Protein 5XN7 (pdb70)

Sequence (1078 aa):
NLLVQEGFEVRSTILLDNPQQKSIERFILANFDNFEQPDELFLVDNKVLSHHDGRTRILARKANVELSVTELLDAAHVSGKVRGESYQQVIDALTEYHASTAEHADYELTSVEKLLNLRKQVEGYVLGHPDSGRVQANALLNQVNSRLEAVSVLVVSEQSIKAHDSFSHLYDQLDNANLKESKHLYLDGNGDFVTKGKGNLANIDKLGGSDAVLEKVKAAVSHEYGQVVADTIFAGLSANDLAKDGKGIDIAGLNKVHQAIEQHSPVSATYIWKPSDHSALGHAALQIGQGRTQLEGQAAADFNKQNYVSWWPLGSKSSNIRNIFNDLKLRWSDFSQPAHQGLNDGETKLKRFVEKLNASEGYASVLLGNPDLASTGIPAHVFQPFVDQWNDTSYDDVANRFAEELQKQAQASGDPALVEKRIDNVVRLFAERALEEIEAFKASQADEGRVFRINLEGLDVAAQAEWNRLSNDPDARYQLLTKNASSTVAKVLKAGGADKLIGHTWRPKFGVWTPTELFNFGQALQEAQLEIAAKKNLLVQEFEVRSWILLDNPEDAAQQKSIERFILANFDNFEQPDELFLVDNKVLSHHDGRTRILARKWTYNANVELSVTELLDAAHVSGKVRGESYQQVIDALTEYHASTAEHADYELTSVEKLLNLRKQVEGYVLGHPDSGRVQANALLNQVNSRLEAVSVLVVSEQSIKAHDSFSHLYDQLDNANLKESKHLYLDGNGDFVTKGKGNSDAVLEKVKAAVSHEYGQVVADTIFAGLSANDLAKDGKGIDIAGLNKVHQAIEQHSPVSATYIWKPSDHSALGHAALQIGQGRTQLEGQAAADFNKQNYVSWWPLGSKSSNIRNIFNVATEDQPDLKLRWSDFSQPALNDGETKLKRFVEKLNAAKDASYKDASEGYASVLLGNPDLASTGIPAHVFQPFVDQWNDTSYDDVANRFAEELQKQAQASGDPALVEKRIDNVVRLFAERALEEIEAFKASQADEGRVFRINLEGLDVAAQAEWNRLSNDPDARYQLLTKNASSTVAKVLKAGGADKLIGHTWRPKFGVWTPTELFNFGQALQEAQLE

Structure (mmCIF, N/CA/C/O backbone):
data_5XN7
#
_entry.id   5XN7
#
_cell.length_a   124.743
_cell.length_b   185.185
_cell.length_c   81.365
_cell.angle_alpha   90.00
_cell.angle_beta   95.60
_cell.angle_gamma   90.00
#
_symmetry.space_group_name_H-M   'C 1 2 1'
#
loop_
_entity.id
_entity.type
_entity.pdbx_description
1 polymer 'Putative RTX-toxin'
2 non-polymer '1,4-DIETHYLENE DIOXIDE'
3 non-polymer 'SULFATE ION'
4 non-polymer '2-(N-MORPHOLINO)-ETHANESULFONIC ACID'
5 non-polymer 'FORMIC ACID'
6 non-polymer 'CHLORIDE ION'
7 water water
#
loop_
_atom_site.group_PDB
_atom_site.id
_atom_site.type_symbol
_atom_site.label_atom_id
_atom_site.label_alt_id
_atom_site.label_comp_id
_atom_site.label_asym_id
_atom_site.label_entity_id
_atom_site.label_seq_id
_atom_site.pdbx_PDB_ins_code
_atom_site.Cartn_x
_atom_site.Cartn_y
_atom_site.Cartn_z
_atom_site.occupancy
_atom_site.B_iso_or_equiv
_atom_site.auth_seq_id
_atom_site.auth_comp_id
_atom_site.auth_asym_id
_atom_site.auth_atom_id
_atom_site.pdbx_PDB_model_num
ATOM 1 N N . ASN A 1 2 ? 41.050 78.844 15.965 1.00 136.27 2284 ASN A N 1
ATOM 2 C CA . ASN A 1 2 ? 41.262 77.387 15.728 1.00 133.20 2284 ASN A CA 1
ATOM 3 C C . ASN A 1 2 ? 42.601 77.110 15.017 1.00 131.90 2284 ASN A C 1
ATOM 4 O O . ASN A 1 2 ? 43.470 77.982 14.947 1.00 132.94 2284 ASN A O 1
ATOM 9 N N . LEU A 1 3 ? 42.760 75.889 14.507 1.00 129.90 2285 LEU A N 1
ATOM 10 C CA . LEU A 1 3 ? 44.009 75.425 13.906 1.00 128.38 2285 LEU A CA 1
ATOM 11 C C . LEU A 1 3 ? 43.749 74.863 12.507 1.00 127.04 2285 LEU A C 1
ATOM 12 O O . LEU A 1 3 ? 42.723 74.223 12.279 1.00 126.90 2285 LEU A O 1
ATOM 17 N N . LEU A 1 4 ? 44.675 75.099 11.578 1.00 126.68 2286 LEU A N 1
ATOM 18 C CA . LEU A 1 4 ? 44.546 74.589 10.207 1.00 125.64 2286 LEU A CA 1
ATOM 19 C C . LEU A 1 4 ? 45.210 73.219 10.019 1.00 123.08 2286 LEU A C 1
ATOM 20 O O . LEU A 1 4 ? 46.124 72.848 10.770 1.00 121.55 2286 LEU A O 1
ATOM 22 N N . VAL A 1 5 ? 44.735 72.473 9.019 1.00 122.44 2287 VAL A N 1
ATOM 23 C CA . VAL A 1 5 ? 45.327 71.178 8.648 1.00 120.48 2287 VAL A CA 1
ATOM 24 C C . VAL A 1 5 ? 45.927 71.213 7.225 1.00 121.63 2287 VAL A C 1
ATOM 25 O O . VAL A 1 5 ? 45.298 71.704 6.285 1.00 123.50 2287 VAL A O 1
ATOM 29 N N . GLN A 1 6 ? 47.156 70.717 7.085 1.00 121.02 2288 GLN A N 1
ATOM 30 C CA . GLN A 1 6 ? 47.856 70.687 5.795 1.00 122.76 2288 GLN A CA 1
ATOM 31 C C . GLN A 1 6 ? 48.147 69.247 5.356 1.00 122.41 2288 GLN A C 1
ATOM 32 O O . GLN A 1 6 ? 47.639 68.294 5.956 1.00 120.51 2288 GLN A O 1
ATOM 34 N N . GLU A 1 7 ? 48.954 69.094 4.306 1.00 124.48 2289 GLU A N 1
ATOM 35 C CA . GLU A 1 7 ? 49.424 67.776 3.874 1.00 124.40 2289 GLU A CA 1
ATOM 36 C C . GLU A 1 7 ? 50.854 67.507 4.336 1.00 122.99 2289 GLU A C 1
ATOM 37 O O . GLU A 1 7 ? 51.196 66.381 4.699 1.00 120.92 2289 GLU A O 1
ATOM 43 N N . GLY A 1 11 ? 49.933 61.381 5.113 1.00 122.74 2293 GLY A N 1
ATOM 44 C CA . GLY A 1 11 ? 48.698 61.757 5.793 1.00 122.33 2293 GLY A CA 1
ATOM 45 C C . GLY A 1 11 ? 48.523 63.260 5.889 1.00 122.97 2293 GLY A C 1
ATOM 46 O O . GLY A 1 11 ? 48.828 63.987 4.939 1.00 125.10 2293 GLY A O 1
ATOM 47 N N . PHE A 1 12 ? 48.032 63.724 7.039 1.00 121.38 2294 PHE A N 1
ATOM 48 C CA . PHE A 1 12 ? 47.822 65.156 7.292 1.00 120.92 2294 PHE A CA 1
ATOM 49 C C . PHE A 1 12 ? 48.676 65.689 8.444 1.00 119.81 2294 PHE A C 1
ATOM 50 O O . PHE A 1 12 ? 49.411 64.937 9.087 1.00 118.24 2294 PHE A O 1
ATOM 58 N N . GLU A 1 13 ? 48.573 66.995 8.687 1.00 121.13 2295 GLU A N 1
ATOM 59 C CA . GLU A 1 13 ? 49.273 67.654 9.792 1.00 120.86 2295 GLU A CA 1
ATOM 60 C C . GLU A 1 13 ? 48.442 68.780 10.374 1.00 120.71 2295 GLU A C 1
ATOM 61 O O . GLU A 1 13 ? 47.586 69.323 9.688 1.00 121.82 2295 GLU A O 1
ATOM 67 N N . VAL A 1 14 ? 48.679 69.107 11.645 1.00 120.42 2296 VAL A N 1
ATOM 68 C CA . VAL A 1 14 ? 48.060 70.281 12.284 1.00 122.46 2296 VAL A CA 1
ATOM 69 C C . VAL A 1 14 ? 49.110 71.123 13.027 1.00 124.40 2296 VAL A C 1
ATOM 70 O O . VAL A 1 14 ? 50.043 70.570 13.625 1.00 124.59 2296 VAL A O 1
ATOM 74 N N . ARG A 1 15 ? 48.958 72.449 12.986 1.00 125.67 2297 ARG A N 1
ATOM 75 C CA . ARG A 1 15 ? 49.877 73.344 13.693 1.00 127.37 2297 ARG A CA 1
ATOM 76 C C . ARG A 1 15 ? 49.149 74.484 14.423 1.00 129.82 2297 ARG A C 1
ATOM 77 O O . ARG A 1 15 ? 48.137 74.999 13.934 1.00 130.46 2297 ARG A O 1
ATOM 79 N N . SER A 1 16 ? 49.679 74.867 15.590 1.00 130.68 2298 SER A N 1
ATOM 80 C CA . SER A 1 16 ? 49.066 75.881 16.463 1.00 132.40 2298 SER A CA 1
ATOM 81 C C . SER A 1 16 ? 49.059 77.282 15.842 1.00 135.02 2298 SER A C 1
ATOM 82 O O . SER A 1 16 ? 49.975 78.083 16.057 1.00 137.11 2298 SER A O 1
ATOM 84 N N . THR A 1 26 ? 53.038 69.663 13.827 1.00 117.97 2308 THR A N 1
ATOM 85 C CA . THR A 1 26 ? 53.785 68.726 14.656 1.00 117.27 2308 THR A CA 1
ATOM 86 C C . THR A 1 26 ? 52.887 67.616 15.219 1.00 115.36 2308 THR A C 1
ATOM 87 O O . THR A 1 26 ? 53.375 66.691 15.879 1.00 114.77 2308 THR A O 1
ATOM 91 N N . ILE A 1 27 ? 51.583 67.707 14.943 1.00 114.59 2309 ILE A N 1
ATOM 92 C CA . ILE A 1 27 ? 50.617 66.663 15.332 1.00 112.83 2309 ILE A CA 1
ATOM 93 C C . ILE A 1 27 ? 49.955 66.027 14.084 1.00 112.07 2309 ILE A C 1
ATOM 94 O O . ILE A 1 27 ? 49.072 66.613 13.448 1.00 112.65 2309 ILE A O 1
ATOM 99 N N . LEU A 1 28 ? 50.420 64.823 13.752 1.00 111.02 2310 LEU A N 1
ATOM 100 C CA . LEU A 1 28 ? 50.067 64.106 12.523 1.00 110.59 2310 LEU A CA 1
ATOM 101 C C . LEU A 1 28 ? 48.667 63.471 12.578 1.00 110.13 2310 LEU A C 1
ATOM 102 O O . LEU A 1 28 ? 48.102 63.285 13.658 1.00 109.42 2310 LEU A O 1
ATOM 107 N N . LEU A 1 29 ? 48.124 63.141 11.404 1.00 110.90 2311 LEU A N 1
ATOM 108 C CA . LEU A 1 29 ? 46.754 62.623 11.255 1.00 111.41 2311 LEU A CA 1
ATOM 109 C C . LEU A 1 29 ? 46.618 61.753 9.994 1.00 112.06 2311 LEU A C 1
ATOM 110 O O . LEU A 1 29 ? 47.145 62.107 8.937 1.00 112.48 2311 LEU A O 1
ATOM 115 N N . ASP A 1 30 ? 45.899 60.632 10.102 1.00 112.64 2312 ASP A N 1
ATOM 116 C CA . ASP A 1 30 ? 45.872 59.614 9.029 1.00 114.21 2312 ASP A CA 1
ATOM 117 C C . ASP A 1 30 ? 44.521 58.973 8.721 1.00 116.35 2312 ASP A C 1
ATOM 118 O O . ASP A 1 30 ? 43.783 58.587 9.632 1.00 116.92 2312 ASP A O 1
ATOM 123 N N . ASN A 1 31 ? 44.233 58.827 7.426 1.00 118.09 2313 ASN A N 1
ATOM 124 C CA . ASN A 1 31 ? 43.011 58.176 6.953 1.00 120.09 2313 ASN A CA 1
ATOM 125 C C . ASN A 1 31 ? 43.301 57.176 5.825 1.00 122.11 2313 ASN A C 1
ATOM 126 O O . ASN A 1 31 ? 44.032 57.490 4.882 1.00 123.01 2313 ASN A O 1
ATOM 128 N N . PRO A 1 32 ? 42.739 55.971 5.942 1.00 123.22 2314 PRO A N 1
ATOM 129 C CA . PRO A 1 32 ? 42.903 54.920 4.934 1.00 125.34 2314 PRO A CA 1
ATOM 130 C C . PRO A 1 32 ? 41.709 54.883 3.985 1.00 129.15 2314 PRO A C 1
ATOM 131 O O . PRO A 1 32 ? 41.862 55.009 2.769 1.00 131.63 2314 PRO A O 1
ATOM 133 N N . GLN A 1 37 ? 41.469 57.710 2.224 1.00 132.51 2319 GLN A N 1
ATOM 134 C CA . GLN A 1 37 ? 42.279 58.889 2.509 1.00 130.63 2319 GLN A CA 1
ATOM 135 C C . GLN A 1 37 ? 41.483 60.180 2.295 1.00 132.27 2319 GLN A C 1
ATOM 136 O O . GLN A 1 37 ? 41.160 60.879 3.257 1.00 130.48 2319 GLN A O 1
ATOM 138 N N . GLN A 1 38 ? 41.164 60.485 1.038 1.00 136.25 2320 GLN A N 1
ATOM 139 C CA . GLN A 1 38 ? 40.396 61.680 0.698 1.00 138.09 2320 GLN A CA 1
ATOM 140 C C . GLN A 1 38 ? 38.920 61.340 0.465 1.00 141.46 2320 GLN A C 1
ATOM 141 O O . GLN A 1 38 ? 38.357 61.651 -0.590 1.00 144.47 2320 GLN A O 1
ATOM 143 N N . LYS A 1 39 ? 38.306 60.700 1.464 1.00 141.20 2321 LYS A N 1
ATOM 144 C CA . LYS A 1 39 ? 36.896 60.295 1.399 1.00 144.71 2321 LYS A CA 1
ATOM 145 C C . LYS A 1 39 ? 36.025 61.025 2.436 1.00 144.33 2321 LYS A C 1
ATOM 146 O O . LYS A 1 39 ? 36.426 62.062 2.980 1.00 141.99 2321 LYS A O 1
ATOM 148 N N . SER A 1 40 ? 34.833 60.480 2.694 1.00 147.12 2322 SER A N 1
ATOM 149 C CA . SER A 1 40 ? 33.893 61.042 3.673 1.00 146.53 2322 SER A CA 1
ATOM 150 C C . SER A 1 40 ? 34.110 60.479 5.088 1.00 143.32 2322 SER A C 1
ATOM 151 O O . SER A 1 40 ? 33.323 60.739 6.005 1.00 143.18 2322 SER A O 1
ATOM 153 N N . ILE A 1 41 ? 35.186 59.708 5.248 1.00 140.40 2323 ILE A N 1
ATOM 154 C CA . ILE A 1 41 ? 35.664 59.278 6.559 1.00 136.82 2323 ILE A CA 1
ATOM 155 C C . ILE A 1 41 ? 36.178 60.483 7.356 1.00 133.77 2323 ILE A C 1
ATOM 156 O O . ILE A 1 41 ? 36.238 60.442 8.586 1.00 131.93 2323 ILE A O 1
ATOM 158 N N . GLU A 1 42 ? 36.535 61.550 6.636 1.00 133.59 2324 GLU A N 1
ATOM 159 C CA . GLU A 1 42 ? 36.954 62.829 7.224 1.00 131.52 2324 GLU A CA 1
ATOM 160 C C . GLU A 1 42 ? 35.882 63.424 8.140 1.00 131.81 2324 GLU A C 1
ATOM 161 O O . GLU A 1 42 ? 36.199 64.025 9.170 1.00 129.25 2324 GLU A O 1
ATOM 163 N N . ARG A 1 43 ? 34.617 63.242 7.759 1.00 134.83 2325 ARG A N 1
ATOM 164 C CA . ARG A 1 43 ? 33.481 63.664 8.580 1.00 136.37 2325 ARG A CA 1
ATOM 165 C C . ARG A 1 43 ? 33.467 62.971 9.951 1.00 135.84 2325 ARG A C 1
ATOM 166 O O . ARG A 1 43 ? 33.128 63.598 10.961 1.00 135.98 2325 ARG A O 1
ATOM 168 N N . PHE A 1 44 ? 33.848 61.691 9.975 1.00 135.28 2326 PHE A N 1
ATOM 169 C CA . PHE A 1 44 ? 33.917 60.905 11.213 1.00 134.00 2326 PHE A CA 1
ATOM 170 C C . PHE A 1 44 ? 35.100 61.295 12.109 1.00 131.28 2326 PHE A C 1
ATOM 171 O O . PHE A 1 44 ? 35.019 61.177 13.334 1.00 130.50 2326 PHE A O 1
ATOM 173 N N . ILE A 1 45 ? 36.183 61.770 11.491 1.00 130.32 2327 ILE A N 1
ATOM 174 C CA . ILE A 1 45 ? 37.411 62.159 12.205 1.00 128.24 2327 ILE A CA 1
ATOM 175 C C . ILE A 1 45 ? 37.216 63.314 13.202 1.00 128.56 2327 ILE A C 1
ATOM 176 O O . ILE A 1 45 ? 37.409 63.122 14.408 1.00 128.45 2327 ILE A O 1
ATOM 181 N N . LEU A 1 46 ? 36.850 64.502 12.704 1.00 128.49 2328 LEU A N 1
ATOM 182 C CA . LEU A 1 46 ? 36.720 65.689 13.563 1.00 128.41 2328 LEU A CA 1
ATOM 183 C C . LEU A 1 46 ? 35.603 65.513 14.589 1.00 130.78 2328 LEU A C 1
ATOM 184 O O . LEU A 1 46 ? 35.634 66.127 15.658 1.00 131.73 2328 LEU A O 1
ATOM 189 N N . ALA A 1 47 ? 34.629 64.663 14.258 1.00 132.97 2329 ALA A N 1
ATOM 190 C CA . ALA A 1 47 ? 33.580 64.264 15.196 1.00 134.78 2329 ALA A CA 1
ATOM 191 C C . ALA A 1 47 ? 34.204 63.697 16.472 1.00 133.89 2329 ALA A C 1
ATOM 192 O O . ALA A 1 47 ? 33.989 64.231 17.566 1.00 133.82 2329 ALA A O 1
ATOM 194 N N . ASN A 1 48 ? 35.074 62.722 16.304 1.00 133.04 2330 ASN A N 1
ATOM 195 C CA . ASN A 1 48 ? 35.685 62.140 17.462 1.00 133.74 2330 ASN A CA 1
ATOM 196 C C . ASN A 1 48 ? 36.440 63.236 18.166 1.00 134.10 2330 ASN A C 1
ATOM 197 O O . ASN A 1 48 ? 36.375 63.357 19.382 1.00 136.52 2330 ASN A O 1
ATOM 199 N N . PHE A 1 49 ? 37.127 64.067 17.401 1.00 132.68 2331 PHE A N 1
ATOM 200 C CA . PHE A 1 49 ? 38.002 65.047 18.006 1.00 132.09 2331 PHE A CA 1
ATOM 201 C C . PHE A 1 49 ? 37.175 65.987 18.861 1.00 135.25 2331 PHE A C 1
ATOM 202 O O . PHE A 1 49 ? 36.068 66.348 18.494 1.00 135.94 2331 PHE A O 1
ATOM 204 N N . ASP A 1 50 ? 37.681 66.310 20.041 1.00 138.12 2332 ASP A N 1
ATOM 205 C CA . ASP A 1 50 ? 36.920 67.119 20.980 1.00 142.77 2332 ASP A CA 1
ATOM 206 C C . ASP A 1 50 ? 37.573 68.370 21.594 1.00 145.38 2332 ASP A C 1
ATOM 207 O O . ASP A 1 50 ? 36.889 69.151 22.249 1.00 148.14 2332 ASP A O 1
ATOM 209 N N . ASN A 1 51 ? 38.876 68.565 21.416 1.00 144.14 2333 ASN A N 1
ATOM 210 C CA . ASN A 1 51 ? 39.592 69.586 22.191 1.00 145.41 2333 ASN A CA 1
ATOM 211 C C . ASN A 1 51 ? 40.870 70.092 21.543 1.00 143.60 2333 ASN A C 1
ATOM 212 O O . ASN A 1 51 ? 41.234 69.661 20.460 1.00 140.64 2333 ASN A O 1
ATOM 214 N N . PHE A 1 52 ? 41.539 71.032 22.197 1.00 145.54 2334 PHE A N 1
ATOM 215 C CA . PHE A 1 52 ? 42.661 71.708 21.572 1.00 144.19 2334 PHE A CA 1
ATOM 216 C C . PHE A 1 52 ? 44.036 71.170 21.930 1.00 142.91 2334 PHE A C 1
ATOM 217 O O . PHE A 1 52 ? 44.620 70.415 21.163 1.00 138.86 2334 PHE A O 1
ATOM 219 N N . GLU A 1 53 ? 44.555 71.536 23.095 1.00 145.56 2335 GLU A N 1
ATOM 220 C CA . GLU A 1 53 ? 45.884 71.039 23.481 1.00 144.01 2335 GLU A CA 1
ATOM 221 C C . GLU A 1 53 ? 45.888 69.556 23.855 1.00 141.08 2335 GLU A C 1
ATOM 222 O O . GLU A 1 53 ? 46.947 68.925 23.911 1.00 139.33 2335 GLU A O 1
ATOM 224 N N . GLN A 1 54 ? 44.699 69.010 24.102 1.00 140.66 2336 GLN A N 1
ATOM 225 C CA . GLN A 1 54 ? 44.533 67.609 24.481 1.00 139.61 2336 GLN A CA 1
ATOM 226 C C . GLN A 1 54 ? 44.468 66.685 23.254 1.00 135.67 2336 GLN A C 1
ATOM 227 O O . GLN A 1 54 ? 43.467 66.000 23.024 1.00 135.52 2336 GLN A O 1
ATOM 237 N N . PRO A 1 56 ? 46.529 63.707 20.756 1.00 122.76 2338 PRO A N 1
ATOM 238 C CA . PRO A 1 56 ? 47.639 62.757 20.620 1.00 120.84 2338 PRO A CA 1
ATOM 239 C C . PRO A 1 56 ? 48.586 63.124 19.476 1.00 118.81 2338 PRO A C 1
ATOM 240 O O . PRO A 1 56 ? 48.133 63.611 18.438 1.00 118.08 2338 PRO A O 1
ATOM 244 N N . ASP A 1 57 ? 49.886 62.888 19.677 1.00 117.98 2339 ASP A N 1
ATOM 245 C CA . ASP A 1 57 ? 50.925 63.137 18.665 1.00 115.65 2339 ASP A CA 1
ATOM 246 C C . ASP A 1 57 ? 50.471 62.659 17.294 1.00 113.10 2339 ASP A C 1
ATOM 247 O O . ASP A 1 57 ? 50.543 63.396 16.314 1.00 112.44 2339 ASP A O 1
ATOM 252 N N . GLU A 1 58 ? 50.011 61.412 17.247 1.00 110.95 2340 GLU A N 1
ATOM 253 C CA . GLU A 1 58 ? 49.554 60.791 16.017 1.00 109.46 2340 GLU A CA 1
ATOM 254 C C . GLU A 1 58 ? 48.139 60.250 16.206 1.00 109.55 2340 GLU A C 1
ATOM 255 O O . GLU A 1 58 ? 47.717 59.976 17.329 1.00 110.38 2340 GLU A O 1
ATOM 261 N N . LEU A 1 59 ? 47.403 60.131 15.106 1.00 109.46 2341 LEU A N 1
ATOM 262 C CA . LEU A 1 59 ? 46.014 59.676 15.128 1.00 109.87 2341 LEU A CA 1
ATOM 263 C C . LEU A 1 59 ? 45.686 59.037 13.787 1.00 110.32 2341 LEU A C 1
ATOM 264 O O . LEU A 1 59 ? 46.118 59.526 12.741 1.00 110.81 2341 LEU A O 1
ATOM 269 N N . PHE A 1 60 ? 44.927 57.944 13.825 1.00 110.97 2342 PHE A N 1
ATOM 270 C CA . PHE A 1 60 ? 44.756 57.075 12.662 1.00 111.56 2342 PHE A CA 1
ATOM 271 C C . PHE A 1 60 ? 43.313 56.635 12.462 1.00 114.09 2342 PHE A C 1
ATOM 272 O O . PHE A 1 60 ? 42.544 56.516 13.420 1.00 114.74 2342 PHE A O 1
ATOM 280 N N . LEU A 1 61 ? 42.963 56.384 11.205 1.00 116.12 2343 LEU A N 1
ATOM 281 C CA . LEU A 1 61 ? 41.685 55.782 10.860 1.00 118.79 2343 LEU A CA 1
ATOM 282 C C . LEU A 1 61 ? 41.912 54.743 9.769 1.00 120.09 2343 LEU A C 1
ATOM 283 O O . LEU A 1 61 ? 42.061 55.085 8.591 1.00 120.95 2343 LEU A O 1
ATOM 288 N N . VAL A 1 62 ? 41.954 53.473 10.164 1.00 120.50 2344 VAL A N 1
ATOM 289 C CA . VAL A 1 62 ? 42.173 52.396 9.200 1.00 122.22 2344 VAL A CA 1
ATOM 290 C C . VAL A 1 62 ? 40.917 51.540 9.006 1.00 125.26 2344 VAL A C 1
ATOM 291 O O . VAL A 1 62 ? 40.576 51.186 7.876 1.00 127.65 2344 VAL A O 1
ATOM 295 N N . ASP A 1 63 ? 40.227 51.224 10.100 1.00 125.46 2345 ASP A N 1
ATOM 296 C CA . ASP A 1 63 ? 38.949 50.507 10.025 1.00 128.95 2345 ASP A CA 1
ATOM 297 C C . ASP A 1 63 ? 37.928 51.091 10.998 1.00 129.75 2345 ASP A C 1
ATOM 298 O O . ASP A 1 63 ? 38.112 52.209 11.484 1.00 128.27 2345 ASP A O 1
ATOM 303 N N . ASN A 1 64 ? 36.856 50.342 11.275 1.00 132.97 2346 ASN A N 1
ATOM 304 C CA . ASN A 1 64 ? 35.879 50.713 12.311 1.00 133.93 2346 ASN A CA 1
ATOM 305 C C . ASN A 1 64 ? 36.599 51.131 13.601 1.00 131.09 2346 ASN A C 1
ATOM 306 O O . ASN A 1 64 ? 36.072 51.898 14.407 1.00 131.14 2346 ASN A O 1
ATOM 311 N N . LYS A 1 65 ? 37.822 50.627 13.759 1.00 128.72 2347 LYS A N 1
ATOM 312 C CA . LYS A 1 65 ? 38.725 51.012 14.839 1.00 125.31 2347 LYS A CA 1
ATOM 313 C C . LYS A 1 65 ? 39.480 52.315 14.538 1.00 122.43 2347 LYS A C 1
ATOM 314 O O . LYS A 1 65 ? 40.058 52.479 13.455 1.00 121.62 2347 LYS A O 1
ATOM 320 N N . VAL A 1 66 ? 39.453 53.235 15.504 1.00 121.10 2348 VAL A N 1
ATOM 321 C CA . VAL A 1 66 ? 40.224 54.488 15.449 1.00 118.46 2348 VAL A CA 1
ATOM 322 C C . VAL A 1 66 ? 41.360 54.396 16.468 1.00 116.60 2348 VAL A C 1
ATOM 323 O O . VAL A 1 66 ? 41.127 54.022 17.618 1.00 117.36 2348 VAL A O 1
ATOM 327 N N . LEU A 1 67 ? 42.579 54.738 16.052 1.00 114.23 2349 LEU A N 1
ATOM 328 C CA . LEU A 1 67 ? 43.764 54.530 16.898 1.00 112.24 2349 LEU A CA 1
ATOM 329 C C . LEU A 1 67 ? 44.752 55.699 16.960 1.00 110.11 2349 LEU A C 1
ATOM 330 O O . LEU A 1 67 ? 44.945 56.414 15.978 1.00 109.05 2349 LEU A O 1
ATOM 335 N N . SER A 1 68 ? 45.383 55.865 18.124 1.00 109.29 2350 SER A N 1
ATOM 336 C CA . SER A 1 68 ? 46.297 56.982 18.386 1.00 107.87 2350 SER A CA 1
ATOM 337 C C . SER A 1 68 ? 47.651 56.531 18.923 1.00 106.85 2350 SER A C 1
ATOM 338 O O . SER A 1 68 ? 47.747 55.511 19.612 1.00 107.00 2350 SER A O 1
ATOM 341 N N . HIS A 1 69 ? 48.689 57.311 18.624 1.00 105.54 2351 HIS A N 1
ATOM 342 C CA . HIS A 1 69 ? 50.028 57.019 19.115 1.00 104.87 2351 HIS A CA 1
ATOM 343 C C . HIS A 1 69 ? 50.580 58.143 19.930 1.00 105.58 2351 HIS A C 1
ATOM 344 O O . HIS A 1 69 ? 51.036 59.146 19.394 1.00 106.21 2351 HIS A O 1
ATOM 351 N N . HIS A 1 70 ? 50.551 57.985 21.230 1.00 107.18 2352 HIS A N 1
ATOM 352 C CA . HIS A 1 70 ? 51.013 59.010 22.094 1.00 108.42 2352 HIS A CA 1
ATOM 353 C C . HIS A 1 70 ? 52.225 58.528 22.769 1.00 108.48 2352 HIS A C 1
ATOM 354 O O . HIS A 1 70 ? 52.293 57.379 23.202 1.00 108.61 2352 HIS A O 1
ATOM 361 N N . ASP A 1 71 ? 53.240 59.360 22.828 1.00 108.45 2353 ASP A N 1
ATOM 362 C CA . ASP A 1 71 ? 54.448 58.912 23.450 1.00 108.53 2353 ASP A CA 1
ATOM 363 C C . ASP A 1 71 ? 54.761 57.665 22.696 1.00 105.89 2353 ASP A C 1
ATOM 364 O O . ASP A 1 71 ? 54.700 57.656 21.486 1.00 103.67 2353 ASP A O 1
ATOM 369 N N . GLY A 1 72 ? 55.058 56.592 23.401 1.00 106.00 2354 GLY A N 1
ATOM 370 C CA . GLY A 1 72 ? 55.405 55.359 22.733 1.00 104.21 2354 GLY A CA 1
ATOM 371 C C . GLY A 1 72 ? 54.287 54.350 22.578 1.00 103.54 2354 GLY A C 1
ATOM 372 O O . GLY A 1 72 ? 54.532 53.246 22.144 1.00 103.07 2354 GLY A O 1
ATOM 373 N N . ARG A 1 73 ? 53.071 54.723 22.949 1.00 104.10 2355 ARG A N 1
ATOM 374 C CA . ARG A 1 73 ? 51.987 53.771 23.078 1.00 104.42 2355 ARG A CA 1
ATOM 375 C C . ARG A 1 73 ? 50.892 53.880 22.040 1.00 104.07 2355 ARG A C 1
ATOM 376 O O . ARG A 1 73 ? 50.333 54.936 21.820 1.00 104.23 2355 ARG A O 1
ATOM 384 N N . THR A 1 74 ? 50.573 52.753 21.429 1.00 103.99 2356 THR A N 1
ATOM 385 C CA . THR A 1 74 ? 49.499 52.656 20.446 1.00 104.52 2356 THR A CA 1
ATOM 386 C C . THR A 1 74 ? 48.223 52.156 21.127 1.00 106.97 2356 THR A C 1
ATOM 387 O O . THR A 1 74 ? 48.240 51.130 21.806 1.00 108.80 2356 THR A O 1
ATOM 391 N N . ARG A 1 75 ? 47.124 52.883 20.942 1.00 108.26 2357 ARG A N 1
ATOM 392 C CA . ARG A 1 75 ? 45.828 52.520 21.523 1.00 111.27 2357 ARG A CA 1
ATOM 393 C C . ARG A 1 75 ? 44.741 52.451 20.451 1.00 112.30 2357 ARG A C 1
ATOM 394 O O . ARG A 1 75 ? 44.782 53.212 19.490 1.00 111.75 2357 ARG A O 1
ATOM 402 N N . ILE A 1 76 ? 43.780 51.536 20.606 1.00 114.82 2358 ILE A N 1
ATOM 403 C CA . ILE A 1 76 ? 42.553 51.560 19.790 1.00 116.00 2358 ILE A CA 1
ATOM 404 C C . ILE A 1 76 ? 41.446 52.276 20.571 1.00 117.87 2358 ILE A C 1
ATOM 405 O O . ILE A 1 76 ? 41.000 51.795 21.620 1.00 119.88 2358 ILE A O 1
ATOM 410 N N . LEU A 1 77 ? 41.013 53.422 20.041 1.00 117.16 2359 LEU A N 1
ATOM 411 C CA . LEU A 1 77 ? 40.149 54.361 20.767 1.00 118.15 2359 LEU A CA 1
ATOM 412 C C . LEU A 1 77 ? 38.640 54.163 20.607 1.00 120.12 2359 LEU A C 1
ATOM 413 O O . LEU A 1 77 ? 37.898 54.348 21.573 1.00 121.93 2359 LEU A O 1
ATOM 418 N N . ALA A 1 78 ? 38.185 53.813 19.403 1.00 119.95 2360 ALA A N 1
ATOM 419 C CA . ALA A 1 78 ? 36.743 53.772 19.124 1.00 122.78 2360 ALA A CA 1
ATOM 420 C C . ALA A 1 78 ? 36.329 52.815 18.005 1.00 123.99 2360 ALA A C 1
ATOM 421 O O . ALA A 1 78 ? 37.117 52.529 17.096 1.00 122.05 2360 ALA A O 1
ATOM 423 N N . ARG A 1 79 ? 35.082 52.337 18.096 1.00 127.45 2361 ARG A N 1
ATOM 424 C CA . ARG A 1 79 ? 34.448 51.489 17.076 1.00 129.98 2361 ARG A CA 1
ATOM 425 C C . ARG A 1 79 ? 32.948 51.814 16.933 1.00 133.16 2361 ARG A C 1
ATOM 426 O O . ARG A 1 79 ? 32.093 51.159 17.536 1.00 135.86 2361 ARG A O 1
ATOM 428 N N . LYS A 1 80 ? 32.651 52.839 16.131 1.00 133.55 2362 LYS A N 1
ATOM 429 C CA . LYS A 1 80 ? 31.280 53.324 15.905 1.00 136.59 2362 LYS A CA 1
ATOM 430 C C . LYS A 1 80 ? 30.962 53.422 14.411 1.00 137.69 2362 LYS A C 1
ATOM 431 O O . LYS A 1 80 ? 30.421 52.485 13.818 1.00 140.68 2362 LYS A O 1
ATOM 433 N N . ALA A 1 89 ? 37.799 52.327 24.034 1.00 129.05 2371 ALA A N 1
ATOM 434 C CA . ALA A 1 89 ? 37.788 51.601 25.358 1.00 132.43 2371 ALA A CA 1
ATOM 435 C C . ALA A 1 89 ? 39.228 51.401 25.851 1.00 131.16 2371 ALA A C 1
ATOM 436 O O . ALA A 1 89 ? 40.046 50.756 25.177 1.00 129.76 2371 ALA A O 1
ATOM 438 N N . ASN A 1 90 ? 39.527 51.954 27.027 1.00 132.45 2372 ASN A N 1
ATOM 439 C CA . ASN A 1 90 ? 40.895 51.985 27.562 1.00 131.12 2372 ASN A CA 1
ATOM 440 C C . ASN A 1 90 ? 41.393 50.600 27.974 1.00 131.38 2372 ASN A C 1
ATOM 441 O O . ASN A 1 90 ? 40.665 49.854 28.626 1.00 134.57 2372 ASN A O 1
ATOM 446 N N . VAL A 1 91 ? 42.626 50.262 27.587 1.00 128.33 2373 VAL A N 1
ATOM 447 C CA . VAL A 1 91 ? 43.159 48.897 27.764 1.00 128.22 2373 VAL A CA 1
ATOM 448 C C . VAL A 1 91 ? 44.590 48.752 28.307 1.00 126.82 2373 VAL A C 1
ATOM 449 O O . VAL A 1 91 ? 45.549 48.681 27.545 1.00 123.61 2373 VAL A O 1
ATOM 453 N N . GLU A 1 92 ? 44.727 48.698 29.629 1.00 129.95 2374 GLU A N 1
ATOM 454 C CA . GLU A 1 92 ? 46.041 48.539 30.249 1.00 130.54 2374 GLU A CA 1
ATOM 455 C C . GLU A 1 92 ? 46.466 47.085 30.455 1.00 132.52 2374 GLU A C 1
ATOM 456 O O . GLU A 1 92 ? 45.731 46.295 31.065 1.00 135.37 2374 GLU A O 1
ATOM 462 N N . LEU A 1 93 ? 47.650 46.741 29.941 1.00 72.69 2375 LEU A N 1
ATOM 463 C CA . LEU A 1 93 ? 48.240 45.406 30.118 1.00 68.53 2375 LEU A CA 1
ATOM 464 C C . LEU A 1 93 ? 48.663 45.303 31.569 1.00 68.31 2375 LEU A C 1
ATOM 465 O O . LEU A 1 93 ? 49.223 46.276 32.121 1.00 67.41 2375 LEU A O 1
ATOM 478 N N . SER A 1 95 ? 50.527 44.594 35.012 1.00 68.97 2377 SER A N 1
ATOM 479 C CA . SER A 1 95 ? 51.923 44.553 35.445 1.00 68.05 2377 SER A CA 1
ATOM 480 C C . SER A 1 95 ? 52.131 43.190 36.090 1.00 65.50 2377 SER A C 1
ATOM 481 O O . SER A 1 95 ? 51.149 42.502 36.366 1.00 63.31 2377 SER A O 1
ATOM 484 N N . VAL A 1 96 ? 53.390 42.820 36.350 1.00 65.99 2378 VAL A N 1
ATOM 485 C CA . VAL A 1 96 ? 53.737 41.465 36.818 1.00 62.96 2378 VAL A CA 1
ATOM 486 C C . VAL A 1 96 ? 53.129 41.204 38.199 1.00 65.12 2378 VAL A C 1
ATOM 487 O O . VAL A 1 96 ? 52.603 40.090 38.461 1.00 63.48 2378 VAL A O 1
ATOM 491 N N . THR A 1 97 ? 53.177 42.230 39.056 1.00 66.97 2379 THR A N 1
ATOM 492 C CA . THR A 1 97 ? 52.637 42.117 40.405 1.00 68.21 2379 THR A CA 1
ATOM 493 C C . THR A 1 97 ? 51.120 42.046 40.331 1.00 66.53 2379 THR A C 1
ATOM 494 O O . THR A 1 97 ? 50.501 41.311 41.105 1.00 65.76 2379 THR A O 1
ATOM 498 N N . GLU A 1 98 ? 50.534 42.791 39.386 1.00 66.21 2380 GLU A N 1
ATOM 499 C CA . GLU A 1 98 ? 49.076 42.780 39.168 1.00 64.97 2380 GLU A CA 1
ATOM 500 C C . GLU A 1 98 ? 48.662 41.368 38.796 1.00 60.67 2380 GLU A C 1
ATOM 501 O O . GLU A 1 98 ? 47.603 40.875 39.202 1.00 59.13 2380 GLU A O 1
ATOM 507 N N . LEU A 1 99 ? 49.539 40.715 38.045 1.00 58.90 2381 LEU A N 1
ATOM 508 C CA . LEU A 1 99 ? 49.287 39.394 37.555 1.00 54.66 2381 LEU A CA 1
ATOM 509 C C . LEU A 1 99 ? 49.526 38.394 38.666 1.00 55.21 2381 LEU A C 1
ATOM 510 O O . LEU A 1 99 ? 48.875 37.340 38.705 1.00 53.28 2381 LEU A O 1
ATOM 515 N N . LEU A 1 100 ? 50.467 38.711 39.555 1.00 57.07 2382 LEU A N 1
ATOM 516 C CA . LEU A 1 100 ? 50.725 37.833 40.691 1.00 58.45 2382 LEU A CA 1
ATOM 517 C C . LEU A 1 100 ? 49.500 37.794 41.586 1.00 59.26 2382 LEU A C 1
ATOM 518 O O . LEU A 1 100 ? 49.121 36.760 42.083 1.00 58.70 2382 LEU A O 1
ATOM 523 N N . ASP A 1 101 ? 48.853 38.937 41.734 1.00 65.14 2383 ASP A N 1
ATOM 524 C CA . ASP A 1 101 ? 47.606 39.037 42.482 1.00 66.56 2383 ASP A CA 1
ATOM 525 C C . ASP A 1 101 ? 46.432 38.321 41.796 1.00 62.70 2383 ASP A C 1
ATOM 526 O O . ASP A 1 101 ? 45.546 37.799 42.476 1.00 65.06 2383 ASP A O 1
ATOM 531 N N . ALA A 1 102 ? 46.419 38.317 40.461 1.00 57.09 2384 ALA A N 1
ATOM 532 C CA . ALA A 1 102 ? 45.275 37.828 39.711 1.00 52.16 2384 ALA A CA 1
ATOM 533 C C . ALA A 1 102 ? 45.360 36.311 39.445 1.00 48.20 2384 ALA A C 1
ATOM 534 O O . ALA A 1 102 ? 44.331 35.652 39.301 1.00 44.53 2384 ALA A O 1
ATOM 536 N N . ALA A 1 103 ? 46.577 35.784 39.377 1.00 46.41 2385 ALA A N 1
ATOM 537 C CA . ALA A 1 103 ? 46.777 34.391 39.072 1.00 47.41 2385 ALA A CA 1
ATOM 538 C C . ALA A 1 103 ? 47.044 33.593 40.334 1.00 50.66 2385 ALA A C 1
ATOM 539 O O . ALA A 1 103 ? 47.260 32.359 40.261 1.00 46.94 2385 ALA A O 1
ATOM 541 N N . HIS A 1 104 ? 47.034 34.299 41.477 1.00 54.32 2386 HIS A N 1
ATOM 542 C CA . HIS A 1 104 ? 47.314 33.678 42.771 1.00 57.47 2386 HIS A CA 1
ATOM 543 C C . HIS A 1 104 ? 46.369 32.548 43.036 1.00 56.24 2386 HIS A C 1
ATOM 544 O O . HIS A 1 104 ? 45.156 32.678 42.842 1.00 57.28 2386 HIS A O 1
ATOM 551 N N . VAL A 1 105 ? 46.928 31.420 43.458 1.00 53.34 2387 VAL A N 1
ATOM 552 C CA . VAL A 1 105 ? 46.137 30.253 43.802 1.00 52.26 2387 VAL A CA 1
ATOM 553 C C . VAL A 1 105 ? 46.729 29.553 45.029 1.00 55.38 2387 VAL A C 1
ATOM 554 O O . VAL A 1 105 ? 47.790 28.920 44.953 1.00 55.89 2387 VAL A O 1
ATOM 558 N N . SER A 1 106 ? 46.041 29.682 46.163 1.00 58.32 2388 SER A N 1
ATOM 559 C CA . SER A 1 106 ? 46.633 29.310 47.440 1.00 61.35 2388 SER A CA 1
ATOM 560 C C . SER A 1 106 ? 46.863 27.810 47.522 1.00 61.17 2388 SER A C 1
ATOM 561 O O . SER A 1 106 ? 46.043 27.025 47.043 1.00 60.35 2388 SER A O 1
ATOM 564 N N . GLY A 1 107 ? 48.001 27.422 48.091 1.00 63.07 2389 GLY A N 1
ATOM 565 C CA . GLY A 1 107 ? 48.357 26.013 48.192 1.00 62.55 2389 GLY A CA 1
ATOM 566 C C . GLY A 1 107 ? 49.211 25.466 47.065 1.00 61.06 2389 GLY A C 1
ATOM 567 O O . GLY A 1 107 ? 49.917 24.482 47.268 1.00 62.10 2389 GLY A O 1
ATOM 568 N N . LYS A 1 108 ? 49.146 26.099 45.885 1.00 59.64 2390 LYS A N 1
ATOM 569 C CA . LYS A 1 108 ? 49.894 25.679 44.685 1.00 56.31 2390 LYS A CA 1
ATOM 570 C C . LYS A 1 108 ? 51.196 26.443 44.449 1.00 56.46 2390 LYS A C 1
ATOM 571 O O . LYS A 1 108 ? 51.218 27.670 44.517 1.00 61.69 2390 LYS A O 1
ATOM 577 N N . VAL A 1 109 ? 52.264 25.712 44.144 1.00 54.88 2391 VAL A N 1
ATOM 578 C CA . VAL A 1 109 ? 53.545 26.292 43.760 1.00 56.19 2391 VAL A CA 1
ATOM 579 C C . VAL A 1 109 ? 53.449 26.811 42.332 1.00 54.93 2391 VAL A C 1
ATOM 580 O O . VAL A 1 109 ? 52.732 26.238 41.512 1.00 55.45 2391 VAL A O 1
ATOM 584 N N . ARG A 1 110 ? 54.174 27.891 42.041 1.00 54.65 2392 ARG A N 1
ATOM 585 C CA . ARG A 1 110 ? 54.280 28.438 40.691 1.00 51.06 2392 ARG A CA 1
ATOM 586 C C . ARG A 1 110 ? 55.074 27.472 39.809 1.00 51.23 2392 ARG A C 1
ATOM 587 O O . ARG A 1 110 ? 56.279 27.335 39.987 1.00 55.02 2392 ARG A O 1
ATOM 595 N N . GLY A 1 111 ? 54.410 26.803 38.869 1.00 48.95 2393 GLY A N 1
ATOM 596 C CA . GLY A 1 111 ? 55.100 25.852 37.995 1.00 49.65 2393 GLY A CA 1
ATOM 597 C C . GLY A 1 111 ? 55.781 26.544 36.826 1.00 49.98 2393 GLY A C 1
ATOM 598 O O . GLY A 1 111 ? 55.509 27.714 36.545 1.00 51.76 2393 GLY A O 1
ATOM 599 N N . GLU A 1 112 ? 56.644 25.811 36.123 1.00 51.88 2394 GLU A N 1
ATOM 600 C CA . GLU A 1 112 ? 57.409 26.349 34.990 1.00 51.75 2394 GLU A CA 1
ATOM 601 C C . GLU A 1 112 ? 56.553 27.096 33.980 1.00 48.31 2394 GLU A C 1
ATOM 602 O O . GLU A 1 112 ? 56.953 28.160 33.507 1.00 47.57 2394 GLU A O 1
ATOM 608 N N . SER A 1 113 ? 55.378 26.550 33.669 1.00 45.20 2395 SER A N 1
ATOM 609 C CA . SER A 1 113 ? 54.486 27.212 32.728 1.00 45.00 2395 SER A CA 1
ATOM 610 C C . SER A 1 113 ? 54.136 28.607 33.244 1.00 45.90 2395 SER A C 1
ATOM 611 O O . SER A 1 113 ? 54.226 29.590 32.496 1.00 45.79 2395 SER A O 1
ATOM 614 N N . TYR A 1 114 ? 53.795 28.693 34.529 1.00 44.91 2396 TYR A N 1
ATOM 615 C CA . TYR A 1 114 ? 53.457 29.965 35.132 1.00 45.20 2396 TYR A CA 1
ATOM 616 C C . TYR A 1 114 ? 54.685 30.873 35.154 1.00 48.08 2396 TYR A C 1
ATOM 617 O O . TYR A 1 114 ? 54.587 32.093 34.957 1.00 47.47 2396 TYR A O 1
ATOM 626 N N . GLN A 1 115 ? 55.851 30.272 35.343 1.00 47.51 2397 GLN A N 1
ATOM 627 C CA . GLN A 1 115 ? 57.076 31.054 35.376 1.00 49.98 2397 GLN A CA 1
ATOM 628 C C . GLN A 1 115 ? 57.401 31.639 33.984 1.00 51.64 2397 GLN A C 1
ATOM 629 O O . GLN A 1 115 ? 57.803 32.808 33.863 1.00 54.13 2397 GLN A O 1
ATOM 635 N N . GLN A 1 116 ? 57.201 30.834 32.935 1.00 49.46 2398 GLN A N 1
ATOM 636 C CA . GLN A 1 116 ? 57.454 31.276 31.566 1.00 48.65 2398 GLN A CA 1
ATOM 637 C C . GLN A 1 116 ? 56.626 32.517 31.198 1.00 47.00 2398 GLN A C 1
ATOM 638 O O . GLN A 1 116 ? 57.094 33.407 30.487 1.00 46.16 2398 GLN A O 1
ATOM 644 N N . VAL A 1 117 ? 55.400 32.566 31.709 1.00 45.67 2399 VAL A N 1
ATOM 645 C CA . VAL A 1 117 ? 54.502 33.667 31.454 1.00 45.37 2399 VAL A CA 1
ATOM 646 C C . VAL A 1 117 ? 55.014 34.890 32.198 1.00 51.73 2399 VAL A C 1
ATOM 647 O O . VAL A 1 117 ? 55.261 35.936 31.579 1.00 55.50 2399 VAL A O 1
ATOM 651 N N . ILE A 1 118 ? 55.205 34.741 33.517 1.00 52.12 2400 ILE A N 1
ATOM 652 C CA . ILE A 1 118 ? 55.669 35.824 34.366 1.00 55.11 2400 ILE A CA 1
ATOM 653 C C . ILE A 1 118 ? 56.914 36.457 33.755 1.00 59.05 2400 ILE A C 1
ATOM 654 O O . ILE A 1 118 ? 57.000 37.684 33.654 1.00 60.42 2400 ILE A O 1
ATOM 659 N N . ASP A 1 119 ? 57.858 35.612 33.329 1.00 59.18 2401 ASP A N 1
ATOM 660 C CA . ASP A 1 119 ? 59.111 36.088 32.725 1.00 61.13 2401 ASP A CA 1
ATOM 661 C C . ASP A 1 119 ? 58.882 36.834 31.409 1.00 59.00 2401 ASP A C 1
ATOM 662 O O . ASP A 1 119 ? 59.469 37.899 31.198 1.00 59.66 2401 ASP A O 1
ATOM 667 N N . ALA A 1 120 ? 58.025 36.276 30.545 1.00 53.88 2402 ALA A N 1
ATOM 668 C CA . ALA A 1 120 ? 57.682 36.911 29.275 1.00 52.92 2402 ALA A CA 1
ATOM 669 C C . ALA A 1 120 ? 57.015 38.293 29.442 1.00 54.70 2402 ALA A C 1
ATOM 670 O O . ALA A 1 120 ? 57.245 39.201 28.631 1.00 54.67 2402 ALA A O 1
ATOM 672 N N . LEU A 1 121 ? 56.193 38.428 30.489 1.00 54.34 2403 LEU A N 1
ATOM 673 C CA . LEU A 1 121 ? 55.552 39.684 30.827 1.00 55.96 2403 LEU A CA 1
ATOM 674 C C . LEU A 1 121 ? 56.570 40.682 31.353 1.00 61.13 2403 LEU A C 1
ATOM 675 O O . LEU A 1 121 ? 56.458 41.889 31.108 1.00 64.32 2403 LEU A O 1
ATOM 680 N N . THR A 1 122 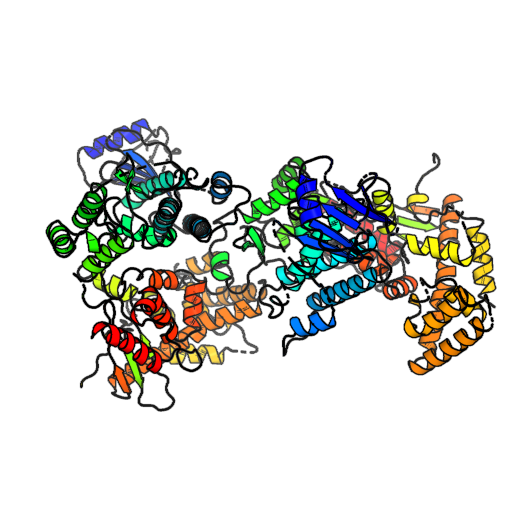? 57.556 40.169 32.080 1.00 62.23 2404 THR A N 1
ATOM 681 C CA . THR A 1 122 ? 58.615 40.992 32.617 1.00 67.54 2404 THR A CA 1
ATOM 682 C C . THR A 1 122 ? 59.427 41.559 31.476 1.00 70.54 2404 THR A C 1
ATOM 683 O O . THR A 1 122 ? 59.733 42.760 31.469 1.00 74.40 2404 THR A O 1
ATOM 687 N N . GLU A 1 123 ? 59.760 40.684 30.523 1.00 70.07 2405 GLU A N 1
ATOM 688 C CA . GLU A 1 123 ? 60.576 41.034 29.360 1.00 73.72 2405 GLU A CA 1
ATOM 689 C C . GLU A 1 123 ? 59.827 42.028 28.493 1.00 73.76 2405 GLU A C 1
ATOM 690 O O . GLU A 1 123 ? 60.445 42.893 27.869 1.00 77.66 2405 GLU A O 1
ATOM 696 N N . TYR A 1 124 ? 58.501 41.920 28.473 1.00 70.22 2406 TYR A N 1
ATOM 697 C CA . TYR A 1 124 ? 57.706 42.864 27.718 1.00 72.77 2406 TYR A CA 1
ATOM 698 C C . TYR A 1 124 ? 57.763 44.271 28.289 1.00 76.41 2406 TYR A C 1
ATOM 699 O O . TYR A 1 124 ? 58.249 45.179 27.623 1.00 81.92 2406 TYR A O 1
ATOM 708 N N . HIS A 1 125 ? 57.262 44.454 29.507 1.00 76.28 2407 HIS A N 1
ATOM 709 C CA . HIS A 1 125 ? 57.233 45.774 30.127 1.00 80.20 2407 HIS A CA 1
ATOM 710 C C . HIS A 1 125 ? 58.602 46.391 30.118 1.00 85.83 2407 HIS A C 1
ATOM 711 O O . HIS A 1 125 ? 58.746 47.623 30.039 1.00 90.88 2407 HIS A O 1
ATOM 718 N N . ALA A 1 126 ? 59.623 45.534 30.156 1.00 86.07 2408 ALA A N 1
ATOM 719 C CA . ALA A 1 126 ? 61.011 45.975 30.001 1.00 91.55 2408 ALA A CA 1
ATOM 720 C C . ALA A 1 126 ? 61.221 46.767 28.697 1.00 93.67 2408 ALA A C 1
ATOM 721 O O . ALA A 1 126 ? 61.861 47.816 28.692 1.00 95.75 2408 ALA A O 1
ATOM 723 N N . SER A 1 127 ? 60.640 46.263 27.613 1.00 92.66 2409 SER A N 1
ATOM 724 C CA . SER A 1 127 ? 60.886 46.767 26.270 1.00 95.99 2409 SER A CA 1
ATOM 725 C C . SER A 1 127 ? 60.162 48.060 25.912 1.00 99.59 2409 SER A C 1
ATOM 726 O O . SER A 1 127 ? 60.594 48.777 25.006 1.00 103.20 2409 SER A O 1
ATOM 729 N N . THR A 1 128 ? 59.063 48.355 26.601 1.00 97.85 2410 THR A N 1
ATOM 730 C CA . THR A 1 128 ? 58.304 49.572 26.310 1.00 99.62 2410 THR A CA 1
ATOM 731 C C . THR A 1 128 ? 58.954 50.794 26.973 1.00 104.30 2410 THR A C 1
ATOM 732 O O . THR A 1 128 ? 58.505 51.923 26.785 1.00 106.61 2410 THR A O 1
ATOM 736 N N . ALA A 1 129 ? 60.006 50.549 27.751 1.00 105.99 2411 ALA A N 1
ATOM 737 C CA . ALA A 1 129 ? 60.704 51.596 28.483 1.00 110.93 2411 ALA A CA 1
ATOM 738 C C . ALA A 1 129 ? 61.540 52.467 27.553 1.00 115.87 2411 ALA A C 1
ATOM 739 O O . ALA A 1 129 ? 61.482 53.700 27.625 1.00 119.12 2411 ALA A O 1
ATOM 741 N N . GLU A 1 130 ? 62.316 51.824 26.684 1.00 115.80 2412 GLU A N 1
ATOM 742 C CA . GLU A 1 130 ? 63.157 52.555 25.739 1.00 120.69 2412 GLU A CA 1
ATOM 743 C C . GLU A 1 130 ? 62.843 52.229 24.277 1.00 117.37 2412 GLU A C 1
ATOM 744 O O . GLU A 1 130 ? 63.659 52.488 23.385 1.00 122.45 2412 GLU A O 1
ATOM 750 N N . HIS A 1 131 ? 61.658 51.669 24.037 1.00 109.24 2413 HIS A N 1
ATOM 751 C CA . HIS A 1 131 ? 61.160 51.485 22.672 1.00 105.47 2413 HIS A CA 1
ATOM 752 C C . HIS A 1 131 ? 59.724 51.921 22.500 1.00 101.62 2413 HIS A C 1
ATOM 753 O O . HIS A 1 131 ? 58.941 51.945 23.462 1.00 98.49 2413 HIS A O 1
ATOM 760 N N . ALA A 1 132 ? 59.381 52.300 21.267 1.00 99.77 2414 ALA A N 1
ATOM 761 C CA . ALA A 1 132 ? 57.986 52.422 20.857 1.00 95.99 2414 ALA A CA 1
ATOM 762 C C . ALA A 1 132 ? 57.372 51.016 20.728 1.00 89.37 2414 ALA A C 1
ATOM 763 O O . ALA A 1 132 ? 58.038 50.079 20.270 1.00 84.56 2414 ALA A O 1
ATOM 765 N N . ASP A 1 133 ? 56.104 50.881 21.107 1.00 86.60 2415 ASP A N 1
ATOM 766 C CA . ASP A 1 133 ? 55.460 49.570 21.111 1.00 84.00 2415 ASP A CA 1
ATOM 767 C C . ASP A 1 133 ? 55.379 48.894 19.733 1.00 83.58 2415 ASP A C 1
ATOM 768 O O . ASP A 1 133 ? 55.230 47.656 19.656 1.00 77.88 2415 ASP A O 1
ATOM 773 N N . TYR A 1 134 ? 55.524 49.695 18.670 1.00 85.57 2416 TYR A N 1
ATOM 774 C CA . TYR A 1 134 ? 55.452 49.178 17.301 1.00 86.67 2416 TYR A CA 1
ATOM 775 C C . TYR A 1 134 ? 56.816 48.793 16.705 1.00 87.98 2416 TYR A C 1
ATOM 776 O O . TYR A 1 134 ? 56.887 48.306 15.567 1.00 88.81 2416 TYR A O 1
ATOM 785 N N . GLU A 1 135 ? 57.891 49.030 17.460 1.00 88.46 2417 GLU A N 1
ATOM 786 C CA . GLU A 1 135 ? 59.217 48.545 17.072 1.00 89.49 2417 GLU A CA 1
ATOM 787 C C . GLU A 1 135 ? 59.236 47.017 17.098 1.00 85.82 2417 GLU A C 1
ATOM 788 O O . GLU A 1 135 ? 58.544 46.389 17.903 1.00 80.56 2417 GLU A O 1
ATOM 794 N N . LEU A 1 136 ? 60.027 46.428 16.212 1.00 87.32 2418 LEU A N 1
ATOM 795 C CA . LEU A 1 136 ? 60.020 44.983 16.015 1.00 85.91 2418 LEU A CA 1
ATOM 796 C C . LEU A 1 136 ? 60.537 44.233 17.232 1.00 83.84 2418 LEU A C 1
ATOM 797 O O . LEU A 1 136 ? 60.080 43.116 17.524 1.00 80.61 2418 LEU A O 1
ATOM 802 N N . THR A 1 137 ? 61.475 44.850 17.949 1.00 84.84 2419 THR A N 1
ATOM 803 C CA . THR A 1 137 ? 61.996 44.252 19.172 1.00 83.03 2419 THR A CA 1
ATOM 804 C C . THR A 1 137 ? 60.854 44.117 20.169 1.00 78.53 2419 THR A C 1
ATOM 805 O O . THR A 1 137 ? 60.599 43.030 20.675 1.00 75.42 2419 THR A O 1
ATOM 809 N N . SER A 1 138 ? 60.137 45.217 20.404 1.00 77.57 2420 SER A N 1
ATOM 810 C CA . SER A 1 138 ? 59.047 45.227 21.391 1.00 73.27 2420 SER A CA 1
ATOM 811 C C . SER A 1 138 ? 57.763 44.516 20.902 1.00 69.34 2420 SER A C 1
ATOM 812 O O . SER A 1 138 ? 56.748 44.515 21.603 1.00 66.48 2420 SER A O 1
ATOM 815 N N . VAL A 1 139 ? 57.797 43.979 19.680 1.00 69.25 2421 VAL A N 1
ATOM 816 C CA . VAL A 1 139 ? 56.686 43.206 19.136 1.00 67.84 2421 VAL A CA 1
ATOM 817 C C . VAL A 1 139 ? 56.982 41.710 19.285 1.00 65.44 2421 VAL A C 1
ATOM 818 O O . VAL A 1 139 ? 56.102 40.945 19.663 1.00 60.63 2421 VAL A O 1
ATOM 822 N N . GLU A 1 140 ? 58.220 41.319 18.975 1.00 67.53 2422 GLU A N 1
ATOM 823 C CA . GLU A 1 140 ? 58.711 39.969 19.233 1.00 66.19 2422 GLU A CA 1
ATOM 824 C C . GLU A 1 140 ? 58.549 39.663 20.709 1.00 63.73 2422 GLU A C 1
ATOM 825 O O . GLU A 1 140 ? 58.136 38.539 21.076 1.00 59.56 2422 GLU A O 1
ATOM 831 N N . LYS A 1 141 ? 58.816 40.667 21.556 1.00 63.32 2423 LYS A N 1
ATOM 832 C CA . LYS A 1 141 ? 58.568 40.479 22.991 1.00 62.05 2423 LYS A CA 1
ATOM 833 C C . LYS A 1 141 ? 57.071 40.186 23.187 1.00 59.79 2423 LYS A C 1
ATOM 834 O O . LYS A 1 141 ? 56.692 39.117 23.736 1.00 54.81 2423 LYS A O 1
ATOM 840 N N . LEU A 1 142 ? 56.226 41.106 22.684 1.00 58.36 2424 LEU A N 1
ATOM 841 C CA . LEU A 1 142 ? 54.779 40.925 22.798 1.00 55.12 2424 LEU A CA 1
ATOM 842 C C . LEU A 1 142 ? 54.237 39.541 22.300 1.00 51.50 2424 LEU A C 1
ATOM 843 O O . LEU A 1 142 ? 53.299 39.004 22.876 1.00 46.61 2424 LEU A O 1
ATOM 848 N N . LEU A 1 143 ? 54.821 39.019 21.223 1.00 53.14 2425 LEU A N 1
ATOM 849 C CA . LEU A 1 143 ? 54.359 37.791 20.600 1.00 54.89 2425 LEU A CA 1
ATOM 850 C C . LEU A 1 143 ? 54.659 36.637 21.525 1.00 53.17 2425 LEU A C 1
ATOM 851 O O . LEU A 1 143 ? 53.804 35.808 21.774 1.00 50.91 2425 LEU A O 1
ATOM 856 N N . ASN A 1 144 ? 55.840 36.638 22.106 1.00 55.48 2426 ASN A N 1
ATOM 857 C CA . ASN A 1 144 ? 56.280 35.607 23.016 1.00 52.85 2426 ASN A CA 1
ATOM 858 C C . ASN A 1 144 ? 55.403 35.529 24.219 1.00 50.15 2426 ASN A C 1
ATOM 859 O O . ASN A 1 144 ? 55.086 34.472 24.678 1.00 48.75 2426 ASN A O 1
ATOM 864 N N . LEU A 1 145 ? 55.016 36.666 24.736 1.00 50.58 2427 LEU A N 1
ATOM 865 C CA . LEU A 1 145 ? 54.003 36.711 25.786 1.00 49.85 2427 LEU A CA 1
ATOM 866 C C . LEU A 1 145 ? 52.742 35.976 25.347 1.00 48.77 2427 LEU A C 1
ATOM 867 O O . LEU A 1 145 ? 52.258 35.099 26.085 1.00 49.30 2427 LEU A O 1
ATOM 872 N N . ARG A 1 146 ? 52.221 36.317 24.157 1.00 47.75 2428 ARG A N 1
ATOM 873 C CA . ARG A 1 146 ? 51.018 35.666 23.663 1.00 47.65 2428 ARG A CA 1
ATOM 874 C C . ARG A 1 146 ? 51.210 34.140 23.586 1.00 46.35 2428 ARG A C 1
ATOM 875 O O . ARG A 1 146 ? 50.343 33.371 23.990 1.00 43.15 2428 ARG A O 1
ATOM 883 N N . LYS A 1 147 ? 52.371 33.761 23.070 1.00 47.92 2429 LYS A N 1
ATOM 884 C CA . LYS A 1 147 ? 52.809 32.409 22.854 1.00 50.30 2429 LYS A CA 1
ATOM 885 C C . LYS A 1 147 ? 52.806 31.646 24.177 1.00 48.54 2429 LYS A C 1
ATOM 886 O O . LYS A 1 147 ? 52.449 30.460 24.219 1.00 47.25 2429 LYS A O 1
ATOM 892 N N . GLN A 1 148 ? 53.163 32.354 25.253 1.00 47.90 2430 GLN A N 1
ATOM 893 C CA . GLN A 1 148 ? 53.364 31.743 26.584 1.00 45.03 2430 GLN A CA 1
ATOM 894 C C . GLN A 1 148 ? 52.039 31.663 27.326 1.00 43.35 2430 GLN A C 1
ATOM 895 O O . GLN A 1 148 ? 51.733 30.669 27.985 1.00 42.38 2430 GLN A O 1
ATOM 901 N N . VAL A 1 149 ? 51.224 32.701 27.197 1.00 42.77 2431 VAL A N 1
ATOM 902 C CA . VAL A 1 149 ? 49.906 32.612 27.783 1.00 40.33 2431 VAL A CA 1
ATOM 903 C C . VAL A 1 149 ? 49.081 31.458 27.179 1.00 40.21 2431 VAL A C 1
ATOM 904 O O . VAL A 1 149 ? 48.517 30.672 27.913 1.00 37.60 2431 VAL A O 1
ATOM 908 N N . GLU A 1 150 ? 49.036 31.380 25.845 1.00 43.10 2432 GLU A N 1
ATOM 909 C CA . GLU A 1 150 ? 48.180 30.465 25.115 1.00 44.12 2432 GLU A CA 1
ATOM 910 C C . GLU A 1 150 ? 48.545 29.053 25.468 1.00 44.45 2432 GLU A C 1
ATOM 911 O O . GLU A 1 150 ? 47.682 28.236 25.758 1.00 46.10 2432 GLU A O 1
ATOM 917 N N . GLY A 1 151 ? 49.837 28.777 25.506 1.00 43.99 2433 GLY A N 1
ATOM 918 C CA . GLY A 1 151 ? 50.286 27.458 25.834 1.00 42.95 2433 GLY A CA 1
ATOM 919 C C . GLY A 1 151 ? 49.989 27.115 27.270 1.00 42.37 2433 GLY A C 1
ATOM 920 O O . GLY A 1 151 ? 49.856 25.895 27.596 1.00 43.83 2433 GLY A O 1
ATOM 921 N N . TYR A 1 152 ? 49.944 28.156 28.125 1.00 38.64 2434 TYR A N 1
ATOM 922 C CA . TYR A 1 152 ? 49.567 27.998 29.558 1.00 38.33 2434 TYR A CA 1
ATOM 923 C C . TYR A 1 152 ? 48.201 27.308 29.633 1.00 37.76 2434 TYR A C 1
ATOM 924 O O . TYR A 1 152 ? 47.983 26.348 30.399 1.00 34.95 2434 TYR A O 1
ATOM 933 N N . VAL A 1 153 ? 47.278 27.855 28.842 1.00 36.66 2435 VAL A N 1
ATOM 934 C CA . VAL A 1 153 ? 45.913 27.430 28.845 1.00 35.86 2435 VAL A CA 1
ATOM 935 C C . VAL A 1 153 ? 45.768 26.156 28.033 1.00 36.98 2435 VAL A C 1
ATOM 936 O O . VAL A 1 153 ? 44.923 25.319 28.353 1.00 38.59 2435 VAL A O 1
ATOM 940 N N . LEU A 1 154 ? 46.565 26.014 26.978 1.00 35.31 2436 LEU A N 1
ATOM 941 C CA . LEU A 1 154 ? 46.408 24.859 26.139 1.00 36.57 2436 LEU A CA 1
ATOM 942 C C . LEU A 1 154 ? 46.743 23.635 26.979 1.00 37.66 2436 LEU A C 1
ATOM 943 O O . LEU A 1 154 ? 46.106 22.604 26.863 1.00 37.66 2436 LEU A O 1
ATOM 948 N N . GLY A 1 155 ? 47.713 23.788 27.868 1.00 38.60 2437 GLY A N 1
ATOM 949 C CA . GLY A 1 155 ? 48.237 22.652 28.597 1.00 41.06 2437 GLY A CA 1
ATOM 950 C C . GLY A 1 155 ? 47.679 22.477 29.996 1.00 41.37 2437 GLY A C 1
ATOM 951 O O . GLY A 1 155 ? 47.739 21.338 30.519 1.00 41.26 2437 GLY A O 1
ATOM 952 N N . HIS A 1 156 ? 47.119 23.554 30.582 1.00 36.02 2438 HIS A N 1
ATOM 953 C CA . HIS A 1 156 ? 46.531 23.481 31.941 1.00 37.07 2438 HIS A CA 1
ATOM 954 C C . HIS A 1 156 ? 45.075 23.945 32.087 1.00 38.68 2438 HIS A C 1
ATOM 955 O O . HIS A 1 156 ? 44.762 24.817 32.933 1.00 38.40 2438 HIS A O 1
ATOM 962 N N . PRO A 1 157 ? 44.146 23.353 31.294 1.00 40.61 2439 PRO A N 1
ATOM 963 C CA . PRO A 1 157 ? 42.767 23.897 31.179 1.00 40.80 2439 PRO A CA 1
ATOM 964 C C . PRO A 1 157 ? 41.988 23.963 32.506 1.00 42.11 2439 PRO A C 1
ATOM 965 O O . PRO A 1 157 ? 41.129 24.823 32.652 1.00 44.24 2439 PRO A O 1
ATOM 969 N N . ASP A 1 158 ? 42.299 23.058 33.445 1.00 39.71 2440 ASP A N 1
ATOM 970 C CA . ASP A 1 158 ? 41.740 23.036 34.808 1.00 37.26 2440 ASP A CA 1
ATOM 971 C C . ASP A 1 158 ? 42.463 23.892 35.887 1.00 34.26 2440 ASP A C 1
ATOM 972 O O . ASP A 1 158 ? 41.962 24.023 37.001 1.00 33.50 2440 ASP A O 1
ATOM 977 N N . SER A 1 159 ? 43.642 24.439 35.591 1.00 32.65 2441 SER A N 1
ATOM 978 C CA . SER A 1 159 ? 44.320 25.345 36.557 1.00 33.23 2441 SER A CA 1
ATOM 979 C C . SER A 1 159 ? 43.428 26.447 37.084 1.00 30.78 2441 SER A C 1
ATOM 980 O O . SER A 1 159 ? 42.681 27.022 36.339 1.00 30.10 2441 SER A O 1
ATOM 983 N N . GLY A 1 160 ? 43.524 26.709 38.378 1.00 30.43 2442 GLY A N 1
ATOM 984 C CA . GLY A 1 160 ? 42.830 27.830 38.970 1.00 34.45 2442 GLY A CA 1
ATOM 985 C C . GLY A 1 160 ? 43.311 29.199 38.478 1.00 33.90 2442 GLY A C 1
ATOM 986 O O . GLY A 1 160 ? 42.768 30.166 38.863 1.00 34.45 2442 GLY A O 1
ATOM 987 N N . ARG A 1 161 ? 44.302 29.203 37.591 1.00 34.95 2443 ARG A N 1
ATOM 988 C CA . ARG A 1 161 ? 44.959 30.350 37.044 1.00 38.58 2443 ARG A CA 1
ATOM 989 C C . ARG A 1 161 ? 44.294 30.932 35.771 1.00 43.23 2443 ARG A C 1
ATOM 990 O O . ARG A 1 161 ? 44.457 32.184 35.459 1.00 42.25 2443 ARG A O 1
ATOM 998 N N . VAL A 1 162 ? 43.511 30.063 35.102 1.00 39.44 2444 VAL A N 1
ATOM 999 C CA . VAL A 1 162 ? 42.961 30.344 33.773 1.00 40.98 2444 VAL A CA 1
ATOM 1000 C C . VAL A 1 162 ? 42.213 31.704 33.652 1.00 45.96 2444 VAL A C 1
ATOM 1001 O O . VAL A 1 162 ? 42.350 32.422 32.662 1.00 46.06 2444 VAL A O 1
ATOM 1005 N N . GLN A 1 163 ? 41.438 32.054 34.673 1.00 49.55 2445 GLN A N 1
ATOM 1006 C CA . GLN A 1 163 ? 40.661 33.267 34.663 1.00 53.82 2445 GLN A CA 1
ATOM 1007 C C . GLN A 1 163 ? 41.614 34.460 34.442 1.00 55.51 2445 GLN A C 1
ATOM 1008 O O . GLN A 1 163 ? 41.425 35.262 33.526 1.00 56.56 2445 GLN A O 1
ATOM 1014 N N . ALA A 1 164 ? 42.654 34.547 35.267 1.00 53.49 2446 ALA A N 1
ATOM 1015 C CA . ALA A 1 164 ? 43.658 35.586 35.143 1.00 51.79 2446 ALA A CA 1
ATOM 1016 C C . ALA A 1 164 ? 44.395 35.513 33.802 1.00 52.58 2446 ALA A C 1
ATOM 1017 O O . ALA A 1 164 ? 44.710 36.549 33.199 1.00 58.18 2446 ALA A O 1
ATOM 1027 N N . ASN A 1 166 ? 43.218 34.379 30.925 1.00 51.14 2448 ASN A N 1
ATOM 1028 C CA . ASN A 1 166 ? 42.299 34.853 29.899 1.00 54.81 2448 ASN A CA 1
ATOM 1029 C C . ASN A 1 166 ? 42.186 36.355 29.891 1.00 56.24 2448 ASN A C 1
ATOM 1030 O O . ASN A 1 166 ? 42.155 36.978 28.830 1.00 58.58 2448 ASN A O 1
ATOM 1035 N N . ALA A 1 167 ? 42.153 36.919 31.090 1.00 54.56 2449 ALA A N 1
ATOM 1036 C CA . ALA A 1 167 ? 42.162 38.347 31.271 1.00 57.50 2449 ALA A CA 1
ATOM 1037 C C . ALA A 1 167 ? 43.437 38.937 30.685 1.00 57.13 2449 ALA A C 1
ATOM 1038 O O . ALA A 1 167 ? 43.430 40.072 30.163 1.00 61.45 2449 ALA A O 1
ATOM 1040 N N . LEU A 1 168 ? 44.531 38.186 30.773 1.00 50.37 2450 LEU A N 1
ATOM 1041 C CA . LEU A 1 168 ? 45.788 38.708 30.276 1.00 50.90 2450 LEU A CA 1
ATOM 1042 C C . LEU A 1 168 ? 45.798 38.521 28.769 1.00 51.90 2450 LEU A C 1
ATOM 1043 O O . LEU A 1 168 ? 46.282 39.366 28.000 1.00 55.29 2450 LEU A O 1
ATOM 1048 N N . LEU A 1 169 ? 45.194 37.431 28.340 1.00 50.55 2451 LEU A N 1
ATOM 1049 C CA . LEU A 1 169 ? 45.241 37.105 26.940 1.00 50.42 2451 LEU A CA 1
ATOM 1050 C C . LEU A 1 169 ? 44.492 38.182 26.168 1.00 52.62 2451 LEU A C 1
ATOM 1051 O O . LEU A 1 169 ? 45.028 38.723 25.204 1.00 53.01 2451 LEU A O 1
ATOM 1056 N N . ASN A 1 170 ? 43.285 38.504 26.623 1.00 55.75 2452 ASN A N 1
ATOM 1057 C CA . ASN A 1 170 ? 42.471 39.545 25.993 1.00 62.98 2452 ASN A CA 1
ATOM 1058 C C . ASN A 1 170 ? 43.279 40.823 25.825 1.00 64.67 2452 ASN A C 1
ATOM 1059 O O . ASN A 1 170 ? 43.237 41.460 24.775 1.00 63.91 2452 ASN A O 1
ATOM 1064 N N . GLN A 1 171 ? 44.052 41.149 26.863 1.00 66.46 2453 GLN A N 1
ATOM 1065 C CA . GLN A 1 171 ? 44.874 42.359 26.894 1.00 70.97 2453 GLN A CA 1
ATOM 1066 C C . GLN A 1 171 ? 45.969 42.390 25.828 1.00 69.00 2453 GLN A C 1
ATOM 1067 O O . GLN A 1 171 ? 46.152 43.393 25.128 1.00 73.73 2453 GLN A O 1
ATOM 1073 N N . VAL A 1 172 ? 46.665 41.270 25.716 1.00 63.80 2454 VAL A N 1
ATOM 1074 C CA . VAL A 1 172 ? 47.707 41.038 24.721 1.00 60.39 2454 VAL A CA 1
ATOM 1075 C C . VAL A 1 172 ? 47.202 41.186 23.272 1.00 61.25 2454 VAL A C 1
ATOM 1076 O O . VAL A 1 172 ? 47.880 41.773 22.416 1.00 61.79 2454 VAL A O 1
ATOM 1080 N N . ASN A 1 173 ? 46.008 40.666 23.009 1.00 60.85 2455 ASN A N 1
ATOM 1081 C CA . ASN A 1 173 ? 45.467 40.643 21.658 1.00 62.95 2455 ASN A CA 1
ATOM 1082 C C . ASN A 1 173 ? 44.953 41.990 21.263 1.00 68.39 2455 ASN A C 1
ATOM 1083 O O . ASN A 1 173 ? 44.961 42.358 20.086 1.00 72.36 2455 ASN A O 1
ATOM 1088 N N . SER A 1 174 ? 44.502 42.722 22.272 1.00 69.97 2456 SER A N 1
ATOM 1089 C CA . SER A 1 174 ? 44.164 44.113 22.127 1.00 73.32 2456 SER A CA 1
ATOM 1090 C C . SER A 1 174 ? 45.438 44.874 21.787 1.00 74.16 2456 SER A C 1
ATOM 1091 O O . SER A 1 174 ? 45.423 45.774 20.932 1.00 77.31 2456 SER A O 1
ATOM 1094 N N . ARG A 1 175 ? 46.540 44.500 22.442 1.00 70.30 2457 ARG A N 1
ATOM 1095 C CA . ARG A 1 175 ? 47.829 45.168 22.209 1.00 72.17 2457 ARG A CA 1
ATOM 1096 C C . ARG A 1 175 ? 48.387 44.863 20.813 1.00 72.25 2457 ARG A C 1
ATOM 1097 O O . ARG A 1 175 ? 48.809 45.764 20.099 1.00 74.99 2457 ARG A O 1
ATOM 1105 N N . LEU A 1 176 ? 48.362 43.590 20.432 1.00 70.52 2458 LEU A N 1
ATOM 1106 C CA . LEU A 1 176 ? 48.798 43.159 19.105 1.00 71.57 2458 LEU A CA 1
ATOM 1107 C C . LEU A 1 176 ? 48.021 43.827 17.967 1.00 74.70 2458 LEU A C 1
ATOM 1108 O O . LEU A 1 176 ? 48.585 44.163 16.925 1.00 75.71 2458 LEU A O 1
ATOM 1113 N N . GLU A 1 177 ? 46.723 43.993 18.189 1.00 76.17 2459 GLU A N 1
ATOM 1114 C CA . GLU A 1 177 ? 45.814 44.545 17.204 1.00 81.70 2459 GLU A CA 1
ATOM 1115 C C . GLU A 1 177 ? 46.125 46.015 16.989 1.00 85.40 2459 GLU A C 1
ATOM 1116 O O . GLU A 1 177 ? 46.296 46.441 15.852 1.00 89.78 2459 GLU A O 1
ATOM 1122 N N . ALA A 1 178 ? 46.218 46.774 18.083 1.00 84.73 2460 ALA A N 1
ATOM 1123 C CA . ALA A 1 178 ? 46.506 48.204 18.019 1.00 89.29 2460 ALA A CA 1
ATOM 1124 C C . ALA A 1 178 ? 47.873 48.471 17.394 1.00 90.64 2460 ALA A C 1
ATOM 1125 O O . ALA A 1 178 ? 48.032 49.394 16.572 1.00 94.48 2460 ALA A O 1
ATOM 1127 N N . VAL A 1 179 ? 48.838 47.632 17.763 1.00 86.23 2461 VAL A N 1
ATOM 1128 C CA . VAL A 1 179 ? 50.245 47.848 17.430 1.00 87.34 2461 VAL A CA 1
ATOM 1129 C C . VAL A 1 179 ? 50.612 47.398 16.009 1.00 89.82 2461 VAL A C 1
ATOM 1130 O O . VAL A 1 179 ? 51.404 48.063 15.335 1.00 92.97 2461 VAL A O 1
ATOM 1134 N N . SER A 1 180 ? 50.021 46.289 15.561 1.00 89.78 2462 SER A N 1
ATOM 1135 C CA . SER A 1 180 ? 50.384 45.656 14.290 1.00 92.35 2462 SER A CA 1
ATOM 1136 C C . SER A 1 180 ? 50.102 46.565 13.110 1.00 98.06 2462 SER A C 1
ATOM 1137 O O . SER A 1 180 ? 50.753 46.474 12.066 1.00 101.43 2462 SER A O 1
ATOM 1140 N N . VAL A 1 181 ? 49.116 47.434 13.281 1.00 100.16 2463 VAL A N 1
ATOM 1141 C CA . VAL A 1 181 ? 48.830 48.473 12.306 1.00 105.98 2463 VAL A CA 1
ATOM 1142 C C . VAL A 1 181 ? 50.107 49.246 11.959 1.00 108.25 2463 VAL A C 1
ATOM 1143 O O . VAL A 1 181 ? 50.298 49.642 10.810 1.00 113.89 2463 VAL A O 1
ATOM 1147 N N . LEU A 1 182 ? 50.986 49.431 12.949 1.00 104.80 2464 LEU A N 1
ATOM 1148 C CA . LEU A 1 182 ? 52.179 50.274 12.786 1.00 106.31 2464 LEU A CA 1
ATOM 1149 C C . LEU A 1 182 ? 53.521 49.521 12.718 1.00 104.14 2464 LEU A C 1
ATOM 1150 O O . LEU A 1 182 ? 54.549 50.131 12.387 1.00 105.93 2464 LEU A O 1
ATOM 1155 N N . VAL A 1 183 ? 53.519 48.219 13.023 1.00 99.78 2465 VAL A N 1
ATOM 1156 C CA . VAL A 1 183 ? 54.714 47.382 12.842 1.00 98.76 2465 VAL A CA 1
ATOM 1157 C C . VAL A 1 183 ? 55.091 47.423 11.362 1.00 104.12 2465 VAL A C 1
ATOM 1158 O O . VAL A 1 183 ? 54.215 47.353 10.497 1.00 107.08 2465 VAL A O 1
ATOM 1162 N N . VAL A 1 184 ? 56.377 47.564 11.060 1.00 106.91 2466 VAL A N 1
ATOM 1163 C CA . VAL A 1 184 ? 56.765 47.808 9.671 1.00 113.94 2466 VAL A CA 1
ATOM 1164 C C . VAL A 1 184 ? 56.727 46.537 8.825 1.00 115.51 2466 VAL A C 1
ATOM 1165 O O . VAL A 1 184 ? 55.982 46.474 7.847 1.00 120.42 2466 VAL A O 1
ATOM 1169 N N . SER A 1 185 ? 57.509 45.530 9.202 1.00 114.68 2467 SER A N 1
ATOM 1170 C CA . SER A 1 185 ? 57.526 44.260 8.471 1.00 117.82 2467 SER A CA 1
ATOM 1171 C C . SER A 1 185 ? 56.154 43.564 8.483 1.00 117.79 2467 SER A C 1
ATOM 1172 O O . SER A 1 185 ? 55.502 43.451 7.438 1.00 121.09 2467 SER A O 1
ATOM 1175 N N . GLU A 1 186 ? 55.733 43.119 9.669 1.00 115.50 2468 GLU A N 1
ATOM 1176 C CA . GLU A 1 186 ? 54.480 42.372 9.881 1.00 115.90 2468 GLU A CA 1
ATOM 1177 C C . GLU A 1 186 ? 54.664 40.854 9.697 1.00 113.76 2468 GLU A C 1
ATOM 1178 O O . GLU A 1 186 ? 53.848 40.066 10.183 1.00 112.39 2468 GLU A O 1
ATOM 1184 N N . GLN A 1 187 ? 55.746 40.456 9.023 1.00 115.18 2469 GLN A N 1
ATOM 1185 C CA . GLN A 1 187 ? 56.002 39.049 8.672 1.00 115.27 2469 GLN A CA 1
ATOM 1186 C C . GLN A 1 187 ? 56.179 38.109 9.879 1.00 111.65 2469 GLN A C 1
ATOM 1187 O O . GLN A 1 187 ? 55.708 36.966 9.852 1.00 110.00 2469 GLN A O 1
ATOM 1189 N N . SER A 1 188 ? 56.850 38.591 10.924 1.00 109.22 2470 SER A N 1
ATOM 1190 C CA . SER A 1 188 ? 57.060 37.804 12.143 1.00 106.87 2470 SER A CA 1
ATOM 1191 C C . SER A 1 188 ? 55.743 37.418 12.820 1.00 105.56 2470 SER A C 1
ATOM 1192 O O . SER A 1 188 ? 55.658 36.355 13.463 1.00 100.87 2470 SER A O 1
ATOM 1195 N N . ILE A 1 189 ? 54.729 38.281 12.676 1.00 104.64 2471 ILE A N 1
ATOM 1196 C CA . ILE A 1 189 ? 53.388 37.998 13.200 1.00 100.17 2471 ILE A CA 1
ATOM 1197 C C . ILE A 1 189 ? 52.775 36.829 12.437 1.00 98.74 2471 ILE A C 1
ATOM 1198 O O . ILE A 1 189 ? 52.498 36.917 11.224 1.00 102.22 2471 ILE A O 1
ATOM 1203 N N . LYS A 1 190 ? 52.599 35.734 13.169 1.00 92.49 2472 LYS A N 1
ATOM 1204 C CA . LYS A 1 190 ? 52.080 34.488 12.627 1.00 92.51 2472 LYS A CA 1
ATOM 1205 C C . LYS A 1 190 ? 50.563 34.434 12.786 1.00 91.09 2472 LYS A C 1
ATOM 1206 O O . LYS A 1 190 ? 50.032 34.505 13.910 1.00 84.82 2472 LYS A O 1
ATOM 1212 N N . ALA A 1 191 ? 49.891 34.310 11.637 1.00 94.86 2473 ALA A N 1
ATOM 1213 C CA . ALA A 1 191 ? 48.433 34.286 11.519 1.00 95.54 2473 ALA A CA 1
ATOM 1214 C C . ALA A 1 191 ? 47.761 33.412 12.577 1.00 93.85 2473 ALA A C 1
ATOM 1215 O O . ALA A 1 191 ? 48.268 32.341 12.942 1.00 89.13 2473 ALA A O 1
ATOM 1217 N N . HIS A 1 192 ? 46.617 33.878 13.068 1.00 95.80 2474 HIS A N 1
ATOM 1218 C CA . HIS A 1 192 ? 45.894 33.161 14.104 1.00 92.80 2474 HIS A CA 1
ATOM 1219 C C . HIS A 1 192 ? 45.486 31.792 13.635 1.00 91.32 2474 HIS A C 1
ATOM 1220 O O . HIS A 1 192 ? 45.160 30.926 14.440 1.00 85.49 2474 HIS A O 1
ATOM 1227 N N . ASP A 1 193 ? 45.530 31.572 12.322 1.00 68.78 2475 ASP A N 1
ATOM 1228 C CA . ASP A 1 193 ? 45.150 30.275 11.753 1.00 67.82 2475 ASP A CA 1
ATOM 1229 C C . ASP A 1 193 ? 46.295 29.465 11.086 1.00 62.46 2475 ASP A C 1
ATOM 1230 O O . ASP A 1 193 ? 46.043 28.599 10.249 1.00 61.13 2475 ASP A O 1
ATOM 1235 N N . SER A 1 194 ? 47.536 29.740 11.488 1.00 59.23 2476 SER A N 1
ATOM 1236 C CA . SER A 1 194 ? 48.716 29.029 11.009 1.00 55.51 2476 SER A CA 1
ATOM 1237 C C . SER A 1 194 ? 48.842 27.742 11.751 1.00 53.43 2476 SER A C 1
ATOM 1238 O O . SER A 1 194 ? 48.290 27.594 12.831 1.00 53.95 2476 SER A O 1
ATOM 1241 N N . PHE A 1 195 ? 49.590 26.802 11.193 1.00 52.27 2477 PHE A N 1
ATOM 1242 C CA . PHE A 1 195 ? 49.967 25.625 11.959 1.00 47.75 2477 PHE A CA 1
ATOM 1243 C C . PHE A 1 195 ? 50.924 26.074 13.053 1.00 48.85 2477 PHE A C 1
ATOM 1244 O O . PHE A 1 195 ? 50.841 25.628 14.191 1.00 49.95 2477 PHE A O 1
ATOM 1252 N N . SER A 1 196 ? 51.842 26.966 12.696 1.00 49.23 2478 SER A N 1
ATOM 1253 C CA . SER A 1 196 ? 52.738 27.585 13.658 1.00 45.79 2478 SER A CA 1
ATOM 1254 C C . SER A 1 196 ? 52.008 28.143 14.881 1.00 44.84 2478 SER A C 1
ATOM 1255 O O . SER A 1 196 ? 52.463 27.954 16.002 1.00 43.72 2478 SER A O 1
ATOM 1258 N N . HIS A 1 197 ? 50.875 28.812 14.689 1.00 45.45 2479 HIS A N 1
ATOM 1259 C CA . HIS A 1 197 ? 50.267 29.499 15.831 1.00 45.39 2479 HIS A CA 1
ATOM 1260 C C . HIS A 1 197 ? 49.745 28.532 16.820 1.00 45.39 2479 HIS A C 1
ATOM 1261 O O . HIS A 1 197 ? 49.602 28.855 18.016 1.00 48.68 2479 HIS A O 1
ATOM 1268 N N . LEU A 1 198 ? 49.470 27.327 16.333 1.00 43.49 2480 LEU A N 1
ATOM 1269 C CA . LEU A 1 198 ? 49.114 26.231 17.183 1.00 41.52 2480 LEU A CA 1
ATOM 1270 C C . LEU A 1 198 ? 50.401 25.725 17.763 1.00 44.45 2480 LEU A C 1
ATOM 1271 O O . LEU A 1 198 ? 50.581 25.815 18.973 1.00 47.00 2480 LEU A O 1
ATOM 1276 N N . TYR A 1 199 ? 51.316 25.234 16.909 1.00 45.73 2481 TYR A N 1
ATOM 1277 C CA . TYR A 1 199 ? 52.489 24.469 17.382 1.00 44.76 2481 TYR A CA 1
ATOM 1278 C C . TYR A 1 199 ? 53.291 25.206 18.455 1.00 45.35 2481 TYR A C 1
ATOM 1279 O O . TYR A 1 199 ? 53.776 24.587 19.416 1.00 46.53 2481 TYR A O 1
ATOM 1288 N N . ASP A 1 200 ? 53.397 26.523 18.296 1.00 44.40 2482 ASP A N 1
ATOM 1289 C CA . ASP A 1 200 ? 54.049 27.402 19.260 1.00 43.36 2482 ASP A CA 1
ATOM 1290 C C . ASP A 1 200 ? 53.560 27.252 20.685 1.00 42.26 2482 ASP A C 1
ATOM 1291 O O . ASP A 1 200 ? 54.287 27.534 21.635 1.00 45.59 2482 ASP A O 1
ATOM 1296 N N . GLN A 1 201 ? 52.303 26.881 20.838 1.00 41.80 2483 GLN A N 1
ATOM 1297 C CA . GLN A 1 201 ? 51.722 26.691 22.156 1.00 40.57 2483 GLN A CA 1
ATOM 1298 C C . GLN A 1 201 ? 52.223 25.438 22.878 1.00 40.09 2483 GLN A C 1
ATOM 1299 O O . GLN A 1 201 ? 52.175 25.386 24.112 1.00 43.03 2483 GLN A O 1
ATOM 1305 N N . LEU A 1 202 ? 52.717 24.446 22.150 1.00 36.62 2484 LEU A N 1
ATOM 1306 C CA . LEU A 1 202 ? 53.139 23.208 22.822 1.00 39.87 2484 LEU A CA 1
ATOM 1307 C C . LEU A 1 202 ? 54.310 23.402 23.792 1.00 42.60 2484 LEU A C 1
ATOM 1308 O O . LEU A 1 202 ? 54.469 22.620 24.749 1.00 42.21 2484 LEU A O 1
ATOM 1313 N N . ASP A 1 203 ? 55.111 24.443 23.552 1.00 43.26 2485 ASP A N 1
ATOM 1314 C CA . ASP A 1 203 ? 56.322 24.655 24.328 1.00 45.45 2485 ASP A CA 1
ATOM 1315 C C . ASP A 1 203 ? 56.002 24.913 25.783 1.00 45.11 2485 ASP A C 1
ATOM 1316 O O . ASP A 1 203 ? 56.653 24.383 26.670 1.00 50.56 2485 ASP A O 1
ATOM 1321 N N . ASN A 1 204 ? 54.992 25.718 26.041 1.00 44.25 2486 ASN A N 1
ATOM 1322 C CA . ASN A 1 204 ? 54.664 26.053 27.410 1.00 44.27 2486 ASN A CA 1
ATOM 1323 C C . ASN A 1 204 ? 53.449 25.294 27.926 1.00 43.86 2486 ASN A C 1
ATOM 1324 O O . ASN A 1 204 ? 53.057 25.435 29.068 1.00 46.44 2486 ASN A O 1
ATOM 1329 N N . ALA A 1 205 ? 52.855 24.484 27.060 1.00 46.22 2487 ALA A N 1
ATOM 1330 C CA . ALA A 1 205 ? 51.782 23.546 27.413 1.00 42.37 2487 ALA A CA 1
ATOM 1331 C C . ALA A 1 205 ? 52.315 22.466 28.305 1.00 39.04 2487 ALA A C 1
ATOM 1332 O O . ALA A 1 205 ? 51.632 21.981 29.203 1.00 39.08 2487 ALA A O 1
ATOM 1334 N N . ASN A 1 206 ? 53.540 22.064 28.040 1.00 39.21 2488 ASN A N 1
ATOM 1335 C CA . ASN A 1 206 ? 54.064 20.837 28.656 1.00 43.00 2488 ASN A CA 1
ATOM 1336 C C . ASN A 1 206 ? 53.059 19.654 28.656 1.00 40.29 2488 ASN A C 1
ATOM 1337 O O . ASN A 1 206 ? 52.876 18.984 29.665 1.00 41.27 2488 ASN A O 1
ATOM 1342 N N . LEU A 1 207 ? 52.396 19.429 27.527 1.00 37.28 2489 LEU A N 1
ATOM 1343 C CA . LEU A 1 207 ? 51.387 18.363 27.457 1.00 39.35 2489 LEU A CA 1
ATOM 1344 C C . LEU A 1 207 ? 51.990 16.959 27.296 1.00 36.97 2489 LEU A C 1
ATOM 1345 O O . LEU A 1 207 ? 52.880 16.758 26.477 1.00 34.05 2489 LEU A O 1
ATOM 1350 N N . LYS A 1 208 ? 51.507 16.023 28.106 1.00 40.01 2490 LYS A N 1
ATOM 1351 C CA . LYS A 1 208 ? 51.728 14.578 27.917 1.00 43.90 2490 LYS A CA 1
ATOM 1352 C C . LYS A 1 208 ? 51.296 14.257 26.500 1.00 41.60 2490 LYS A C 1
ATOM 1353 O O . LYS A 1 208 ? 50.266 14.722 26.050 1.00 45.38 2490 LYS A O 1
ATOM 1359 N N . GLU A 1 209 ? 52.085 13.510 25.768 1.00 41.57 2491 GLU A N 1
ATOM 1360 C CA . GLU A 1 209 ? 51.800 13.318 24.342 1.00 43.67 2491 GLU A CA 1
ATOM 1361 C C . GLU A 1 209 ? 50.530 12.535 23.976 1.00 44.35 2491 GLU A C 1
ATOM 1362 O O . GLU A 1 209 ? 50.075 12.614 22.823 1.00 45.65 2491 GLU A O 1
ATOM 1368 N N . SER A 1 210 ? 49.991 11.744 24.907 1.00 43.33 2492 SER A N 1
ATOM 1369 C CA . SER A 1 210 ? 48.750 11.000 24.644 1.00 43.09 2492 SER A CA 1
ATOM 1370 C C . SER A 1 210 ? 47.502 11.883 24.691 1.00 40.01 2492 SER A C 1
ATOM 1371 O O . SER A 1 210 ? 46.465 11.530 24.141 1.00 39.19 2492 SER A O 1
ATOM 1374 N N . LYS A 1 211 ? 47.615 13.034 25.351 1.00 39.03 2493 LYS A N 1
ATOM 1375 C CA . LYS A 1 211 ? 46.539 14.029 25.387 1.00 36.35 2493 LYS A CA 1
ATOM 1376 C C . LYS A 1 211 ? 46.068 14.384 23.969 1.00 35.25 2493 LYS A C 1
ATOM 1377 O O . LYS A 1 211 ? 46.893 14.575 23.069 1.00 33.28 2493 LYS A O 1
ATOM 1383 N N . HIS A 1 212 ? 44.746 14.437 23.788 1.00 36.81 2494 HIS A N 1
ATOM 1384 C CA . HIS A 1 212 ? 44.104 14.803 22.511 1.00 38.48 2494 HIS A CA 1
ATOM 1385 C C . HIS A 1 212 ? 43.868 16.269 22.453 1.00 40.00 2494 HIS A C 1
ATOM 1386 O O . HIS A 1 212 ? 43.694 16.907 23.506 1.00 40.12 2494 HIS A O 1
ATOM 1393 N N . LEU A 1 213 ? 43.831 16.811 21.232 1.00 38.57 2495 LEU A N 1
ATOM 1394 C CA . LEU A 1 213 ? 43.289 18.134 21.023 1.00 39.24 2495 LEU A CA 1
ATOM 1395 C C . LEU A 1 213 ? 41.794 18.066 20.720 1.00 41.60 2495 LEU A C 1
ATOM 1396 O O . LEU A 1 213 ? 41.323 17.220 19.969 1.00 45.32 2495 LEU A O 1
ATOM 1401 N N . TYR A 1 214 ? 41.048 18.973 21.304 1.00 42.13 2496 TYR A N 1
ATOM 1402 C CA . TYR A 1 214 ? 39.674 19.137 20.961 1.00 42.80 2496 TYR A CA 1
ATOM 1403 C C . TYR A 1 214 ? 39.479 20.591 20.539 1.00 46.87 2496 TYR A C 1
ATOM 1404 O O . TYR A 1 214 ? 40.423 21.418 20.581 1.00 41.83 2496 TYR A O 1
ATOM 1413 N N . LEU A 1 215 ? 38.242 20.873 20.124 1.00 49.31 2497 LEU A N 1
ATOM 1414 C CA . LEU A 1 215 ? 37.819 22.184 19.733 1.00 50.69 2497 LEU A CA 1
ATOM 1415 C C . LEU A 1 215 ? 36.671 22.576 20.629 1.00 54.19 2497 LEU A C 1
ATOM 1416 O O . LEU A 1 215 ? 35.866 21.710 21.035 1.00 55.20 2497 LEU A O 1
ATOM 1421 N N . ASP A 1 216 ? 36.588 23.873 20.922 1.00 54.16 2498 ASP A N 1
ATOM 1422 C CA . ASP A 1 216 ? 35.550 24.396 21.793 1.00 58.28 2498 ASP A CA 1
ATOM 1423 C C . ASP A 1 216 ? 34.387 24.972 20.985 1.00 64.99 2498 ASP A C 1
ATOM 1424 O O . ASP A 1 216 ? 34.323 24.764 19.765 1.00 72.03 2498 ASP A O 1
ATOM 1429 N N . GLY A 1 217 ? 33.481 25.697 21.652 1.00 64.87 2499 GLY A N 1
ATOM 1430 C CA . GLY A 1 217 ? 32.339 26.318 20.983 1.00 64.39 2499 GLY A CA 1
ATOM 1431 C C . GLY A 1 217 ? 32.704 27.571 20.209 1.00 65.80 2499 GLY A C 1
ATOM 1432 O O . GLY A 1 217 ? 31.879 28.470 20.049 1.00 68.97 2499 GLY A O 1
ATOM 1433 N N . ASN A 1 218 ? 33.953 27.633 19.760 1.00 64.57 2500 ASN A N 1
ATOM 1434 C CA . ASN A 1 218 ? 34.450 28.674 18.874 1.00 67.54 2500 ASN A CA 1
ATOM 1435 C C . ASN A 1 218 ? 35.354 28.012 17.861 1.00 67.57 2500 ASN A C 1
ATOM 1436 O O . ASN A 1 218 ? 36.014 28.684 17.069 1.00 70.51 2500 ASN A O 1
ATOM 1441 N N . GLY A 1 219 ? 35.405 26.686 17.904 1.00 64.98 2501 GLY A N 1
ATOM 1442 C CA . GLY A 1 219 ? 36.332 25.944 17.075 1.00 64.71 2501 GLY A CA 1
ATOM 1443 C C . GLY A 1 219 ? 37.790 26.350 17.263 1.00 66.55 2501 GLY A C 1
ATOM 1444 O O . GLY A 1 219 ? 38.562 26.333 16.304 1.00 72.43 2501 GLY A O 1
ATOM 1445 N N . ASP A 1 220 ? 38.177 26.723 18.485 1.00 64.09 2502 ASP A N 1
ATOM 1446 C CA . ASP A 1 220 ? 39.595 26.905 18.812 1.00 58.07 2502 ASP A CA 1
ATOM 1447 C C . ASP A 1 220 ? 40.174 25.635 19.454 1.00 54.09 2502 ASP A C 1
ATOM 1448 O O . ASP A 1 220 ? 39.472 24.805 20.037 1.00 50.50 2502 ASP A O 1
ATOM 1453 N N . PHE A 1 221 ? 41.472 25.473 19.309 1.00 50.12 2503 PHE A N 1
ATOM 1454 C CA . PHE A 1 221 ? 42.145 24.359 19.895 1.00 44.65 2503 PHE A CA 1
ATOM 1455 C C . PHE A 1 221 ? 42.241 24.511 21.410 1.00 45.73 2503 PHE A C 1
ATOM 1456 O O . PHE A 1 221 ? 42.503 25.594 21.933 1.00 47.64 2503 PHE A O 1
ATOM 1464 N N . VAL A 1 222 ? 42.061 23.392 22.102 1.00 44.66 2504 VAL A N 1
ATOM 1465 C CA . VAL A 1 222 ? 41.766 23.379 23.509 1.00 42.83 2504 VAL A CA 1
ATOM 1466 C C . VAL A 1 222 ? 42.139 21.968 23.873 1.00 43.51 2504 VAL A C 1
ATOM 1467 O O . VAL A 1 222 ? 42.250 21.123 22.979 1.00 41.70 2504 VAL A O 1
ATOM 1471 N N . THR A 1 223 ? 42.387 21.714 25.161 1.00 44.33 2505 THR A N 1
ATOM 1472 C CA . THR A 1 223 ? 42.458 20.331 25.664 1.00 42.72 2505 THR A CA 1
ATOM 1473 C C . THR A 1 223 ? 41.472 20.260 26.804 1.00 45.16 2505 THR A C 1
ATOM 1474 O O . THR A 1 223 ? 41.057 21.293 27.347 1.00 45.59 2505 THR A O 1
ATOM 1478 N N . LYS A 1 224 ? 41.014 19.075 27.127 1.00 45.23 2506 LYS A N 1
ATOM 1479 C CA . LYS A 1 224 ? 39.992 18.953 28.120 1.00 46.78 2506 LYS A CA 1
ATOM 1480 C C . LYS A 1 224 ? 40.375 17.975 29.188 1.00 49.60 2506 LYS A C 1
ATOM 1481 O O . LYS A 1 224 ? 40.869 16.917 28.912 1.00 52.75 2506 LYS A O 1
ATOM 1487 N N . GLY A 1 225 ? 40.164 18.345 30.433 1.00 52.52 2507 GLY A N 1
ATOM 1488 C CA . GLY A 1 225 ? 40.395 17.424 31.507 1.00 53.99 2507 GLY A CA 1
ATOM 1489 C C . GLY A 1 225 ? 39.156 16.983 32.225 1.00 60.11 2507 GLY A C 1
ATOM 1490 O O . GLY A 1 225 ? 38.939 15.818 32.410 1.00 64.62 2507 GLY A O 1
ATOM 1491 N N . LYS A 1 226 ? 38.339 17.923 32.641 1.00 62.03 2508 LYS A N 1
ATOM 1492 C CA . LYS A 1 226 ? 37.247 17.595 33.515 1.00 64.83 2508 LYS A CA 1
ATOM 1493 C C . LYS A 1 226 ? 35.913 17.353 32.846 1.00 68.70 2508 LYS A C 1
ATOM 1494 O O . LYS A 1 226 ? 35.117 16.575 33.297 1.00 76.12 2508 LYS A O 1
ATOM 1500 N N . GLY A 1 227 ? 35.685 17.988 31.731 1.00 66.96 2509 GLY A N 1
ATOM 1501 C CA . GLY A 1 227 ? 34.422 17.855 31.054 1.00 66.05 2509 GLY A CA 1
ATOM 1502 C C . GLY A 1 227 ? 34.713 16.808 30.052 1.00 62.12 2509 GLY A C 1
ATOM 1503 O O . GLY A 1 227 ? 34.044 16.645 29.071 1.00 64.76 2509 GLY A O 1
ATOM 1504 N N . ASN A 1 228 ? 35.782 16.114 30.341 1.00 60.68 2510 ASN A N 1
ATOM 1505 C CA . ASN A 1 228 ? 36.496 15.267 29.441 1.00 57.62 2510 ASN A CA 1
ATOM 1506 C C . ASN A 1 228 ? 35.713 14.121 28.862 1.00 56.86 2510 ASN A C 1
ATOM 1507 O O . ASN A 1 228 ? 35.834 13.849 27.708 1.00 57.05 2510 ASN A O 1
ATOM 1512 N N . LEU A 1 229 ? 34.880 13.465 29.640 1.00 55.86 2511 LEU A N 1
ATOM 1513 C CA . LEU A 1 229 ? 34.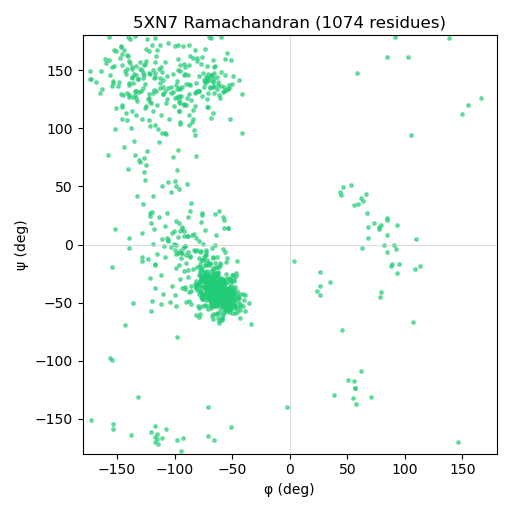388 12.140 29.306 1.00 54.81 2511 LEU A CA 1
ATOM 1514 C C . LEU A 1 229 ? 33.619 12.030 28.025 1.00 54.84 2511 LEU A C 1
ATOM 1515 O O . LEU A 1 229 ? 33.739 11.072 27.327 1.00 53.27 2511 LEU A O 1
ATOM 1520 N N . ALA A 1 230 ? 32.795 13.017 27.758 1.00 56.11 2512 ALA A N 1
ATOM 1521 C CA . ALA A 1 230 ? 31.964 13.130 26.552 1.00 54.75 2512 ALA A CA 1
ATOM 1522 C C . ALA A 1 230 ? 32.816 13.111 25.305 1.00 54.59 2512 ALA A C 1
ATOM 1523 O O . ALA A 1 230 ? 32.639 12.243 24.452 1.00 55.83 2512 ALA A O 1
ATOM 1525 N N . ASN A 1 231 ? 33.748 14.066 25.222 1.00 53.12 2513 ASN A N 1
ATOM 1526 C CA . ASN A 1 231 ? 34.737 14.124 24.164 1.00 50.58 2513 ASN A CA 1
ATOM 1527 C C . ASN A 1 231 ? 35.466 12.791 24.025 1.00 52.18 2513 ASN A C 1
ATOM 1528 O O . ASN A 1 231 ? 35.682 12.330 22.913 1.00 56.20 2513 ASN A O 1
ATOM 1533 N N . ILE A 1 232 ? 35.852 12.169 25.137 1.00 52.98 2514 ILE A N 1
ATOM 1534 C CA . ILE A 1 232 ? 36.583 10.903 25.075 1.00 52.63 2514 ILE A CA 1
ATOM 1535 C C . ILE A 1 232 ? 35.732 9.834 24.393 1.00 54.92 2514 ILE A C 1
ATOM 1536 O O . ILE A 1 232 ? 36.243 9.014 23.623 1.00 54.74 2514 ILE A O 1
ATOM 1541 N N . ASP A 1 233 ? 34.428 9.866 24.655 1.00 56.86 2515 ASP A N 1
ATOM 1542 C CA . ASP A 1 233 ? 33.522 8.881 24.081 1.00 58.90 2515 ASP A CA 1
ATOM 1543 C C . ASP A 1 233 ? 33.209 9.137 22.612 1.00 58.09 2515 ASP A C 1
ATOM 1544 O O . ASP A 1 233 ? 33.010 8.179 21.856 1.00 58.56 2515 ASP A O 1
ATOM 1549 N N . LYS A 1 234 ? 33.182 10.409 22.202 1.00 55.15 2516 LYS A N 1
ATOM 1550 C CA . LYS A 1 234 ? 32.811 10.729 20.832 1.00 55.18 2516 LYS A CA 1
ATOM 1551 C C . LYS A 1 234 ? 33.986 10.990 19.881 1.00 56.87 2516 LYS A C 1
ATOM 1552 O O . LYS A 1 234 ? 33.987 11.975 19.148 1.00 65.08 2516 LYS A O 1
ATOM 1558 N N . LEU A 1 235 ? 34.967 10.096 19.843 1.00 56.82 2517 LEU A N 1
ATOM 1559 C CA . LEU A 1 235 ? 36.209 10.402 19.138 1.00 56.13 2517 LEU A CA 1
ATOM 1560 C C . LEU A 1 235 ? 36.211 10.252 17.602 1.00 60.28 2517 LEU A C 1
ATOM 1561 O O . LEU A 1 235 ? 36.586 11.185 16.867 1.00 59.51 2517 LEU A O 1
ATOM 1566 N N . GLY A 1 236 ? 35.795 9.090 17.112 1.00 63.06 2518 GLY A N 1
ATOM 1567 C CA . GLY A 1 236 ? 35.615 8.921 15.669 1.00 61.40 2518 GLY A CA 1
ATOM 1568 C C . GLY A 1 236 ? 34.488 9.770 15.084 1.00 59.76 2518 GLY A C 1
ATOM 1569 O O . GLY A 1 236 ? 34.375 9.890 13.873 1.00 63.21 2518 GLY A O 1
ATOM 1570 N N . GLY A 1 237 ? 33.672 10.376 15.943 1.00 57.62 2519 GLY A N 1
ATOM 1571 C CA . GLY A 1 237 ? 32.424 11.021 15.537 1.00 56.72 2519 GLY A CA 1
ATOM 1572 C C . GLY A 1 237 ? 32.548 12.223 14.630 1.00 55.24 2519 GLY A C 1
ATOM 1573 O O . GLY A 1 237 ? 31.678 12.471 13.809 1.00 56.36 2519 GLY A O 1
ATOM 1574 N N . SER A 1 238 ? 33.635 12.967 14.772 1.00 54.68 2520 SER A N 1
ATOM 1575 C CA . SER A 1 238 ? 33.861 14.158 13.975 1.00 55.36 2520 SER A CA 1
ATOM 1576 C C . SER A 1 238 ? 35.328 14.288 13.606 1.00 56.04 2520 SER A C 1
ATOM 1577 O O . SER A 1 238 ? 36.202 13.920 14.377 1.00 57.06 2520 SER A O 1
ATOM 1580 N N . ASP A 1 239 ? 35.590 14.831 12.425 1.00 59.01 2521 ASP A N 1
ATOM 1581 C CA . ASP A 1 239 ? 36.950 15.088 11.987 1.00 58.59 2521 ASP A CA 1
ATOM 1582 C C . ASP A 1 239 ? 37.268 16.557 11.993 1.00 54.83 2521 ASP A C 1
ATOM 1583 O O . ASP A 1 239 ? 38.258 16.963 11.403 1.00 54.20 2521 ASP A O 1
ATOM 1588 N N . ALA A 1 240 ? 36.449 17.356 12.668 1.00 51.96 2522 ALA A N 1
ATOM 1589 C CA . ALA A 1 240 ? 36.684 18.794 12.679 1.00 51.48 2522 ALA A CA 1
ATOM 1590 C C . ALA A 1 240 ? 38.100 19.152 13.189 1.00 51.28 2522 ALA A C 1
ATOM 1591 O O . ALA A 1 240 ? 38.685 20.143 12.760 1.00 52.08 2522 ALA A O 1
ATOM 1593 N N . VAL A 1 241 ? 38.660 18.328 14.074 1.00 50.37 2523 VAL A N 1
ATOM 1594 C CA . VAL A 1 241 ? 39.966 18.629 14.663 1.00 49.45 2523 VAL A CA 1
ATOM 1595 C C . VAL A 1 241 ? 41.092 18.350 13.686 1.00 48.50 2523 VAL A C 1
ATOM 1596 O O . VAL A 1 241 ? 41.912 19.214 13.427 1.00 46.10 2523 VAL A O 1
ATOM 1600 N N . LEU A 1 242 ? 41.112 17.139 13.145 1.00 51.64 2524 LEU A N 1
ATOM 1601 C CA . LEU A 1 242 ? 42.077 16.776 12.117 1.00 51.42 2524 LEU A CA 1
ATOM 1602 C C . LEU A 1 242 ? 41.986 17.723 10.938 1.00 51.30 2524 LEU A C 1
ATOM 1603 O O . LEU A 1 242 ? 42.999 18.090 10.375 1.00 53.35 2524 LEU A O 1
ATOM 1608 N N . GLU A 1 243 ? 40.779 18.130 10.570 1.00 54.09 2525 GLU A N 1
ATOM 1609 C CA . GLU A 1 243 ? 40.604 19.031 9.426 1.00 56.59 2525 GLU A CA 1
ATOM 1610 C C . GLU A 1 243 ? 40.992 20.465 9.723 1.00 55.14 2525 GLU A C 1
ATOM 1611 O O . GLU A 1 243 ? 41.398 21.190 8.815 1.00 56.60 2525 GLU A O 1
ATOM 1617 N N . LYS A 1 244 ? 40.883 20.871 10.983 1.00 53.76 2526 LYS A N 1
ATOM 1618 C CA . LYS A 1 244 ? 41.381 22.180 11.400 1.00 54.37 2526 LYS A CA 1
ATOM 1619 C C . LYS A 1 244 ? 42.895 22.198 11.268 1.00 53.13 2526 LYS A C 1
ATOM 1620 O O . LYS A 1 244 ? 43.445 23.151 10.728 1.00 56.41 2526 LYS A O 1
ATOM 1626 N N . VAL A 1 245 ? 43.565 21.152 11.750 1.00 48.60 2527 VAL A N 1
ATOM 1627 C CA . VAL A 1 245 ? 45.016 21.109 11.689 1.00 48.79 2527 VAL A CA 1
ATOM 1628 C C . VAL A 1 245 ? 45.452 21.162 10.225 1.00 51.25 2527 VAL A C 1
ATOM 1629 O O . VAL A 1 245 ? 46.297 21.989 9.880 1.00 52.74 2527 VAL A O 1
ATOM 1633 N N . LYS A 1 246 ? 44.848 20.315 9.375 1.00 50.68 2528 LYS A N 1
ATOM 1634 C CA . LYS A 1 246 ? 45.072 20.344 7.922 1.00 49.31 2528 LYS A CA 1
ATOM 1635 C C . LYS A 1 246 ? 44.810 21.709 7.342 1.00 47.92 2528 LYS A C 1
ATOM 1636 O O . LYS A 1 246 ? 45.543 22.152 6.477 1.00 48.53 2528 LYS A O 1
ATOM 1642 N N . ALA A 1 247 ? 43.760 22.375 7.804 1.00 47.48 2529 ALA A N 1
ATOM 1643 C CA . ALA A 1 247 ? 43.439 23.705 7.288 1.00 49.62 2529 ALA A CA 1
ATOM 1644 C C . ALA A 1 247 ? 44.528 24.688 7.666 1.00 50.27 2529 ALA A C 1
ATOM 1645 O O . ALA A 1 247 ? 44.838 25.586 6.899 1.00 53.49 2529 ALA A O 1
ATOM 1647 N N . ALA A 1 248 ? 45.112 24.494 8.848 1.00 48.44 2530 ALA A N 1
ATOM 1648 C CA . ALA A 1 248 ? 46.144 25.375 9.389 1.00 48.17 2530 ALA A CA 1
ATOM 1649 C C . ALA A 1 248 ? 47.430 25.263 8.562 1.00 50.52 2530 ALA A C 1
ATOM 1650 O O . ALA A 1 248 ? 47.933 26.283 8.056 1.00 54.26 2530 ALA A O 1
ATOM 1652 N N . VAL A 1 249 ? 47.937 24.032 8.411 1.00 47.51 2531 VAL A N 1
ATOM 1653 C CA . VAL A 1 249 ? 49.072 23.739 7.548 1.00 48.28 2531 VAL A CA 1
ATOM 1654 C C . VAL A 1 249 ? 48.896 24.398 6.182 1.00 49.84 2531 VAL A C 1
ATOM 1655 O O . VAL A 1 249 ? 49.753 25.143 5.714 1.00 50.19 2531 VAL A O 1
ATOM 1659 N N . SER A 1 250 ? 47.764 24.117 5.558 1.00 49.66 2532 SER A N 1
ATOM 1660 C CA . SER A 1 250 ? 47.437 24.677 4.266 1.00 51.97 2532 SER A CA 1
ATOM 1661 C C . SER A 1 250 ? 47.409 26.215 4.243 1.00 53.88 2532 SER A C 1
ATOM 1662 O O . SER A 1 250 ? 47.930 26.801 3.309 1.00 56.77 2532 SER A O 1
ATOM 1665 N N . HIS A 1 251 ? 46.846 26.877 5.253 1.00 54.88 2533 HIS A N 1
ATOM 1666 C CA . HIS A 1 251 ? 46.841 28.352 5.238 1.00 58.49 2533 HIS A CA 1
ATOM 1667 C C . HIS A 1 251 ? 48.230 28.917 5.263 1.00 57.86 2533 HIS A C 1
ATOM 1668 O O . HIS A 1 251 ? 48.439 30.038 4.796 1.00 62.58 2533 HIS A O 1
ATOM 1675 N N . GLU A 1 252 ? 49.192 28.145 5.774 1.00 52.35 2534 GLU A N 1
ATOM 1676 C CA . GLU A 1 252 ? 50.561 28.627 5.964 1.00 50.33 2534 GLU A CA 1
ATOM 1677 C C . GLU A 1 252 ? 51.548 28.140 4.897 1.00 50.20 2534 GLU A C 1
ATOM 1678 O O . GLU A 1 252 ? 52.475 28.846 4.518 1.00 48.94 2534 GLU A O 1
ATOM 1684 N N . TYR A 1 253 ? 51.355 26.906 4.445 1.00 51.29 2535 TYR A N 1
ATOM 1685 C CA . TYR A 1 253 ? 52.314 26.247 3.578 1.00 52.06 2535 TYR A CA 1
ATOM 1686 C C . TYR A 1 253 ? 51.716 25.882 2.221 1.00 54.55 2535 TYR A C 1
ATOM 1687 O O . TYR A 1 253 ? 52.409 25.316 1.358 1.00 56.64 2535 TYR A O 1
ATOM 1696 N N . GLY A 1 254 ? 50.440 26.226 2.036 1.00 53.66 2536 GLY A N 1
ATOM 1697 C CA . GLY A 1 254 ? 49.725 25.944 0.801 1.00 55.10 2536 GLY A CA 1
ATOM 1698 C C . GLY A 1 254 ? 49.150 24.545 0.769 1.00 54.68 2536 GLY A C 1
ATOM 1699 O O . GLY A 1 254 ? 49.571 23.659 1.524 1.00 52.97 2536 GLY A O 1
ATOM 1700 N N . GLN A 1 255 ? 48.182 24.339 -0.115 1.00 57.46 2537 GLN A N 1
ATOM 1701 C CA . GLN A 1 255 ? 47.525 23.053 -0.217 1.00 58.05 2537 GLN A CA 1
ATOM 1702 C C . GLN A 1 255 ? 48.449 21.926 -0.653 1.00 58.28 2537 GLN A C 1
ATOM 1703 O O . GLN A 1 255 ? 48.210 20.773 -0.318 1.00 59.09 2537 GLN A O 1
ATOM 1709 N N . VAL A 1 256 ? 49.507 22.254 -1.385 1.00 58.57 2538 VAL A N 1
ATOM 1710 C CA . VAL A 1 256 ? 50.425 21.246 -1.895 1.00 58.80 2538 VAL A CA 1
ATOM 1711 C C . VAL A 1 256 ? 51.173 20.548 -0.749 1.00 56.76 2538 VAL A C 1
ATOM 1712 O O . VAL A 1 256 ? 51.189 19.315 -0.664 1.00 55.88 2538 VAL A O 1
ATOM 1716 N N . VAL A 1 257 ? 51.776 21.344 0.134 1.00 55.06 2539 VAL A N 1
ATOM 1717 C CA . VAL A 1 257 ? 52.366 20.830 1.364 1.00 52.49 2539 VAL A CA 1
ATOM 1718 C C . VAL A 1 257 ? 51.357 20.030 2.207 1.00 52.66 2539 VAL A C 1
ATOM 1719 O O . VAL A 1 257 ? 51.660 18.926 2.669 1.00 53.00 2539 VAL A O 1
ATOM 1723 N N . ALA A 1 258 ? 50.159 20.574 2.402 1.00 52.60 2540 ALA A N 1
ATOM 1724 C CA . ALA A 1 258 ? 49.178 19.918 3.265 1.00 51.04 2540 ALA A CA 1
ATOM 1725 C C . ALA A 1 258 ? 48.739 18.581 2.689 1.00 52.73 2540 ALA A C 1
ATOM 1726 O O . ALA A 1 258 ? 48.617 17.597 3.420 1.00 52.01 2540 ALA A O 1
ATOM 1728 N N . ASP A 1 259 ? 48.490 18.554 1.380 1.00 55.60 2541 ASP A N 1
ATOM 1729 C CA . ASP A 1 259 ? 48.141 17.320 0.679 1.00 58.29 2541 ASP A CA 1
ATOM 1730 C C . ASP A 1 259 ? 49.190 16.276 0.917 1.00 59.09 2541 ASP A C 1
ATOM 1731 O O . ASP A 1 259 ? 48.873 15.158 1.297 1.00 59.03 2541 ASP A O 1
ATOM 1736 N N . THR A 1 260 ? 50.440 16.672 0.692 1.00 61.12 2542 THR A N 1
ATOM 1737 C CA . THR A 1 260 ? 51.566 15.760 0.596 1.00 63.71 2542 THR A CA 1
ATOM 1738 C C . THR A 1 260 ? 51.883 15.100 1.922 1.00 63.41 2542 THR A C 1
ATOM 1739 O O . THR A 1 260 ? 52.056 13.879 1.985 1.00 67.51 2542 THR A O 1
ATOM 1743 N N . ILE A 1 261 ? 51.946 15.905 2.976 1.00 58.16 2543 ILE A N 1
ATOM 1744 C CA . ILE A 1 261 ? 52.342 15.394 4.258 1.00 54.82 2543 ILE A CA 1
ATOM 1745 C C . ILE A 1 261 ? 51.226 14.619 4.962 1.00 56.12 2543 ILE A C 1
ATOM 1746 O O . ILE A 1 261 ? 51.515 13.708 5.729 1.00 60.29 2543 ILE A O 1
ATOM 1751 N N . PHE A 1 262 ? 49.961 14.954 4.716 1.00 55.61 2544 PHE A N 1
ATOM 1752 C CA . PHE A 1 262 ? 48.863 14.152 5.289 1.00 52.48 2544 PHE A CA 1
ATOM 1753 C C . PHE A 1 262 ? 48.624 12.860 4.526 1.00 55.09 2544 PHE A C 1
ATOM 1754 O O . PHE A 1 262 ? 48.001 11.920 5.043 1.00 55.55 2544 PHE A O 1
ATOM 1762 N N . ALA A 1 263 ? 49.160 12.817 3.311 1.00 55.61 2545 ALA A N 1
ATOM 1763 C CA . ALA A 1 263 ? 49.000 11.678 2.437 1.00 59.22 2545 ALA A CA 1
ATOM 1764 C C . ALA A 1 263 ? 49.799 10.520 2.994 1.00 60.82 2545 ALA A C 1
ATOM 1765 O O . ALA A 1 263 ? 49.476 9.347 2.739 1.00 64.78 2545 ALA A O 1
ATOM 1767 N N . GLY A 1 264 ? 50.839 10.854 3.751 1.00 57.02 2546 GLY A N 1
ATOM 1768 C CA . GLY A 1 264 ? 51.712 9.850 4.312 1.00 57.95 2546 GLY A CA 1
ATOM 1769 C C . GLY A 1 264 ? 51.732 9.879 5.821 1.00 57.81 2546 GLY A C 1
ATOM 1770 O O . GLY A 1 264 ? 52.739 9.514 6.422 1.00 60.93 2546 GLY A O 1
ATOM 1771 N N . LEU A 1 265 ? 50.632 10.329 6.430 1.00 55.17 2547 LEU A N 1
ATOM 1772 C CA . LEU A 1 265 ? 50.420 10.204 7.866 1.00 52.05 2547 LEU A CA 1
ATOM 1773 C C . LEU A 1 265 ? 49.174 9.357 8.119 1.00 54.92 2547 LEU A C 1
ATOM 1774 O O . LEU A 1 265 ? 48.075 9.741 7.757 1.00 58.09 2547 LEU A O 1
ATOM 1779 N N . SER A 1 266 ? 49.357 8.195 8.728 1.00 57.26 2548 SER A N 1
ATOM 1780 C CA . SER A 1 266 ? 48.275 7.264 9.020 1.00 59.99 2548 SER A CA 1
ATOM 1781 C C . SER A 1 266 ? 47.339 7.834 10.091 1.00 58.74 2548 SER A C 1
ATOM 1782 O O . SER A 1 266 ? 47.589 8.921 10.598 1.00 58.80 2548 SER A O 1
ATOM 1785 N N . ALA A 1 267 ? 46.268 7.118 10.445 1.00 58.70 2549 ALA A N 1
ATOM 1786 C CA . ALA A 1 267 ? 45.449 7.522 11.591 1.00 55.49 2549 ALA A CA 1
ATOM 1787 C C . ALA A 1 267 ? 46.122 7.260 12.934 1.00 57.33 2549 ALA A C 1
ATOM 1788 O O . ALA A 1 267 ? 45.914 8.014 13.879 1.00 63.01 2549 ALA A O 1
ATOM 1790 N N . ASN A 1 268 ? 46.940 6.217 13.019 1.00 60.14 2550 ASN A N 1
ATOM 1791 C CA . ASN A 1 268 ? 47.649 5.890 14.255 1.00 59.47 2550 ASN A CA 1
ATOM 1792 C C . ASN A 1 268 ? 48.935 6.671 14.405 1.00 55.58 2550 ASN A C 1
ATOM 1793 O O . ASN A 1 268 ? 49.460 6.775 15.517 1.00 54.66 2550 ASN A O 1
ATOM 1798 N N . ASP A 1 269 ? 49.469 7.183 13.299 1.00 54.28 2551 ASP A N 1
ATOM 1799 C CA . ASP A 1 269 ? 50.570 8.148 13.399 1.00 54.95 2551 ASP A CA 1
ATOM 1800 C C . ASP A 1 269 ? 49.983 9.378 14.076 1.00 51.04 2551 ASP A C 1
ATOM 1801 O O . ASP A 1 269 ? 50.597 9.988 14.957 1.00 49.19 2551 ASP A O 1
ATOM 1806 N N . LEU A 1 270 ? 48.760 9.702 13.670 1.00 49.68 2552 LEU A N 1
ATOM 1807 C CA . LEU A 1 270 ? 48.076 10.879 14.135 1.00 47.57 2552 LEU A CA 1
ATOM 1808 C C . LEU A 1 270 ? 47.560 10.792 15.585 1.00 48.27 2552 LEU A C 1
ATOM 1809 O O . LEU A 1 270 ? 47.412 11.841 16.260 1.00 44.62 2552 LEU A O 1
ATOM 1814 N N . ALA A 1 271 ? 47.305 9.566 16.072 1.00 48.19 2553 ALA A N 1
ATOM 1815 C CA . ALA A 1 271 ? 46.845 9.385 17.468 1.00 49.49 2553 ALA A CA 1
ATOM 1816 C C . ALA A 1 271 ? 46.979 7.978 18.026 1.00 53.21 2553 ALA A C 1
ATOM 1817 O O . ALA A 1 271 ? 46.592 7.012 17.377 1.00 56.09 2553 ALA A O 1
ATOM 1819 N N . LYS A 1 272 ? 47.501 7.873 19.248 1.00 54.46 2554 LYS A N 1
ATOM 1820 C CA . LYS A 1 272 ? 47.778 6.592 19.879 1.00 58.68 2554 LYS A CA 1
ATOM 1821 C C . LYS A 1 272 ? 46.646 5.593 19.662 1.00 63.63 2554 LYS A C 1
ATOM 1822 O O . LYS A 1 272 ? 46.886 4.416 19.365 1.00 65.70 2554 LYS A O 1
ATOM 1828 N N . ASP A 1 273 ? 45.413 6.077 19.795 1.00 64.63 2555 ASP A N 1
ATOM 1829 C CA . ASP A 1 273 ? 44.222 5.232 19.744 1.00 66.65 2555 ASP A CA 1
ATOM 1830 C C . ASP A 1 273 ? 43.627 5.157 18.348 1.00 65.67 2555 ASP A C 1
ATOM 1831 O O . ASP A 1 273 ? 42.680 4.409 18.120 1.00 67.56 2555 ASP A O 1
ATOM 1836 N N . GLY A 1 274 ? 44.157 5.969 17.432 1.00 61.80 2556 GLY A N 1
ATOM 1837 C CA . GLY A 1 274 ? 43.744 5.951 16.024 1.00 58.33 2556 GLY A CA 1
ATOM 1838 C C . GLY A 1 274 ? 42.510 6.773 15.703 1.00 55.90 2556 GLY A C 1
ATOM 1839 O O . GLY A 1 274 ? 41.838 6.516 14.700 1.00 58.60 2556 GLY A O 1
ATOM 1840 N N . LYS A 1 275 ? 42.214 7.757 16.555 1.00 51.26 2557 LYS A N 1
ATOM 1841 C CA . LYS A 1 275 ? 41.059 8.642 16.398 1.00 48.07 2557 LYS A CA 1
ATOM 1842 C C . LYS A 1 275 ? 41.443 10.096 16.771 1.00 45.31 2557 LYS A C 1
ATOM 1843 O O . LYS A 1 275 ? 41.980 10.361 17.856 1.00 43.25 2557 LYS A O 1
ATOM 1849 N N . GLY A 1 276 ? 41.177 11.032 15.864 1.00 44.61 2558 GLY A N 1
ATOM 1850 C CA . GLY A 1 276 ? 41.559 12.443 16.043 1.00 42.41 2558 GLY A CA 1
ATOM 1851 C C . GLY A 1 276 ? 43.061 12.765 15.966 1.00 41.50 2558 GLY A C 1
ATOM 1852 O O . GLY A 1 276 ? 43.762 12.369 15.037 1.00 39.08 2558 GLY A O 1
ATOM 1853 N N . ILE A 1 277 ? 43.540 13.522 16.948 1.00 41.47 2559 ILE A N 1
ATOM 1854 C CA . ILE A 1 277 ? 44.924 13.948 17.007 1.00 42.57 2559 ILE A CA 1
ATOM 1855 C C . ILE A 1 277 ? 45.334 14.134 18.436 1.00 43.37 2559 ILE A C 1
ATOM 1856 O O . ILE A 1 277 ? 44.815 15.014 19.121 1.00 50.14 2559 ILE A O 1
ATOM 1861 N N . ASP A 1 278 ? 46.295 13.355 18.887 1.00 43.54 2560 ASP A N 1
ATOM 1862 C CA . ASP A 1 278 ? 46.918 13.661 20.164 1.00 41.39 2560 ASP A CA 1
ATOM 1863 C C . ASP A 1 278 ? 48.183 14.505 19.917 1.00 37.32 2560 ASP A C 1
ATOM 1864 O O . ASP A 1 278 ? 48.479 14.833 18.766 1.00 36.12 2560 ASP A O 1
ATOM 1869 N N . ILE A 1 279 ? 48.923 14.839 20.971 1.00 35.62 2561 ILE A N 1
ATOM 1870 C CA . ILE A 1 279 ? 50.153 15.642 20.826 1.00 36.43 2561 ILE A CA 1
ATOM 1871 C C . ILE A 1 279 ? 51.335 14.954 20.126 1.00 39.05 2561 ILE A C 1
ATOM 1872 O O . ILE A 1 279 ? 52.077 15.598 19.355 1.00 38.39 2561 ILE A O 1
ATOM 1877 N N . ALA A 1 280 ? 51.514 13.654 20.389 1.00 40.84 2562 ALA A N 1
ATOM 1878 C CA . ALA A 1 280 ? 52.466 12.872 19.645 1.00 39.50 2562 ALA A CA 1
ATOM 1879 C C . ALA A 1 280 ? 52.180 13.051 18.153 1.00 42.09 2562 ALA A C 1
ATOM 1880 O O . ALA A 1 280 ? 53.099 13.361 17.362 1.00 45.30 2562 ALA A O 1
ATOM 1882 N N . GLY A 1 281 ? 50.911 12.893 17.763 1.00 41.45 2563 GLY A N 1
ATOM 1883 C CA . GLY A 1 281 ? 50.521 13.056 16.362 1.00 42.53 2563 GLY A CA 1
ATOM 1884 C C . GLY A 1 281 ? 50.878 14.444 15.848 1.00 41.82 2563 GLY A C 1
ATOM 1885 O O . GLY A 1 281 ? 51.426 14.595 14.761 1.00 40.25 2563 GLY A O 1
ATOM 1886 N N . LEU A 1 282 ? 50.571 15.463 16.642 1.00 41.26 2564 LEU A N 1
ATOM 1887 C CA . LEU A 1 282 ? 50.795 16.827 16.213 1.00 43.06 2564 LEU A CA 1
ATOM 1888 C C . LEU A 1 282 ? 52.285 17.084 15.937 1.00 44.64 2564 LEU A C 1
ATOM 1889 O O . LEU A 1 282 ? 52.639 17.761 14.956 1.00 47.64 2564 LEU A O 1
ATOM 1894 N N . ASN A 1 283 ? 53.158 16.525 16.774 1.00 42.39 2565 ASN A N 1
ATOM 1895 C CA . ASN A 1 283 ? 54.595 16.505 16.461 1.00 42.58 2565 ASN A CA 1
ATOM 1896 C C . ASN A 1 283 ? 54.957 15.783 15.173 1.00 42.82 2565 ASN A C 1
ATOM 1897 O O . ASN A 1 283 ? 55.899 16.171 14.516 1.00 45.46 2565 ASN A O 1
ATOM 1902 N N . LYS A 1 284 ? 54.234 14.727 14.816 1.00 40.31 2566 LYS A N 1
ATOM 1903 C CA . LYS A 1 284 ? 54.549 14.039 13.578 1.00 40.16 2566 LYS A CA 1
ATOM 1904 C C . LYS A 1 284 ? 54.155 14.910 12.389 1.00 41.38 2566 LYS A C 1
ATOM 1905 O O . LYS A 1 284 ? 54.875 14.964 11.384 1.00 43.87 2566 LYS A O 1
ATOM 1911 N N . VAL A 1 285 ? 53.034 15.607 12.501 1.00 41.65 2567 VAL A N 1
ATOM 1912 C CA . VAL A 1 285 ? 52.696 16.628 11.502 1.00 45.40 2567 VAL A CA 1
ATOM 1913 C C . VAL A 1 285 ? 53.815 17.696 11.411 1.00 44.49 2567 VAL A C 1
ATOM 1914 O O . VAL A 1 285 ? 54.208 18.101 10.320 1.00 43.09 2567 VAL A O 1
ATOM 1918 N N . HIS A 1 286 ? 54.329 18.126 12.559 1.00 43.06 2568 HIS A N 1
ATOM 1919 C CA . HIS A 1 286 ? 55.382 19.132 12.596 1.00 45.00 2568 HIS A CA 1
ATOM 1920 C C . HIS A 1 286 ? 56.628 18.719 11.851 1.00 47.26 2568 HIS A C 1
ATOM 1921 O O . HIS A 1 286 ? 57.141 19.462 10.997 1.00 49.20 2568 HIS A O 1
ATOM 1928 N N . GLN A 1 287 ? 57.138 17.540 12.197 1.00 46.22 2569 GLN A N 1
ATOM 1929 C CA . GLN A 1 287 ? 58.364 17.047 11.644 1.00 46.71 2569 GLN A CA 1
ATOM 1930 C C . GLN A 1 287 ? 58.176 16.807 10.165 1.00 49.67 2569 GLN A C 1
ATOM 1931 O O . GLN A 1 287 ? 59.011 17.216 9.362 1.00 53.50 2569 GLN A O 1
ATOM 1937 N N . ALA A 1 288 ? 57.055 16.185 9.794 1.00 50.24 2570 ALA A N 1
ATOM 1938 C CA . ALA A 1 288 ? 56.734 15.920 8.384 1.00 45.98 2570 ALA A CA 1
AT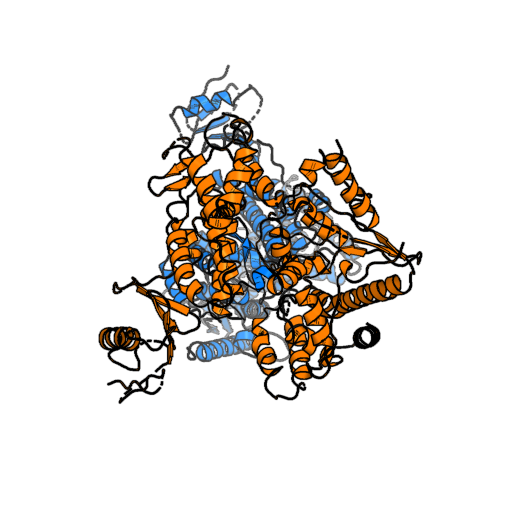OM 1939 C C . ALA A 1 288 ? 56.857 17.164 7.556 1.00 44.79 2570 ALA A C 1
ATOM 1940 O O . ALA A 1 288 ? 57.453 17.132 6.497 1.00 47.68 2570 ALA A O 1
ATOM 1942 N N . ILE A 1 289 ? 56.296 18.270 8.028 1.00 44.14 2571 ILE A N 1
ATOM 1943 C CA . ILE A 1 289 ? 56.382 19.521 7.278 1.00 44.64 2571 ILE A CA 1
ATOM 1944 C C . ILE A 1 289 ? 57.835 19.871 7.100 1.00 46.09 2571 ILE A C 1
ATOM 1945 O O . ILE A 1 289 ? 58.259 20.162 5.994 1.00 50.58 2571 ILE A O 1
ATOM 1950 N N . GLU A 1 290 ? 58.597 19.794 8.190 1.00 46.08 2572 GLU A N 1
ATOM 1951 C CA . GLU A 1 290 ? 60.046 20.039 8.179 1.00 45.47 2572 GLU A CA 1
ATOM 1952 C C . GLU A 1 290 ? 60.802 19.250 7.092 1.00 46.37 2572 GLU A C 1
ATOM 1953 O O . GLU A 1 290 ? 61.429 19.873 6.241 1.00 46.50 2572 GLU A O 1
ATOM 1959 N N . GLN A 1 291 ? 60.733 17.913 7.096 1.00 47.25 2573 GLN A N 1
ATOM 1960 C CA . GLN A 1 291 ? 61.419 17.112 6.067 1.00 50.76 2573 GLN A CA 1
ATOM 1961 C C . GLN A 1 291 ? 61.050 17.586 4.670 1.00 53.67 2573 GLN A C 1
ATOM 1962 O O . GLN A 1 291 ? 61.922 17.738 3.818 1.00 56.82 2573 GLN A O 1
ATOM 1968 N N . HIS A 1 292 ? 59.763 17.824 4.433 1.00 52.77 2574 HIS A N 1
ATOM 1969 C CA . HIS A 1 292 ? 59.305 18.394 3.167 1.00 55.49 2574 HIS A CA 1
ATOM 1970 C C . HIS A 1 292 ? 59.988 19.687 2.780 1.00 56.34 2574 HIS A C 1
ATOM 1971 O O . HIS A 1 292 ? 60.497 19.807 1.653 1.00 61.32 2574 HIS A O 1
ATOM 1986 N N . SER A 1 294 ? 62.729 21.061 4.000 1.00 51.30 2576 SER A N 1
ATOM 1987 C CA . SER A 1 294 ? 64.169 21.088 4.244 1.00 49.89 2576 SER A CA 1
ATOM 1988 C C . SER A 1 294 ? 64.629 19.703 4.622 1.00 49.57 2576 SER A C 1
ATOM 1989 O O . SER A 1 294 ? 64.547 19.325 5.784 1.00 47.15 2576 SER A O 1
ATOM 1992 N N . PRO A 1 295 ? 65.120 18.939 3.643 1.00 51.46 2577 PRO A N 1
ATOM 1993 C CA . PRO A 1 295 ? 65.516 17.552 3.861 1.00 52.59 2577 PRO A CA 1
ATOM 1994 C C . PRO A 1 295 ? 66.570 17.353 4.951 1.00 53.35 2577 PRO A C 1
ATOM 1995 O O . PRO A 1 295 ? 66.422 16.426 5.742 1.00 56.85 2577 PRO A O 1
ATOM 1999 N N . VAL A 1 296 ? 67.600 18.201 5.024 1.00 53.51 2578 VAL A N 1
ATOM 2000 C CA . VAL A 1 296 ? 68.612 18.059 6.086 1.00 52.36 2578 VAL A CA 1
ATOM 2001 C C . VAL A 1 296 ? 68.314 18.939 7.305 1.00 51.42 2578 VAL A C 1
ATOM 2002 O O . VAL A 1 296 ? 68.112 20.151 7.187 1.00 51.19 2578 VAL A O 1
ATOM 2006 N N . SER A 1 297 ? 68.295 18.317 8.481 1.00 52.38 2579 SER A N 1
ATOM 2007 C CA . SER A 1 297 ? 68.007 19.020 9.745 1.00 48.73 2579 SER A CA 1
ATOM 2008 C C . SER A 1 297 ? 69.201 19.848 10.212 1.00 48.09 2579 SER A C 1
ATOM 2009 O O . SER A 1 297 ? 69.053 20.998 10.631 1.00 47.89 2579 SER A O 1
ATOM 2012 N N . ALA A 1 298 ? 70.395 19.267 10.128 1.00 48.12 2580 ALA A N 1
ATOM 2013 C CA . ALA A 1 298 ? 71.587 19.920 10.659 1.00 47.61 2580 ALA A CA 1
ATOM 2014 C C . ALA A 1 298 ? 72.817 19.460 9.906 1.00 49.11 2580 ALA A C 1
ATOM 2015 O O . ALA A 1 298 ? 72.819 18.359 9.347 1.00 50.00 2580 ALA A O 1
ATOM 2017 N N . THR A 1 299 ? 73.849 20.310 9.887 1.00 49.05 2581 THR A N 1
ATOM 2018 C CA . THR A 1 299 ? 75.192 19.890 9.480 1.00 49.88 2581 THR A CA 1
ATOM 2019 C C . THR A 1 299 ? 76.231 20.015 10.592 1.00 49.27 2581 THR A C 1
ATOM 2020 O O . THR A 1 299 ? 76.475 21.103 11.120 1.00 49.26 2581 THR A O 1
ATOM 2032 N N . TYR A 1 301 ? 80.010 20.080 11.670 1.00 51.05 2583 TYR A N 1
ATOM 2033 C CA . TYR A 1 301 ? 81.418 20.295 11.281 1.00 51.86 2583 TYR A CA 1
ATOM 2034 C C . TYR A 1 301 ? 82.438 19.754 12.290 1.00 52.81 2583 TYR A C 1
ATOM 2035 O O . TYR A 1 301 ? 82.343 20.030 13.477 1.00 53.03 2583 TYR A O 1
ATOM 2044 N N . ILE A 1 302 ? 83.411 18.985 11.813 1.00 55.15 2584 ILE A N 1
ATOM 2045 C CA . ILE A 1 302 ? 84.488 18.482 12.662 1.00 57.44 2584 ILE A CA 1
ATOM 2046 C C . ILE A 1 302 ? 85.839 18.804 12.046 1.00 61.03 2584 ILE A C 1
ATOM 2047 O O . ILE A 1 302 ? 86.223 18.203 11.048 1.00 64.43 2584 ILE A O 1
ATOM 2052 N N . TRP A 1 303 ? 86.555 19.752 12.641 1.00 63.01 2585 TRP A N 1
ATOM 2053 C CA . TRP A 1 303 ? 87.920 20.103 12.221 1.00 65.61 2585 TRP A CA 1
ATOM 2054 C C . TRP A 1 303 ? 88.946 19.193 12.841 1.00 66.57 2585 TRP A C 1
ATOM 2055 O O . TRP A 1 303 ? 89.084 19.173 14.050 1.00 69.22 2585 TRP A O 1
ATOM 2066 N N . LYS A 1 304 ? 89.647 18.414 12.023 1.00 68.49 2586 LYS A N 1
ATOM 2067 C CA . LYS A 1 304 ? 90.757 17.568 12.476 1.00 71.91 2586 LYS A CA 1
ATOM 2068 C C . LYS A 1 304 ? 92.086 18.162 11.982 1.00 76.03 2586 LYS A C 1
ATOM 2069 O O . LYS A 1 304 ? 92.487 17.919 10.832 1.00 78.09 2586 LYS A O 1
ATOM 2075 N N . PRO A 1 305 ? 92.768 18.957 12.836 1.00 77.45 2587 PRO A N 1
ATOM 2076 C CA . PRO A 1 305 ? 94.055 19.543 12.447 1.00 80.29 2587 PRO A CA 1
ATOM 2077 C C . PRO A 1 305 ? 95.127 18.471 12.285 1.00 84.65 2587 PRO A C 1
ATOM 2078 O O . PRO A 1 305 ? 95.176 17.530 13.089 1.00 84.34 2587 PRO A O 1
ATOM 2082 N N . SER A 1 306 ? 95.975 18.622 11.263 1.00 88.06 2588 SER A N 1
ATOM 2083 C CA . SER A 1 306 ? 97.090 17.698 11.013 1.00 93.99 2588 SER A CA 1
ATOM 2084 C C . SER A 1 306 ? 98.038 17.533 12.213 1.00 98.32 2588 SER A C 1
ATOM 2085 O O . SER A 1 306 ? 98.846 16.605 12.244 1.00 99.70 2588 SER A O 1
ATOM 2088 N N . ASP A 1 307 ? 97.938 18.446 13.180 1.00 101.22 2589 ASP A N 1
ATOM 2089 C CA . ASP A 1 307 ? 98.232 18.134 14.581 1.00 106.02 2589 ASP A CA 1
ATOM 2090 C C . ASP A 1 307 ? 99.548 18.694 15.081 1.00 112.49 2589 ASP A C 1
ATOM 2091 O O . ASP A 1 307 ? 100.596 18.076 14.930 1.00 119.01 2589 ASP A O 1
ATOM 2096 N N . HIS A 1 308 ? 99.476 19.873 15.689 1.00 117.21 2590 HIS A N 1
ATOM 2097 C CA . HIS A 1 308 ? 100.594 20.433 16.444 1.00 123.53 2590 HIS A CA 1
ATOM 2098 C C . HIS A 1 308 ? 100.544 19.899 17.860 1.00 125.23 2590 HIS A C 1
ATOM 2099 O O . HIS A 1 308 ? 100.884 20.620 18.804 1.00 128.83 2590 HIS A O 1
ATOM 2106 N N . SER A 1 309 ? 100.135 18.631 18.021 1.00 122.84 2591 SER A N 1
ATOM 2107 C CA . SER A 1 309 ? 99.608 18.115 19.295 1.00 118.34 2591 SER A CA 1
ATOM 2108 C C . SER A 1 309 ? 98.388 18.992 19.607 1.00 111.76 2591 SER A C 1
ATOM 2109 O O . SER A 1 309 ? 98.080 19.291 20.766 1.00 111.41 2591 SER A O 1
ATOM 2112 N N . ALA A 1 310 ? 97.697 19.375 18.530 1.00 106.92 2592 ALA A N 1
ATOM 2113 C CA . ALA A 1 310 ? 96.717 20.464 18.522 1.00 101.89 2592 ALA A CA 1
ATOM 2114 C C . ALA A 1 310 ? 95.273 20.022 18.780 1.00 96.47 2592 ALA A C 1
ATOM 2115 O O . ALA A 1 310 ? 94.969 18.824 18.804 1.00 94.35 2592 ALA A O 1
ATOM 2117 N N . LEU A 1 311 ? 94.398 21.014 18.958 1.00 92.14 2593 LEU A N 1
ATOM 2118 C CA . LEU A 1 311 ? 93.012 20.800 19.379 1.00 87.97 2593 LEU A CA 1
ATOM 2119 C C . LEU A 1 311 ? 92.066 20.694 18.188 1.00 83.13 2593 LEU A C 1
ATOM 2120 O O . LEU A 1 311 ? 92.174 21.481 17.250 1.00 86.45 2593 LEU A O 1
ATOM 2122 N N . GLY A 1 312 ? 91.159 19.714 18.227 1.00 78.52 2594 GLY A N 1
ATOM 2123 C CA . GLY A 1 312 ? 90.126 19.542 17.199 1.00 71.21 2594 GLY A CA 1
ATOM 2124 C C . GLY A 1 312 ? 88.948 20.438 17.518 1.00 67.54 2594 GLY A C 1
ATOM 2125 O O . GLY A 1 312 ? 88.799 20.882 18.650 1.00 66.89 2594 GLY A O 1
ATOM 2126 N N . HIS A 1 313 ? 88.105 20.721 16.533 1.00 65.61 2595 HIS A N 1
ATOM 2127 C CA . HIS A 1 313 ? 86.957 21.589 16.770 1.00 63.22 2595 HIS A CA 1
ATOM 2128 C C . HIS A 1 313 ? 85.684 21.001 16.282 1.00 60.89 2595 HIS A C 1
ATOM 2129 O O . HIS A 1 313 ? 85.697 20.202 15.351 1.00 63.18 2595 HIS A O 1
ATOM 2136 N N . ALA A 1 314 ? 84.576 21.368 16.935 1.00 57.47 2596 ALA A N 1
ATOM 2137 C CA . ALA A 1 314 ? 83.234 20.977 16.492 1.00 53.34 2596 ALA A CA 1
ATOM 2138 C C . ALA A 1 314 ? 82.262 22.157 16.508 1.00 49.94 2596 ALA A C 1
ATOM 2139 O O . ALA A 1 314 ? 82.357 23.042 17.350 1.00 48.52 2596 ALA A O 1
ATOM 2141 N N . ALA A 1 315 ? 81.346 22.152 15.548 1.00 48.35 2597 ALA A N 1
ATOM 2142 C CA . ALA A 1 315 ? 80.236 23.098 15.477 1.00 47.69 2597 ALA A CA 1
ATOM 2143 C C . ALA A 1 315 ? 79.071 22.422 14.779 1.00 45.93 2597 ALA A C 1
ATOM 2144 O O . ALA A 1 315 ? 79.244 21.372 14.170 1.00 46.72 2597 ALA A O 1
ATOM 2146 N N . LEU A 1 316 ? 77.892 23.024 14.873 1.00 45.24 2598 LEU A N 1
ATOM 2147 C CA . LEU A 1 316 ? 76.688 22.494 14.235 1.00 44.86 2598 LEU A CA 1
ATOM 2148 C C . LEU A 1 316 ? 75.868 23.629 13.640 1.00 46.07 2598 LEU A C 1
ATOM 2149 O O . LEU A 1 316 ? 75.585 24.639 14.297 1.00 46.66 2598 LEU A O 1
ATOM 2154 N N . GLN A 1 317 ? 75.514 23.488 12.373 1.00 48.70 2599 GLN A N 1
ATOM 2155 C CA . GLN A 1 317 ? 74.570 24.416 11.783 1.00 47.64 2599 GLN A CA 1
ATOM 2156 C C . GLN A 1 317 ? 73.210 23.762 11.753 1.00 48.64 2599 GLN A C 1
ATOM 2157 O O . GLN A 1 317 ? 73.004 22.694 11.146 1.00 47.55 2599 GLN A O 1
ATOM 2163 N N . ILE A 1 318 ? 72.288 24.408 12.451 1.00 48.57 2600 ILE A N 1
ATOM 2164 C CA . ILE A 1 318 ? 70.911 23.975 12.463 1.00 46.21 2600 ILE A CA 1
ATOM 2165 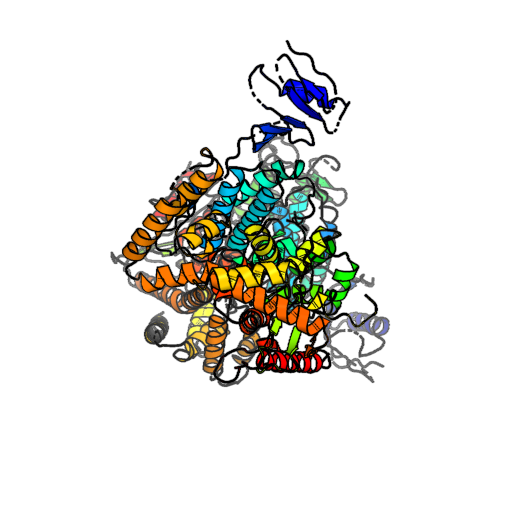C C . ILE A 1 318 ? 70.312 24.513 11.165 1.00 47.45 2600 ILE A C 1
ATOM 2166 O O . ILE A 1 318 ? 70.530 25.686 10.825 1.00 50.13 2600 ILE A O 1
ATOM 2171 N N . GLY A 1 319 ? 69.601 23.664 10.425 1.00 45.57 2601 GLY A N 1
ATOM 2172 C CA . GLY A 1 319 ? 68.879 24.121 9.235 1.00 47.74 2601 GLY A CA 1
ATOM 2173 C C . GLY A 1 319 ? 67.732 25.082 9.503 1.00 48.91 2601 GLY A C 1
ATOM 2174 O O . GLY A 1 319 ? 67.579 25.580 10.612 1.00 49.80 2601 GLY A O 1
ATOM 2175 N N . GLN A 1 320 ? 66.901 25.328 8.494 1.00 51.64 2602 GLN A N 1
ATOM 2176 C CA . GLN A 1 320 ? 65.779 26.259 8.644 1.00 52.66 2602 GLN A CA 1
ATOM 2177 C C . GLN A 1 320 ? 64.453 25.584 8.951 1.00 51.60 2602 GLN A C 1
ATOM 2178 O O . GLN A 1 320 ? 63.480 26.263 9.242 1.00 53.05 2602 GLN A O 1
ATOM 2184 N N . GLY A 1 321 ? 64.421 24.253 8.902 1.00 51.28 2603 GLY A N 1
ATOM 2185 C CA . GLY A 1 321 ? 63.181 23.490 9.015 1.00 49.71 2603 GLY A CA 1
ATOM 2186 C C . GLY A 1 321 ? 61.982 24.117 8.318 1.00 50.88 2603 GLY A C 1
ATOM 2187 O O . GLY A 1 321 ? 62.043 24.506 7.151 1.00 54.01 2603 GLY A O 1
ATOM 2188 N N . ARG A 1 322 ? 60.889 24.217 9.062 1.00 51.03 2604 ARG A N 1
ATOM 2189 C CA . ARG A 1 322 ? 59.595 24.685 8.580 1.00 50.64 2604 ARG A CA 1
ATOM 2190 C C . ARG A 1 322 ? 59.587 26.175 8.383 1.00 50.37 2604 ARG A C 1
ATOM 2191 O O . ARG A 1 322 ? 58.610 26.712 7.872 1.00 51.97 2604 ARG A O 1
ATOM 2199 N N . THR A 1 323 ? 60.625 26.854 8.858 1.00 49.25 2605 THR A N 1
ATOM 2200 C CA . THR A 1 323 ? 60.592 28.301 8.966 1.00 51.21 2605 THR A CA 1
ATOM 2201 C C . THR A 1 323 ? 60.610 28.932 7.584 1.00 55.32 2605 THR A C 1
ATOM 2202 O O . THR A 1 323 ? 61.339 28.496 6.687 1.00 58.18 2605 THR A O 1
ATOM 2206 N N . GLN A 1 324 ? 59.745 29.923 7.408 1.00 57.79 2606 GLN A N 1
ATOM 2207 C CA . GLN A 1 324 ? 59.600 30.628 6.144 1.00 59.98 2606 GLN A CA 1
ATOM 2208 C C . GLN A 1 324 ? 60.031 32.058 6.353 1.00 61.52 2606 GLN A C 1
ATOM 2209 O O . GLN A 1 324 ? 59.271 32.869 6.888 1.00 63.28 2606 GLN A O 1
ATOM 2215 N N . LEU A 1 325 ? 61.260 32.349 5.948 1.00 61.77 2607 LEU A N 1
ATOM 2216 C CA . LEU A 1 325 ? 61.826 33.679 6.054 1.00 62.94 2607 LEU A CA 1
ATOM 2217 C C . LEU A 1 325 ? 62.544 33.967 4.761 1.00 64.57 2607 LEU A C 1
ATOM 2218 O O . LEU A 1 325 ? 63.016 33.045 4.090 1.00 62.86 2607 LEU A O 1
ATOM 2223 N N . GLU A 1 326 ? 62.636 35.243 4.413 1.00 66.67 2608 GLU A N 1
ATOM 2224 C CA . GLU A 1 326 ? 63.250 35.626 3.160 1.00 70.27 2608 GLU A CA 1
ATOM 2225 C C . GLU A 1 326 ? 64.306 36.711 3.318 1.00 74.71 2608 GLU A C 1
ATOM 2226 O O . GLU A 1 326 ? 64.293 37.459 4.305 1.00 75.55 2608 GLU A O 1
ATOM 2232 N N . GLY A 1 327 ? 65.214 36.778 2.337 1.00 76.05 2609 GLY A N 1
ATOM 2233 C CA . GLY A 1 327 ? 66.245 37.811 2.255 1.00 78.64 2609 GLY A CA 1
ATOM 2234 C C . GLY A 1 327 ? 67.162 37.896 3.458 1.00 79.48 2609 GLY A C 1
ATOM 2235 O O . GLY A 1 327 ? 67.601 36.866 4.008 1.00 78.35 2609 GLY A O 1
ATOM 2236 N N . GLN A 1 328 ? 67.428 39.135 3.870 1.00 80.29 2610 GLN A N 1
ATOM 2237 C CA . GLN A 1 328 ? 68.294 39.439 5.009 1.00 78.08 2610 GLN A CA 1
ATOM 2238 C C . GLN A 1 328 ? 67.938 38.686 6.280 1.00 74.25 2610 GLN A C 1
ATOM 2239 O O . GLN A 1 328 ? 68.822 38.181 6.972 1.00 72.22 2610 GLN A O 1
ATOM 2245 N N . ALA A 1 329 ? 66.643 38.629 6.582 1.00 72.57 2611 ALA A N 1
ATOM 2246 C CA . ALA A 1 329 ? 66.152 37.962 7.777 1.00 69.62 2611 ALA A CA 1
ATOM 2247 C C . ALA A 1 329 ? 66.436 36.471 7.767 1.00 67.86 2611 ALA A C 1
ATOM 2248 O O . ALA A 1 329 ? 66.519 35.849 8.830 1.00 65.99 2611 ALA A O 1
ATOM 2250 N N . ALA A 1 330 ? 66.566 35.888 6.577 1.00 68.42 2612 ALA A N 1
ATOM 2251 C CA . ALA A 1 330 ? 66.877 34.462 6.492 1.00 66.12 2612 ALA A CA 1
ATOM 2252 C C . ALA A 1 330 ? 68.353 34.221 6.775 1.00 65.12 2612 ALA A C 1
ATOM 2253 O O . ALA A 1 330 ? 68.712 33.212 7.379 1.00 65.12 2612 ALA A O 1
ATOM 2255 N N . ALA A 1 331 ? 69.196 35.153 6.334 1.00 65.37 2613 ALA A N 1
ATOM 2256 C CA . ALA A 1 331 ? 70.626 35.101 6.595 1.00 64.96 2613 ALA A CA 1
ATOM 2257 C C . ALA A 1 331 ? 70.917 35.275 8.090 1.00 64.89 2613 ALA A C 1
ATOM 2258 O O . ALA A 1 331 ? 71.744 34.556 8.666 1.00 63.39 2613 ALA A O 1
ATOM 2260 N N . ASP A 1 332 ? 70.228 36.236 8.703 1.00 65.47 2614 ASP A N 1
ATOM 2261 C CA . ASP A 1 332 ? 70.310 36.472 10.130 1.00 63.12 2614 ASP A CA 1
ATOM 2262 C C . ASP A 1 332 ? 69.931 35.210 10.870 1.00 60.24 2614 ASP A C 1
ATOM 2263 O O . ASP A 1 332 ? 70.692 34.749 11.719 1.00 61.56 2614 ASP A O 1
ATOM 2268 N N . PHE A 1 333 ? 68.773 34.644 10.530 1.00 58.60 2615 PHE A N 1
ATOM 2269 C CA . PHE A 1 333 ? 68.271 33.409 11.149 1.00 57.14 2615 PHE A CA 1
ATOM 2270 C C . PHE A 1 333 ? 69.309 32.279 11.061 1.00 58.53 2615 PHE A C 1
ATOM 2271 O O . PHE A 1 333 ? 69.552 31.533 12.033 1.00 56.06 2615 PHE A O 1
ATOM 2279 N N . ASN A 1 334 ? 69.944 32.195 9.894 1.00 61.15 2616 ASN A N 1
ATOM 2280 C CA . ASN A 1 334 ? 71.007 31.238 9.653 1.00 61.79 2616 ASN A CA 1
ATOM 2281 C C . ASN A 1 334 ? 72.172 31.385 10.644 1.00 59.16 2616 ASN A C 1
ATOM 2282 O O . ASN A 1 334 ? 72.560 30.416 11.297 1.00 55.49 2616 ASN A O 1
ATOM 2287 N N . LYS A 1 335 ? 72.698 32.604 10.762 1.00 58.34 2617 LYS A N 1
ATOM 2288 C CA .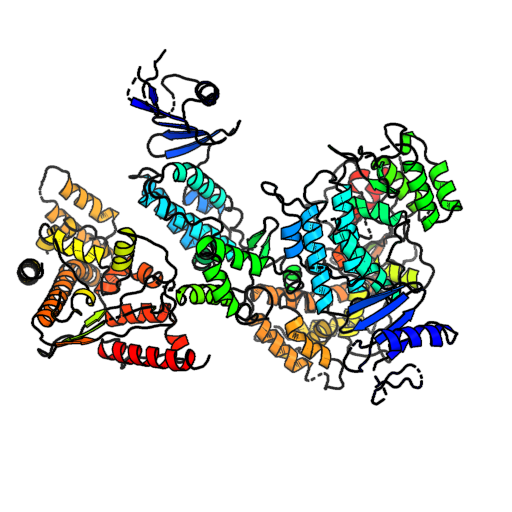 LYS A 1 335 ? 73.826 32.886 11.642 1.00 58.22 2617 LYS A CA 1
ATOM 2289 C C . LYS A 1 335 ? 73.477 32.592 13.103 1.00 57.73 2617 LYS A C 1
ATOM 2290 O O . LYS A 1 335 ? 74.276 31.994 13.826 1.00 58.16 2617 LYS A O 1
ATOM 2296 N N . GLN A 1 336 ? 72.273 32.973 13.523 1.00 58.18 2618 GLN A N 1
ATOM 2297 C CA . GLN A 1 336 ? 71.814 32.704 14.886 1.00 55.85 2618 GLN A CA 1
ATOM 2298 C C . GLN A 1 336 ? 71.541 31.217 15.181 1.00 53.12 2618 GLN A C 1
ATOM 2299 O O . GLN A 1 336 ? 71.472 30.812 16.339 1.00 53.20 2618 GLN A O 1
ATOM 2305 N N . ASN A 1 337 ? 71.405 30.404 14.141 1.00 52.93 2619 ASN A N 1
ATOM 2306 C CA . ASN A 1 337 ? 71.216 28.962 14.307 1.00 51.05 2619 ASN A CA 1
ATOM 2307 C C . ASN A 1 337 ? 72.513 28.206 14.289 1.00 50.54 2619 ASN A C 1
ATOM 2308 O O . ASN A 1 337 ? 72.506 26.979 14.153 1.00 48.47 2619 ASN A O 1
ATOM 2313 N N . TYR A 1 338 ? 73.626 28.931 14.373 1.00 51.06 2620 TYR A N 1
ATOM 2314 C CA . TYR A 1 338 ? 74.938 28.299 14.343 1.00 51.95 2620 TYR A CA 1
ATOM 2315 C C . TYR A 1 338 ? 75.466 28.073 15.774 1.00 52.18 2620 TYR A C 1
ATOM 2316 O O . TYR A 1 338 ? 75.586 29.018 16.583 1.00 52.25 2620 TYR A O 1
ATOM 2325 N N . VAL A 1 339 ? 75.764 26.809 16.064 1.00 50.69 2621 VAL A N 1
ATOM 2326 C CA . VAL A 1 339 ? 76.054 26.342 17.415 1.00 51.13 2621 VAL A CA 1
ATOM 2327 C C . VAL A 1 339 ? 77.566 26.225 17.596 1.00 53.08 2621 VAL A C 1
ATOM 2328 O O . VAL A 1 339 ? 78.235 25.545 16.810 1.00 55.65 2621 VAL A O 1
ATOM 2332 N N . SER A 1 340 ? 78.086 26.872 18.642 1.00 51.54 2622 SER A N 1
ATOM 2333 C CA . SER A 1 340 ? 79.502 26.833 19.003 1.00 51.92 2622 SER A CA 1
ATOM 2334 C C . SER A 1 340 ? 79.579 27.087 20.517 1.00 51.72 2622 SER A C 1
ATOM 2335 O O . SER A 1 340 ? 78.635 26.808 21.242 1.00 51.93 2622 SER A O 1
ATOM 2338 N N . TRP A 1 341 ? 80.698 27.608 20.995 1.00 52.10 2623 TRP A N 1
ATOM 2339 C CA . TRP A 1 341 ? 80.885 27.843 22.417 1.00 51.60 2623 TRP A CA 1
ATOM 2340 C C . TRP A 1 341 ? 80.384 29.200 22.843 1.00 50.85 2623 TRP A C 1
ATOM 2341 O O . TRP A 1 341 ? 80.605 29.623 23.972 1.00 50.70 2623 TRP A O 1
ATOM 2352 N N . TRP A 1 342 ? 79.722 29.895 21.924 1.00 50.04 2624 TRP A N 1
ATOM 2353 C CA . TRP A 1 342 ? 79.203 31.250 22.142 1.00 50.90 2624 TRP A CA 1
ATOM 2354 C C . TRP A 1 342 ? 78.393 31.599 20.942 1.00 51.63 2624 TRP A C 1
ATOM 2355 O O . TRP A 1 342 ? 78.735 31.187 19.825 1.00 52.34 2624 TRP A O 1
ATOM 2366 N N . PRO A 1 343 ? 77.274 32.315 21.147 1.00 51.70 2625 PRO A N 1
ATOM 2367 C CA . PRO A 1 343 ? 76.439 32.687 20.006 1.00 50.35 2625 PRO A CA 1
ATOM 2368 C C . PRO A 1 343 ? 77.203 33.585 19.050 1.00 53.27 2625 PRO A C 1
ATOM 2369 O O . PRO A 1 343 ? 77.963 34.479 19.475 1.00 56.06 2625 PRO A O 1
ATOM 2373 N N . LEU A 1 344 ? 77.002 33.337 17.761 1.00 53.63 2626 LEU A N 1
ATOM 2374 C CA . LEU A 1 344 ? 77.858 33.894 16.714 1.00 55.77 2626 LEU A CA 1
ATOM 2375 C C . LEU A 1 344 ? 77.779 35.420 16.526 1.00 57.57 2626 LEU A C 1
ATOM 2376 O O . LEU A 1 344 ? 78.800 36.050 16.285 1.00 59.93 2626 LEU A O 1
ATOM 2381 N N . GLY A 1 345 ? 76.589 36.003 16.637 1.00 56.89 2627 GLY A N 1
ATOM 2382 C CA . GLY A 1 345 ? 76.432 37.453 16.471 1.00 60.43 2627 GLY A CA 1
ATOM 2383 C C . GLY A 1 345 ? 77.150 38.242 17.549 1.00 63.31 2627 GLY A C 1
ATOM 2384 O O . GLY A 1 345 ? 77.746 39.297 17.290 1.00 66.00 2627 GLY A O 1
ATOM 2385 N N . SER A 1 346 ? 77.108 37.687 18.756 1.00 62.10 2628 SER A N 1
ATOM 2386 C CA . SER A 1 346 ? 77.681 38.278 19.946 1.00 62.84 2628 SER A CA 1
ATOM 2387 C C . SER A 1 346 ? 79.190 38.076 20.016 1.00 63.77 2628 SER A C 1
ATOM 2388 O O . SER A 1 346 ? 79.905 38.957 20.488 1.00 65.97 2628 SER A O 1
ATOM 2391 N N . LYS A 1 347 ? 79.663 36.910 19.561 1.00 61.57 2629 LYS A N 1
ATOM 2392 C CA . LYS A 1 347 ? 81.104 36.596 19.520 1.00 60.88 2629 LYS A CA 1
ATOM 2393 C C . LYS A 1 347 ? 81.764 37.658 18.675 1.00 64.40 2629 LYS A C 1
ATOM 2394 O O . LYS A 1 347 ? 82.721 38.317 19.090 1.00 67.12 2629 LYS A O 1
ATOM 2400 N N . SER A 1 348 ? 81.180 37.821 17.493 1.00 65.71 2630 SER A N 1
ATOM 2401 C CA . SER A 1 348 ? 81.610 38.717 16.439 1.00 68.57 2630 SER A CA 1
ATOM 2402 C C . SER A 1 348 ? 81.763 40.160 16.925 1.00 72.12 2630 SER A C 1
ATOM 2403 O O . SER A 1 348 ? 82.811 40.780 16.739 1.00 72.76 2630 SER A O 1
ATOM 2406 N N . SER A 1 349 ? 80.703 40.674 17.550 1.00 74.11 2631 SER A N 1
ATOM 2407 C CA . SER A 1 349 ? 80.670 42.033 18.091 1.00 78.22 2631 SER A CA 1
ATOM 2408 C C . SER A 1 349 ? 81.620 42.188 19.269 1.00 80.10 2631 SER A C 1
ATOM 2409 O O . SER A 1 349 ? 82.379 43.157 19.328 1.00 82.53 2631 SER A O 1
ATOM 2412 N N . ASN A 1 350 ? 81.586 41.231 20.198 1.00 78.36 2632 ASN A N 1
ATOM 2413 C CA . ASN A 1 350 ? 82.544 41.233 21.302 1.00 79.53 2632 ASN A CA 1
ATOM 2414 C C . ASN A 1 350 ? 83.959 41.406 20.775 1.00 81.59 2632 ASN A C 1
ATOM 2415 O O . ASN A 1 350 ? 84.666 42.303 21.230 1.00 85.35 2632 ASN A O 1
ATOM 2420 N N . ILE A 1 351 ? 84.345 40.593 19.786 1.00 80.10 2633 ILE A N 1
ATOM 2421 C CA . ILE A 1 351 ? 85.683 40.697 19.172 1.00 81.79 2633 ILE A CA 1
ATOM 2422 C C . ILE A 1 351 ? 85.982 42.094 18.632 1.00 85.93 2633 ILE A C 1
ATOM 2423 O O . ILE A 1 351 ? 87.044 42.626 18.902 1.00 90.17 2633 ILE A O 1
ATOM 2428 N N . ARG A 1 352 ? 85.054 42.693 17.891 1.00 88.93 2634 ARG A N 1
ATOM 2429 C CA . ARG A 1 352 ? 85.262 44.065 17.382 1.00 96.28 2634 ARG A CA 1
ATOM 2430 C C . ARG A 1 352 ? 85.345 45.094 18.518 1.00 100.81 2634 ARG A C 1
ATOM 2431 O O . ARG A 1 352 ? 86.225 45.951 18.533 1.00 103.76 2634 ARG A O 1
ATOM 2439 N N . ASN A 1 353 ? 84.427 44.969 19.472 1.00 103.81 2635 ASN A N 1
ATOM 2440 C CA . ASN A 1 353 ? 84.234 45.934 20.548 1.00 109.38 2635 ASN A CA 1
ATOM 2441 C C . ASN A 1 353 ? 85.488 46.175 21.361 1.00 113.88 2635 ASN A C 1
ATOM 2442 O O . ASN A 1 353 ? 85.768 47.307 21.758 1.00 120.63 2635 ASN A O 1
ATOM 2447 N N . ILE A 1 354 ? 86.247 45.109 21.600 1.00 113.67 2636 ILE A N 1
ATOM 2448 C CA . ILE A 1 354 ? 87.456 45.215 22.408 1.00 119.15 2636 ILE A CA 1
ATOM 2449 C C . ILE A 1 354 ? 88.593 45.931 21.672 1.00 123.80 2636 ILE A C 1
ATOM 2450 O O . ILE A 1 354 ? 89.609 46.277 22.281 1.00 128.91 2636 ILE A O 1
ATOM 2455 N N . PHE A 1 355 ? 88.406 46.187 20.377 1.00 124.69 2637 PHE A N 1
ATOM 2456 C CA . PHE A 1 355 ? 89.409 46.917 19.590 1.00 128.73 2637 PHE A CA 1
ATOM 2457 C C . PHE A 1 355 ? 88.877 48.215 18.975 1.00 131.00 2637 PHE A C 1
ATOM 2458 O O . PHE A 1 355 ? 89.429 49.289 19.229 1.00 133.00 2637 PHE A O 1
ATOM 2466 N N . ASN A 1 356 ? 87.810 48.102 18.179 1.00 129.44 2638 ASN A N 1
ATOM 2467 C CA . ASN A 1 356 ? 87.195 49.240 17.475 1.00 131.54 2638 ASN A CA 1
ATOM 2468 C C . ASN A 1 356 ? 86.886 50.424 18.384 1.00 135.37 2638 ASN A C 1
ATOM 2469 O O . ASN A 1 356 ? 86.753 51.553 17.915 1.00 139.93 2638 ASN A O 1
ATOM 2474 N N . ASP A 1 364 ? 85.138 42.865 7.233 1.00 128.54 2646 ASP A N 1
ATOM 2475 C CA . ASP A 1 364 ? 84.257 42.070 8.091 1.00 126.81 2646 ASP A CA 1
ATOM 2476 C C . ASP A 1 364 ? 84.808 40.664 8.352 1.00 122.24 2646 ASP A C 1
ATOM 2477 O O . ASP A 1 364 ? 85.533 40.102 7.523 1.00 121.05 2646 ASP A O 1
ATOM 2482 N N . LEU A 1 365 ? 84.455 40.105 9.510 1.00 116.59 2647 LEU A N 1
ATOM 2483 C CA . LEU A 1 365 ? 84.952 38.789 9.916 1.00 107.24 2647 LEU A CA 1
ATOM 2484 C C . LEU A 1 365 ? 83.861 37.728 9.900 1.00 98.10 2647 LEU A C 1
ATOM 2485 O O . LEU A 1 365 ? 82.738 37.959 10.354 1.00 97.37 2647 LEU A O 1
ATOM 2490 N N . LYS A 1 366 ? 84.223 36.573 9.352 1.00 92.94 2648 LYS A N 1
ATOM 2491 C CA . LYS A 1 366 ? 83.333 35.427 9.208 1.00 87.63 2648 LYS A CA 1
ATOM 2492 C C . LYS A 1 366 ? 83.869 34.289 10.066 1.00 81.85 2648 LYS A C 1
ATOM 2493 O O . LYS A 1 366 ? 84.998 33.820 9.852 1.00 80.21 2648 LYS A O 1
ATOM 2499 N N . LEU A 1 367 ? 83.059 33.843 11.028 1.00 75.82 2649 LEU A N 1
ATOM 2500 C CA . LEU A 1 367 ? 83.524 32.881 12.034 1.00 71.35 2649 LEU A CA 1
ATOM 2501 C C . LEU A 1 367 ? 82.775 31.538 12.059 1.00 67.53 2649 LEU A C 1
ATOM 2502 O O . LEU A 1 367 ? 82.502 31.011 13.135 1.00 69.56 2649 LEU A O 1
ATOM 2507 N N . ARG A 1 368 ? 82.467 30.969 10.893 1.00 64.68 2650 ARG A N 1
ATOM 2508 C CA . ARG A 1 368 ? 81.810 29.658 10.843 1.00 61.68 2650 ARG A CA 1
ATOM 2509 C C . ARG A 1 368 ? 82.580 28.621 10.061 1.00 61.38 2650 ARG A C 1
ATOM 2510 O O . ARG A 1 368 ? 83.239 28.947 9.088 1.00 63.55 2650 ARG A O 1
ATOM 2518 N N . TRP A 1 369 ? 82.475 27.362 10.472 1.00 59.20 2651 TRP A N 1
ATOM 2519 C CA . TRP A 1 369 ? 83.169 26.287 9.766 1.00 61.48 2651 TRP A CA 1
ATOM 2520 C C . TRP A 1 369 ? 82.662 26.071 8.366 1.00 63.36 2651 TRP A C 1
ATOM 2521 O O . TRP A 1 369 ? 83.397 25.605 7.500 1.00 66.15 2651 TRP A O 1
ATOM 2532 N N . SER A 1 370 ? 81.406 26.436 8.131 1.00 63.51 2652 SER A N 1
ATOM 2533 C CA . SER A 1 370 ? 80.857 26.477 6.784 1.00 65.74 2652 SER A CA 1
ATOM 2534 C C . SER A 1 370 ? 81.662 27.429 5.885 1.00 68.84 2652 SER A C 1
ATOM 2535 O O . SER A 1 370 ? 81.866 27.121 4.722 1.00 71.47 2652 SER A O 1
ATOM 2538 N N . ASP A 1 371 ? 82.145 28.549 6.442 1.00 70.09 2653 ASP A N 1
ATOM 2539 C CA . ASP A 1 371 ? 82.989 29.537 5.725 1.00 72.60 2653 ASP A CA 1
ATOM 2540 C C . ASP A 1 371 ? 84.335 29.013 5.241 1.00 75.92 2653 ASP A C 1
ATOM 2541 O O . ASP A 1 371 ? 84.969 29.628 4.373 1.00 81.15 2653 ASP A O 1
ATOM 2546 N N . PHE A 1 372 ? 84.798 27.907 5.808 1.00 74.69 2654 PHE A N 1
ATOM 2547 C CA . PHE A 1 372 ? 86.093 27.366 5.405 1.00 76.44 2654 PHE A CA 1
ATOM 2548 C C . PHE A 1 372 ? 85.972 25.930 4.878 1.00 77.15 2654 PHE A C 1
ATOM 2549 O O . PHE A 1 372 ? 86.916 25.151 4.962 1.00 84.32 2654 PHE A O 1
ATOM 2557 N N . SER A 1 373 ? 84.804 25.568 4.388 1.00 125.02 2655 SER A N 1
ATOM 2558 C CA . SER A 1 373 ? 84.639 24.254 3.806 1.00 123.82 2655 SER A CA 1
ATOM 2559 C C . SER A 1 373 ? 84.564 24.293 2.287 1.00 128.24 2655 SER A C 1
ATOM 2560 O O . SER A 1 373 ? 84.379 23.280 1.626 1.00 129.67 2655 SER A O 1
ATOM 2563 N N . GLN A 1 374 ? 84.719 25.482 1.740 1.00 130.27 2656 GLN A N 1
ATOM 2564 C CA . GLN A 1 374 ? 84.901 25.634 0.317 1.00 134.58 2656 GLN A CA 1
ATOM 2565 C C . GLN A 1 374 ? 86.294 25.143 -0.071 1.00 133.49 2656 GLN A C 1
ATOM 2566 O O . GLN A 1 374 ? 87.210 25.151 0.750 1.00 129.11 2656 GLN A O 1
ATOM 2568 N N . PRO A 1 375 ? 86.450 24.711 -1.319 1.00 136.68 2657 PRO A N 1
ATOM 2569 C CA . PRO A 1 375 ? 87.707 24.145 -1.774 1.00 135.47 2657 PRO A CA 1
ATOM 2570 C C . PRO A 1 375 ? 88.232 24.714 -3.078 1.00 140.49 2657 PRO A C 1
ATOM 2571 O O . PRO A 1 375 ? 88.212 24.019 -4.073 1.00 143.53 2657 PRO A O 1
ATOM 2573 N N . ALA A 1 376 ? 88.735 25.947 -3.081 1.00 141.69 2658 ALA A N 1
ATOM 2574 C CA . ALA A 1 376 ? 89.499 26.485 -4.234 1.00 146.11 2658 ALA A CA 1
ATOM 2575 C C . ALA A 1 376 ? 88.816 27.116 -5.465 1.00 152.63 2658 ALA A C 1
ATOM 2576 O O . ALA A 1 376 ? 89.488 27.378 -6.445 1.00 156.28 2658 ALA A O 1
ATOM 2578 N N . HIS A 1 377 ? 87.507 27.335 -5.431 1.00 153.98 2659 HIS A N 1
ATOM 2579 C CA . HIS A 1 377 ? 86.809 28.193 -6.388 1.00 159.87 2659 HIS A CA 1
ATOM 2580 C C . HIS A 1 377 ? 85.920 29.277 -5.763 1.00 159.85 2659 HIS A C 1
ATOM 2581 O O . HIS A 1 377 ? 84.863 29.615 -6.306 1.00 164.07 2659 HIS A O 1
ATOM 2583 N N . GLN A 1 378 ? 86.366 29.815 -4.623 1.00 155.09 2660 GLN A N 1
ATOM 2584 C CA . GLN A 1 378 ? 85.656 30.866 -3.879 1.00 154.69 2660 GLN A CA 1
ATOM 2585 C C . GLN A 1 378 ? 84.245 30.453 -3.446 1.00 153.64 2660 GLN A C 1
ATOM 2586 O O . GLN A 1 378 ? 84.069 29.654 -2.516 1.00 147.87 2660 GLN A O 1
ATOM 2588 N N . GLY A 1 395 ? 89.638 41.145 9.467 1.00 132.81 2677 GLY A N 1
ATOM 2589 C CA . GLY A 1 395 ? 89.734 39.761 9.012 1.00 130.66 2677 GLY A CA 1
ATOM 2590 C C . GLY A 1 395 ? 90.421 38.838 10.005 1.00 125.56 2677 GLY A C 1
ATOM 2591 O O . GLY A 1 395 ? 90.367 39.064 11.215 1.00 123.08 2677 GLY A O 1
ATOM 2592 N N . LEU A 1 396 ? 91.073 37.796 9.486 1.00 124.70 2678 LEU A N 1
ATOM 2593 C CA . LEU A 1 396 ? 91.767 36.791 10.309 1.00 119.91 2678 LEU A CA 1
ATOM 2594 C C . LEU A 1 396 ? 93.259 37.089 10.517 1.00 120.56 2678 LEU A C 1
ATOM 2595 O O . LEU A 1 396 ? 94.017 36.213 10.945 1.00 117.57 2678 LEU A O 1
ATOM 2600 N N . ASN A 1 397 ? 93.675 38.311 10.195 1.00 124.62 2679 ASN A N 1
ATOM 2601 C CA . ASN A 1 397 ? 95.060 38.736 10.387 1.00 126.18 2679 ASN A CA 1
ATOM 2602 C C . ASN A 1 397 ? 95.160 39.929 11.333 1.00 126.72 2679 ASN A C 1
ATOM 2603 O O . ASN A 1 397 ? 95.975 39.920 12.256 1.00 124.80 2679 ASN A O 1
ATOM 2608 N N . ASP A 1 398 ? 94.331 40.947 11.089 1.00 129.39 2680 ASP A N 1
ATOM 2609 C CA . ASP A 1 398 ? 94.214 42.108 11.975 1.00 130.08 2680 ASP A CA 1
ATOM 2610 C C . ASP A 1 398 ? 93.524 41.699 13.274 1.00 124.57 2680 ASP A C 1
ATOM 2611 O O . ASP A 1 398 ? 93.760 42.293 14.331 1.00 124.01 2680 ASP A O 1
ATOM 2613 N N . GLY A 1 399 ? 92.673 40.678 13.177 1.00 120.53 2681 GLY A N 1
ATOM 2614 C CA . GLY A 1 399 ? 91.960 40.127 14.325 1.00 114.93 2681 GLY A CA 1
ATOM 2615 C C . GLY A 1 399 ? 92.812 39.158 15.118 1.00 110.42 2681 GLY A C 1
ATOM 2616 O O . GLY A 1 399 ? 92.710 39.107 16.338 1.00 107.61 2681 GLY A O 1
ATOM 2617 N N . GLU A 1 400 ? 93.651 38.391 14.421 1.00 110.22 2682 GLU A N 1
ATOM 2618 C CA . GLU A 1 400 ? 94.564 37.435 15.057 1.00 106.91 2682 GLU A CA 1
ATOM 2619 C C . GLU A 1 400 ? 95.716 38.140 15.762 1.00 107.94 2682 GLU A C 1
ATOM 2620 O O . GLU A 1 400 ? 96.109 37.745 16.859 1.00 105.38 2682 GLU A O 1
ATOM 2626 N N . THR A 1 401 ? 96.259 39.168 15.114 1.00 112.01 2683 THR A N 1
ATOM 2627 C CA . THR A 1 401 ? 97.319 39.980 15.694 1.00 114.27 2683 THR A CA 1
ATOM 2628 C C . THR A 1 401 ? 96.806 40.713 16.930 1.00 113.43 2683 THR A C 1
ATOM 2629 O O . THR A 1 401 ? 97.396 40.600 18.005 1.00 112.26 2683 THR A O 1
ATOM 2633 N N . LYS A 1 402 ? 95.696 41.434 16.779 1.00 114.50 2684 LYS A N 1
ATOM 2634 C CA . LYS A 1 402 ? 95.093 42.167 17.892 1.00 114.23 2684 LYS A CA 1
ATOM 2635 C C . LYS A 1 402 ? 94.809 41.269 19.107 1.00 109.30 2684 LYS A C 1
ATOM 2636 O O . LYS A 1 402 ? 95.090 41.654 20.245 1.00 108.37 2684 LYS A O 1
ATOM 2638 N N . LEU A 1 403 ? 94.277 40.071 18.848 1.00 106.65 2685 LEU A N 1
ATOM 2639 C CA . LEU A 1 403 ? 93.946 39.092 19.897 1.00 102.62 2685 LEU A CA 1
ATOM 2640 C C . LEU A 1 403 ? 95.162 38.434 20.556 1.00 101.93 2685 LEU A C 1
ATOM 2641 O O . LEU A 1 403 ? 95.104 38.085 21.739 1.00 99.91 2685 LEU A O 1
ATOM 2646 N N . LYS A 1 404 ? 96.241 38.239 19.791 1.00 104.04 2686 LYS A N 1
ATOM 2647 C CA . LYS A 1 404 ? 97.488 37.696 20.339 1.00 104.14 2686 LYS A CA 1
ATOM 2648 C C . LYS A 1 404 ? 98.109 38.691 21.311 1.00 106.41 2686 LYS A C 1
ATOM 2649 O O . LYS A 1 404 ? 98.603 38.315 22.380 1.00 104.75 2686 LYS A O 1
ATOM 2655 N N . ARG A 1 405 ? 98.049 39.965 20.938 1.00 110.41 2687 ARG A N 1
ATOM 2656 C CA . ARG A 1 405 ? 98.582 41.038 21.763 1.00 114.06 2687 ARG A CA 1
ATOM 2657 C C . ARG A 1 405 ? 97.582 41.468 22.841 1.00 112.23 2687 ARG A C 1
ATOM 2658 O O . ARG A 1 405 ? 97.788 42.472 23.523 1.00 115.19 2687 ARG A O 1
ATOM 2666 N N . PHE A 1 406 ? 96.500 40.709 22.986 1.00 108.02 2688 PHE A N 1
ATOM 2667 C CA . PHE A 1 406 ? 95.511 40.967 24.030 1.00 105.72 2688 PHE A CA 1
ATOM 2668 C C . PHE A 1 406 ? 95.662 39.956 25.152 1.00 102.13 2688 PHE A C 1
ATOM 2669 O O . PHE A 1 406 ? 95.731 40.334 26.319 1.00 102.45 2688 PHE A O 1
ATOM 2677 N N . VAL A 1 407 ? 95.720 38.677 24.783 1.00 99.39 2689 VAL A N 1
ATOM 2678 C CA . VAL A 1 407 ? 95.922 37.585 25.730 1.00 96.71 2689 VAL A CA 1
ATOM 2679 C C . VAL A 1 407 ? 97.232 37.771 26.476 1.00 98.89 2689 VAL A C 1
ATOM 2680 O O . VAL A 1 407 ? 97.257 37.750 27.703 1.00 98.08 2689 VAL A O 1
ATOM 2684 N N . GLU A 1 408 ? 98.312 37.955 25.720 1.00 102.54 2690 GLU A N 1
ATOM 2685 C CA . GLU A 1 408 ? 99.649 38.153 26.282 1.00 106.30 2690 GLU A CA 1
ATOM 2686 C C . GLU A 1 408 ? 99.755 39.463 27.066 1.00 108.55 2690 GLU A C 1
ATOM 2687 O O . GLU A 1 408 ? 100.493 39.543 28.047 1.00 110.04 2690 GLU A O 1
ATOM 2693 N N . LYS A 1 409 ? 98.994 40.469 26.639 1.00 108.90 2691 LYS A N 1
ATOM 2694 C CA . LYS A 1 409 ? 98.812 41.698 27.406 1.00 110.78 2691 LYS A CA 1
ATOM 2695 C C . LYS A 1 409 ? 98.020 41.428 28.688 1.00 108.07 2691 LYS A C 1
ATOM 2696 O O . LYS A 1 409 ? 98.243 42.087 29.703 1.00 109.93 2691 LYS A O 1
ATOM 2702 N N . LEU A 1 410 ? 97.097 40.467 28.631 1.00 104.17 2692 LEU A N 1
ATOM 2703 C CA . LEU A 1 410 ? 96.337 40.035 29.811 1.00 101.74 2692 LEU A CA 1
ATOM 2704 C C . LEU A 1 410 ? 97.127 39.074 30.692 1.00 101.10 2692 LEU A C 1
ATOM 2705 O O . LEU A 1 410 ? 96.783 38.881 31.858 1.00 100.18 2692 LEU A O 1
ATOM 2710 N N . ASN A 1 411 ? 98.165 38.460 30.127 1.00 101.81 2693 ASN A N 1
ATOM 2711 C CA . ASN A 1 411 ? 99.023 37.551 30.875 1.00 102.16 2693 ASN A CA 1
ATOM 2712 C C . ASN A 1 411 ? 100.161 38.320 31.527 1.00 106.57 2693 ASN A C 1
ATOM 2713 O O . ASN A 1 411 ? 101.336 37.979 31.371 1.00 109.50 2693 ASN A O 1
ATOM 2718 N N . ALA A 1 412 ? 99.790 39.375 32.251 1.00 107.91 2694 ALA A N 1
ATOM 2719 C CA . ALA A 1 412 ? 100.737 40.240 32.957 1.00 111.75 2694 ALA A CA 1
ATOM 2720 C C . ALA A 1 412 ? 100.050 40.925 34.141 1.00 111.87 2694 ALA A C 1
ATOM 2721 O O . ALA A 1 412 ? 99.166 40.350 34.787 1.00 108.27 2694 ALA A O 1
ATOM 2723 N N . SER A 1 424 ? 94.476 43.284 37.961 1.00 127.59 2706 SER A N 1
ATOM 2724 C CA . SER A 1 424 ? 93.077 43.203 37.536 1.00 126.47 2706 SER A CA 1
ATOM 2725 C C . SER A 1 424 ? 92.429 44.588 37.375 1.00 128.79 2706 SER A C 1
ATOM 2726 O O . SER A 1 424 ? 91.206 44.707 37.256 1.00 126.61 2706 SER A O 1
ATOM 2729 N N . GLU A 1 425 ? 93.263 45.627 37.369 1.00 133.14 2707 GLU A N 1
ATOM 2730 C CA . GLU A 1 425 ? 92.826 46.994 37.075 1.00 135.97 2707 GLU A CA 1
ATOM 2731 C C . GLU A 1 425 ? 92.499 47.163 35.589 1.00 134.63 2707 GLU A C 1
ATOM 2732 O O . GLU A 1 425 ? 91.574 47.898 35.225 1.00 135.09 2707 GLU A O 1
ATOM 2738 N N . GLY A 1 426 ? 93.273 46.483 34.744 1.00 132.02 2708 GLY A N 1
ATOM 2739 C CA . GLY A 1 426 ? 93.071 46.499 33.301 1.00 129.62 2708 GLY A CA 1
ATOM 2740 C C . GLY A 1 426 ? 91.763 45.836 32.930 1.00 125.52 2708 GLY A C 1
ATOM 2741 O O . GLY A 1 426 ? 91.062 46.298 32.030 1.00 126.15 2708 GLY A O 1
ATOM 2742 N N . TYR A 1 427 ? 91.436 44.756 33.640 1.00 121.32 2709 TYR A N 1
ATOM 2743 C CA . TYR A 1 427 ? 90.173 44.032 33.466 1.00 116.95 2709 TYR A CA 1
ATOM 2744 C C . TYR A 1 427 ? 88.965 44.957 33.495 1.00 117.01 2709 TYR A C 1
ATOM 2745 O O . TYR A 1 427 ? 88.146 44.943 32.573 1.00 115.86 2709 TYR A O 1
ATOM 2754 N N . ALA A 1 428 ? 88.872 45.758 34.557 1.00 118.02 2710 ALA A N 1
ATOM 2755 C CA . ALA A 1 428 ? 87.788 46.730 34.741 1.00 118.99 2710 ALA A CA 1
ATOM 2756 C C . ALA A 1 428 ? 87.479 47.528 33.467 1.00 120.62 2710 ALA A C 1
ATOM 2757 O O . ALA A 1 428 ? 86.314 47.688 33.087 1.00 119.74 2710 ALA A O 1
ATOM 2759 N N . SER A 1 429 ? 88.533 48.000 32.806 1.00 121.71 2711 SER A N 1
ATOM 2760 C CA . SER A 1 429 ? 88.401 48.777 31.582 1.00 123.77 2711 SER A CA 1
ATOM 2761 C C . SER A 1 429 ? 87.751 47.973 30.451 1.00 120.46 2711 SER A C 1
ATOM 2762 O O . SER A 1 429 ? 87.050 48.536 29.604 1.00 122.26 2711 SER A O 1
ATOM 2765 N N . VAL A 1 430 ? 87.976 46.662 30.457 1.00 115.30 2712 VAL A N 1
ATOM 2766 C CA . VAL A 1 430 ? 87.511 45.780 29.383 1.00 113.26 2712 VAL A CA 1
ATOM 2767 C C . VAL A 1 430 ? 86.019 45.447 29.500 1.00 110.86 2712 VAL A C 1
ATOM 2768 O O . VAL A 1 430 ? 85.289 45.433 28.500 1.00 111.14 2712 VAL A O 1
ATOM 2772 N N . LEU A 1 431 ? 85.580 45.164 30.725 1.00 108.24 2713 LEU A N 1
ATOM 2773 C CA . LEU A 1 431 ? 84.190 44.810 30.996 1.00 105.11 2713 LEU A CA 1
ATOM 2774 C C . LEU A 1 431 ? 83.286 46.017 30.816 1.00 108.35 2713 LEU A C 1
ATOM 2775 O O . LEU A 1 431 ? 82.221 45.911 30.218 1.00 108.87 2713 LEU A O 1
ATOM 2780 N N . LEU A 1 432 ? 83.719 47.165 31.334 1.00 111.27 2714 LEU A N 1
ATOM 2781 C CA . LEU A 1 432 ? 82.953 48.399 31.203 1.00 115.47 2714 LEU A CA 1
ATOM 2782 C C . LEU A 1 432 ? 82.844 48.811 29.735 1.00 119.38 2714 LEU A C 1
ATOM 2783 O O . LEU A 1 432 ? 81.896 49.491 29.342 1.00 122.39 2714 LEU A O 1
ATOM 2788 N N . GLY A 1 433 ? 83.818 48.384 28.934 1.00 120.27 2715 GLY A N 1
ATOM 2789 C CA . GLY A 1 433 ? 83.737 48.485 27.482 1.00 123.68 2715 GLY A CA 1
ATOM 2790 C C . GLY A 1 433 ? 82.745 47.490 26.895 1.00 122.36 2715 GLY A C 1
ATOM 2791 O O . GLY A 1 433 ? 81.996 47.829 25.978 1.00 125.67 2715 GLY A O 1
ATOM 2792 N N . ASN A 1 434 ? 82.736 46.264 27.423 1.00 118.22 2716 ASN A N 1
ATOM 2793 C CA . ASN A 1 434 ? 81.833 45.211 26.939 1.00 116.23 2716 ASN A CA 1
ATOM 2794 C C . ASN A 1 434 ? 80.769 44.764 27.945 1.00 113.71 2716 ASN A C 1
ATOM 2795 O O . ASN A 1 434 ? 80.983 43.803 28.699 1.00 109.42 2716 ASN A O 1
ATOM 2800 N N . PRO A 1 435 ? 79.611 45.452 27.948 1.00 115.70 2717 PRO A N 1
ATOM 2801 C CA . PRO A 1 435 ? 78.531 45.186 28.905 1.00 112.56 2717 PRO A CA 1
ATOM 2802 C C . PRO A 1 435 ? 77.786 43.889 28.593 1.00 108.06 2717 PRO A C 1
ATOM 2803 O O . PRO A 1 435 ? 77.248 43.258 29.501 1.00 104.12 2717 PRO A O 1
ATOM 2807 N N . ASP A 1 436 ? 77.768 43.510 27.316 1.00 107.95 2718 ASP A N 1
ATOM 2808 C CA . ASP A 1 436 ? 77.255 42.219 26.859 1.00 105.31 2718 ASP A CA 1
ATOM 2809 C C . ASP A 1 436 ? 77.985 41.049 27.552 1.00 99.89 2718 ASP A C 1
ATOM 2810 O O . ASP A 1 436 ? 77.419 39.963 27.752 1.00 96.76 2718 ASP A O 1
ATOM 2823 N N . LEU A 1 438 ? 79.991 41.756 30.443 1.00 89.91 2720 LEU A N 1
ATOM 2824 C CA . LEU A 1 438 ? 79.987 42.090 31.864 1.00 88.16 2720 LEU A CA 1
ATOM 2825 C C . LEU A 1 438 ? 78.827 41.422 32.613 1.00 85.87 2720 LEU A C 1
ATOM 2826 O O . LEU A 1 438 ? 78.966 41.067 33.784 1.00 84.37 2720 LEU A O 1
ATOM 2831 N N . ALA A 1 439 ? 77.699 41.238 31.927 1.00 85.52 2721 ALA A N 1
ATOM 2832 C CA . ALA A 1 439 ? 76.535 40.581 32.506 1.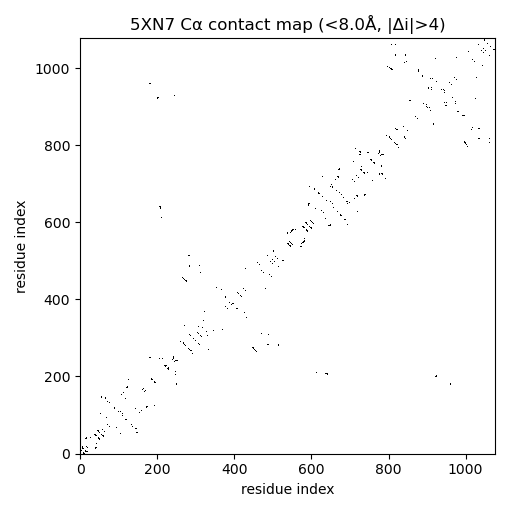00 83.50 2721 ALA A CA 1
ATOM 2833 C C . ALA A 1 439 ? 76.731 39.075 32.646 1.00 80.42 2721 ALA A C 1
ATOM 2834 O O . ALA A 1 439 ? 76.013 38.420 33.402 1.00 79.55 2721 ALA A O 1
ATOM 2836 N N . SER A 1 440 ? 77.704 38.529 31.926 1.00 79.02 2722 SER A N 1
ATOM 2837 C CA . SER A 1 440 ? 78.034 37.112 32.037 1.00 76.23 2722 SER A CA 1
ATOM 2838 C C . SER A 1 440 ? 78.939 36.789 33.215 1.00 74.74 2722 SER A C 1
ATOM 2839 O O . SER A 1 440 ? 79.210 35.613 33.477 1.00 72.89 2722 SER A O 1
ATOM 2842 N N . THR A 1 441 ? 79.402 37.815 33.922 1.00 75.75 2723 THR A N 1
ATOM 2843 C CA . THR A 1 441 ? 80.348 37.596 35.015 1.00 75.78 2723 THR A CA 1
ATOM 2844 C C . THR A 1 441 ? 79.684 37.113 36.298 1.00 75.04 2723 THR A C 1
ATOM 2845 O O . THR A 1 441 ? 80.376 36.711 37.232 1.00 74.67 2723 THR A O 1
ATOM 2849 N N . GLY A 1 442 ? 78.351 37.172 36.348 1.00 75.61 2724 GLY A N 1
ATOM 2850 C CA . GLY A 1 442 ? 77.598 36.863 37.571 1.00 74.73 2724 GLY A CA 1
ATOM 2851 C C . GLY A 1 442 ? 77.369 38.049 38.510 1.00 75.99 2724 GLY A C 1
ATOM 2852 O O . GLY A 1 442 ? 76.521 37.978 39.406 1.00 76.05 2724 GLY A O 1
ATOM 2853 N N . ILE A 1 443 ? 78.131 39.130 38.329 1.00 77.09 2725 ILE A N 1
ATOM 2854 C CA . ILE A 1 443 ? 77.881 40.376 39.065 1.00 78.73 2725 ILE A CA 1
ATOM 2855 C C . ILE A 1 443 ? 76.531 40.950 38.617 1.00 79.40 2725 ILE A C 1
ATOM 2856 O O . ILE A 1 443 ? 76.262 41.031 37.417 1.00 79.48 2725 ILE A O 1
ATOM 2861 N N . PRO A 1 444 ? 75.663 41.303 39.586 1.00 79.99 2726 PRO A N 1
ATOM 2862 C CA . PRO A 1 444 ? 74.304 41.716 39.249 1.00 81.29 2726 PRO A CA 1
ATOM 2863 C C . PRO A 1 444 ? 74.254 43.107 38.605 1.00 84.41 2726 PRO A C 1
ATOM 2864 O O . PRO A 1 444 ? 75.022 43.996 38.983 1.00 86.10 2726 PRO A O 1
ATOM 2868 N N . ALA A 1 445 ? 73.347 43.279 37.648 1.00 85.68 2727 ALA A N 1
ATOM 2869 C CA . ALA A 1 445 ? 73.217 44.516 36.882 1.00 89.39 2727 ALA A CA 1
ATOM 2870 C C . ALA A 1 445 ? 73.271 45.755 37.749 1.00 92.53 2727 ALA A C 1
ATOM 2871 O O . ALA A 1 445 ? 74.019 46.684 37.455 1.00 95.23 2727 ALA A O 1
ATOM 2873 N N . HIS A 1 446 ? 72.484 45.758 38.823 1.00 93.09 2728 HIS A N 1
ATOM 2874 C CA . HIS A 1 446 ? 72.333 46.938 39.681 1.00 95.97 2728 HIS A CA 1
ATOM 2875 C C . HIS A 1 446 ? 73.616 47.392 40.320 1.00 96.28 2728 HIS A C 1
ATOM 2876 O O . HIS A 1 446 ? 73.714 48.530 40.781 1.00 99.79 2728 HIS A O 1
ATOM 2883 N N . VAL A 1 447 ? 74.614 46.514 40.337 1.00 93.54 2729 VAL A N 1
ATOM 2884 C CA . VAL A 1 447 ? 75.915 46.847 40.909 1.00 94.35 2729 VAL A CA 1
ATOM 2885 C C . VAL A 1 447 ? 76.829 47.509 39.866 1.00 96.16 2729 VAL A C 1
ATOM 2886 O O . VAL A 1 447 ? 77.428 48.558 40.137 1.00 99.00 2729 VAL A O 1
ATOM 2890 N N . PHE A 1 448 ? 76.923 46.911 38.677 1.00 94.65 2730 PHE A N 1
ATOM 2891 C CA . PHE A 1 448 ? 77.850 47.415 37.664 1.00 96.32 2730 PHE A CA 1
ATOM 2892 C C . PHE A 1 448 ? 77.353 48.618 36.859 1.00 100.94 2730 PHE A C 1
ATOM 2893 O O . PHE A 1 448 ? 78.146 49.485 36.486 1.00 104.13 2730 PHE A O 1
ATOM 2901 N N . GLN A 1 449 ? 76.048 48.672 36.609 1.00 102.24 2731 GLN A N 1
ATOM 2902 C CA . GLN A 1 449 ? 75.474 49.718 35.762 1.00 106.94 2731 GLN A CA 1
ATOM 2903 C C . GLN A 1 449 ? 75.814 51.150 36.181 1.00 111.65 2731 GLN A C 1
ATOM 2904 O O . GLN A 1 449 ? 76.159 51.952 35.317 1.00 115.27 2731 GLN A O 1
ATOM 2910 N N . PRO A 1 450 ? 75.734 51.474 37.493 1.00 112.30 2732 PRO A N 1
ATOM 2911 C CA . PRO A 1 450 ? 76.234 52.772 37.953 1.00 117.07 2732 PRO A CA 1
ATOM 2912 C C . PRO A 1 450 ? 77.587 53.140 37.339 1.00 119.26 2732 PRO A C 1
ATOM 2913 O O . PRO A 1 450 ? 77.763 54.271 36.872 1.00 124.15 2732 PRO A O 1
ATOM 2917 N N . PHE A 1 451 ? 78.515 52.182 37.329 1.00 116.07 2733 PHE A N 1
ATOM 2918 C CA . PHE A 1 451 ? 79.859 52.391 36.795 1.00 117.55 2733 PHE A CA 1
ATOM 2919 C C . PHE A 1 451 ? 79.876 52.423 35.263 1.00 118.68 2733 PHE A C 1
ATOM 2920 O O . PHE A 1 451 ? 80.655 53.167 34.670 1.00 122.03 2733 PHE A O 1
ATOM 2928 N N . VAL A 1 452 ? 79.052 51.603 34.645 1.00 116.13 2734 VAL A N 1
ATOM 2929 C CA . VAL A 1 452 ? 79.043 51.591 33.219 1.00 117.67 2734 VAL A CA 1
ATOM 2930 C C . VAL A 1 452 ? 78.604 52.961 32.850 1.00 124.28 2734 VAL A C 1
ATOM 2931 O O . VAL A 1 452 ? 79.162 53.601 31.982 1.00 127.53 2734 VAL A O 1
ATOM 2935 N N . ASP A 1 453 ? 77.592 53.422 33.555 1.00 126.69 2735 ASP A N 1
ATOM 2936 C CA . ASP A 1 453 ? 77.027 54.707 33.258 1.00 133.28 2735 ASP A CA 1
ATOM 2937 C C . ASP A 1 453 ? 78.076 55.750 33.499 1.00 138.12 2735 ASP A C 1
ATOM 2938 O O . ASP A 1 453 ? 78.260 56.654 32.700 1.00 143.92 2735 ASP A O 1
ATOM 2943 N N . GLN A 1 454 ? 78.809 55.607 34.583 1.00 136.37 2736 GLN A N 1
ATOM 2944 C CA . GLN A 1 454 ? 79.796 56.611 34.876 1.00 140.94 2736 GLN A CA 1
ATOM 2945 C C . GLN A 1 454 ? 80.808 56.631 33.749 1.00 142.76 2736 GLN A C 1
ATOM 2946 O O . GLN A 1 454 ? 81.190 57.691 33.270 1.00 149.00 2736 GLN A O 1
ATOM 2952 N N . TRP A 1 455 ? 81.210 55.460 33.286 1.00 138.28 2737 TRP A N 1
ATOM 2953 C CA . TRP A 1 455 ? 82.236 55.396 32.276 1.00 139.31 2737 TRP A CA 1
ATOM 2954 C C . TRP A 1 455 ? 81.769 56.076 31.037 1.00 144.83 2737 TRP A C 1
ATOM 2955 O O . TRP A 1 455 ? 82.516 56.838 30.406 1.00 148.01 2737 TRP A O 1
ATOM 2966 N N . ASN A 1 456 ? 80.538 55.783 30.648 1.00 146.78 2738 ASN A N 1
ATOM 2967 C CA . ASN A 1 456 ? 80.012 56.227 29.370 1.00 152.55 2738 ASN A CA 1
ATOM 2968 C C . ASN A 1 456 ? 79.687 57.693 29.076 1.00 160.68 2738 ASN A C 1
ATOM 2969 O O . ASN A 1 456 ? 80.029 58.204 28.012 1.00 165.80 2738 ASN A O 1
ATOM 2974 N N . ASP A 1 457 ? 79.033 58.366 30.007 1.00 162.66 2739 ASP A N 1
ATOM 2975 C CA . ASP A 1 457 ? 78.359 59.626 29.712 1.00 170.40 2739 ASP A CA 1
ATOM 2976 C C . ASP A 1 457 ? 79.040 60.707 30.534 1.00 174.60 2739 ASP A C 1
ATOM 2977 O O . ASP A 1 457 ? 79.177 61.843 30.081 1.00 181.74 2739 ASP A O 1
ATOM 2979 N N . THR A 1 458 ? 79.437 60.378 31.751 1.00 170.58 2740 THR A N 1
ATOM 2980 C CA . THR A 1 458 ? 79.785 61.410 32.697 1.00 174.11 2740 THR A CA 1
ATOM 2981 C C . THR A 1 458 ? 81.185 61.956 32.523 1.00 177.58 2740 THR A C 1
ATOM 2982 O O . THR A 1 458 ? 82.084 61.624 33.284 1.00 174.72 2740 THR A O 1
ATOM 2984 N N . SER A 1 459 ? 81.362 62.798 31.512 1.00 184.05 2741 SER A N 1
ATOM 2985 C CA . SER A 1 459 ? 82.481 63.727 31.458 1.00 189.62 2741 SER A CA 1
ATOM 2986 C C . SER A 1 459 ? 83.797 63.158 30.962 1.00 188.35 2741 SER A C 1
ATOM 2987 O O . SER A 1 459 ? 84.785 63.871 30.865 1.00 192.34 2741 SER A O 1
ATOM 2990 N N . TYR A 1 460 ? 83.806 61.876 30.636 1.00 183.11 2742 TYR A N 1
ATOM 2991 C CA . TYR A 1 460 ? 85.037 61.194 30.206 1.00 181.46 2742 TYR A CA 1
ATOM 2992 C C . TYR A 1 460 ? 86.064 61.073 31.343 1.00 180.59 2742 TYR A C 1
ATOM 2993 O O . TYR A 1 460 ? 87.274 60.992 31.096 1.00 181.91 2742 TYR A O 1
ATOM 2995 N N . ASP A 1 461 ? 85.568 61.052 32.584 1.00 178.81 2743 ASP A N 1
ATOM 2996 C CA . ASP A 1 461 ? 86.406 60.882 33.774 1.00 177.11 2743 ASP A CA 1
ATOM 2997 C C . ASP A 1 461 ? 86.576 59.391 34.064 1.00 169.59 2743 ASP A C 1
ATOM 2998 O O . ASP A 1 461 ? 86.103 58.888 35.082 1.00 165.80 2743 ASP A O 1
ATOM 3016 N N . ASP A 1 464 ? 89.349 56.998 37.189 1.00 162.82 2746 ASP A N 1
ATOM 3017 C CA . ASP A 1 464 ? 88.893 56.958 38.581 1.00 160.27 2746 ASP A CA 1
ATOM 3018 C C . ASP A 1 464 ? 87.778 55.931 38.746 1.00 153.10 2746 ASP A C 1
ATOM 3019 O O . ASP A 1 464 ? 87.785 55.144 39.693 1.00 149.55 2746 ASP A O 1
ATOM 3024 N N . VAL A 1 465 ? 86.826 55.958 37.815 1.00 150.84 2747 VAL A N 1
ATOM 3025 C CA . VAL A 1 465 ? 85.687 55.042 37.807 1.00 144.73 2747 VAL A CA 1
ATOM 3026 C C . VAL A 1 465 ? 86.148 53.592 37.662 1.00 138.17 2747 VAL A C 1
ATOM 3027 O O . VAL A 1 465 ? 85.752 52.732 38.449 1.00 133.67 2747 VAL A O 1
ATOM 3031 N N . ALA A 1 466 ? 86.992 53.340 36.664 1.00 137.49 2748 ALA A N 1
ATOM 3032 C CA . ALA A 1 466 ? 87.573 52.019 36.440 1.00 133.00 2748 ALA A CA 1
ATOM 3033 C C . ALA A 1 466 ? 88.219 51.468 37.712 1.00 131.24 2748 ALA A C 1
ATOM 3034 O O . ALA A 1 466 ? 88.145 50.272 37.987 1.00 126.98 2748 ALA A O 1
ATOM 3036 N N . ASN A 1 467 ? 88.840 52.355 38.485 1.00 135.35 2749 ASN A N 1
ATOM 3037 C CA . ASN A 1 467 ? 89.449 51.993 39.761 1.00 135.13 2749 ASN A CA 1
ATOM 3038 C C . ASN A 1 467 ? 88.405 51.730 40.854 1.00 132.31 2749 ASN A C 1
ATOM 3039 O O . ASN A 1 467 ? 88.527 50.767 41.618 1.00 129.04 2749 ASN A O 1
ATOM 3044 N N . ARG A 1 468 ? 87.385 52.590 40.915 1.00 133.10 2750 ARG A N 1
ATOM 3045 C CA . ARG A 1 468 ? 86.300 52.464 41.894 1.00 130.32 2750 ARG A CA 1
ATOM 3046 C C . ARG A 1 468 ? 85.458 51.216 41.643 1.00 123.82 2750 ARG A C 1
ATOM 3047 O O . ARG A 1 468 ? 84.938 50.608 42.580 1.00 121.05 2750 ARG A O 1
ATOM 3055 N N . PHE A 1 469 ? 85.327 50.855 40.369 1.00 121.38 2751 PHE A N 1
ATOM 3056 C CA . PHE A 1 469 ? 84.624 49.648 39.956 1.00 115.85 2751 PHE A CA 1
ATOM 3057 C C . PHE A 1 469 ? 85.365 48.402 40.442 1.00 112.67 2751 PHE A C 1
ATOM 3058 O O . PHE A 1 469 ? 84.761 47.506 41.031 1.00 109.48 2751 PHE A O 1
ATOM 3066 N N . ALA A 1 470 ? 86.674 48.370 40.210 1.00 114.17 2752 ALA A N 1
ATOM 3067 C CA . ALA A 1 470 ? 87.527 47.270 40.661 1.00 112.98 2752 ALA A CA 1
ATOM 3068 C C . ALA A 1 470 ? 87.384 47.020 42.163 1.00 113.43 2752 ALA A C 1
ATOM 3069 O O . ALA A 1 470 ? 87.357 45.865 42.609 1.00 110.81 2752 ALA A O 1
ATOM 3071 N N . GLU A 1 471 ? 87.293 48.108 42.931 1.00 117.05 2753 GLU A N 1
ATOM 3072 C CA . GLU A 1 471 ? 87.057 48.033 44.371 1.00 117.40 2753 GLU A CA 1
ATOM 3073 C C . GLU A 1 471 ? 85.739 47.313 44.656 1.00 114.16 2753 GLU A C 1
ATOM 3074 O O . GLU A 1 471 ? 85.696 46.401 45.484 1.00 112.90 2753 GLU A O 1
ATOM 3076 N N . GLU A 1 472 ? 84.682 47.702 43.941 1.00 113.22 2754 GLU A N 1
ATOM 3077 C CA . GLU A 1 472 ? 83.348 47.148 44.159 1.00 110.65 2754 GLU A CA 1
ATOM 3078 C C . GLU A 1 472 ? 83.312 45.652 43.871 1.00 107.50 2754 GLU A C 1
ATOM 3079 O O . GLU A 1 472 ? 82.651 44.894 44.585 1.00 105.68 2754 GLU A O 1
ATOM 3085 N N . LEU A 1 473 ? 84.038 45.238 42.832 1.00 107.08 2755 LEU A N 1
ATOM 3086 C CA . LEU A 1 473 ? 84.144 43.829 42.447 1.00 103.71 2755 LEU A CA 1
ATOM 3087 C C . LEU A 1 473 ? 84.661 42.964 43.577 1.00 102.82 2755 LEU A C 1
ATOM 3088 O O . LEU A 1 473 ? 84.265 41.809 43.708 1.00 100.23 2755 LEU A O 1
ATOM 3093 N N . GLN A 1 474 ? 85.541 43.532 44.395 1.00 105.87 2756 GLN A N 1
ATOM 3094 C CA . GLN A 1 474 ? 86.113 42.801 45.510 1.00 105.91 2756 GLN A CA 1
ATOM 3095 C C . GLN A 1 474 ? 85.188 42.777 46.722 1.00 105.57 2756 GLN A C 1
ATOM 3096 O O . GLN A 1 474 ? 85.181 41.801 47.466 1.00 105.37 2756 GLN A O 1
ATOM 3102 N N . LYS A 1 475 ? 84.398 43.835 46.906 1.00 106.25 2757 LYS A N 1
ATOM 3103 C CA . LYS A 1 475 ? 83.357 43.849 47.937 1.00 106.12 2757 LYS A CA 1
ATOM 3104 C C . LYS A 1 475 ? 82.245 42.847 47.588 1.00 102.68 2757 LYS A C 1
ATOM 3105 O O . LYS A 1 475 ? 81.647 42.225 48.474 1.00 102.29 2757 LYS A O 1
ATOM 3107 N N . GLN A 1 476 ? 81.991 42.684 46.293 1.00 100.79 2758 GLN A N 1
ATOM 3108 C CA . GLN A 1 476 ? 81.013 41.714 45.802 1.00 97.71 2758 GLN A CA 1
ATOM 3109 C C . GLN A 1 476 ? 81.498 40.267 45.935 1.00 95.67 2758 GLN A C 1
ATOM 3110 O O . GLN A 1 476 ? 80.707 39.374 46.249 1.00 94.75 2758 GLN A O 1
ATOM 3116 N N . ALA A 1 477 ? 82.791 40.047 45.699 1.00 95.22 2759 ALA A N 1
ATOM 3117 C CA . ALA A 1 477 ? 83.410 38.731 45.846 1.00 93.29 2759 ALA A CA 1
ATOM 3118 C C . ALA A 1 477 ? 83.343 38.242 47.293 1.00 95.29 2759 ALA A C 1
ATOM 3119 O O . ALA A 1 477 ? 83.160 37.041 47.549 1.00 94.11 2759 ALA A O 1
ATOM 3121 N N . GLN A 1 478 ? 83.489 39.178 48.233 1.00 97.58 2760 GLN A N 1
ATOM 3122 C CA . GLN A 1 478 ? 83.450 38.859 49.657 1.00 98.51 2760 GLN A CA 1
ATOM 3123 C C . GLN A 1 478 ? 82.024 38.581 50.128 1.00 97.32 2760 GLN A C 1
ATOM 3124 O O . GLN A 1 478 ? 81.781 37.591 50.831 1.00 96.25 2760 GLN A O 1
ATOM 3130 N N . ALA A 1 479 ? 81.092 39.446 49.718 1.00 96.74 2761 ALA A N 1
ATOM 3131 C CA . ALA A 1 479 ? 79.664 39.301 50.036 1.00 95.45 2761 ALA A CA 1
ATOM 3132 C C . ALA A 1 479 ? 79.156 37.889 49.766 1.00 92.91 2761 ALA A C 1
ATOM 3133 O O . ALA A 1 479 ? 78.579 37.256 50.647 1.00 94.02 2761 ALA A O 1
ATOM 3135 N N . SER A 1 480 ? 79.400 37.405 48.550 1.00 90.07 2762 SER A N 1
ATOM 3136 C CA . SER A 1 480 ? 79.023 36.058 48.102 1.00 87.84 2762 SER A CA 1
ATOM 3137 C C . SER A 1 480 ? 79.394 34.894 49.043 1.00 88.74 2762 SER A C 1
ATOM 3138 O O . SER A 1 480 ? 78.725 33.861 49.056 1.00 86.82 2762 SER A O 1
ATOM 3141 N N . GLY A 1 481 ? 80.474 35.059 49.804 1.00 91.71 2763 GLY A N 1
ATOM 3142 C CA . GLY A 1 481 ? 80.974 34.009 50.696 1.00 94.13 2763 GLY A CA 1
ATOM 3143 C C . GLY A 1 481 ? 81.773 32.939 49.970 1.00 93.59 2763 GLY A C 1
ATOM 3144 O O . GLY A 1 481 ? 81.981 31.839 50.494 1.00 95.62 2763 GLY A O 1
ATOM 3145 N N . ASP A 1 482 ? 82.201 33.265 48.752 1.00 91.47 2764 ASP A N 1
ATOM 3146 C CA . ASP A 1 482 ? 83.037 32.395 47.931 1.00 89.48 2764 ASP A CA 1
ATOM 3147 C C . ASP A 1 482 ? 83.767 33.272 46.912 1.00 86.91 2764 ASP A C 1
ATOM 3148 O O . ASP A 1 482 ? 83.381 33.326 45.742 1.00 83.78 2764 ASP A O 1
ATOM 3153 N N . PRO A 1 483 ? 84.821 33.975 47.363 1.00 87.77 2765 PRO A N 1
ATOM 3154 C CA . PRO A 1 483 ? 85.499 34.972 46.531 1.00 87.19 2765 PRO A CA 1
ATOM 3155 C C . PRO A 1 483 ? 86.349 34.350 45.425 1.00 85.17 2765 PRO A C 1
ATOM 3156 O O . PRO A 1 483 ? 86.357 34.866 44.309 1.00 84.06 2765 PRO A O 1
ATOM 3160 N N . ALA A 1 484 ? 87.038 33.251 45.733 1.00 84.90 2766 ALA A N 1
ATOM 3161 C CA . ALA A 1 484 ? 87.737 32.458 44.725 1.00 83.40 2766 ALA A CA 1
ATOM 3162 C C . ALA A 1 484 ? 86.864 32.369 43.487 1.00 80.49 2766 ALA A C 1
ATOM 3163 O O . ALA A 1 484 ? 87.281 32.716 42.378 1.00 79.62 2766 ALA A O 1
ATOM 3165 N N . LEU A 1 485 ? 85.627 31.945 43.715 1.00 79.13 2767 LEU A N 1
ATOM 3166 C CA . LEU A 1 485 ? 84.686 31.657 42.661 1.00 76.74 2767 LEU A CA 1
ATOM 3167 C C . LEU A 1 485 ? 84.222 32.913 41.897 1.00 75.75 2767 LEU A C 1
ATOM 3168 O O . LEU A 1 485 ? 84.092 32.896 40.672 1.00 73.71 2767 LEU A O 1
ATOM 3173 N N . VAL A 1 486 ? 83.983 34.000 42.615 1.00 77.14 2768 VAL A N 1
ATOM 3174 C CA . VAL A 1 486 ? 83.582 35.241 41.963 1.00 77.27 2768 VAL A CA 1
ATOM 3175 C C . VAL A 1 486 ? 84.721 35.731 41.086 1.00 77.19 2768 VAL A C 1
ATOM 3176 O O . VAL A 1 486 ? 84.517 36.004 39.906 1.00 75.81 2768 VAL A O 1
ATOM 3180 N N . GLU A 1 487 ? 85.919 35.797 41.665 1.00 78.44 2769 GLU A N 1
ATOM 3181 C CA . GLU A 1 487 ? 87.109 36.227 40.939 1.00 79.45 2769 GLU A CA 1
ATOM 3182 C C . GLU A 1 487 ? 87.462 35.353 39.721 1.00 77.71 2769 GLU A C 1
ATOM 3183 O O . GLU A 1 487 ? 87.863 35.885 38.692 1.00 78.05 2769 GLU A O 1
ATOM 3185 N N . LYS A 1 488 ? 87.304 34.034 39.826 1.00 76.35 2770 LYS A N 1
ATOM 3186 C CA . LYS A 1 488 ? 87.577 33.149 38.692 1.00 75.19 2770 LYS A CA 1
ATOM 3187 C C . LYS A 1 488 ? 86.614 33.411 37.535 1.00 73.86 2770 LYS A C 1
ATOM 3188 O O . LYS A 1 488 ? 86.998 33.350 36.359 1.00 74.01 2770 LYS A O 1
ATOM 3194 N N . ARG A 1 489 ? 85.365 33.712 37.875 1.00 73.07 2771 ARG A N 1
ATOM 3195 C CA . ARG A 1 489 ? 84.326 33.939 36.882 1.00 71.71 2771 ARG A CA 1
ATOM 3196 C C . ARG A 1 489 ? 84.530 35.252 36.139 1.00 73.55 2771 ARG A C 1
ATOM 3197 O O . ARG A 1 489 ? 84.297 35.319 34.943 1.00 74.04 2771 ARG A O 1
ATOM 3205 N N . ILE A 1 490 ? 84.938 36.301 36.815 1.00 75.78 2772 ILE A N 1
ATOM 3206 C CA . ILE A 1 490 ? 85.278 37.505 36.111 1.00 78.08 2772 ILE A CA 1
ATOM 3207 C C . ILE A 1 490 ? 86.477 37.274 35.235 1.00 79.53 2772 ILE A C 1
ATOM 3208 O O . ILE A 1 490 ? 86.554 37.693 34.092 1.00 80.92 2772 ILE A O 1
ATOM 3213 N N . ASP A 1 491 ? 87.434 36.577 35.784 1.00 80.79 2773 ASP A N 1
ATOM 3214 C CA . ASP A 1 491 ? 88.649 36.390 35.073 1.00 82.96 2773 ASP A CA 1
ATOM 3215 C C . ASP A 1 491 ? 88.294 35.632 33.857 1.00 82.56 2773 ASP A C 1
ATOM 3216 O O . ASP A 1 491 ? 88.758 35.923 32.784 1.00 83.77 2773 ASP A O 1
ATOM 3221 N N . ASN A 1 492 ? 87.466 34.622 34.014 1.00 66.53 2774 ASN A N 1
ATOM 3222 C CA . ASN A 1 492 ? 87.142 33.758 32.898 1.00 65.20 2774 ASN A CA 1
ATOM 3223 C C . ASN A 1 492 ? 86.428 34.455 31.773 1.00 65.36 2774 ASN A C 1
ATOM 3224 O O . ASN A 1 492 ? 86.708 34.231 30.615 1.00 65.25 2774 ASN A O 1
ATOM 3229 N N . VAL A 1 493 ? 85.484 35.299 32.108 1.00 66.31 2775 VAL A N 1
ATOM 3230 C CA . VAL A 1 493 ? 84.782 35.973 31.075 1.00 66.02 2775 VAL A CA 1
ATOM 3231 C C . VAL A 1 493 ? 85.862 36.722 30.409 1.00 69.25 2775 VAL A C 1
ATOM 3232 O O . VAL A 1 493 ? 86.180 36.479 29.287 1.00 68.87 2775 VAL A O 1
ATOM 3236 N N . VAL A 1 494 ? 86.454 37.670 31.090 1.00 74.60 2776 VAL A N 1
ATOM 3237 C CA . VAL A 1 494 ? 87.371 38.481 30.335 1.00 78.55 2776 VAL A CA 1
ATOM 3238 C C . VAL A 1 494 ? 88.338 37.709 29.484 1.00 77.19 2776 VAL A C 1
ATOM 3239 O O . VAL A 1 494 ? 88.401 37.903 28.297 1.00 78.33 2776 VAL A O 1
ATOM 3243 N N . ARG A 1 495 ? 89.133 36.863 30.090 1.00 76.15 2777 ARG A N 1
ATOM 3244 C CA . ARG A 1 495 ? 90.212 36.318 29.314 1.00 74.71 2777 ARG A CA 1
ATOM 3245 C C . ARG A 1 495 ? 90.016 34.987 28.674 1.00 69.73 2777 ARG A C 1
ATOM 3246 O O . ARG A 1 495 ? 90.763 34.596 27.825 1.00 71.37 2777 ARG A O 1
ATOM 3254 N N . LEU A 1 496 ? 89.035 34.261 29.146 1.00 64.02 2778 LEU A N 1
ATOM 3255 C CA . LEU A 1 496 ? 88.744 32.956 28.619 1.00 59.27 2778 LEU A CA 1
ATOM 3256 C C . LEU A 1 496 ? 88.183 33.084 27.235 1.00 58.96 2778 LEU A C 1
ATOM 3257 O O . LEU A 1 496 ? 88.485 32.335 26.343 1.00 58.56 2778 LEU A O 1
ATOM 3262 N N . PHE A 1 497 ? 87.331 34.069 27.094 1.00 58.50 2779 PHE A N 1
ATOM 3263 C CA . PHE A 1 497 ? 86.692 34.381 25.833 1.00 56.74 2779 PHE A CA 1
ATOM 3264 C C . PHE A 1 497 ? 87.736 34.777 24.778 1.00 59.32 2779 PHE A C 1
ATOM 3265 O O . PHE A 1 497 ? 87.711 34.280 23.650 1.00 57.22 2779 PHE A O 1
ATOM 3273 N N . ALA A 1 498 ? 88.647 35.677 25.157 1.00 63.33 2780 ALA A N 1
ATOM 3274 C CA . ALA A 1 498 ? 89.763 36.083 24.298 1.00 65.00 2780 ALA A CA 1
ATOM 3275 C C . ALA A 1 498 ? 90.547 34.870 23.799 1.00 63.31 2780 ALA A C 1
ATOM 3276 O O . ALA A 1 498 ? 90.683 34.672 22.597 1.00 63.05 2780 ALA A O 1
ATOM 3278 N N . GLU A 1 499 ? 90.992 34.035 24.707 1.00 62.62 2781 GLU A N 1
ATOM 3279 C CA . GLU A 1 499 ? 91.778 32.893 24.326 1.00 62.57 2781 GLU A CA 1
ATOM 3280 C C . GLU A 1 499 ? 91.023 31.954 23.449 1.00 59.75 2781 GLU A C 1
ATOM 3281 O O . GLU A 1 499 ? 91.586 31.368 22.566 1.00 59.95 2781 GLU A O 1
ATOM 3287 N N . ARG A 1 500 ? 89.759 31.741 23.753 1.00 58.47 2782 ARG A N 1
ATOM 3288 C CA . ARG A 1 500 ? 88.947 30.839 22.965 1.00 56.79 2782 ARG A CA 1
ATOM 3289 C C . ARG A 1 500 ? 88.718 31.310 21.548 1.00 57.91 2782 ARG A C 1
ATOM 3290 O O . ARG A 1 500 ? 88.903 30.571 20.616 1.00 58.21 2782 ARG A O 1
ATOM 3298 N N . ALA A 1 501 ? 88.372 32.573 21.404 1.00 58.88 2783 ALA A N 1
ATOM 3299 C CA . ALA A 1 501 ? 88.259 33.235 20.102 1.00 58.02 2783 ALA A CA 1
ATOM 3300 C C . ALA A 1 501 ? 89.573 33.219 19.346 1.00 60.81 2783 ALA A C 1
ATOM 3301 O O . ALA A 1 501 ? 89.604 32.952 18.150 1.00 64.01 2783 ALA A O 1
ATOM 3303 N N . LEU A 1 502 ? 90.668 33.504 20.031 1.00 62.76 2784 LEU A N 1
ATOM 3304 C CA . LEU A 1 502 ? 91.966 33.435 19.380 1.00 65.83 2784 LEU A CA 1
ATOM 3305 C C . LEU A 1 502 ? 92.190 32.042 18.811 1.00 65.79 2784 LEU A C 1
ATOM 3306 O O . LEU A 1 502 ? 92.458 31.902 17.621 1.00 65.54 2784 LEU A O 1
ATOM 3311 N N . GLU A 1 503 ? 92.042 31.017 19.654 1.00 66.08 2785 GLU A N 1
ATOM 3312 C CA . GLU A 1 503 ? 92.378 29.647 19.264 1.00 66.54 2785 GLU A CA 1
ATOM 3313 C C . GLU A 1 503 ? 91.552 29.184 18.062 1.00 67.31 2785 GLU A C 1
ATOM 3314 O O . GLU A 1 503 ? 92.037 28.402 17.232 1.00 69.44 2785 GLU A O 1
ATOM 3320 N N . GLU A 1 504 ? 90.326 29.701 17.966 1.00 65.86 2786 GLU A N 1
ATOM 3321 C CA . GLU A 1 504 ? 89.398 29.369 16.894 1.00 65.12 2786 GLU A CA 1
ATOM 3322 C C . GLU A 1 504 ? 89.840 30.010 15.582 1.00 68.63 2786 GLU A C 1
ATOM 3323 O O . GLU A 1 504 ? 89.980 29.329 14.557 1.00 69.53 2786 GLU A O 1
ATOM 3329 N N . ILE A 1 505 ? 90.058 31.324 15.628 1.00 68.16 2787 ILE A N 1
ATOM 3330 C CA . ILE A 1 505 ? 90.607 32.068 14.511 1.00 69.85 2787 ILE A CA 1
ATOM 3331 C C . ILE A 1 505 ? 91.878 31.394 13.975 1.00 72.60 2787 ILE A C 1
ATOM 3332 O O . ILE A 1 505 ? 92.079 31.329 12.767 1.00 77.30 2787 ILE A O 1
ATOM 3337 N N . GLU A 1 506 ? 92.713 30.872 14.868 1.00 72.51 2788 GLU A N 1
ATOM 3338 C CA . GLU A 1 506 ? 93.937 30.178 14.482 1.00 74.04 2788 GLU A CA 1
ATOM 3339 C C . GLU A 1 506 ? 93.657 28.877 13.758 1.00 72.97 2788 GLU A C 1
ATOM 3340 O O . GLU A 1 506 ? 94.424 28.487 12.881 1.00 76.27 2788 GLU A O 1
ATOM 3346 N N . ALA A 1 507 ? 92.565 28.210 14.125 1.00 70.03 2789 ALA A N 1
ATOM 3347 C CA . ALA A 1 507 ? 92.152 26.972 13.463 1.00 69.59 2789 ALA A CA 1
ATOM 3348 C C . ALA A 1 507 ? 91.646 27.282 12.062 1.00 72.08 2789 ALA A C 1
ATOM 3349 O O . ALA A 1 507 ? 91.976 26.574 11.109 1.00 76.31 2789 ALA A O 1
ATOM 3351 N N . PHE A 1 508 ? 90.844 28.342 11.940 1.00 70.42 2790 PHE A N 1
ATOM 3352 C CA . PHE A 1 508 ? 90.379 28.795 10.642 1.00 69.34 2790 PHE A CA 1
ATOM 3353 C C . PHE A 1 508 ? 91.594 29.038 9.760 1.00 73.85 2790 PHE A C 1
ATOM 3354 O O . PHE A 1 508 ? 91.700 28.466 8.675 1.00 77.46 2790 PHE A O 1
ATOM 3362 N N . LYS A 1 509 ? 92.528 29.858 10.237 1.00 74.82 2791 LYS A N 1
ATOM 3363 C CA . LYS A 1 509 ? 93.779 30.080 9.517 1.00 77.81 2791 LYS A CA 1
ATOM 3364 C C . LYS A 1 509 ? 94.459 28.768 9.156 1.00 77.88 2791 LYS A C 1
ATOM 3365 O O . LYS A 1 509 ? 94.823 28.557 8.003 1.00 80.07 2791 LYS A O 1
ATOM 3371 N N . ALA A 1 510 ? 94.605 27.879 10.134 1.00 75.77 2792 ALA A N 1
ATOM 3372 C CA . ALA A 1 510 ? 95.204 26.573 9.880 1.00 77.61 2792 ALA A CA 1
ATOM 3373 C C . ALA A 1 510 ? 94.473 25.809 8.771 1.00 78.79 2792 ALA A C 1
ATOM 3374 O O . ALA A 1 510 ? 95.108 25.126 7.968 1.00 81.64 2792 ALA A O 1
ATOM 3376 N N . SER A 1 511 ? 93.148 25.941 8.705 1.00 77.52 2793 SER A N 1
ATOM 3377 C CA . SER A 1 511 ? 92.398 25.319 7.608 1.00 79.83 2793 SER A CA 1
ATOM 3378 C C . SER A 1 511 ? 92.652 25.990 6.233 1.00 83.93 2793 SER A C 1
ATOM 3379 O O . SER A 1 511 ? 92.856 25.297 5.234 1.00 85.75 2793 SER A O 1
ATOM 3382 N N . GLN A 1 512 ? 92.660 27.326 6.200 1.00 85.59 2794 GLN A N 1
ATOM 3383 C CA . GLN A 1 512 ? 92.980 28.086 4.977 1.00 90.00 2794 GLN A CA 1
ATOM 3384 C C . GLN A 1 512 ? 94.359 27.758 4.445 1.00 95.12 2794 GLN A C 1
ATOM 3385 O O . GLN A 1 512 ? 94.566 27.679 3.235 1.00 100.45 2794 GLN A O 1
ATOM 3391 N N . ALA A 1 513 ? 95.307 27.582 5.361 1.00 96.87 2795 ALA A N 1
ATOM 3392 C CA . ALA A 1 513 ? 96.662 27.186 4.998 1.00 100.69 2795 ALA A CA 1
ATOM 3393 C C . ALA A 1 513 ? 96.762 25.659 4.939 1.00 102.30 2795 ALA A C 1
ATOM 3394 O O . ALA A 1 513 ? 97.842 25.099 5.108 1.00 104.06 2795 ALA A O 1
ATOM 3396 N N . ASP A 1 514 ? 95.618 24.999 4.728 1.00 102.82 2796 ASP A N 1
ATOM 3397 C CA . ASP A 1 514 ? 95.529 23.547 4.507 1.00 105.37 2796 ASP A CA 1
ATOM 3398 C C . ASP A 1 514 ? 96.342 22.680 5.487 1.00 105.16 2796 ASP A C 1
ATOM 3399 O O . ASP A 1 514 ? 97.090 21.785 5.067 1.00 108.84 2796 ASP A O 1
ATOM 3404 N N . GLU A 1 515 ? 96.189 22.946 6.785 1.00 99.15 2797 GLU A N 1
ATOM 3405 C CA . GLU A 1 515 ? 96.918 22.209 7.820 1.00 97.39 2797 GLU A CA 1
ATOM 3406 C C . GLU A 1 515 ? 95.950 21.329 8.608 1.00 93.41 2797 GLU A C 1
ATOM 3407 O O . GLU A 1 515 ? 95.934 21.345 9.849 1.00 91.52 2797 GLU A O 1
ATOM 3413 N N . GLY A 1 516 ? 95.160 20.553 7.870 1.00 92.30 2798 GLY A N 1
ATOM 3414 C CA . GLY A 1 516 ? 94.140 19.679 8.440 1.00 90.03 2798 GLY A CA 1
ATOM 3415 C C . GLY A 1 516 ? 92.926 19.572 7.533 1.00 90.22 2798 GLY A C 1
ATOM 3416 O O . GLY A 1 516 ? 92.953 20.039 6.401 1.00 95.32 2798 GLY A O 1
ATOM 3417 N N . ARG A 1 517 ? 91.851 18.971 8.031 1.00 86.91 2799 ARG A N 1
ATOM 3418 C CA . ARG A 1 517 ? 90.687 18.687 7.198 1.00 85.05 2799 ARG A CA 1
ATOM 3419 C C . ARG A 1 517 ? 89.370 18.918 7.965 1.00 79.27 2799 ARG A C 1
ATOM 3420 O O . ARG A 1 517 ? 89.193 18.440 9.087 1.00 75.12 2799 ARG A O 1
ATOM 3428 N N . VAL A 1 518 ? 88.461 19.666 7.348 1.00 75.31 2800 VAL A N 1
ATOM 3429 C CA . VAL A 1 518 ? 87.154 19.927 7.928 1.00 70.28 2800 VAL A CA 1
ATOM 3430 C C . VAL A 1 518 ? 86.183 18.868 7.420 1.00 70.09 2800 VAL A C 1
ATOM 3431 O O . VAL A 1 518 ? 85.976 18.745 6.203 1.00 73.81 2800 VAL A O 1
ATOM 3435 N N . PHE A 1 519 ? 85.602 18.107 8.349 1.00 64.68 2801 PHE A N 1
ATOM 3436 C CA . PHE A 1 519 ? 84.654 17.060 8.011 1.00 63.20 2801 PHE A CA 1
ATOM 3437 C C . PHE A 1 519 ? 83.250 17.617 8.171 1.00 62.66 2801 PHE A C 1
ATOM 3438 O O . PHE A 1 519 ? 83.032 18.513 8.989 1.00 64.05 2801 PHE A O 1
ATOM 3446 N N . ARG A 1 520 ? 82.303 17.107 7.386 1.00 61.58 2802 ARG A N 1
ATOM 3447 C CA . ARG A 1 520 ? 80.922 17.571 7.446 1.00 57.13 2802 ARG A CA 1
ATOM 3448 C C . ARG A 1 520 ? 80.035 16.359 7.484 1.00 57.04 2802 ARG A C 1
ATOM 3449 O O . ARG A 1 520 ? 80.202 15.439 6.690 1.00 59.09 2802 ARG A O 1
ATOM 3457 N N . ILE A 1 521 ? 79.095 16.353 8.403 1.00 54.20 2803 ILE A N 1
ATOM 3458 C CA . ILE A 1 521 ? 78.045 15.393 8.354 1.00 53.30 2803 ILE A CA 1
ATOM 3459 C C . ILE A 1 521 ? 76.740 16.115 8.282 1.00 52.16 2803 ILE A C 1
ATOM 3460 O O . ILE A 1 521 ? 76.431 16.911 9.116 1.00 51.48 2803 ILE A O 1
ATOM 3465 N N . ASN A 1 522 ? 75.995 15.806 7.241 1.00 53.40 2804 ASN A N 1
ATOM 3466 C CA . ASN A 1 522 ? 74.642 16.271 7.015 1.00 51.73 2804 ASN A CA 1
ATOM 3467 C C . ASN A 1 522 ? 73.657 15.302 7.627 1.00 52.86 2804 ASN A C 1
ATOM 3468 O O . ASN A 1 522 ? 73.624 14.117 7.265 1.00 55.51 2804 ASN A O 1
ATOM 3473 N N . LEU A 1 523 ? 72.864 15.815 8.562 1.00 50.59 2805 LEU A N 1
ATOM 3474 C CA . LEU A 1 523 ? 71.998 14.993 9.384 1.00 49.89 2805 LEU A CA 1
ATOM 3475 C C . LEU A 1 523 ? 70.547 15.224 9.007 1.00 51.30 2805 LEU A C 1
ATOM 3476 O O . LEU A 1 523 ? 70.087 16.374 8.936 1.00 50.39 2805 LEU A O 1
ATOM 3481 N N . GLU A 1 524 ? 69.817 14.139 8.769 1.00 53.55 2806 GLU A N 1
ATOM 3482 C CA . GLU A 1 524 ? 68.395 14.267 8.497 1.00 56.47 2806 GLU A CA 1
ATOM 3483 C C . GLU A 1 524 ? 67.587 13.589 9.581 1.00 58.04 2806 GLU A C 1
ATOM 3484 O O . GLU A 1 524 ? 68.110 12.774 10.334 1.00 60.23 2806 GLU A O 1
ATOM 3490 N N . GLY A 1 525 ? 66.308 13.931 9.661 1.00 58.79 2807 GLY A N 1
ATOM 3491 C CA . GLY A 1 525 ? 65.398 13.228 10.552 1.00 58.21 2807 GLY A CA 1
ATOM 3492 C C . GLY A 1 525 ? 65.264 13.798 11.946 1.00 55.99 2807 GLY A C 1
ATOM 3493 O O . GLY A 1 525 ? 64.515 13.264 12.741 1.00 57.60 2807 GLY A O 1
ATOM 3494 N N . LEU A 1 526 ? 65.972 14.877 12.255 1.00 53.25 2808 LEU A N 1
ATOM 3495 C CA . LEU A 1 526 ? 65.906 15.451 13.608 1.00 51.01 2808 LEU A CA 1
ATOM 3496 C C . LEU A 1 526 ? 64.921 16.628 13.712 1.00 49.50 2808 LEU A C 1
ATOM 3497 O O . LEU A 1 526 ? 64.551 17.234 12.704 1.00 49.44 2808 LEU A O 1
ATOM 3502 N N . ASP A 1 527 ? 64.485 16.939 14.932 1.00 47.14 2809 ASP A N 1
ATOM 3503 C CA . ASP A 1 527 ? 63.499 17.988 15.119 1.00 45.36 2809 ASP A CA 1
ATOM 3504 C C . ASP A 1 527 ? 64.196 19.345 15.114 1.00 42.81 2809 ASP A C 1
ATOM 3505 O O . ASP A 1 527 ? 64.736 19.804 16.107 1.00 41.62 2809 ASP A O 1
ATOM 3510 N N . VAL A 1 528 ? 64.227 19.968 13.956 1.00 42.94 2810 VAL A N 1
ATOM 3511 C CA . VAL A 1 528 ? 64.883 21.254 13.823 1.00 43.05 2810 VAL A CA 1
ATOM 3512 C C . VAL A 1 528 ? 64.356 22.296 14.827 1.00 42.38 2810 VAL A C 1
ATOM 3513 O O . VAL A 1 528 ? 65.142 22.921 15.531 1.00 41.35 2810 VAL A O 1
ATOM 3517 N N . ALA A 1 529 ? 63.036 22.459 14.901 1.00 43.02 2811 ALA A N 1
ATOM 3518 C CA . ALA A 1 529 ? 62.452 23.501 15.744 1.00 43.09 2811 ALA A CA 1
ATOM 3519 C C . ALA A 1 529 ? 62.906 23.294 17.166 1.00 42.67 2811 ALA A C 1
ATOM 3520 O O . ALA A 1 529 ? 63.294 24.258 17.847 1.00 42.97 2811 ALA A O 1
ATOM 3522 N N . ALA A 1 530 ? 62.880 22.029 17.586 1.00 41.67 2812 ALA A N 1
ATOM 3523 C CA . ALA A 1 530 ? 63.344 21.609 18.892 1.00 41.03 2812 ALA A CA 1
ATOM 3524 C C . ALA A 1 530 ? 64.788 22.030 19.034 1.00 42.04 2812 ALA A C 1
ATOM 3525 O O . ALA A 1 530 ? 65.174 22.610 20.050 1.00 44.82 2812 ALA A O 1
ATOM 3535 N N . GLN A 1 532 ? 66.441 24.345 17.399 1.00 44.34 2814 GLN A N 1
ATOM 3536 C CA . GLN A 1 532 ? 66.550 25.795 17.427 1.00 46.74 2814 GLN A CA 1
ATOM 3537 C C . GLN A 1 532 ? 66.234 26.363 18.815 1.00 48.91 2814 GLN A C 1
ATOM 3538 O O . GLN A 1 532 ? 66.962 27.241 19.306 1.00 50.19 2814 GLN A O 1
ATOM 3544 N N . ALA A 1 533 ? 65.178 25.844 19.446 1.00 48.51 2815 ALA A N 1
ATOM 3545 C CA . ALA A 1 533 ? 64.761 26.292 20.763 1.00 48.79 2815 ALA A CA 1
ATOM 3546 C C . ALA A 1 533 ? 65.810 25.943 21.813 1.00 52.44 2815 ALA A C 1
ATOM 3547 O O . ALA A 1 533 ? 66.141 26.780 22.656 1.00 55.25 2815 ALA A O 1
ATOM 3549 N N . GLU A 1 534 ? 66.335 24.712 21.788 1.00 52.41 2816 GLU A N 1
ATOM 3550 C CA . GLU A 1 534 ? 67.355 24.338 22.767 1.00 49.46 2816 GLU A CA 1
ATOM 3551 C C . GLU A 1 534 ? 68.513 25.310 22.699 1.00 48.85 2816 GLU A C 1
ATOM 3552 O O . GLU A 1 534 ? 68.898 25.884 23.718 1.00 52.02 2816 GLU A O 1
ATOM 3558 N N . TRP A 1 535 ? 69.055 25.492 21.501 1.00 45.08 2817 TRP A N 1
ATOM 3559 C CA . TRP A 1 535 ? 70.136 26.416 21.293 1.00 45.82 2817 TRP A CA 1
ATOM 3560 C C . TRP A 1 535 ? 69.760 27.803 21.692 1.00 48.06 2817 TRP A C 1
ATOM 3561 O O . TRP A 1 535 ? 70.614 28.557 22.128 1.00 49.48 2817 TRP A O 1
ATOM 3572 N N . ASN A 1 536 ? 68.486 28.161 21.590 1.00 50.75 2818 ASN A N 1
ATOM 3573 C CA . ASN A 1 536 ? 68.078 29.490 22.067 1.00 54.24 2818 ASN A CA 1
ATOM 3574 C C . ASN A 1 536 ? 68.215 29.630 23.565 1.00 55.95 2818 ASN A C 1
ATOM 3575 O O . ASN A 1 536 ? 68.764 30.615 24.051 1.00 61.52 2818 ASN A O 1
ATOM 3580 N N . ARG A 1 537 ? 67.756 28.622 24.292 1.00 56.93 2819 ARG A N 1
ATOM 3581 C CA . ARG A 1 537 ? 67.975 28.559 25.723 1.00 58.24 2819 ARG A CA 1
ATOM 3582 C C . ARG A 1 537 ? 69.420 28.801 26.012 1.00 56.46 2819 ARG A C 1
ATOM 3583 O O . ARG A 1 537 ? 69.737 29.673 26.798 1.00 62.26 2819 ARG A O 1
ATOM 3591 N N . LEU A 1 538 ? 70.289 28.049 25.343 1.00 51.21 2820 LEU A N 1
ATOM 3592 C CA . LEU A 1 538 ? 71.672 27.932 25.762 1.00 49.01 2820 LEU A CA 1
ATOM 3593 C C . LEU A 1 538 ? 72.469 29.170 25.496 1.00 51.83 2820 LEU A C 1
ATOM 3594 O O . LEU A 1 538 ? 73.627 29.249 25.890 1.00 54.87 2820 LEU A O 1
ATOM 3599 N N . SER A 1 539 ? 71.870 30.151 24.840 1.00 52.21 2821 SER A N 1
ATOM 3600 C CA . SER A 1 539 ? 72.672 31.242 24.365 1.00 52.70 2821 SER A CA 1
ATOM 3601 C C . SER A 1 539 ? 72.012 32.599 24.531 1.00 55.98 2821 SER A C 1
ATOM 3602 O O . SER A 1 539 ? 72.620 33.625 24.243 1.00 56.05 2821 SER A O 1
ATOM 3605 N N . ASN A 1 540 ? 70.785 32.616 25.029 1.00 60.57 2822 ASN A N 1
ATOM 3606 C CA . ASN A 1 540 ? 70.038 33.869 25.046 1.00 66.26 2822 ASN A CA 1
ATOM 3607 C C . ASN A 1 540 ? 70.047 34.711 26.298 1.00 68.37 2822 ASN A C 1
ATOM 3608 O O . ASN A 1 540 ? 69.507 35.814 26.291 1.00 72.20 2822 ASN A O 1
ATOM 3613 N N . ASP A 1 541 ? 70.643 34.201 27.369 1.00 68.35 2823 ASP A N 1
ATOM 3614 C CA . ASP A 1 541 ? 70.878 35.034 28.548 1.00 70.85 2823 ASP A CA 1
ATOM 3615 C C . ASP A 1 541 ? 72.349 34.977 28.945 1.00 69.60 2823 ASP A C 1
ATOM 3616 O O . ASP A 1 541 ? 73.046 34.005 28.630 1.00 68.45 2823 ASP A O 1
ATOM 3621 N N . PRO A 1 542 ? 72.828 36.034 29.614 1.00 69.45 2824 PRO A N 1
ATOM 3622 C CA . PRO A 1 542 ? 74.216 36.141 30.009 1.00 67.73 2824 PRO A CA 1
ATOM 3623 C C . PRO A 1 542 ? 74.771 34.937 30.775 1.00 65.17 2824 PRO A C 1
ATOM 3624 O O . PRO A 1 542 ? 75.959 34.649 30.659 1.00 64.25 2824 PRO A O 1
ATOM 3628 N N . ASP A 1 543 ? 73.938 34.228 31.525 1.00 65.14 2825 ASP A N 1
ATOM 3629 C CA . ASP A 1 543 ? 74.416 33.060 32.266 1.00 64.77 2825 ASP A CA 1
ATOM 3630 C C . ASP A 1 543 ? 74.611 31.840 31.392 1.00 59.22 2825 ASP A C 1
ATOM 3631 O O . ASP A 1 543 ? 75.616 31.138 31.497 1.00 56.20 2825 ASP A O 1
ATOM 3636 N N . ALA A 1 544 ? 73.626 31.595 30.537 1.00 58.01 2826 ALA A N 1
ATOM 3637 C CA . ALA A 1 544 ? 73.661 30.498 29.598 1.00 55.34 2826 ALA A CA 1
ATOM 3638 C C . ALA A 1 544 ? 74.988 30.550 28.867 1.00 54.62 2826 ALA A C 1
ATOM 3639 O O . ALA A 1 544 ? 75.634 29.515 28.644 1.00 52.97 2826 ALA A O 1
ATOM 3641 N N . ARG A 1 545 ? 75.405 31.769 28.526 1.00 55.63 2827 ARG A N 1
ATOM 3642 C CA . ARG A 1 545 ? 76.629 31.976 27.765 1.00 55.63 2827 ARG A CA 1
ATOM 3643 C C . ARG A 1 545 ? 77.870 31.632 28.588 1.00 58.09 2827 ARG A C 1
ATOM 3644 O O . ARG A 1 545 ? 78.763 30.920 28.100 1.00 57.89 2827 ARG A O 1
ATOM 3652 N N . TYR A 1 546 ? 77.922 32.101 29.838 1.00 58.89 2828 TYR A N 1
ATOM 3653 C CA . TYR A 1 546 ? 79.025 31.712 30.714 1.00 60.08 2828 TYR A CA 1
ATOM 3654 C C . TYR A 1 546 ? 79.142 30.193 30.792 1.00 60.69 2828 TYR A C 1
ATOM 3655 O O . TYR A 1 546 ? 80.237 29.643 30.936 1.00 60.05 2828 TYR A O 1
ATOM 3664 N N . GLN A 1 547 ? 78.005 29.517 30.688 1.00 64.33 2829 GLN A N 1
ATOM 3665 C CA . GLN A 1 547 ? 77.986 28.067 30.767 1.00 64.91 2829 GLN A CA 1
ATOM 3666 C C . GLN A 1 547 ? 78.515 27.477 29.448 1.00 60.32 2829 GLN A C 1
ATOM 3667 O O . GLN A 1 547 ? 79.093 26.399 29.444 1.00 58.94 2829 GLN A O 1
ATOM 3673 N N . LEU A 1 548 ? 78.368 28.201 28.338 1.00 55.54 2830 LEU A N 1
ATOM 3674 C CA . LEU A 1 548 ? 78.991 27.741 27.092 1.00 53.61 2830 LEU A CA 1
ATOM 3675 C C . LEU A 1 548 ? 80.491 27.980 27.149 1.00 53.84 2830 LEU A C 1
ATOM 3676 O O . LEU A 1 548 ? 81.287 27.131 26.747 1.00 54.31 2830 LEU A O 1
ATOM 3681 N N . LEU A 1 549 ? 80.864 29.151 27.655 1.00 53.77 2831 LEU A N 1
ATOM 3682 C CA . LEU A 1 549 ? 82.246 29.568 27.687 1.00 52.63 2831 LEU A CA 1
ATOM 3683 C C . LEU A 1 549 ? 83.097 28.525 28.384 1.00 52.60 2831 LEU A C 1
ATOM 3684 O O . LEU A 1 549 ? 84.210 28.244 27.964 1.00 51.77 2831 LEU A O 1
ATOM 3689 N N . THR A 1 550 ? 82.553 27.937 29.439 1.00 53.72 2832 THR A N 1
ATOM 3690 C CA . THR A 1 550 ? 83.335 27.050 30.278 1.00 55.86 2832 THR A CA 1
ATOM 3691 C C . THR A 1 550 ? 83.133 25.557 29.968 1.00 56.04 2832 THR A C 1
ATOM 3692 O O . THR A 1 550 ? 83.418 24.709 30.820 1.00 58.95 2832 THR A O 1
ATOM 3696 N N . LYS A 1 551 ? 82.644 25.231 28.765 1.00 54.15 2833 LYS A N 1
ATOM 3697 C CA . LYS A 1 551 ? 82.677 23.833 28.292 1.00 53.85 2833 LYS A CA 1
ATOM 3698 C C . LYS A 1 551 ? 83.014 23.729 26.795 1.00 55.50 2833 LYS A C 1
ATOM 3699 O O . LYS A 1 551 ? 82.950 24.722 26.079 1.00 58.74 2833 LYS A O 1
ATOM 3705 N N . ASN A 1 552 ? 83.421 22.544 26.341 1.00 55.60 2834 ASN A N 1
ATOM 3706 C CA . ASN A 1 552 ? 83.418 22.186 24.917 1.00 55.12 2834 ASN A CA 1
ATOM 3707 C C . ASN A 1 552 ? 82.235 22.586 24.049 1.00 55.46 2834 ASN A C 1
ATOM 3708 O O . ASN A 1 552 ? 81.066 22.263 24.360 1.00 53.01 2834 ASN A O 1
ATOM 3713 N N . ALA A 1 553 ? 82.544 23.204 22.909 1.00 55.11 2835 ALA A N 1
ATOM 3714 C CA . ALA A 1 553 ? 81.619 23.133 21.784 1.00 52.55 2835 ALA A CA 1
ATOM 3715 C C . ALA A 1 553 ? 81.045 21.729 21.498 1.00 51.60 2835 ALA A C 1
ATOM 3716 O O . ALA A 1 553 ? 79.827 21.585 21.306 1.00 51.32 2835 ALA A O 1
ATOM 3718 N N . SER A 1 554 ? 81.893 20.699 21.509 1.00 49.06 2836 SER A N 1
ATOM 3719 C CA . SER A 1 554 ? 81.410 19.333 21.303 1.00 49.77 2836 SER A CA 1
ATOM 3720 C C . SER A 1 554 ? 80.183 19.005 22.135 1.00 50.37 2836 SER A C 1
ATOM 3721 O O . SER A 1 554 ? 79.257 18.391 21.637 1.00 54.07 2836 SER A O 1
ATOM 3724 N N . SER A 1 555 ? 80.164 19.409 23.400 1.00 50.29 2837 SER A N 1
ATOM 3725 C CA . SER A 1 555 ? 79.078 19.002 24.293 1.00 48.98 2837 SER A CA 1
ATOM 3726 C C . SER A 1 555 ? 77.814 19.844 24.118 1.00 47.33 2837 SER A C 1
ATOM 3727 O O . SER A 1 555 ? 76.708 19.312 24.176 1.00 48.44 2837 SER A O 1
ATOM 3730 N N . THR A 1 556 ? 77.987 21.150 23.921 1.00 46.83 2838 THR A N 1
ATOM 3731 C CA . THR A 1 556 ? 76.900 22.072 23.581 1.00 46.54 2838 THR A CA 1
ATOM 3732 C C . THR A 1 556 ? 76.132 21.527 22.354 1.00 49.92 2838 THR A C 1
ATOM 3733 O O . THR A 1 556 ? 74.896 21.379 22.384 1.00 52.51 2838 THR A O 1
ATOM 3737 N N . VAL A 1 557 ? 76.878 21.209 21.294 1.00 49.72 2839 VAL A N 1
ATOM 3738 C CA . VAL A 1 557 ? 76.355 20.479 20.133 1.00 49.37 2839 VAL A CA 1
ATOM 3739 C C . VAL A 1 557 ? 75.588 19.197 20.523 1.00 49.11 2839 VAL A C 1
ATOM 3740 O O . VAL A 1 557 ? 74.464 18.978 20.056 1.00 50.34 2839 VAL A O 1
ATOM 3744 N N . ALA A 1 558 ? 76.179 18.363 21.377 1.00 47.43 2840 ALA A N 1
ATOM 3745 C CA . ALA A 1 558 ? 75.551 17.084 21.715 1.00 49.68 2840 ALA A CA 1
ATOM 3746 C C . ALA A 1 558 ? 74.257 17.301 22.469 1.00 51.95 2840 ALA A C 1
ATOM 3747 O O . ALA A 1 558 ? 73.320 16.509 22.348 1.00 54.68 2840 ALA A O 1
ATOM 3749 N N . LYS A 1 559 ? 74.214 18.366 23.269 1.00 52.39 2841 LYS A N 1
ATOM 3750 C CA . LYS A 1 559 ? 72.995 18.724 23.993 1.00 51.06 2841 LYS A CA 1
ATOM 3751 C C . LYS A 1 559 ? 71.915 19.148 22.976 1.00 49.89 2841 LYS A C 1
ATOM 3752 O O . LYS A 1 559 ? 70.749 18.753 23.111 1.00 48.62 2841 LYS A O 1
ATOM 3758 N N . VAL A 1 560 ? 72.321 19.893 21.935 1.00 45.16 2842 VAL A N 1
ATOM 3759 C CA . VAL A 1 560 ? 71.378 20.340 20.898 1.00 43.58 2842 VAL A CA 1
ATOM 3760 C C . VAL A 1 560 ? 70.863 19.181 20.026 1.00 44.15 2842 VAL A C 1
ATOM 3761 O O . VAL A 1 560 ? 69.644 19.058 19.802 1.00 42.93 2842 VAL A O 1
ATOM 3765 N N . LEU A 1 561 ? 71.776 18.322 19.557 1.00 43.85 2843 LEU A N 1
ATOM 3766 C CA . LEU A 1 561 ? 71.372 17.036 18.935 1.00 42.87 2843 LEU A CA 1
ATOM 3767 C C . LEU A 1 561 ? 70.380 16.235 19.783 1.00 42.92 2843 LEU A C 1
ATOM 3768 O O . LEU A 1 561 ? 69.431 15.691 19.264 1.00 42.84 2843 LEU A O 1
ATOM 3773 N N . LYS A 1 562 ? 70.583 16.195 21.097 1.00 44.19 2844 LYS A N 1
ATOM 3774 C CA . LYS A 1 562 ? 69.754 15.366 21.952 1.00 45.45 2844 LYS A CA 1
ATOM 3775 C C . LYS A 1 562 ? 68.369 15.996 22.068 1.00 46.53 2844 LYS A C 1
ATOM 3776 O O . LYS A 1 562 ? 67.354 15.292 22.068 1.00 46.90 2844 LYS A O 1
ATOM 3782 N N . ALA A 1 563 ? 68.336 17.328 22.098 1.00 45.29 2845 ALA A N 1
ATOM 3783 C CA . ALA A 1 563 ? 67.083 18.069 22.025 1.00 44.49 2845 ALA A CA 1
ATOM 3784 C C . ALA A 1 563 ? 66.333 17.735 20.737 1.00 46.50 2845 ALA A C 1
ATOM 3785 O O . ALA A 1 563 ? 65.127 17.581 20.749 1.00 54.68 2845 ALA A O 1
ATOM 3787 N N . GLY A 1 564 ? 67.026 17.603 19.618 1.00 45.17 2846 GLY A N 1
ATOM 3788 C CA . GLY A 1 564 ? 66.324 17.360 18.372 1.00 43.26 2846 GLY A CA 1
ATOM 3789 C C . GLY A 1 564 ? 65.876 15.934 18.173 1.00 44.18 2846 GLY A C 1
ATOM 3790 O O . GLY A 1 564 ? 65.339 15.615 17.116 1.00 46.48 2846 GLY A O 1
ATOM 3791 N N . GLY A 1 565 ? 66.108 15.068 19.154 1.00 43.29 2847 GLY A N 1
ATOM 3792 C CA . GLY A 1 565 ? 65.642 13.692 19.056 1.00 46.93 2847 GLY A CA 1
ATOM 3793 C C . GLY A 1 565 ? 66.674 12.598 18.860 1.00 48.93 2847 GLY A C 1
ATOM 3794 O O . GLY A 1 565 ? 66.310 11.420 18.702 1.00 50.77 2847 GLY A O 1
ATOM 3795 N N . ALA A 1 566 ? 67.954 12.980 18.899 1.00 48.08 2848 ALA A N 1
ATOM 3796 C CA . ALA A 1 566 ? 69.064 12.075 18.631 1.00 49.27 2848 ALA A CA 1
ATOM 3797 C C . ALA A 1 566 ? 68.864 10.671 19.191 1.00 54.89 2848 ALA A C 1
ATOM 3798 O O . ALA A 1 566 ? 68.879 9.710 18.428 1.00 58.46 2848 ALA A O 1
ATOM 3800 N N . ASP A 1 567 ? 68.643 10.551 20.504 1.00 57.49 2849 ASP A N 1
ATOM 3801 C CA . ASP A 1 567 ? 68.626 9.241 21.178 1.00 62.77 2849 ASP A CA 1
ATOM 3802 C C . ASP A 1 567 ? 67.526 8.314 20.692 1.00 66.14 2849 ASP A C 1
ATOM 3803 O O . ASP A 1 567 ? 67.753 7.101 20.523 1.00 65.42 2849 ASP A O 1
ATOM 3808 N N . LYS A 1 568 ? 66.342 8.902 20.475 1.00 67.97 2850 LYS A N 1
ATOM 3809 C CA . LYS A 1 568 ? 65.218 8.203 19.865 1.00 70.32 2850 LYS A CA 1
ATOM 3810 C C . LYS A 1 568 ? 65.698 7.620 18.559 1.00 72.17 2850 LYS A C 1
ATOM 3811 O O . LYS A 1 568 ? 65.433 6.452 18.274 1.00 76.35 2850 LYS A O 1
ATOM 3813 N N . LEU A 1 569 ? 66.439 8.416 17.788 1.00 69.29 2851 LEU A N 1
ATOM 3814 C CA . LEU A 1 569 ? 66.986 7.937 16.523 1.00 71.28 2851 LEU A CA 1
ATOM 3815 C C . LEU A 1 569 ? 67.932 6.769 16.703 1.00 74.81 2851 LEU A C 1
ATOM 3816 O O . LEU A 1 569 ? 67.690 5.703 16.153 1.00 81.06 2851 LEU A O 1
ATOM 3821 N N . ILE A 1 570 ? 69.003 6.956 17.473 1.00 73.86 2852 ILE A N 1
ATOM 3822 C CA . ILE A 1 570 ? 70.011 5.902 17.593 1.00 77.53 2852 ILE A CA 1
ATOM 3823 C C . ILE A 1 570 ? 69.395 4.653 18.226 1.00 80.20 2852 ILE A C 1
ATOM 3824 O O . ILE A 1 570 ? 69.833 3.536 17.959 1.00 85.18 2852 ILE A O 1
ATOM 3829 N N . GLY A 1 571 ? 68.357 4.849 19.033 1.00 78.14 2853 GLY A N 1
ATOM 3830 C CA . GLY A 1 571 ? 67.708 3.747 19.726 1.00 80.81 2853 GLY A CA 1
ATOM 3831 C C . GLY A 1 571 ? 68.035 3.766 21.202 1.00 80.68 2853 GLY A C 1
ATOM 3832 O O . GLY A 1 571 ? 67.159 3.996 22.035 1.00 81.91 2853 GLY A O 1
ATOM 3833 N N . HIS A 1 572 ? 69.307 3.532 21.515 1.00 81.20 2854 HIS A N 1
ATOM 3834 C CA . HIS A 1 572 ? 69.815 3.504 22.892 1.00 80.26 2854 HIS A CA 1
ATOM 3835 C C . HIS A 1 572 ? 70.434 4.810 23.295 1.00 77.31 2854 HIS A C 1
ATOM 3836 O O . HIS A 1 572 ? 70.609 5.709 22.472 1.00 75.29 2854 HIS A O 1
ATOM 3843 N N . THR A 1 573 ? 70.774 4.938 24.571 1.00 79.12 2855 THR A N 1
ATOM 3844 C CA . THR A 1 573 ? 71.536 6.101 25.018 1.00 79.85 2855 THR A CA 1
ATOM 3845 C C . THR A 1 573 ? 73.025 5.957 24.672 1.00 78.76 2855 THR A C 1
ATOM 3846 O O . THR A 1 573 ? 73.640 4.917 24.902 1.00 80.39 2855 THR A O 1
ATOM 3850 N N . TRP A 1 574 ? 73.576 7.015 24.089 1.00 76.16 2856 TRP A N 1
ATOM 3851 C CA . TRP A 1 574 ? 74.968 7.052 23.668 1.00 74.11 2856 TRP A CA 1
ATOM 3852 C C . TRP A 1 574 ? 75.766 7.753 24.727 1.00 71.60 2856 TRP A C 1
ATOM 3853 O O . TRP A 1 574 ? 75.453 8.877 25.132 1.00 71.69 2856 TRP A O 1
ATOM 3864 N N . ARG A 1 575 ? 76.818 7.097 25.184 1.00 69.65 2857 ARG A N 1
ATOM 3865 C CA . ARG A 1 575 ? 77.727 7.709 26.130 1.00 66.73 2857 ARG A CA 1
ATOM 3866 C C . ARG A 1 575 ? 79.157 7.766 25.552 1.00 64.22 2857 ARG A C 1
ATOM 3867 O O . ARG A 1 575 ? 79.741 6.729 25.198 1.00 65.86 2857 ARG A O 1
ATOM 3875 N N . PRO A 1 576 ? 79.723 8.981 25.447 1.00 59.48 2858 PRO A N 1
ATOM 3876 C CA . PRO A 1 576 ? 81.097 9.100 24.991 1.00 59.81 2858 PRO A CA 1
ATOM 3877 C C . PRO A 1 576 ? 82.032 8.481 26.026 1.00 62.58 2858 PRO A C 1
ATOM 3878 O O . PRO A 1 576 ? 81.653 8.317 27.180 1.00 65.23 2858 PRO A O 1
ATOM 3882 N N . LYS A 1 577 ? 83.235 8.116 25.617 1.00 63.51 2859 LYS A N 1
ATOM 3883 C CA . LYS A 1 577 ? 84.202 7.556 26.541 1.00 65.28 2859 LYS A CA 1
ATOM 3884 C C . LYS A 1 577 ? 84.316 8.527 27.718 1.00 64.88 2859 LYS A C 1
ATOM 3885 O O . LYS A 1 577 ? 84.339 9.768 27.519 1.00 62.86 2859 LYS A O 1
ATOM 3891 N N . PHE A 1 578 ? 84.354 7.951 28.928 1.00 65.54 2860 PHE A N 1
ATOM 3892 C CA . PHE A 1 578 ? 84.442 8.675 30.209 1.00 64.68 2860 PHE A CA 1
ATOM 3893 C C . PHE A 1 578 ? 83.243 9.599 30.506 1.00 64.06 2860 PHE A C 1
ATOM 3894 O O . PHE A 1 578 ? 83.193 10.226 31.566 1.00 66.51 2860 PHE A O 1
ATOM 3902 N N . GLY A 1 579 ? 82.292 9.701 29.587 1.00 61.41 2861 GLY A N 1
ATOM 3903 C CA . GLY A 1 579 ? 81.203 10.640 29.743 1.00 59.25 2861 GLY A CA 1
ATOM 3904 C C . GLY A 1 579 ? 81.512 12.059 29.281 1.00 58.51 2861 GLY A C 1
ATOM 3905 O O . GLY A 1 579 ? 80.840 13.000 29.693 1.00 58.82 2861 GLY A O 1
ATOM 3906 N N . VAL A 1 580 ? 82.504 12.252 28.416 1.00 59.04 2862 VAL A N 1
ATOM 3907 C CA . VAL A 1 580 ? 82.795 13.626 27.939 1.00 57.29 2862 VAL A CA 1
ATOM 3908 C C . VAL A 1 580 ? 82.886 13.715 26.434 1.00 57.50 2862 VAL A C 1
ATOM 3909 O O . VAL A 1 580 ? 83.594 12.942 25.778 1.00 60.71 2862 VAL A O 1
ATOM 3913 N N . TRP A 1 581 ? 82.199 14.706 25.899 1.00 55.95 2863 TRP A N 1
ATOM 3914 C CA . TRP A 1 581 ? 82.210 14.942 24.482 1.00 56.11 2863 TRP A CA 1
ATOM 3915 C C . TRP A 1 581 ? 83.555 15.394 24.025 1.00 57.71 2863 TRP A C 1
ATOM 3916 O O . TRP A 1 581 ? 84.294 16.025 24.770 1.00 59.25 2863 TRP A O 1
ATOM 3927 N N . THR A 1 582 ? 83.915 14.992 22.813 1.00 58.60 2864 THR A N 1
ATOM 3928 C CA . THR A 1 582 ? 85.112 15.469 22.134 1.00 57.36 2864 THR A CA 1
ATOM 3929 C C . THR A 1 582 ? 84.672 15.490 20.705 1.00 56.00 2864 THR A C 1
ATOM 3930 O O . THR A 1 582 ? 83.649 14.885 20.381 1.00 55.65 2864 THR A O 1
ATOM 3934 N N . PRO A 1 583 ? 85.417 16.197 19.836 1.00 55.60 2865 PRO A N 1
ATOM 3935 C CA . PRO A 1 583 ? 85.032 16.166 18.437 1.00 51.63 2865 PRO A CA 1
ATOM 3936 C C . PRO A 1 583 ? 85.080 14.753 17.854 1.00 51.54 2865 PRO A C 1
ATOM 3937 O O . PRO A 1 583 ? 84.251 14.414 17.033 1.00 51.12 2865 PRO A O 1
ATOM 3941 N N . THR A 1 584 ? 86.016 13.919 18.277 1.00 53.62 2866 THR A N 1
ATOM 3942 C CA . THR A 1 584 ? 86.048 12.548 17.752 1.00 56.95 2866 THR A CA 1
ATOM 3943 C C . THR A 1 584 ? 84.861 11.728 18.236 1.00 57.23 2866 THR A C 1
ATOM 3944 O O . THR A 1 584 ? 84.398 10.830 17.540 1.00 58.25 2866 THR A O 1
ATOM 3948 N N . GLU A 1 585 ? 84.367 12.057 19.429 1.00 57.33 2867 GLU A N 1
ATOM 3949 C CA . GLU A 1 585 ? 83.166 11.445 19.968 1.00 55.81 2867 GLU A CA 1
ATOM 3950 C C . GLU A 1 585 ? 81.927 11.900 19.217 1.00 55.95 2867 GLU A C 1
ATOM 3951 O O . GLU A 1 585 ? 81.113 11.056 18.820 1.00 60.53 2867 GLU A O 1
ATOM 3957 N N . LEU A 1 586 ? 81.792 13.215 19.004 1.00 53.06 2868 LEU A N 1
ATOM 3958 C CA . LEU A 1 586 ? 80.683 13.779 18.228 1.00 50.87 2868 LEU A CA 1
ATOM 3959 C C . LEU A 1 586 ? 80.626 13.186 16.858 1.00 52.39 2868 LEU A C 1
ATOM 3960 O O . LEU A 1 586 ? 79.565 12.856 16.364 1.00 55.76 2868 LEU A O 1
ATOM 3965 N N . PHE A 1 587 ? 81.784 13.074 16.228 1.00 53.61 2869 PHE A N 1
ATOM 3966 C CA . PHE A 1 587 ? 81.867 12.509 14.899 1.00 54.91 2869 PHE A CA 1
ATOM 3967 C C . PHE A 1 587 ? 81.274 11.108 14.851 1.00 56.85 2869 PHE A C 1
ATOM 3968 O O . PHE A 1 587 ? 80.369 10.856 14.058 1.00 57.19 2869 PHE A O 1
ATOM 3976 N N . ASN A 1 588 ? 81.765 10.208 15.703 1.00 58.02 2870 ASN A N 1
ATOM 3977 C CA . ASN A 1 588 ? 81.224 8.848 15.744 1.00 60.53 2870 ASN A CA 1
ATOM 3978 C C . ASN A 1 588 ? 79.732 8.836 16.067 1.00 60.38 2870 ASN A C 1
ATOM 3979 O O . ASN A 1 588 ? 78.976 8.042 15.502 1.00 63.25 2870 ASN A O 1
ATOM 3984 N N . PHE A 1 589 ? 79.316 9.730 16.957 1.00 57.13 2871 PHE A N 1
ATOM 3985 C CA . PHE A 1 589 ? 77.907 9.940 17.238 1.00 57.53 2871 PHE A CA 1
ATOM 3986 C C . PHE A 1 589 ? 77.236 10.345 15.923 1.00 58.33 2871 PHE A C 1
ATOM 3987 O O . PHE A 1 589 ? 76.373 9.626 15.413 1.00 60.61 2871 PHE A O 1
ATOM 3995 N N . GLY A 1 590 ? 77.653 11.479 15.363 1.00 56.55 2872 GLY A N 1
ATOM 3996 C CA . GLY A 1 590 ? 77.225 11.882 14.027 1.00 57.09 2872 GLY A CA 1
ATOM 3997 C C . GLY A 1 590 ? 77.045 10.715 13.072 1.00 58.24 2872 GLY A C 1
ATOM 3998 O O . GLY A 1 590 ? 76.015 10.585 12.461 1.00 60.38 2872 GLY A O 1
ATOM 3999 N N . GLN A 1 591 ? 78.032 9.839 12.970 1.00 62.07 2873 GLN A N 1
ATOM 4000 C CA . GLN A 1 591 ? 77.957 8.700 12.037 1.00 65.24 2873 GLN A CA 1
ATOM 4001 C C . GLN A 1 591 ? 76.911 7.651 12.401 1.00 64.84 2873 GLN A C 1
ATOM 4002 O O . GLN A 1 591 ? 76.358 7.002 11.524 1.00 66.97 2873 GLN A O 1
ATOM 4008 N N . ALA A 1 592 ? 76.659 7.475 13.691 1.00 64.09 2874 ALA A N 1
ATOM 4009 C CA . ALA A 1 592 ? 75.667 6.510 14.158 1.00 65.96 2874 ALA A CA 1
ATOM 4010 C C . ALA A 1 592 ? 74.240 7.024 13.888 1.00 65.38 2874 ALA A C 1
ATOM 4011 O O . ALA A 1 592 ? 73.327 6.247 13.573 1.00 66.22 2874 ALA A O 1
ATOM 4013 N N . LEU A 1 593 ? 74.080 8.341 14.015 1.00 61.72 2875 LEU A N 1
ATOM 4014 C CA . LEU A 1 593 ? 72.854 9.044 13.690 1.00 59.71 2875 LEU A CA 1
ATOM 4015 C C . LEU A 1 593 ? 72.514 8.942 12.216 1.00 62.50 2875 LEU A C 1
ATOM 4016 O O . LEU A 1 593 ? 71.343 8.802 11.855 1.00 66.30 2875 LEU A O 1
ATOM 4021 N N . GLN A 1 594 ? 73.528 9.047 11.367 1.00 63.98 2876 GLN A N 1
ATOM 4022 C CA . GLN A 1 594 ? 73.351 8.872 9.928 1.00 68.97 2876 GLN A CA 1
ATOM 4023 C C . GLN A 1 594 ? 72.972 7.444 9.557 1.00 74.21 2876 GLN A C 1
ATOM 4024 O O . GLN A 1 594 ? 72.126 7.227 8.687 1.00 76.43 2876 GLN A O 1
ATOM 4030 N N . GLU A 1 595 ? 73.611 6.478 10.209 1.00 76.60 2877 GLU A N 1
ATOM 4031 C CA . GLU A 1 595 ? 73.304 5.075 9.978 1.00 83.75 2877 GLU A CA 1
ATOM 4032 C C . GLU A 1 595 ? 71.891 4.747 10.473 1.00 83.56 2877 GLU A C 1
ATOM 4033 O O . GLU A 1 595 ? 71.218 3.875 9.919 1.00 84.75 2877 GLU A O 1
ATOM 4039 N N . ALA A 1 596 ? 71.442 5.465 11.499 1.00 81.52 2878 ALA A N 1
ATOM 4040 C CA . ALA A 1 596 ? 70.123 5.215 12.086 1.00 83.45 2878 ALA A CA 1
ATOM 4041 C C . ALA A 1 596 ? 68.996 5.678 11.149 1.00 83.89 2878 ALA A C 1
ATOM 4042 O O . ALA A 1 596 ? 67.957 5.010 11.042 1.00 84.30 2878 ALA A O 1
ATOM 4044 N N . GLN A 1 597 ? 69.231 6.805 10.469 1.00 81.24 2879 GLN A N 1
ATOM 4045 C CA . GLN A 1 597 ? 68.287 7.372 9.508 1.00 82.33 2879 GLN A CA 1
ATOM 4046 C C . GLN A 1 597 ? 68.043 6.494 8.295 1.00 87.78 2879 GLN A C 1
ATOM 4047 O O . GLN A 1 597 ? 66.899 6.333 7.876 1.00 91.68 2879 GLN A O 1
ATOM 4053 N N . LEU A 1 598 ? 69.115 5.948 7.726 1.00 91.00 2880 LEU A N 1
ATOM 4054 C CA . LEU A 1 598 ? 69.007 5.034 6.594 1.00 94.83 2880 LEU A CA 1
ATOM 4055 C C . LEU A 1 598 ? 68.225 3.787 6.992 1.00 100.10 2880 LEU A C 1
ATOM 4056 O O . LEU A 1 598 ? 67.333 3.355 6.262 1.00 102.13 2880 LEU A O 1
ATOM 4061 N N . GLU A 1 599 ? 68.535 3.243 8.168 1.00 102.95 2881 GLU A N 1
ATOM 4062 C CA . GLU A 1 599 ? 67.808 2.092 8.717 1.00 108.96 2881 GLU A CA 1
ATOM 4063 C C . GLU A 1 599 ? 66.438 2.494 9.286 1.00 108.03 2881 GLU A C 1
ATOM 4064 O O . GLU A 1 599 ? 65.891 1.822 10.165 1.00 112.07 2881 GLU A O 1
ATOM 4070 N N . ILE A 1 600 ? 65.895 3.591 8.766 1.00 103.87 2882 ILE A N 1
ATOM 4071 C CA . ILE A 1 600 ? 64.581 4.091 9.151 1.00 102.27 2882 ILE A CA 1
ATOM 4072 C C . ILE A 1 600 ? 63.832 4.507 7.886 1.00 103.83 2882 ILE A C 1
ATOM 4073 O O . ILE A 1 600 ? 62.700 4.082 7.660 1.00 105.19 2882 ILE A O 1
ATOM 4078 N N . ALA A 1 601 ? 64.488 5.313 7.056 1.00 104.46 2883 ALA A N 1
ATOM 4079 C CA . ALA A 1 601 ? 63.911 5.766 5.799 1.00 108.45 2883 ALA A CA 1
ATOM 4080 C C . ALA A 1 601 ? 63.878 4.623 4.783 1.00 114.57 2883 ALA A C 1
ATOM 4081 O O . ALA A 1 601 ? 62.993 4.576 3.925 1.00 116.65 2883 ALA A O 1
ATOM 4083 N N . ALA A 1 602 ? 64.831 3.698 4.894 1.00 118.62 2884 ALA A N 1
ATOM 4084 C CA . ALA A 1 602 ? 64.818 2.485 4.070 1.00 126.56 2884 ALA A CA 1
ATOM 4085 C C . ALA A 1 602 ? 63.720 1.517 4.520 1.00 132.11 2884 ALA A C 1
ATOM 4086 O O . ALA A 1 602 ? 63.329 0.618 3.765 1.00 139.26 2884 ALA A O 1
ATOM 4088 N N . LYS A 1 603 ? 63.224 1.713 5.744 1.00 129.66 2885 LYS A N 1
ATOM 4089 C CA . LYS A 1 603 ? 62.143 0.889 6.293 1.00 131.71 2885 LYS A CA 1
ATOM 4090 C C . LYS A 1 603 ? 60.751 1.271 5.761 1.00 134.08 2885 LYS A C 1
ATOM 4091 O O . LYS A 1 603 ? 59.769 0.568 6.026 1.00 138.96 2885 LYS A O 1
ATOM 4097 N N . LYS A 1 604 ? 60.675 2.363 4.997 1.00 130.42 2886 LYS A N 1
ATOM 4098 C CA . LYS A 1 604 ? 59.406 2.833 4.426 1.00 127.96 2886 LYS A CA 1
ATOM 4099 C C . LYS A 1 604 ? 59.345 2.702 2.904 1.00 129.86 2886 LYS A C 1
ATOM 4100 O O . LYS A 1 604 ? 58.643 1.836 2.374 1.00 130.78 2886 LYS A O 1
ATOM 4106 N N . ASN B 1 2 ? 23.854 -19.139 -10.882 1.00 134.05 2284 ASN B N 1
ATOM 4107 C CA . ASN B 1 2 ? 24.616 -18.130 -10.083 1.00 131.24 2284 ASN B CA 1
ATOM 4108 C C . ASN B 1 2 ? 24.137 -18.017 -8.625 1.00 128.07 2284 ASN B C 1
ATOM 4109 O O . ASN B 1 2 ? 24.930 -17.681 -7.739 1.00 127.36 2284 ASN B O 1
ATOM 4111 N N . LEU B 1 3 ? 22.854 -18.300 -8.381 1.00 126.87 2285 LEU B N 1
ATOM 4112 C CA . LEU B 1 3 ? 22.255 -18.169 -7.037 1.00 122.98 2285 LEU B CA 1
ATOM 4113 C C . LEU B 1 3 ? 21.255 -19.264 -6.651 1.00 124.19 2285 LEU B C 1
ATOM 4114 O O . LEU B 1 3 ? 20.574 -19.832 -7.511 1.00 126.74 2285 LEU B O 1
ATOM 4119 N N . LEU B 1 4 ? 21.166 -19.535 -5.348 1.00 122.30 2286 LEU B N 1
ATOM 4120 C CA . LEU B 1 4 ? 20.306 -20.592 -4.805 1.00 123.22 2286 LEU B CA 1
ATOM 4121 C C . LEU B 1 4 ? 19.509 -20.094 -3.599 1.00 120.64 2286 LEU B C 1
ATOM 4122 O O . LEU B 1 4 ? 20.079 -19.572 -2.636 1.00 118.41 2286 LEU B O 1
ATOM 4127 N N . VAL B 1 5 ? 18.189 -20.263 -3.668 1.00 121.41 2287 VAL B N 1
ATOM 4128 C CA . VAL B 1 5 ? 17.275 -19.888 -2.582 1.00 119.72 2287 VAL B CA 1
ATOM 4129 C C . VAL B 1 5 ? 16.652 -21.148 -1.962 1.00 123.13 2287 VAL B C 1
ATOM 4130 O O . VAL B 1 5 ? 15.856 -21.849 -2.602 1.00 125.26 2287 VAL B O 1
ATOM 4134 N N . GLN B 1 6 ? 17.033 -21.426 -0.716 1.00 123.68 2288 GLN B N 1
ATOM 4135 C CA . GLN B 1 6 ? 16.561 -22.605 0.010 1.00 127.39 2288 GLN B CA 1
ATOM 4136 C C . GLN B 1 6 ? 15.555 -22.224 1.107 1.00 127.22 2288 GLN B C 1
ATOM 4137 O O . GLN B 1 6 ? 14.940 -21.154 1.043 1.00 124.61 2288 GLN B O 1
ATOM 4139 N N . GLU B 1 7 ? 15.394 -23.114 2.092 1.00 130.47 2289 GLU B N 1
ATOM 4140 C CA . GLU B 1 7 ? 14.510 -22.925 3.259 1.00 130.81 2289 GLU B CA 1
ATOM 4141 C C . GLU B 1 7 ? 13.076 -22.509 2.908 1.00 130.16 2289 GLU B C 1
ATOM 4142 O O . GLU B 1 7 ? 12.770 -21.326 2.757 1.00 126.30 2289 GLU B O 1
ATOM 4144 N N . PHE B 1 12 ? 14.896 -18.224 5.727 1.00 128.87 2294 PHE B N 1
ATOM 4145 C CA . PHE B 1 12 ? 14.844 -18.125 4.264 1.00 124.99 2294 PHE B CA 1
ATOM 4146 C C . PHE B 1 12 ? 16.217 -17.758 3.683 1.00 121.63 2294 PHE B C 1
ATOM 4147 O O . PHE B 1 12 ? 16.474 -16.602 3.343 1.00 118.99 2294 PHE B O 1
ATOM 4155 N N . GLU B 1 13 ? 17.089 -18.757 3.559 1.00 121.64 2295 GLU B N 1
ATOM 4156 C CA . GLU B 1 13 ? 18.507 -18.528 3.253 1.00 118.75 2295 GLU B CA 1
ATOM 4157 C C . GLU B 1 13 ? 18.846 -18.444 1.755 1.00 116.53 2295 GLU B C 1
ATOM 4158 O O . GLU B 1 13 ? 18.125 -18.991 0.913 1.00 117.60 2295 GLU B O 1
ATOM 4160 N N . VAL B 1 14 ? 19.945 -17.747 1.444 1.00 112.86 2296 VAL B N 1
ATOM 4161 C CA . VAL B 1 14 ? 20.511 -17.684 0.083 1.00 111.38 2296 VAL B CA 1
ATOM 4162 C C . VAL B 1 14 ? 21.992 -18.107 0.046 1.00 112.15 2296 VAL B C 1
ATOM 4163 O O . VAL B 1 14 ? 22.847 -17.488 0.699 1.00 110.62 2296 VAL B O 1
ATOM 4167 N N . ARG B 1 15 ? 22.275 -19.165 -0.721 1.00 113.61 2297 ARG B N 1
ATOM 4168 C CA . ARG B 1 15 ? 23.643 -19.607 -1.006 1.00 114.38 2297 ARG B CA 1
ATOM 4169 C C . ARG B 1 15 ? 23.984 -19.365 -2.490 1.00 114.21 2297 ARG B C 1
ATOM 4170 O O . ARG B 1 15 ? 23.266 -18.635 -3.173 1.00 112.52 2297 ARG B O 1
ATOM 4172 N N . SER B 1 16 ? 25.070 -19.960 -2.984 1.00 116.66 2298 SER B N 1
ATOM 4173 C CA . SER B 1 16 ? 25.495 -19.779 -4.387 1.00 117.32 2298 SER B CA 1
ATOM 4174 C C . SER B 1 16 ? 25.435 -21.068 -5.236 1.00 120.81 2298 SER B C 1
ATOM 4175 O O . SER B 1 16 ? 24.830 -22.059 -4.817 1.00 121.89 2298 SER B O 1
ATOM 4178 N N . TRP B 1 17 ? 26.047 -21.039 -6.427 1.00 122.53 2299 TRP B N 1
ATOM 4179 C CA . TRP B 1 17 ? 26.076 -22.197 -7.349 1.00 125.87 2299 TRP B CA 1
ATOM 4180 C C . TRP B 1 17 ? 27.088 -23.255 -6.922 1.00 128.85 2299 TRP B C 1
ATOM 4181 O O . TRP B 1 17 ? 27.326 -24.223 -7.638 1.00 131.96 2299 TRP B O 1
ATOM 4183 N N . ILE B 1 27 ? 23.628 -15.225 2.608 1.00 112.13 2309 ILE B N 1
ATOM 4184 C CA . ILE B 1 27 ? 22.719 -14.170 3.051 1.00 110.06 2309 ILE B CA 1
ATOM 4185 C C . ILE B 1 27 ? 21.466 -14.727 3.756 1.00 111.27 2309 ILE B C 1
ATOM 4186 O O . ILE B 1 27 ? 21.317 -15.946 3.892 1.00 114.21 2309 ILE B O 1
ATOM 4188 N N . LEU B 1 28 ? 20.585 -13.833 4.216 1.00 109.39 2310 LEU B N 1
ATOM 4189 C CA . LEU B 1 28 ? 19.344 -14.216 4.908 1.00 110.35 2310 LEU B CA 1
ATOM 4190 C C . LEU B 1 28 ? 18.173 -13.332 4.476 1.00 108.89 2310 LEU B C 1
ATOM 4191 O O . LEU B 1 28 ? 18.330 -12.121 4.334 1.00 106.48 2310 LEU B O 1
ATOM 4196 N N . LEU B 1 29 ? 17.004 -13.944 4.275 1.00 111.25 2311 LEU B N 1
ATOM 4197 C CA . LEU B 1 29 ? 15.782 -13.228 3.883 1.00 109.95 2311 LEU B CA 1
ATOM 4198 C C . LEU B 1 29 ? 14.734 -13.263 4.975 1.00 111.89 2311 LEU B C 1
ATOM 4199 O O . LEU B 1 29 ? 14.580 -14.277 5.658 1.00 115.39 2311 LEU B O 1
ATOM 4204 N N . ASP B 1 30 ? 13.997 -12.165 5.117 1.00 111.18 2312 ASP B N 1
ATOM 4205 C CA . ASP B 1 30 ? 12.960 -12.060 6.138 1.00 112.86 2312 ASP B CA 1
ATOM 4206 C C . ASP B 1 30 ? 11.801 -11.163 5.699 1.00 112.59 2312 ASP B C 1
ATOM 4207 O O . ASP B 1 30 ? 12.016 -10.095 5.123 1.00 108.97 2312 ASP B O 1
ATOM 4212 N N . ASN B 1 31 ? 10.576 -11.622 5.974 1.00 116.10 2313 ASN B N 1
ATOM 4213 C CA . ASN B 1 31 ? 9.332 -10.890 5.665 1.00 116.56 2313 ASN B CA 1
ATOM 4214 C C . ASN B 1 31 ? 8.156 -11.330 6.550 1.00 119.32 2313 ASN B C 1
ATOM 4215 O O . ASN B 1 31 ? 8.156 -12.460 7.038 1.00 121.88 2313 ASN B O 1
ATOM 4220 N N . PRO B 1 32 ? 7.140 -10.513 6.683 1.00 120.46 2314 PRO B N 1
ATOM 4221 C CA . PRO B 1 32 ? 6.145 -10.801 7.695 1.00 123.83 2314 PRO B CA 1
ATOM 4222 C C . PRO B 1 32 ? 5.490 -12.150 7.487 1.00 127.85 2314 PRO B C 1
ATOM 4223 O O . PRO B 1 32 ? 5.304 -12.870 8.460 1.00 130.48 2314 PRO B O 1
ATOM 4227 N N . GLU B 1 33 ? 5.166 -12.516 6.261 1.00 128.13 2315 GLU B N 1
ATOM 4228 C CA . GLU B 1 33 ? 4.405 -13.731 6.062 1.00 131.66 2315 GLU B CA 1
ATOM 4229 C C . GLU B 1 33 ? 5.066 -14.789 5.209 1.00 130.85 2315 GLU B C 1
ATOM 4230 O O . GLU B 1 33 ? 6.271 -14.828 5.044 1.00 125.40 2315 GLU B O 1
ATOM 4232 N N . ASP B 1 34 ? 4.228 -15.690 4.727 1.00 136.49 2316 ASP B N 1
ATOM 4233 C CA . ASP B 1 34 ? 4.588 -16.655 3.714 1.00 138.45 2316 ASP B CA 1
ATOM 4234 C C . ASP B 1 34 ? 3.489 -16.530 2.686 1.00 141.74 2316 ASP B C 1
ATOM 4235 O O . ASP B 1 34 ? 2.651 -17.408 2.555 1.00 146.22 2316 ASP B O 1
ATOM 4237 N N . ALA B 1 35 ? 3.507 -15.414 1.969 1.00 139.67 2317 ALA B N 1
ATOM 4238 C CA . ALA B 1 35 ? 2.462 -15.035 1.036 1.00 142.25 2317 ALA B CA 1
ATOM 4239 C C . ALA B 1 35 ? 2.986 -14.962 -0.383 1.00 141.66 2317 ALA B C 1
ATOM 4240 O O . ALA B 1 35 ? 3.962 -15.626 -0.726 1.00 140.32 2317 ALA B O 1
ATOM 4242 N N . ALA B 1 36 ? 2.314 -14.190 -1.226 1.00 142.43 2318 ALA B N 1
ATOM 4243 C CA . ALA B 1 36 ? 2.799 -14.017 -2.594 1.00 141.01 2318 ALA B CA 1
ATOM 4244 C C . ALA B 1 36 ? 3.845 -12.901 -2.693 1.00 136.01 2318 ALA B C 1
ATOM 4245 O O . ALA B 1 36 ? 4.253 -12.509 -3.789 1.00 135.50 2318 ALA B O 1
ATOM 4247 N N . GLN B 1 37 ? 4.261 -12.395 -1.530 1.00 132.94 2319 GLN B N 1
ATOM 4248 C CA . GLN B 1 37 ? 5.418 -11.503 -1.399 1.00 127.48 2319 GLN B CA 1
ATOM 4249 C C . GLN B 1 37 ? 6.714 -12.318 -1.469 1.00 125.15 2319 GLN B C 1
ATOM 4250 O O . GLN B 1 37 ? 7.792 -11.772 -1.717 1.00 121.51 2319 GLN B O 1
ATOM 4256 N N . GLN B 1 38 ? 6.587 -13.624 -1.226 1.00 126.86 2320 GLN B N 1
ATOM 4257 C CA . GLN B 1 38 ? 7.652 -14.601 -1.447 1.00 125.83 2320 GLN B CA 1
ATOM 4258 C C . GLN B 1 38 ? 8.127 -14.552 -2.900 1.00 125.67 2320 GLN B C 1
ATOM 4259 O O . GLN B 1 38 ? 9.324 -14.626 -3.172 1.00 123.38 2320 GLN B O 1
ATOM 4265 N N . LYS B 1 39 ? 7.177 -14.428 -3.825 1.00 128.25 2321 LYS B N 1
ATOM 4266 C CA . LYS B 1 39 ? 7.490 -14.232 -5.238 1.00 128.18 2321 LYS B CA 1
ATOM 4267 C C . LYS B 1 39 ? 7.998 -12.811 -5.485 1.00 124.63 2321 LYS B C 1
ATOM 4268 O O . LYS B 1 39 ? 8.839 -12.591 -6.360 1.00 124.28 2321 LYS B O 1
ATOM 4270 N N . SER B 1 40 ? 7.495 -11.862 -4.694 1.00 122.23 2322 SER B N 1
ATOM 4271 C CA . SER B 1 40 ? 7.815 -10.439 -4.854 1.00 119.09 2322 SER B CA 1
ATOM 4272 C C . SER B 1 40 ? 9.268 -10.102 -4.492 1.00 114.36 2322 SER B C 1
ATOM 4273 O O . SER B 1 40 ? 9.869 -9.210 -5.093 1.00 113.29 2322 SER B O 1
ATOM 4276 N N . ILE B 1 41 ? 9.827 -10.810 -3.513 1.00 111.44 2323 ILE B N 1
ATOM 4277 C CA . ILE B 1 41 ? 11.238 -10.636 -3.166 1.00 107.36 2323 ILE B CA 1
ATOM 4278 C C . ILE B 1 41 ? 12.131 -11.306 -4.209 1.00 108.21 2323 ILE B C 1
ATOM 4279 O O . ILE B 1 41 ? 13.195 -10.790 -4.542 1.00 106.67 2323 ILE B O 1
ATOM 4284 N N . GLU B 1 42 ? 11.677 -12.446 -4.726 1.00 111.21 2324 GLU B N 1
ATOM 4285 C CA . GLU B 1 42 ? 12.441 -13.233 -5.691 1.00 112.51 2324 GLU B CA 1
ATOM 4286 C C . GLU B 1 42 ? 12.751 -12.443 -6.968 1.00 112.52 2324 GLU B C 1
ATOM 4287 O O . GLU B 1 42 ? 13.867 -12.507 -7.486 1.00 112.36 2324 GLU B O 1
ATOM 4293 N N . ARG B 1 43 ? 11.772 -11.684 -7.454 1.00 113.16 2325 ARG B N 1
ATOM 4294 C CA . ARG B 1 43 ? 11.987 -10.789 -8.589 1.00 114.28 2325 ARG B CA 1
ATOM 4295 C C . ARG B 1 43 ? 13.039 -9.704 -8.274 1.00 111.35 2325 ARG B C 1
ATOM 4296 O O . ARG B 1 43 ? 13.856 -9.363 -9.132 1.00 112.26 2325 ARG B O 1
ATOM 4298 N N . PHE B 1 44 ? 13.025 -9.183 -7.047 1.00 107.78 2326 PHE B N 1
ATOM 4299 C CA . PHE B 1 44 ? 14.026 -8.199 -6.606 1.00 105.55 2326 PHE B CA 1
ATOM 4300 C C . PHE B 1 44 ? 15.435 -8.802 -6.569 1.00 104.44 2326 PHE B C 1
ATOM 4301 O O . PHE B 1 44 ? 16.403 -8.178 -7.019 1.00 103.50 2326 PHE B O 1
ATOM 4309 N N . ILE B 1 45 ? 15.540 -10.011 -6.025 1.00 104.55 2327 ILE B N 1
ATOM 4310 C CA . ILE B 1 45 ? 16.826 -10.695 -5.908 1.00 105.05 2327 ILE B CA 1
ATOM 4311 C C . ILE B 1 45 ? 17.405 -11.020 -7.284 1.00 108.75 2327 ILE B C 1
ATOM 4312 O O . ILE B 1 45 ? 18.601 -10.816 -7.516 1.00 109.35 2327 ILE B O 1
ATOM 4317 N N . LEU B 1 46 ? 16.551 -11.491 -8.195 1.00 111.63 2328 LEU B N 1
ATOM 4318 C CA . LEU B 1 46 ? 16.960 -11.747 -9.574 1.00 115.68 2328 LEU B CA 1
ATOM 4319 C C . LEU B 1 46 ? 17.407 -10.460 -10.281 1.00 116.55 2328 LEU B C 1
ATOM 4320 O O . LEU B 1 46 ? 18.350 -10.483 -11.077 1.00 118.72 2328 LEU B O 1
ATOM 4322 N N . ALA B 1 47 ? 16.746 -9.345 -9.965 1.00 115.63 2329 ALA B N 1
ATOM 4323 C CA . ALA B 1 47 ? 17.003 -8.061 -10.627 1.00 117.20 2329 ALA B CA 1
ATOM 4324 C C . ALA B 1 47 ? 18.285 -7.354 -10.181 1.00 116.18 2329 ALA B C 1
ATOM 4325 O O . ALA B 1 47 ? 19.053 -6.890 -11.027 1.00 118.47 2329 ALA B O 1
ATOM 4327 N N . ASN B 1 48 ? 18.518 -7.278 -8.869 1.00 114.39 2330 ASN B N 1
ATOM 4328 C CA . ASN B 1 48 ? 19.557 -6.383 -8.319 1.00 114.79 2330 ASN B CA 1
ATOM 4329 C C . ASN B 1 48 ? 20.811 -7.036 -7.709 1.00 115.16 2330 ASN B C 1
ATOM 4330 O O . ASN B 1 48 ? 21.673 -6.346 -7.150 1.00 113.94 2330 ASN B O 1
ATOM 4335 N N . PHE B 1 49 ? 20.908 -8.357 -7.816 1.00 117.70 2331 PHE B N 1
ATOM 4336 C CA . PHE B 1 49 ? 22.112 -9.077 -7.406 1.00 120.07 2331 PHE B CA 1
ATOM 4337 C C . PHE B 1 49 ? 22.350 -10.280 -8.329 1.00 125.11 2331 PHE B C 1
ATOM 4338 O O . PHE B 1 49 ? 21.613 -11.270 -8.279 1.00 125.57 2331 PHE B O 1
ATOM 4340 N N . ASP B 1 50 ? 23.367 -10.171 -9.184 1.00 129.37 2332 ASP B N 1
ATOM 4341 C CA . ASP B 1 50 ? 23.708 -11.227 -10.150 1.00 134.54 2332 ASP B CA 1
ATOM 4342 C C . ASP B 1 50 ? 24.892 -12.089 -9.686 1.00 136.18 2332 ASP B C 1
ATOM 4343 O O . ASP B 1 50 ? 25.438 -12.888 -10.454 1.00 139.97 2332 ASP B O 1
ATOM 4348 N N . ASN B 1 51 ? 25.264 -11.924 -8.418 1.00 133.28 2333 ASN B N 1
ATOM 4349 C CA . ASN B 1 51 ? 26.405 -12.607 -7.822 1.00 133.43 2333 ASN B CA 1
ATOM 4350 C C . ASN B 1 51 ? 26.234 -12.684 -6.307 1.00 129.40 2333 ASN B C 1
ATOM 4351 O O . ASN B 1 51 ? 25.668 -11.773 -5.702 1.00 127.07 2333 ASN B O 1
ATOM 4356 N N . PHE B 1 52 ? 26.714 -13.768 -5.700 1.00 129.62 2334 PHE B N 1
ATOM 4357 C CA . PHE B 1 52 ? 26.663 -13.919 -4.243 1.00 126.58 2334 PHE B CA 1
ATOM 4358 C C . PHE B 1 52 ? 27.564 -12.895 -3.557 1.00 125.19 2334 PHE B C 1
ATOM 4359 O O . PHE B 1 52 ? 27.227 -12.401 -2.482 1.00 123.02 2334 PHE B O 1
ATOM 4367 N N . GLU B 1 53 ? 28.693 -12.570 -4.189 1.00 127.26 2335 GLU B N 1
ATOM 4368 C CA . GLU B 1 53 ? 29.639 -11.585 -3.648 1.00 127.41 2335 GLU B CA 1
ATOM 4369 C C . GLU B 1 53 ? 29.092 -10.156 -3.563 1.00 123.65 2335 GLU B C 1
ATOM 4370 O O . GLU B 1 53 ? 29.623 -9.338 -2.809 1.00 122.54 2335 GLU B O 1
ATOM 4376 N N . GLN B 1 54 ? 28.040 -9.853 -4.323 1.00 121.50 2336 GLN B N 1
ATOM 4377 C CA . GLN B 1 54 ? 27.457 -8.508 -4.284 1.00 118.41 2336 GLN B CA 1
ATOM 4378 C C . GLN B 1 54 ? 26.175 -8.402 -3.443 1.00 114.00 2336 GLN B C 1
ATOM 4379 O O . GLN B 1 54 ? 25.483 -7.382 -3.490 1.00 111.22 2336 GLN B O 1
ATOM 4393 N N . PRO B 1 56 ? 24.014 -8.227 0.208 1.00 102.79 2338 PRO B N 1
ATOM 4394 C CA . PRO B 1 56 ? 24.162 -7.747 1.584 1.00 99.89 2338 PRO B CA 1
ATOM 4395 C C . PRO B 1 56 ? 24.047 -8.898 2.584 1.00 99.54 2338 PRO B C 1
ATOM 4396 O O . PRO B 1 56 ? 23.696 -10.012 2.205 1.00 100.72 2338 PRO B O 1
ATOM 4400 N N . ASP B 1 57 ? 24.328 -8.620 3.851 1.00 98.65 2339 ASP B N 1
ATOM 4401 C CA . ASP B 1 57 ? 24.329 -9.639 4.899 1.00 100.27 2339 ASP B CA 1
ATOM 4402 C C . ASP B 1 57 ? 22.923 -10.207 5.109 1.00 99.52 2339 ASP B C 1
ATOM 4403 O O . ASP B 1 57 ? 22.725 -11.427 5.086 1.00 100.72 2339 ASP B O 1
ATOM 4408 N N . GLU B 1 58 ? 21.959 -9.309 5.312 1.00 96.94 2340 GLU B N 1
ATOM 4409 C CA . GLU B 1 58 ? 20.551 -9.670 5.478 1.00 95.98 2340 GLU B CA 1
ATOM 4410 C C . GLU B 1 58 ? 19.657 -8.808 4.588 1.00 93.61 2340 GLU B C 1
ATOM 4411 O O . GLU B 1 58 ? 19.911 -7.615 4.405 1.00 91.37 2340 GLU B O 1
ATOM 4417 N N . LEU B 1 59 ? 18.612 -9.425 4.040 1.00 94.29 2341 LEU B N 1
ATOM 4418 C CA . LEU B 1 59 ? 17.585 -8.718 3.276 1.00 92.77 2341 LEU B CA 1
ATOM 4419 C C . LEU B 1 59 ? 16.227 -8.874 3.922 1.00 92.51 2341 LEU B C 1
ATOM 4420 O O . LEU B 1 59 ? 15.943 -9.888 4.558 1.00 93.55 2341 LEU B O 1
ATOM 4425 N N . PHE B 1 60 ? 15.391 -7.859 3.742 1.00 91.77 2342 PHE B N 1
ATOM 4426 C CA . PHE B 1 60 ? 14.098 -7.787 4.400 1.00 92.96 2342 PHE B CA 1
ATOM 4427 C C . PHE B 1 60 ? 13.038 -7.311 3.426 1.00 94.18 2342 PHE B C 1
ATOM 4428 O O . PHE B 1 60 ? 13.313 -6.463 2.575 1.00 92.72 2342 PHE B O 1
ATOM 4436 N N . LEU B 1 61 ? 11.835 -7.873 3.555 1.00 97.81 2343 LEU B N 1
ATOM 4437 C CA . LEU B 1 61 ? 10.635 -7.373 2.880 1.00 100.09 2343 LEU B CA 1
ATOM 4438 C C . LEU B 1 61 ? 9.586 -7.109 3.957 1.00 102.44 2343 LEU B C 1
ATOM 4439 O O . LEU B 1 61 ? 8.577 -7.809 4.050 1.00 106.25 2343 LEU B O 1
ATOM 4444 N N . VAL B 1 62 ? 9.838 -6.108 4.788 1.00 101.71 2344 VAL B N 1
ATOM 4445 C CA . VAL B 1 62 ? 8.904 -5.764 5.842 1.00 103.66 2344 VAL B CA 1
ATOM 4446 C C . VAL B 1 62 ? 8.040 -4.630 5.331 1.00 105.59 2344 VAL B C 1
ATOM 4447 O O . VAL B 1 62 ? 8.547 -3.687 4.725 1.00 105.05 2344 VAL B O 1
ATOM 4451 N N . ASP B 1 63 ? 6.734 -4.746 5.565 1.00 110.51 2345 ASP B N 1
ATOM 4452 C CA . ASP B 1 63 ? 5.746 -3.751 5.140 1.00 112.56 2345 ASP B CA 1
ATOM 4453 C C . ASP B 1 63 ? 5.805 -3.515 3.632 1.00 112.15 2345 ASP B C 1
ATOM 4454 O O . ASP B 1 63 ? 5.672 -4.458 2.842 1.00 113.88 2345 ASP B O 1
ATOM 4459 N N . ASN B 1 64 ? 6.017 -2.260 3.245 1.00 109.57 2346 ASN B N 1
ATOM 4460 C CA . ASN B 1 64 ? 5.962 -1.862 1.847 1.00 110.04 2346 ASN B CA 1
ATOM 4461 C C . ASN B 1 64 ? 7.337 -1.878 1.204 1.00 106.30 2346 ASN B C 1
ATOM 4462 O O . ASN B 1 64 ? 7.457 -1.812 -0.018 1.00 107.48 2346 ASN B O 1
ATOM 4464 N N . LYS B 1 65 ? 8.365 -2.003 2.037 1.00 102.96 2347 LYS B N 1
ATOM 4465 C CA . LYS B 1 65 ? 9.744 -1.727 1.637 1.00 99.81 2347 LYS B CA 1
ATOM 4466 C C . LYS B 1 65 ? 10.634 -2.982 1.581 1.00 99.36 2347 LYS B C 1
ATOM 4467 O O . LYS B 1 65 ? 10.381 -3.968 2.292 1.00 99.74 2347 LYS B O 1
ATOM 4473 N N . VAL B 1 66 ? 11.665 -2.937 0.727 1.00 98.36 2348 VAL B N 1
ATOM 4474 C CA . VAL B 1 66 ? 12.745 -3.940 0.726 1.00 97.26 2348 VAL B CA 1
ATOM 4475 C C . VAL B 1 66 ? 14.010 -3.315 1.290 1.00 95.08 2348 VAL B C 1
ATOM 4476 O O . VAL B 1 66 ? 14.507 -2.325 0.752 1.00 94.53 2348 VAL B O 1
ATOM 4480 N N . LEU B 1 67 ? 14.535 -3.902 2.362 1.00 94.60 2349 LEU B N 1
ATOM 4481 C CA . LEU B 1 67 ? 15.692 -3.337 3.057 1.00 92.21 2349 LEU B CA 1
ATOM 4482 C C . LEU B 1 67 ? 16.904 -4.251 3.026 1.00 91.91 2349 LEU B C 1
ATOM 4483 O O . LEU B 1 67 ? 16.776 -5.462 2.852 1.00 93.25 2349 LEU B O 1
ATOM 4488 N N . SER B 1 68 ? 18.077 -3.652 3.202 1.00 90.74 2350 SER B N 1
ATOM 4489 C CA . SER B 1 68 ? 19.307 -4.395 3.426 1.00 90.63 2350 SER B CA 1
ATOM 4490 C C . SER B 1 68 ? 19.843 -4.046 4.798 1.00 90.19 2350 SER B C 1
ATOM 4491 O O . SER B 1 68 ? 19.713 -2.908 5.250 1.00 88.84 2350 SER B O 1
ATOM 4494 N N . HIS B 1 69 ? 20.427 -5.032 5.469 1.00 91.53 2351 HIS B N 1
ATOM 4495 C CA . HIS B 1 69 ? 21.266 -4.759 6.630 1.00 90.84 2351 HIS B CA 1
ATOM 4496 C C . HIS B 1 69 ? 22.609 -5.390 6.449 1.00 92.11 2351 HIS B C 1
ATOM 4497 O O . HIS B 1 69 ? 22.732 -6.608 6.339 1.00 94.38 2351 HIS B O 1
ATOM 4504 N N . HIS B 1 70 ? 23.629 -4.547 6.404 1.00 92.22 2352 HIS B N 1
ATOM 4505 C CA . HIS B 1 70 ? 24.988 -4.993 6.190 1.00 94.04 2352 HIS B CA 1
ATOM 4506 C C . HIS B 1 70 ? 25.905 -4.096 6.965 1.00 94.70 2352 HIS B C 1
ATOM 4507 O O . HIS B 1 70 ? 25.803 -2.866 6.872 1.00 93.12 2352 HIS B O 1
ATOM 4514 N N . ASP B 1 71 ? 26.791 -4.706 7.756 1.00 96.96 2353 ASP B N 1
ATOM 4515 C CA . ASP B 1 71 ? 27.798 -3.984 8.546 1.00 97.43 2353 ASP B CA 1
ATOM 4516 C C . ASP B 1 71 ? 27.197 -3.034 9.581 1.00 95.33 2353 ASP B C 1
ATOM 4517 O O . ASP B 1 71 ? 27.696 -1.918 9.787 1.00 95.31 2353 ASP B O 1
ATOM 4522 N N . GLY B 1 72 ? 26.124 -3.483 10.229 1.00 93.32 2354 GLY B N 1
ATOM 4523 C CA . GLY B 1 72 ? 25.418 -2.666 11.210 1.00 90.79 2354 GLY B CA 1
ATOM 4524 C C . GLY B 1 72 ? 24.706 -1.470 10.600 1.00 87.29 2354 GLY B C 1
ATOM 4525 O O . GLY B 1 72 ? 24.299 -0.553 11.319 1.00 86.39 2354 GLY B O 1
ATOM 4526 N N . ARG B 1 73 ? 24.552 -1.490 9.276 1.00 85.18 2355 ARG B N 1
ATOM 4527 C CA . ARG B 1 73 ? 23.901 -0.414 8.547 1.00 82.30 2355 ARG B CA 1
ATOM 4528 C C . ARG B 1 73 ? 22.650 -0.887 7.801 1.00 82.03 2355 ARG B C 1
ATOM 4529 O O . ARG B 1 73 ? 22.677 -1.871 7.052 1.00 82.94 2355 ARG B O 1
ATOM 4537 N N . THR B 1 74 ? 21.563 -0.148 8.003 1.00 80.35 2356 THR B N 1
ATOM 4538 C CA . THR B 1 74 ? 20.272 -0.462 7.429 1.00 78.98 2356 THR B CA 1
ATOM 4539 C C . THR B 1 74 ? 19.940 0.507 6.304 1.00 78.50 2356 THR B C 1
ATOM 4540 O O . THR B 1 74 ? 19.954 1.717 6.493 1.00 77.78 2356 THR B O 1
ATOM 4544 N N . ARG B 1 75 ? 19.641 -0.042 5.134 1.00 80.33 2357 ARG B N 1
ATOM 4545 C CA . ARG B 1 75 ? 19.331 0.758 3.960 1.00 81.48 2357 ARG B CA 1
ATOM 4546 C C . ARG B 1 75 ? 18.002 0.345 3.313 1.00 82.48 2357 ARG B C 1
ATOM 4547 O O . ARG B 1 75 ? 17.625 -0.825 3.356 1.00 83.20 2357 ARG B O 1
ATOM 4555 N N . ILE B 1 76 ? 17.293 1.314 2.732 1.00 83.21 2358 ILE B N 1
ATOM 4556 C CA . ILE B 1 76 ? 16.041 1.051 2.003 1.00 84.38 2358 ILE B CA 1
ATOM 4557 C C . ILE B 1 76 ? 16.314 0.926 0.509 1.00 85.00 2358 ILE B C 1
ATOM 4558 O O . ILE B 1 76 ? 16.722 1.882 -0.147 1.00 85.85 2358 ILE B O 1
ATOM 4563 N N . LEU B 1 77 ? 16.078 -0.264 -0.022 1.00 85.34 2359 LEU B N 1
ATOM 4564 C CA . LEU B 1 77 ? 16.444 -0.573 -1.395 1.00 86.69 2359 LEU B CA 1
ATOM 4565 C C . LEU B 1 77 ? 15.332 -0.196 -2.373 1.00 88.63 2359 LEU B C 1
ATOM 4566 O O . LEU B 1 77 ? 15.611 0.347 -3.448 1.00 89.27 2359 LEU B O 1
ATOM 4571 N N . ALA B 1 78 ? 14.085 -0.471 -1.967 1.00 89.18 2360 ALA B N 1
ATOM 4572 C CA . ALA B 1 78 ? 12.866 -0.116 -2.714 1.00 91.50 2360 ALA B CA 1
ATOM 4573 C C . ALA B 1 78 ? 11.610 -0.096 -1.825 1.00 91.09 2360 ALA B C 1
ATOM 4574 O O . ALA B 1 78 ? 11.573 -0.750 -0.785 1.00 89.00 2360 ALA B O 1
ATOM 4576 N N . ARG B 1 79 ? 10.595 0.660 -2.251 1.00 93.63 2361 ARG B N 1
ATOM 4577 C CA . ARG B 1 79 ? 9.258 0.679 -1.619 1.00 95.18 2361 ARG B CA 1
ATOM 4578 C C . ARG B 1 79 ? 8.129 0.309 -2.629 1.00 99.32 2361 ARG B C 1
ATOM 4579 O O . ARG B 1 79 ? 8.369 0.282 -3.841 1.00 101.13 2361 ARG B O 1
ATOM 4581 N N . LYS B 1 80 ? 6.919 0.022 -2.130 1.00 100.98 2362 LYS B N 1
ATOM 4582 C CA . LYS B 1 80 ? 5.781 -0.407 -2.975 1.00 105.46 2362 LYS B CA 1
ATOM 4583 C C . LYS B 1 80 ? 5.036 0.753 -3.639 1.00 108.74 2362 LYS B C 1
ATOM 4584 O O . LYS B 1 80 ? 4.305 1.496 -2.980 1.00 109.34 2362 LYS B O 1
ATOM 4586 N N . TRP B 1 85 ? 6.263 -1.210 -6.752 1.00 119.60 2367 TRP B N 1
ATOM 4587 C CA . TRP B 1 85 ? 7.649 -1.552 -6.456 1.00 117.21 2367 TRP B CA 1
ATOM 4588 C C . TRP B 1 85 ? 8.627 -0.550 -7.093 1.00 118.28 2367 TRP B C 1
ATOM 4589 O O . TRP B 1 85 ? 9.184 -0.805 -8.165 1.00 120.98 2367 TRP B O 1
ATOM 4591 N N . THR B 1 86 ? 8.823 0.590 -6.424 1.00 117.49 2368 THR B N 1
ATOM 4592 C CA . THR B 1 86 ? 9.681 1.677 -6.922 1.00 117.73 2368 THR B CA 1
ATOM 4593 C C . THR B 1 86 ? 11.028 1.705 -6.203 1.00 114.46 2368 THR B C 1
ATOM 4594 O O . THR B 1 86 ? 11.079 1.687 -4.967 1.00 111.65 2368 THR B O 1
ATOM 4596 N N . TYR B 1 87 ? 12.111 1.765 -6.982 1.00 115.39 2369 TYR B N 1
ATOM 4597 C CA . TYR B 1 87 ? 13.479 1.706 -6.444 1.00 111.21 2369 TYR B CA 1
ATOM 4598 C C . TYR B 1 87 ? 13.879 2.974 -5.694 1.00 109.04 2369 TYR B C 1
ATOM 4599 O O . TYR B 1 87 ? 13.712 4.090 -6.193 1.00 109.79 2369 TYR B O 1
ATOM 4601 N N . ASN B 1 88 ? 14.407 2.785 -4.489 1.00 107.13 2370 ASN B N 1
ATOM 4602 C CA . ASN B 1 88 ? 14.863 3.901 -3.662 1.00 106.79 2370 ASN B CA 1
ATOM 4603 C C . ASN B 1 88 ? 16.316 4.306 -3.926 1.00 106.68 2370 ASN B C 1
ATOM 4604 O O . ASN B 1 88 ? 17.192 3.447 -4.081 1.00 106.46 2370 ASN B O 1
ATOM 4609 N N . ALA B 1 89 ? 16.551 5.619 -3.974 1.00 107.45 2371 ALA B N 1
ATOM 4610 C CA . ALA B 1 89 ? 17.885 6.191 -4.176 1.00 107.18 2371 ALA B CA 1
ATOM 4611 C C . ALA B 1 89 ? 18.789 5.880 -2.988 1.00 104.38 2371 ALA B C 1
ATOM 4612 O O . ALA B 1 89 ? 18.306 5.683 -1.872 1.00 103.21 2371 ALA B O 1
ATOM 4614 N N . ASN B 1 90 ? 20.096 5.822 -3.226 1.00 104.31 2372 ASN B N 1
ATOM 4615 C CA . ASN B 1 90 ? 21.045 5.585 -2.148 1.00 102.16 2372 ASN B CA 1
ATOM 4616 C C . ASN B 1 90 ? 21.179 6.835 -1.272 1.00 101.72 2372 ASN B C 1
ATOM 4617 O O . ASN B 1 90 ? 21.206 7.957 -1.781 1.00 103.75 2372 ASN B O 1
ATOM 4622 N N . VAL B 1 91 ? 21.248 6.631 0.042 1.00 99.97 2373 VAL B N 1
ATOM 4623 C CA . VAL B 1 91 ? 21.286 7.735 1.018 1.00 99.82 2373 VAL B CA 1
ATOM 4624 C C . VAL B 1 91 ? 22.488 7.631 1.977 1.00 98.55 2373 VAL B C 1
ATOM 4625 O O . VAL B 1 91 ? 22.816 6.536 2.447 1.00 99.25 2373 VAL B O 1
ATOM 4629 N N . GLU B 1 92 ? 23.137 8.765 2.252 1.00 76.91 2374 GLU B N 1
ATOM 4630 C CA . GLU B 1 92 ? 24.341 8.784 3.091 1.00 75.98 2374 GLU B CA 1
ATOM 4631 C C . GLU B 1 92 ? 24.460 10.056 3.957 1.00 72.48 2374 GLU B C 1
ATOM 4632 O O . GLU B 1 92 ? 24.561 11.181 3.436 1.00 72.58 2374 GLU B O 1
ATOM 4638 N N . LEU B 1 93 ? 24.468 9.866 5.275 1.00 65.41 2375 LEU B N 1
ATOM 4639 C CA . LEU B 1 93 ? 24.495 10.981 6.215 1.00 60.80 2375 LEU B CA 1
ATOM 4640 C C . LEU B 1 93 ? 25.830 11.753 6.285 1.00 60.18 2375 LEU B C 1
ATOM 4641 O O . LEU B 1 93 ? 26.901 11.187 6.556 1.00 59.64 2375 LEU B O 1
ATOM 4654 N N . SER B 1 95 ? 29.047 14.057 7.105 1.00 59.16 2377 SER B N 1
ATOM 4655 C CA . SER B 1 95 ? 30.000 14.144 8.192 1.00 57.87 2377 SER B CA 1
ATOM 4656 C C . SER B 1 95 ? 29.817 15.503 8.863 1.00 56.45 2377 SER B C 1
ATOM 4657 O O . SER B 1 95 ? 29.161 16.393 8.323 1.00 56.28 2377 SER B O 1
ATOM 4660 N N . VAL B 1 96 ? 30.420 15.655 10.036 1.00 54.76 2378 VAL B N 1
ATOM 4661 C CA . VAL B 1 96 ? 30.336 16.880 10.800 1.00 53.45 2378 VAL B CA 1
ATOM 4662 C C . VAL B 1 96 ? 30.956 18.010 9.983 1.00 57.39 2378 VAL B C 1
ATOM 4663 O O . VAL B 1 96 ? 30.394 19.106 9.894 1.00 56.66 2378 VAL B O 1
ATOM 4667 N N . THR B 1 97 ? 32.095 17.716 9.353 1.00 60.08 2379 THR B N 1
ATOM 4668 C CA . THR B 1 97 ? 32.786 18.687 8.511 1.00 60.84 2379 THR B CA 1
ATOM 4669 C C . THR B 1 97 ? 32.002 19.019 7.250 1.00 61.38 2379 THR B C 1
ATOM 4670 O O . THR B 1 97 ? 31.945 20.182 6.835 1.00 62.39 2379 THR B O 1
ATOM 4674 N N . GLU B 1 98 ? 31.377 18.011 6.653 1.00 59.83 2380 GLU B N 1
ATOM 4675 C CA . GLU B 1 98 ? 30.480 18.272 5.549 1.00 60.83 2380 GLU B CA 1
ATOM 4676 C C . GLU B 1 98 ? 29.473 19.350 5.959 1.00 59.97 2380 GLU B C 1
ATOM 4677 O O . GLU B 1 98 ? 29.285 20.337 5.261 1.00 60.89 2380 GLU B O 1
ATOM 4683 N N . LEU B 1 99 ? 28.876 19.180 7.132 1.00 59.96 2381 LEU B N 1
ATOM 4684 C CA . LEU B 1 99 ? 27.972 20.178 7.706 1.00 59.15 2381 LEU B CA 1
ATOM 4685 C C . LEU B 1 99 ? 28.681 21.519 8.002 1.00 62.49 2381 LEU B C 1
ATOM 4686 O O . LEU B 1 99 ? 28.214 22.587 7.574 1.00 64.47 2381 LEU B O 1
ATOM 4691 N N . LEU B 1 100 ? 29.803 21.463 8.720 1.00 60.99 2382 LEU B N 1
ATOM 4692 C CA . LEU B 1 100 ? 30.574 22.655 8.991 1.00 62.17 2382 LEU B CA 1
ATOM 4693 C C . LEU B 1 100 ? 30.839 23.441 7.707 1.00 66.70 2382 LEU B C 1
ATOM 4694 O O . LEU B 1 100 ? 30.714 24.669 7.684 1.00 67.64 2382 LEU B O 1
ATOM 4699 N N . ASP B 1 101 ? 31.183 22.730 6.635 1.00 70.14 2383 ASP B N 1
ATOM 4700 C CA . ASP B 1 101 ? 31.408 23.369 5.337 1.00 74.61 2383 ASP B CA 1
ATOM 4701 C C . ASP B 1 101 ? 30.103 23.906 4.763 1.00 73.83 2383 ASP B C 1
ATOM 4702 O O . ASP B 1 101 ? 30.045 25.077 4.379 1.00 76.26 2383 ASP B O 1
ATOM 4707 N N . ALA B 1 102 ? 29.065 23.062 4.740 1.00 70.11 2384 ALA B N 1
ATOM 4708 C CA . ALA B 1 102 ? 27.775 23.396 4.105 1.00 69.65 2384 ALA B CA 1
ATOM 4709 C C . ALA B 1 102 ? 27.023 24.523 4.785 1.00 68.24 2384 ALA B C 1
ATOM 4710 O O . ALA B 1 102 ? 26.439 25.358 4.113 1.00 72.03 2384 ALA B O 1
ATOM 4712 N N . ALA B 1 103 ? 27.057 24.534 6.114 1.00 66.30 2385 ALA B N 1
ATOM 4713 C CA . ALA B 1 103 ? 26.300 25.479 6.943 1.00 64.77 2385 ALA B CA 1
ATOM 4714 C C . ALA B 1 103 ? 27.074 26.756 7.274 1.00 67.23 2385 ALA B C 1
ATOM 4715 O O . ALA B 1 103 ? 26.544 27.646 7.940 1.00 67.89 2385 ALA B O 1
ATOM 4717 N N . HIS B 1 104 ? 28.319 26.842 6.809 1.00 68.50 2386 HIS B N 1
ATOM 4718 C CA . HIS B 1 104 ? 29.210 27.964 7.112 1.00 71.28 2386 HIS B CA 1
ATOM 4719 C C . HIS B 1 104 ? 28.698 29.314 6.649 1.00 73.78 2386 HIS B C 1
ATOM 4720 O O . HIS B 1 104 ? 28.373 29.481 5.479 1.00 75.34 2386 HIS B O 1
ATOM 4727 N N . VAL B 1 105 ? 28.618 30.286 7.558 1.00 75.07 2387 VAL B N 1
ATOM 4728 C CA . VAL B 1 105 ? 28.354 31.689 7.169 1.00 81.53 2387 VAL B CA 1
ATOM 4729 C C . VAL B 1 105 ? 29.294 32.671 7.868 1.00 85.44 2387 VAL B C 1
ATOM 4730 O O . VAL B 1 105 ? 29.201 32.885 9.075 1.00 86.08 2387 VAL B O 1
ATOM 4734 N N . SER B 1 106 ? 30.186 33.281 7.094 1.00 90.57 2388 SER B N 1
ATOM 4735 C CA . SER B 1 106 ? 31.306 34.044 7.653 1.00 96.04 2388 SER B CA 1
ATOM 4736 C C . SER B 1 106 ? 30.906 35.301 8.416 1.00 99.59 2388 SER B C 1
ATOM 4737 O O . SER B 1 106 ? 29.965 35.998 8.038 1.00 100.31 2388 SER B O 1
ATOM 4740 N N . GLY B 1 107 ? 31.643 35.572 9.491 1.00 102.71 2389 GLY B N 1
ATOM 4741 C CA . GLY B 1 107 ? 31.417 36.740 10.333 1.00 108.50 2389 GLY B CA 1
ATOM 4742 C C . GLY B 1 107 ? 30.537 36.434 11.529 1.00 107.39 2389 GLY B C 1
ATOM 4743 O O . GLY B 1 107 ? 30.494 37.205 12.491 1.00 110.89 2389 GLY B O 1
ATOM 4744 N N . LYS B 1 108 ? 29.839 35.302 11.467 1.00 103.22 2390 LYS B N 1
ATOM 4745 C CA . LYS B 1 108 ? 28.870 34.927 12.489 1.00 102.01 2390 LYS B CA 1
ATOM 4746 C C . LYS B 1 108 ? 29.522 33.998 13.510 1.00 100.67 2390 LYS B C 1
ATOM 4747 O O . LYS B 1 108 ? 30.235 33.066 13.139 1.00 100.76 2390 LYS B O 1
ATOM 4753 N N . VAL B 1 109 ? 29.296 34.273 14.793 1.00 101.31 2391 VAL B N 1
ATOM 4754 C CA . VAL B 1 109 ? 29.710 33.362 15.867 1.00 98.61 2391 VAL B CA 1
ATOM 4755 C C . VAL B 1 109 ? 28.726 32.183 15.942 1.00 95.79 2391 VAL B C 1
ATOM 4756 O O . VAL B 1 109 ? 27.568 32.313 15.506 1.00 95.93 2391 VAL B O 1
ATOM 4760 N N . ARG B 1 110 ? 29.173 31.036 16.468 1.00 92.78 2392 ARG B N 1
ATOM 4761 C CA . ARG B 1 110 ? 28.271 29.872 16.605 1.00 87.25 2392 ARG B CA 1
ATOM 4762 C C . ARG B 1 110 ? 27.333 30.089 17.786 1.00 85.83 2392 ARG B C 1
ATOM 4763 O O . ARG B 1 110 ? 27.767 30.418 18.896 1.00 87.10 2392 ARG B O 1
ATOM 4771 N N . GLY B 1 111 ? 26.042 29.946 17.525 1.00 81.92 2393 GLY B N 1
ATOM 4772 C CA . GLY B 1 111 ? 25.049 30.015 18.585 1.00 82.82 2393 GLY B CA 1
ATOM 4773 C C . GLY B 1 111 ? 24.908 28.634 19.184 1.00 78.60 2393 GLY B C 1
ATOM 4774 O O . GLY B 1 111 ? 25.317 27.646 18.557 1.00 76.18 2393 GLY B O 1
ATOM 4775 N N . GLU B 1 112 ? 24.334 28.556 20.386 1.00 76.87 2394 GLU B N 1
ATOM 4776 C CA . GLU B 1 112 ? 24.226 27.279 21.085 1.00 74.10 2394 GLU B CA 1
ATOM 4777 C C . GLU B 1 112 ? 23.372 26.330 20.264 1.00 68.53 2394 GLU B C 1
ATOM 4778 O O . GLU B 1 112 ? 23.502 25.108 20.350 1.00 64.46 2394 GLU B O 1
ATOM 4784 N N . SER B 1 113 ? 22.519 26.920 19.441 1.00 67.50 2395 SER B N 1
ATOM 4785 C CA . SER B 1 113 ? 21.571 26.164 18.668 1.00 65.50 2395 SER B CA 1
ATOM 4786 C C . SER B 1 113 ? 22.274 25.429 17.532 1.00 61.67 2395 SER B C 1
ATOM 4787 O O . SER B 1 113 ? 21.924 24.286 17.202 1.00 57.22 2395 SER B O 1
ATOM 4790 N N . TYR B 1 114 ? 23.276 26.088 16.948 1.00 60.18 2396 TYR B N 1
ATOM 4791 C CA . TYR B 1 114 ? 24.088 25.461 15.920 1.00 56.84 2396 TYR B CA 1
ATOM 4792 C C . TYR B 1 114 ? 24.944 24.377 16.561 1.00 56.00 2396 TYR B C 1
ATOM 4793 O O . TYR B 1 114 ? 25.065 23.277 16.020 1.00 53.89 2396 TYR B O 1
ATOM 4802 N N . GLN B 1 115 ? 25.512 24.695 17.726 1.00 57.58 2397 GLN B N 1
ATOM 4803 C CA . GLN B 1 115 ? 26.414 23.797 18.431 1.00 57.02 2397 GLN B CA 1
ATOM 4804 C C . GLN B 1 115 ? 25.690 22.505 18.865 1.00 57.35 2397 GLN B C 1
ATOM 4805 O O . GLN B 1 115 ? 26.271 21.412 18.843 1.00 54.61 2397 GLN B O 1
ATOM 4811 N N . GLN B 1 116 ? 24.413 22.642 19.226 1.00 58.19 2398 GLN B N 1
ATOM 4812 C CA . GLN B 1 116 ? 23.593 21.510 19.612 1.00 56.09 2398 GLN B CA 1
ATOM 4813 C C . GLN B 1 116 ? 23.371 20.566 18.429 1.00 54.74 2398 GLN B C 1
ATOM 4814 O O . GLN B 1 116 ? 23.211 19.365 18.627 1.00 56.94 2398 GLN B O 1
ATOM 4820 N N . VAL B 1 117 ? 23.390 21.088 17.205 1.00 53.59 2399 VAL B N 1
ATOM 4821 C CA . VAL B 1 117 ? 23.317 20.232 16.022 1.00 51.36 2399 VAL B CA 1
ATOM 4822 C C . VAL B 1 117 ? 24.651 19.540 15.774 1.00 52.92 2399 VAL B C 1
ATOM 4823 O O . VAL B 1 117 ? 24.688 18.325 15.531 1.00 56.00 2399 VAL B O 1
ATOM 4827 N N . ILE B 1 118 ? 25.743 20.306 15.842 1.00 52.11 2400 ILE B N 1
ATOM 4828 C CA . ILE B 1 118 ? 27.079 19.746 15.688 1.00 51.32 2400 ILE B CA 1
ATOM 4829 C C . ILE B 1 118 ? 27.319 18.650 16.747 1.00 51.96 2400 ILE B C 1
ATOM 4830 O O . ILE B 1 118 ? 27.794 17.558 16.417 1.00 51.95 2400 ILE B O 1
ATOM 4835 N N . ASP B 1 119 ? 26.964 18.932 18.003 1.00 50.73 2401 ASP B N 1
ATOM 4836 C CA . ASP B 1 119 ? 27.044 17.934 19.058 1.00 48.87 2401 ASP B CA 1
ATOM 4837 C C . ASP B 1 119 ? 26.259 16.681 18.700 1.00 48.59 2401 ASP B C 1
ATOM 4838 O O . ASP B 1 119 ? 26.806 15.572 18.755 1.00 48.04 2401 ASP B O 1
ATOM 4843 N N . ALA B 1 120 ? 24.993 16.858 18.311 1.00 47.75 2402 ALA B N 1
ATOM 4844 C CA . ALA B 1 120 ? 24.104 15.726 18.026 1.00 46.49 2402 ALA B CA 1
ATOM 4845 C C . ALA B 1 120 ? 24.622 14.893 16.865 1.00 47.75 2402 ALA B C 1
ATOM 4846 O O . ALA B 1 120 ? 24.520 13.642 16.866 1.00 48.27 2402 ALA B O 1
ATOM 4848 N N . LEU B 1 121 ? 25.181 15.582 15.872 1.00 45.91 2403 LEU B N 1
ATOM 4849 C CA . LEU B 1 121 ? 25.645 14.885 14.705 1.00 45.60 2403 LEU B CA 1
ATOM 4850 C C . LEU B 1 121 ? 26.827 14.026 15.126 1.00 48.91 2403 LEU B C 1
ATOM 4851 O O . LEU B 1 121 ? 26.865 12.827 14.830 1.00 51.17 2403 LEU B O 1
ATOM 4856 N N . THR B 1 122 ? 27.750 14.635 15.876 1.00 49.79 2404 THR B N 1
ATOM 4857 C CA . THR B 1 122 ? 28.921 13.955 16.387 1.00 49.21 2404 THR B CA 1
ATOM 4858 C C . THR B 1 122 ? 28.512 12.741 17.196 1.00 51.30 2404 THR B C 1
ATOM 4859 O O . THR B 1 122 ? 29.107 11.672 17.049 1.00 52.66 2404 THR B O 1
ATOM 4863 N N . GLU B 1 123 ? 27.494 12.905 18.042 1.00 52.38 2405 GLU B N 1
ATOM 4864 C CA . GLU B 1 123 ? 27.058 11.834 18.928 1.00 53.94 2405 GLU B CA 1
ATOM 4865 C C . GLU B 1 123 ? 26.442 10.691 18.151 1.00 54.20 2405 GLU B C 1
ATOM 4866 O O . GLU B 1 123 ? 26.603 9.521 18.513 1.00 55.27 2405 GLU B O 1
ATOM 4872 N N . TYR B 1 124 ? 25.758 11.029 17.067 1.00 54.33 2406 TYR B N 1
ATOM 4873 C CA . TYR B 1 124 ? 25.206 10.001 16.200 1.00 54.21 2406 TYR B CA 1
ATOM 4874 C C . TYR B 1 124 ? 26.286 9.211 15.488 1.00 54.12 2406 TYR B C 1
ATOM 4875 O O . TYR B 1 124 ? 26.289 7.986 15.528 1.00 57.21 2406 TYR B O 1
ATOM 4884 N N . HIS B 1 125 ? 27.194 9.904 14.819 1.00 52.81 2407 HIS B N 1
ATOM 4885 C CA . HIS B 1 125 ? 28.255 9.216 14.093 1.00 53.05 2407 HIS B CA 1
ATOM 4886 C C . HIS B 1 125 ? 29.076 8.328 14.983 1.00 54.84 2407 HIS B C 1
ATOM 4887 O O . HIS B 1 125 ? 29.496 7.271 14.560 1.00 58.31 2407 HIS B O 1
ATOM 4894 N N . ALA B 1 126 ? 29.275 8.734 16.235 1.00 54.02 2408 ALA B N 1
ATOM 4895 C CA . ALA B 1 126 ? 29.971 7.915 17.207 1.00 55.41 2408 ALA B CA 1
ATOM 4896 C C . ALA B 1 126 ? 29.188 6.665 17.603 1.00 57.92 2408 ALA B C 1
ATOM 4897 O O . ALA B 1 126 ? 29.781 5.665 17.991 1.00 62.11 2408 ALA B O 1
ATOM 4899 N N . SER B 1 127 ? 27.866 6.697 17.520 1.00 59.04 2409 SER B N 1
ATOM 4900 C CA . SER B 1 127 ? 27.097 5.508 17.903 1.00 63.12 2409 SER B CA 1
ATOM 4901 C C . SER B 1 127 ? 27.126 4.458 16.793 1.00 67.16 2409 SER B C 1
ATOM 4902 O O . SER B 1 127 ? 26.982 3.263 17.053 1.00 71.46 2409 SER B O 1
ATOM 4905 N N . THR B 1 128 ? 27.327 4.936 15.566 1.00 68.79 2410 THR B N 1
ATOM 4906 C CA . THR B 1 128 ? 27.523 4.132 14.363 1.00 69.35 2410 THR B CA 1
ATOM 4907 C C . THR B 1 128 ? 28.650 3.136 14.564 1.00 72.70 2410 THR B C 1
ATOM 4908 O O . THR B 1 128 ? 28.455 1.927 14.423 1.00 77.06 2410 THR B O 1
ATOM 4912 N N . ALA B 1 129 ? 29.827 3.642 14.913 1.00 72.40 2411 ALA B N 1
ATOM 4913 C CA . ALA B 1 129 ? 30.999 2.787 15.040 1.00 77.33 2411 ALA B CA 1
ATOM 4914 C C . ALA B 1 129 ? 30.750 1.685 16.064 1.00 79.70 2411 ALA B C 1
ATOM 4915 O O . ALA B 1 129 ? 31.062 0.510 15.830 1.00 80.55 2411 ALA B O 1
ATOM 4917 N N . GLU B 1 130 ? 30.159 2.092 17.186 1.00 80.38 2412 GLU B N 1
ATOM 4918 C CA . GLU B 1 130 ? 29.832 1.196 18.294 1.00 84.45 2412 GLU B CA 1
ATOM 4919 C C . GLU B 1 130 ? 28.902 0.033 17.880 1.00 86.14 2412 GLU B C 1
ATOM 4920 O O . GLU B 1 130 ? 29.281 -1.138 17.979 1.00 86.77 2412 GLU B O 1
ATOM 4922 N N . HIS B 1 131 ? 27.703 0.351 17.394 1.00 83.37 2413 HIS B N 1
ATOM 4923 C CA . HIS B 1 131 ? 26.729 -0.700 17.145 1.00 86.44 2413 HIS B CA 1
ATOM 4924 C C . HIS B 1 131 ? 25.875 -0.586 15.904 1.00 84.32 2413 HIS B C 1
ATOM 4925 O O . HIS B 1 131 ? 26.000 0.365 15.126 1.00 80.56 2413 HIS B O 1
ATOM 4932 N N . ALA B 1 132 ? 25.019 -1.596 15.706 1.00 84.27 2414 ALA B N 1
ATOM 4933 C CA . ALA B 1 132 ? 24.066 -1.642 14.597 1.00 81.38 2414 ALA B CA 1
ATOM 4934 C C . ALA B 1 132 ? 23.200 -0.399 14.628 1.00 76.27 2414 ALA B C 1
ATOM 4935 O O . ALA B 1 132 ? 22.887 0.106 15.699 1.00 75.35 2414 ALA B O 1
ATOM 4937 N N . ASP B 1 133 ? 22.811 0.104 13.466 1.00 73.62 2415 ASP B N 1
ATOM 4938 C CA . ASP B 1 133 ? 22.049 1.345 13.443 1.00 69.62 2415 ASP B CA 1
ATOM 4939 C C . ASP B 1 133 ? 20.590 1.203 13.913 1.00 70.27 2415 ASP B C 1
ATOM 4940 O O . ASP B 1 133 ? 19.917 2.208 14.141 1.00 67.03 2415 ASP B O 1
ATOM 4945 N N . TYR B 1 134 ? 20.119 -0.031 14.102 1.00 72.83 2416 TYR B N 1
ATOM 4946 C CA . TYR B 1 134 ? 18.752 -0.236 14.591 1.00 74.12 2416 TYR B CA 1
ATOM 4947 C C . TYR B 1 134 ? 18.664 -0.403 16.108 1.00 74.19 2416 TYR B C 1
ATOM 4948 O O . TYR B 1 134 ? 17.567 -0.456 16.668 1.00 74.84 2416 TYR B O 1
ATOM 4957 N N . GLU B 1 135 ? 19.812 -0.491 16.774 1.00 73.83 2417 GLU B N 1
ATOM 4958 C CA . GLU B 1 135 ? 19.823 -0.558 18.233 1.00 74.53 2417 GLU B CA 1
ATOM 4959 C C . GLU B 1 135 ? 19.334 0.749 18.850 1.00 70.89 2417 GLU B C 1
ATOM 4960 O O . GLU B 1 135 ? 19.713 1.845 18.404 1.00 69.06 2417 GLU B O 1
ATOM 4966 N N . LEU B 1 136 ? 18.481 0.622 19.865 1.00 70.08 2418 LEU B N 1
ATOM 4967 C CA . LEU B 1 136 ? 17.794 1.753 20.481 1.00 67.00 2418 LEU B CA 1
ATOM 4968 C C . LEU B 1 136 ? 18.715 2.976 20.717 1.00 63.39 2418 LEU B C 1
ATOM 4969 O O . LEU B 1 136 ? 18.424 4.078 20.257 1.00 59.91 2418 LEU B O 1
ATOM 4974 N N . THR B 1 137 ? 19.845 2.757 21.379 1.00 63.55 2419 THR B N 1
ATOM 4975 C CA . THR B 1 137 ? 20.802 3.816 21.662 1.00 62.20 2419 THR B CA 1
ATOM 4976 C C . THR B 1 137 ? 21.115 4.636 20.414 1.00 59.75 2419 THR B C 1
ATOM 4977 O O . THR B 1 137 ? 21.168 5.868 20.472 1.00 57.12 2419 THR B O 1
ATOM 4981 N N . SER B 1 138 ? 21.317 3.958 19.290 1.00 61.04 2420 SER B N 1
ATOM 4982 C CA . SER B 1 138 ? 21.615 4.642 18.025 1.00 59.95 2420 SER B CA 1
ATOM 4983 C C . SER B 1 138 ? 20.417 5.439 17.540 1.00 59.29 2420 SER B C 1
ATOM 4984 O O . SER B 1 138 ? 20.534 6.605 17.145 1.00 57.08 2420 SER B O 1
ATOM 4987 N N . VAL B 1 139 ? 19.264 4.785 17.590 1.00 60.73 2421 VAL B N 1
ATOM 4988 C CA . VAL B 1 139 ? 18.024 5.357 17.130 1.00 60.09 2421 VAL B CA 1
ATOM 4989 C C . VAL B 1 139 ? 17.725 6.603 17.942 1.00 58.28 2421 VAL B C 1
ATOM 4990 O O . VAL B 1 139 ? 17.363 7.633 17.380 1.00 55.67 2421 VAL B O 1
ATOM 4994 N N . GLU B 1 140 ? 17.916 6.492 19.260 1.00 60.70 2422 GLU B N 1
ATOM 4995 C CA . GLU B 1 140 ? 17.752 7.589 20.210 1.00 60.25 2422 GLU B CA 1
ATOM 4996 C C . GLU B 1 140 ? 18.596 8.811 19.790 1.00 56.66 2422 GLU B C 1
ATOM 4997 O O . GLU B 1 140 ? 18.070 9.917 19.661 1.00 54.13 2422 GLU B O 1
ATOM 5003 N N . LYS B 1 141 ? 19.890 8.597 19.540 1.00 55.28 2423 LYS B N 1
ATOM 5004 C CA . LYS B 1 141 ? 20.789 9.649 19.065 1.00 52.89 2423 LYS B CA 1
ATOM 5005 C C . LYS B 1 141 ? 20.294 10.240 17.728 1.00 54.31 2423 LYS B C 1
ATOM 5006 O O . LYS B 1 141 ? 20.387 11.452 17.484 1.00 53.71 2423 LYS B O 1
ATOM 5012 N N . LEU B 1 142 ? 19.738 9.382 16.879 1.00 54.64 2424 LEU B N 1
ATOM 5013 C CA . LEU B 1 142 ? 19.213 9.808 15.595 1.00 54.53 2424 LEU B CA 1
ATOM 5014 C C . LEU B 1 142 ? 18.004 10.714 15.758 1.00 56.42 2424 LEU B C 1
ATOM 5015 O O . LEU B 1 142 ? 17.826 11.675 14.994 1.00 59.18 2424 LEU B O 1
ATOM 5020 N N . LEU B 1 143 ? 17.161 10.395 16.739 1.00 55.26 2425 LEU B N 1
ATOM 5021 C CA . LEU B 1 143 ? 15.969 11.181 16.990 1.00 55.37 2425 LEU B CA 1
ATOM 5022 C C . LEU B 1 143 ? 16.377 12.538 17.531 1.00 55.56 2425 LEU B C 1
ATOM 5023 O O . LEU B 1 143 ? 15.809 13.576 17.193 1.00 55.49 2425 LEU B O 1
ATOM 5028 N N . ASN B 1 144 ? 17.407 12.498 18.358 1.00 56.80 2426 ASN B N 1
ATOM 5029 C CA . ASN B 1 144 ? 17.984 13.655 18.972 1.00 56.96 2426 ASN B CA 1
ATOM 5030 C C . ASN B 1 144 ? 18.350 14.640 17.859 1.00 57.29 2426 ASN B C 1
ATOM 5031 O O . ASN B 1 144 ? 17.915 15.788 17.871 1.00 55.90 2426 ASN B O 1
ATOM 5036 N N . LEU B 1 145 ? 19.157 14.180 16.907 1.00 54.37 2427 LEU B N 1
ATOM 5037 C CA . LEU B 1 145 ? 19.523 14.976 15.747 1.00 53.10 2427 LEU B CA 1
ATOM 5038 C C . LEU B 1 145 ? 18.347 15.661 15.073 1.00 55.00 2427 LEU B C 1
ATOM 5039 O O . LEU B 1 145 ? 18.346 16.880 14.910 1.00 55.12 2427 LEU B O 1
ATOM 5044 N N . ARG B 1 146 ? 17.338 14.896 14.712 1.00 56.54 2428 ARG B N 1
ATOM 5045 C CA . ARG B 1 146 ? 16.229 15.446 13.980 1.00 55.38 2428 ARG B CA 1
ATOM 5046 C C . ARG B 1 146 ? 15.511 16.511 14.760 1.00 55.39 2428 ARG B C 1
ATOM 5047 O O . ARG B 1 146 ? 15.221 17.561 14.259 1.00 55.87 2428 ARG B O 1
ATOM 5055 N N . LYS B 1 147 ? 15.260 16.233 16.015 1.00 52.84 2429 LYS B N 1
ATOM 5056 C CA . LYS B 1 147 ? 14.772 17.210 16.964 1.00 52.30 2429 LYS B CA 1
ATOM 5057 C C . LYS B 1 147 ? 15.571 18.532 16.912 1.00 52.64 2429 LYS B C 1
ATOM 5058 O O . LYS B 1 147 ? 14.989 19.601 16.764 1.00 52.98 2429 LYS B O 1
ATOM 5064 N N . GLN B 1 148 ? 16.903 18.437 17.014 1.00 52.32 2430 GLN B N 1
ATOM 5065 C CA . GLN B 1 148 ? 17.817 19.584 16.995 1.00 50.82 2430 GLN B CA 1
ATOM 5066 C C . GLN B 1 148 ? 17.799 20.350 15.678 1.00 51.26 2430 GLN B C 1
ATOM 5067 O O . GLN B 1 148 ? 17.693 21.581 15.673 1.00 52.44 2430 GLN B O 1
ATOM 5073 N N . VAL B 1 149 ? 17.933 19.622 14.568 1.00 49.75 2431 VAL B N 1
ATOM 5074 C CA . VAL B 1 149 ? 17.928 20.217 13.230 1.00 49.62 2431 VAL B CA 1
ATOM 5075 C C . VAL B 1 149 ? 16.643 21.016 12.955 1.00 51.01 2431 VAL B C 1
ATOM 5076 O O . VAL B 1 149 ? 16.687 22.191 12.555 1.00 49.24 2431 VAL B O 1
ATOM 5080 N N . GLU B 1 150 ? 15.507 20.368 13.217 1.00 52.00 2432 GLU B N 1
ATOM 5081 C CA . GLU B 1 150 ? 14.191 21.012 13.158 1.00 53.54 2432 GLU B CA 1
ATOM 5082 C C . GLU B 1 150 ? 14.059 22.239 14.048 1.00 53.48 2432 GLU B C 1
ATOM 5083 O O . GLU B 1 150 ? 13.630 23.293 13.584 1.00 55.27 2432 GLU B O 1
ATOM 5089 N N . GLY B 1 151 ? 14.454 22.110 15.308 1.00 52.57 2433 GLY B N 1
ATOM 5090 C CA . GLY B 1 151 ? 14.465 23.246 16.220 1.00 55.45 2433 GLY B CA 1
ATOM 5091 C C . GLY B 1 151 ? 15.276 24.429 15.697 1.00 57.58 2433 GLY B C 1
ATOM 5092 O O . GLY B 1 151 ? 14.833 25.586 15.779 1.00 58.37 2433 GLY B O 1
ATOM 5093 N N . TYR B 1 152 ? 16.459 24.139 15.148 1.00 56.09 2434 TYR B N 1
ATOM 5094 C CA . TYR B 1 152 ? 17.281 25.182 14.565 1.00 57.53 2434 TYR B CA 1
ATOM 5095 C C . TYR B 1 152 ? 16.507 25.954 13.502 1.00 60.64 2434 TYR B C 1
ATOM 5096 O O . TYR B 1 152 ? 16.448 27.204 13.531 1.00 63.23 2434 TYR B O 1
ATOM 5105 N N . VAL B 1 153 ? 15.930 25.226 12.574 1.00 59.04 2435 VAL B N 1
ATOM 5106 C CA . VAL B 1 153 ? 15.265 25.842 11.469 1.00 58.98 2435 VAL B CA 1
ATOM 5107 C C . VAL B 1 153 ? 14.058 26.594 11.956 1.00 60.53 2435 VAL B C 1
ATOM 5108 O O . VAL B 1 153 ? 13.818 27.692 11.538 1.00 63.68 2435 VAL B O 1
ATOM 5112 N N . LEU B 1 154 ? 13.310 26.002 12.864 1.00 58.70 2436 LEU B N 1
ATOM 5113 C CA . LEU B 1 154 ? 12.124 26.624 13.403 1.00 59.29 2436 LEU B CA 1
ATOM 5114 C C . LEU B 1 154 ? 12.426 27.924 14.066 1.00 61.76 2436 LEU B C 1
ATOM 5115 O O . LEU B 1 154 ? 11.632 28.826 14.041 1.00 64.71 2436 LEU B O 1
ATOM 5120 N N . GLY B 1 155 ? 13.575 28.008 14.696 1.00 61.51 2437 GLY B N 1
ATOM 5121 C CA . GLY B 1 155 ? 13.899 29.165 15.485 1.00 64.63 2437 GLY B CA 1
ATOM 5122 C C . GLY B 1 155 ? 14.629 30.232 14.734 1.00 67.58 2437 GLY B C 1
ATOM 5123 O O . GLY B 1 155 ? 14.608 31.375 15.115 1.00 69.83 2437 GLY B O 1
ATOM 5124 N N . HIS B 1 156 ? 15.287 29.849 13.661 1.00 68.32 2438 HIS B N 1
ATOM 5125 C CA . HIS B 1 156 ? 16.045 30.814 12.863 1.00 70.42 2438 HIS B CA 1
ATOM 5126 C C . HIS B 1 156 ? 15.771 30.627 11.395 1.00 70.19 2438 HIS B C 1
ATOM 5127 O O . HIS B 1 156 ? 16.593 30.062 10.670 1.00 69.06 2438 HIS B O 1
ATOM 5134 N N . PRO B 1 157 ? 14.644 31.091 10.916 1.00 72.47 2439 PRO B N 1
ATOM 5135 C CA . PRO B 1 157 ? 14.304 30.873 9.518 1.00 73.55 2439 PRO B CA 1
ATOM 5136 C C . PRO B 1 157 ? 15.103 31.787 8.646 1.00 75.74 2439 PRO B C 1
ATOM 5137 O O . PRO B 1 157 ? 15.168 31.611 7.451 1.00 75.65 2439 PRO B O 1
ATOM 5141 N N . ASP B 1 158 ? 15.727 32.761 9.271 1.00 78.60 2440 ASP B N 1
ATOM 5142 C CA . ASP B 1 158 ? 16.638 33.638 8.587 1.00 82.81 2440 ASP B CA 1
ATOM 5143 C C . ASP B 1 158 ? 18.031 33.229 8.980 1.00 82.11 2440 ASP B C 1
ATOM 5144 O O . ASP B 1 158 ? 18.449 33.462 10.099 1.00 82.61 2440 ASP B O 1
ATOM 5149 N N . SER B 1 159 ? 18.766 32.620 8.073 1.00 81.42 2441 SER B N 1
ATOM 5150 C CA . SER B 1 159 ? 20.097 32.211 8.430 1.00 81.22 2441 SER B CA 1
ATOM 5151 C C . SER B 1 159 ? 20.675 31.268 7.434 1.00 81.50 2441 SER B C 1
ATOM 5152 O O . SER B 1 159 ? 20.095 30.249 7.164 1.00 81.09 2441 SER B O 1
ATOM 5155 N N . GLY B 1 160 ? 21.847 31.604 6.925 1.00 80.55 2442 GLY B N 1
ATOM 5156 C CA . GLY B 1 160 ? 22.452 30.891 5.834 1.00 80.98 2442 GLY B CA 1
ATOM 5157 C C . GLY B 1 160 ? 22.643 29.422 6.062 1.00 78.23 2442 GLY B C 1
ATOM 5158 O O . GLY B 1 160 ? 23.036 28.707 5.161 1.00 79.76 2442 GLY B O 1
ATOM 5159 N N . ARG B 1 161 ? 22.360 28.961 7.265 1.00 73.60 2443 ARG B N 1
ATOM 5160 C CA . ARG B 1 161 ? 22.621 27.582 7.589 1.00 69.76 2443 ARG B CA 1
ATOM 5161 C C . ARG B 1 161 ? 21.456 26.690 7.298 1.00 68.90 2443 ARG B C 1
ATOM 5162 O O . ARG B 1 161 ? 21.573 25.490 7.351 1.00 68.29 2443 ARG B O 1
ATOM 5170 N N . VAL B 1 162 ? 20.326 27.284 6.979 1.00 69.20 2444 VAL B N 1
ATOM 5171 C CA . VAL B 1 162 ? 19.122 26.528 6.740 1.00 68.33 2444 VAL B CA 1
ATOM 5172 C C . VAL B 1 162 ? 19.259 25.523 5.627 1.00 70.53 2444 VAL B C 1
ATOM 5173 O O . VAL B 1 162 ? 19.145 24.328 5.827 1.00 66.49 2444 VAL B O 1
ATOM 5177 N N . GLN B 1 163 ? 19.481 26.030 4.435 1.00 75.49 2445 GLN B N 1
ATOM 5178 C CA . GLN B 1 163 ? 19.693 25.180 3.268 1.00 77.79 2445 GLN B CA 1
ATOM 5179 C C . GLN B 1 163 ? 20.532 23.935 3.602 1.00 74.92 2445 GLN B C 1
ATOM 5180 O O . GLN B 1 163 ? 20.196 22.823 3.180 1.00 74.81 2445 GLN B O 1
ATOM 5186 N N . ALA B 1 164 ? 21.600 24.119 4.381 1.00 71.31 2446 ALA B N 1
ATOM 5187 C CA . ALA B 1 164 ? 22.365 22.995 4.920 1.00 66.30 2446 ALA B CA 1
ATOM 5188 C C . ALA B 1 164 ? 21.552 22.155 5.894 1.00 63.75 2446 ALA B C 1
ATOM 5189 O O . ALA B 1 164 ? 21.536 20.930 5.803 1.00 63.08 2446 ALA B O 1
ATOM 5199 N N . ASN B 1 166 ? 18.431 21.809 6.019 1.00 63.15 2448 ASN B N 1
ATOM 5200 C CA . ASN B 1 166 ? 17.397 21.135 5.262 1.00 62.70 2448 ASN B CA 1
ATOM 5201 C C . ASN B 1 166 ? 17.925 19.931 4.526 1.00 62.44 2448 ASN B C 1
ATOM 5202 O O . ASN B 1 166 ? 17.227 18.926 4.410 1.00 63.12 2448 ASN B O 1
ATOM 5207 N N . ALA B 1 167 ? 19.162 20.027 4.041 1.00 62.85 2449 ALA B N 1
ATOM 5208 C CA . ALA B 1 167 ? 19.838 18.883 3.423 1.00 62.73 2449 ALA B CA 1
ATOM 5209 C C . ALA B 1 167 ? 20.042 17.763 4.455 1.00 61.62 2449 ALA B C 1
ATOM 5210 O O . ALA B 1 167 ? 19.731 16.602 4.185 1.00 63.28 2449 ALA B O 1
ATOM 5212 N N . LEU B 1 168 ? 20.532 18.136 5.643 1.00 59.09 2450 LEU B N 1
ATOM 5213 C CA . LEU B 1 168 ? 20.734 17.214 6.751 1.00 56.76 2450 LEU B CA 1
ATOM 5214 C C . LEU B 1 168 ? 19.402 16.612 7.166 1.00 58.07 2450 LEU B C 1
ATOM 5215 O O . LEU B 1 168 ? 19.277 15.385 7.295 1.00 59.22 2450 LEU B O 1
ATOM 5220 N N . LEU B 1 169 ? 18.400 17.472 7.360 1.00 57.16 2451 LEU B N 1
ATOM 5221 C CA . LEU B 1 169 ? 17.087 17.006 7.788 1.00 58.15 2451 LEU B CA 1
ATOM 5222 C C . LEU B 1 169 ? 16.606 15.923 6.836 1.00 60.85 2451 LEU B C 1
ATOM 5223 O O . LEU B 1 169 ? 16.178 14.848 7.251 1.00 61.16 2451 LEU B O 1
ATOM 5228 N N . ASN B 1 170 ? 16.727 16.205 5.550 1.00 65.17 2452 ASN B N 1
ATOM 5229 C CA . ASN B 1 170 ? 16.339 15.259 4.530 1.00 68.97 2452 ASN B CA 1
ATOM 5230 C C . ASN B 1 170 ? 17.017 13.904 4.736 1.00 68.30 2452 ASN B C 1
ATOM 5231 O O . ASN B 1 170 ? 16.364 12.860 4.686 1.00 68.47 2452 ASN B O 1
ATOM 5236 N N . GLN B 1 171 ? 18.321 13.932 5.000 1.00 67.23 2453 GLN B N 1
ATOM 5237 C CA . GLN B 1 171 ? 19.094 12.706 5.205 1.00 68.88 2453 GLN B CA 1
ATOM 5238 C C . GLN B 1 171 ? 18.708 11.976 6.493 1.00 67.24 2453 GLN B C 1
ATOM 5239 O O . GLN B 1 171 ? 18.674 10.739 6.528 1.00 68.78 2453 GLN B O 1
ATOM 5245 N N . VAL B 1 172 ? 18.426 12.748 7.544 1.00 62.58 2454 VAL B N 1
ATOM 5246 C CA . VAL B 1 172 ? 18.038 12.179 8.824 1.00 59.62 2454 VAL B CA 1
ATOM 5247 C C . VAL B 1 172 ? 16.759 11.355 8.640 1.00 63.30 2454 VAL B C 1
ATOM 5248 O O . VAL B 1 172 ? 16.699 10.198 9.077 1.00 65.81 2454 VAL B O 1
ATOM 5252 N N . ASN B 1 173 ? 15.758 11.933 7.966 1.00 63.30 2455 ASN B N 1
ATOM 5253 C CA . ASN B 1 173 ? 14.469 11.268 7.814 1.00 63.18 2455 ASN B CA 1
ATOM 5254 C C . ASN B 1 173 ? 14.629 9.962 7.058 1.00 65.03 2455 ASN B C 1
ATOM 5255 O O . ASN B 1 173 ? 13.900 9.000 7.297 1.00 66.06 2455 ASN B O 1
ATOM 5260 N N . SER B 1 174 ? 15.615 9.923 6.170 1.00 65.20 2456 SER B N 1
ATOM 5261 C CA . SER B 1 174 ? 15.841 8.746 5.355 1.00 67.45 2456 SER B CA 1
ATOM 5262 C C . SER B 1 174 ? 16.453 7.660 6.207 1.00 67.47 2456 SER B C 1
ATOM 5263 O O . SER B 1 174 ? 16.040 6.501 6.135 1.00 70.76 2456 SER B O 1
ATOM 5266 N N . ARG B 1 175 ? 17.419 8.040 7.032 1.00 63.94 2457 ARG B N 1
ATOM 5267 C CA . ARG B 1 175 ? 18.032 7.089 7.948 1.00 65.01 2457 ARG B CA 1
ATOM 5268 C C . ARG B 1 175 ? 16.985 6.554 8.926 1.00 64.89 2457 ARG B C 1
ATOM 5269 O O . ARG B 1 175 ? 16.931 5.351 9.216 1.00 66.32 2457 ARG B O 1
ATOM 5277 N N . LEU B 1 176 ? 16.145 7.449 9.392 1.00 63.15 2458 LEU B N 1
ATOM 5278 C CA . LEU B 1 176 ? 15.096 7.140 10.328 1.00 63.47 2458 LEU B CA 1
ATOM 5279 C C . LEU B 1 176 ? 14.019 6.199 9.820 1.00 66.49 2458 LEU B C 1
ATOM 5280 O O . LEU B 1 176 ? 13.609 5.287 10.502 1.00 67.48 2458 LEU B O 1
ATOM 5285 N N . GLU B 1 177 ? 13.563 6.440 8.608 1.00 67.87 2459 GLU B N 1
ATOM 5286 C CA . GLU B 1 177 ? 12.612 5.585 7.935 1.00 71.33 2459 GLU B CA 1
ATOM 5287 C C . GLU B 1 177 ? 13.201 4.169 7.837 1.00 73.79 2459 GLU B C 1
ATOM 5288 O O . GLU B 1 177 ? 12.559 3.188 8.216 1.00 75.31 2459 GLU B O 1
ATOM 5294 N N . ALA B 1 178 ? 14.443 4.083 7.371 1.00 73.23 2460 ALA B N 1
ATOM 5295 C CA . ALA B 1 178 ? 15.153 2.818 7.267 1.00 77.38 2460 ALA B CA 1
ATOM 5296 C C . ALA B 1 178 ? 15.264 2.086 8.603 1.00 78.89 2460 ALA B C 1
ATOM 5297 O O . ALA B 1 178 ? 14.977 0.881 8.692 1.00 83.01 2460 ALA B O 1
ATOM 5299 N N . VAL B 1 179 ? 15.672 2.814 9.639 1.00 75.71 2461 VAL B N 1
ATOM 5300 C CA . VAL B 1 179 ? 15.950 2.202 10.944 1.00 76.03 2461 VAL B CA 1
ATOM 5301 C C . VAL B 1 179 ? 14.676 1.786 11.722 1.00 77.29 2461 VAL B C 1
ATOM 5302 O O . VAL B 1 179 ? 14.671 0.774 12.440 1.00 79.18 2461 VAL B O 1
ATOM 5306 N N . SER B 1 180 ? 13.596 2.545 11.538 1.00 75.05 2462 SER B N 1
ATOM 5307 C CA . SER B 1 180 ? 12.317 2.263 12.184 1.00 76.40 2462 SER B CA 1
ATOM 5308 C C . SER B 1 180 ? 11.799 0.859 11.915 1.00 80.52 2462 SER B C 1
ATOM 5309 O O . SER B 1 180 ? 11.033 0.311 12.706 1.00 83.35 2462 SER B O 1
ATOM 5312 N N . VAL B 1 181 ? 12.209 0.277 10.797 1.00 80.97 2463 VAL B N 1
ATOM 5313 C CA . VAL B 1 181 ? 11.672 -1.004 10.386 1.00 85.32 2463 VAL B CA 1
ATOM 5314 C C . VAL B 1 181 ? 12.288 -2.136 11.203 1.00 87.91 2463 VAL B C 1
ATOM 5315 O O . VAL B 1 181 ? 11.788 -3.260 11.195 1.00 92.86 2463 VAL B O 1
ATOM 5319 N N . LEU B 1 182 ? 13.361 -1.832 11.924 1.00 85.52 2464 LEU B N 1
ATOM 5320 C CA . LEU B 1 182 ? 14.091 -2.867 12.651 1.00 87.95 2464 LEU B CA 1
ATOM 5321 C C . LEU B 1 182 ? 14.257 -2.668 14.166 1.00 86.46 2464 LEU B C 1
ATOM 5322 O O . LEU B 1 182 ? 14.568 -3.622 14.868 1.00 90.37 2464 LEU B O 1
ATOM 5327 N N . VAL B 1 183 ? 13.958 -1.482 14.661 1.00 82.83 2465 VAL B N 1
ATOM 5328 C CA . VAL B 1 183 ? 14.039 -1.206 16.077 1.00 81.51 2465 VAL B CA 1
ATOM 5329 C C . VAL B 1 183 ? 13.066 -2.057 16.808 1.00 86.97 2465 VAL B C 1
ATOM 5330 O O . VAL B 1 183 ? 11.995 -2.319 16.316 1.00 89.81 2465 VAL B O 1
ATOM 5334 N N . VAL B 1 184 ? 13.429 -2.500 17.991 1.00 90.00 2466 VAL B N 1
ATOM 5335 C CA . VAL B 1 184 ? 12.499 -3.297 18.743 1.00 96.84 2466 VAL B CA 1
ATOM 5336 C C . VAL B 1 184 ? 11.231 -2.587 19.185 1.00 99.68 2466 VAL B C 1
ATOM 5337 O O . VAL B 1 184 ? 10.154 -3.124 19.031 1.00 106.01 2466 VAL B O 1
ATOM 5341 N N . SER B 1 185 ? 11.327 -1.382 19.714 1.00 123.57 2467 SER B N 1
ATOM 5342 C CA . SER B 1 185 ? 10.112 -0.680 20.093 1.00 119.80 2467 SER B CA 1
ATOM 5343 C C . SER B 1 185 ? 10.089 0.736 19.566 1.00 115.58 2467 SER B C 1
ATOM 5344 O O . SER B 1 185 ? 11.037 1.471 19.753 1.00 112.75 2467 SER B O 1
ATOM 5347 N N . GLU B 1 186 ? 8.990 1.130 18.943 1.00 114.21 2468 GLU B N 1
ATOM 5348 C CA . GLU B 1 186 ? 8.881 2.472 18.388 1.00 110.22 2468 GLU B CA 1
ATOM 5349 C C . GLU B 1 186 ? 8.290 3.494 19.338 1.00 104.59 2468 GLU B C 1
ATOM 5350 O O . GLU B 1 186 ? 8.170 4.656 19.001 1.00 97.56 2468 GLU B O 1
ATOM 5356 N N . GLN B 1 187 ? 7.920 3.047 20.524 1.00 107.34 2469 GLN B N 1
ATOM 5357 C CA . GLN B 1 187 ? 7.290 3.934 21.510 1.00 104.92 2469 GLN B CA 1
ATOM 5358 C C . GLN B 1 187 ? 7.935 5.330 21.574 1.00 100.11 2469 GLN B C 1
ATOM 5359 O O . GLN B 1 187 ? 7.236 6.342 21.645 1.00 94.51 2469 GLN B O 1
ATOM 5365 N N . SER B 1 188 ? 9.267 5.368 21.538 1.00 102.64 2470 SER B N 1
ATOM 5366 C CA . SER B 1 188 ? 10.026 6.617 21.637 1.00 99.21 2470 SER B CA 1
ATOM 5367 C C . SER B 1 188 ? 10.036 7.451 20.347 1.00 97.39 2470 SER B C 1
ATOM 5368 O O . SER B 1 188 ? 10.163 8.680 20.413 1.00 94.85 2470 SER B O 1
ATOM 5371 N N . ILE B 1 189 ? 9.896 6.793 19.191 1.00 98.46 2471 ILE B N 1
ATOM 5372 C CA . ILE B 1 189 ? 9.898 7.491 17.888 1.00 95.85 2471 ILE B CA 1
ATOM 5373 C C . ILE B 1 189 ? 8.532 8.070 17.466 1.00 91.18 2471 ILE B C 1
ATOM 5374 O O . ILE B 1 189 ? 7.610 7.337 17.083 1.00 93.05 2471 ILE B O 1
ATOM 5379 N N . LYS B 1 190 ? 8.443 9.397 17.532 1.00 85.40 2472 LYS B N 1
ATOM 5380 C CA . LYS B 1 190 ? 7.201 10.143 17.349 1.00 79.44 2472 LYS B CA 1
ATOM 5381 C C . LYS B 1 190 ? 6.962 10.459 15.884 1.00 78.37 2472 LYS B C 1
ATOM 5382 O O . LYS B 1 190 ? 7.836 10.997 15.219 1.00 79.39 2472 LYS B O 1
ATOM 5388 N N . ALA B 1 191 ? 5.762 10.142 15.398 1.00 78.81 2473 ALA B N 1
ATOM 5389 C CA . ALA B 1 191 ? 5.344 10.428 14.023 1.00 78.98 2473 ALA B CA 1
ATOM 5390 C C . ALA B 1 191 ? 5.571 11.893 13.624 1.00 77.84 2473 ALA B C 1
ATOM 5391 O O . ALA B 1 191 ? 5.684 12.764 14.478 1.00 74.71 2473 ALA B O 1
ATOM 5393 N N . HIS B 1 192 ? 5.648 12.156 12.322 1.00 81.70 2474 HIS B N 1
ATOM 5394 C CA . HIS B 1 192 ? 5.855 13.509 11.828 1.00 80.48 2474 HIS B CA 1
ATOM 5395 C C . HIS B 1 192 ? 4.646 14.361 12.112 1.00 79.26 2474 HIS B C 1
ATOM 5396 O O . HIS B 1 192 ? 4.770 15.567 12.364 1.00 74.95 2474 HIS B O 1
ATOM 5403 N N . ASP B 1 193 ? 3.470 13.731 12.092 1.00 79.88 2475 ASP B N 1
ATOM 5404 C CA . ASP B 1 193 ? 2.196 14.428 12.269 1.00 79.46 2475 ASP B CA 1
ATOM 5405 C C . ASP B 1 193 ? 1.733 14.572 13.733 1.00 73.89 2475 ASP B C 1
ATOM 5406 O O . ASP B 1 193 ? 0.731 15.233 13.997 1.00 72.53 2475 ASP B O 1
ATOM 5411 N N . SER B 1 194 ? 2.461 13.942 14.659 1.00 70.48 2476 SER B N 1
ATOM 5412 C CA . SER B 1 194 ? 2.253 14.050 16.113 1.00 64.74 2476 SER B CA 1
ATOM 5413 C C . SER B 1 194 ? 2.296 15.469 16.634 1.00 60.32 2476 SER B C 1
ATOM 5414 O O . SER B 1 194 ? 2.872 16.351 16.009 1.00 61.10 2476 SER B O 1
ATOM 5417 N N . PHE B 1 195 ? 1.720 15.676 17.811 1.00 57.70 2477 PHE B N 1
ATOM 5418 C CA . PHE B 1 195 ? 1.941 16.914 18.576 1.00 54.03 2477 PHE B CA 1
ATOM 5419 C C . PHE B 1 195 ? 3.371 16.942 19.184 1.00 53.17 2477 PHE B C 1
ATOM 5420 O O . PHE B 1 195 ? 4.022 17.999 19.239 1.00 51.28 2477 PHE B O 1
ATOM 5428 N N . SER B 1 196 ? 3.848 15.783 19.642 1.00 52.30 2478 SER B N 1
ATOM 5429 C CA . SER B 1 196 ? 5.242 15.641 20.055 1.00 53.78 2478 SER B CA 1
ATOM 5430 C C . SER B 1 196 ? 6.232 16.261 19.050 1.00 55.24 2478 SER B C 1
ATOM 5431 O O . SER B 1 196 ? 7.001 17.161 19.399 1.00 54.95 2478 SER B O 1
ATOM 5434 N N . HIS B 1 197 ? 6.193 15.785 17.804 1.00 55.99 2479 HIS B N 1
ATOM 5435 C CA . HIS B 1 197 ? 7.059 16.294 16.751 1.00 55.52 2479 HIS B CA 1
ATOM 5436 C C . HIS B 1 197 ? 7.062 17.792 16.683 1.00 53.91 2479 HIS B C 1
ATOM 5437 O O . HIS B 1 197 ? 8.071 18.371 16.320 1.00 57.44 2479 HIS B O 1
ATOM 5444 N N . LEU B 1 198 ? 5.963 18.450 17.027 1.00 51.95 2480 LEU B N 1
ATOM 5445 C CA . LEU B 1 198 ? 5.981 19.915 17.099 1.00 52.40 2480 LEU B CA 1
ATOM 5446 C C . LEU B 1 198 ? 6.630 20.413 18.396 1.00 52.76 2480 LEU B C 1
ATOM 5447 O O . LEU B 1 198 ? 7.579 21.201 18.364 1.00 54.29 2480 LEU B O 1
ATOM 5452 N N . TYR B 1 199 ? 6.125 19.952 19.536 1.00 51.48 2481 TYR B N 1
ATOM 5453 C CA . TYR B 1 199 ? 6.693 20.354 20.808 1.00 50.93 2481 TYR B CA 1
ATOM 5454 C C . TYR B 1 199 ? 8.207 20.144 20.878 1.00 53.19 2481 TYR B C 1
ATOM 5455 O O . TYR B 1 199 ? 8.939 21.063 21.255 1.00 55.21 2481 TYR B O 1
ATOM 5464 N N . ASP B 1 200 ? 8.677 18.956 20.510 1.00 53.34 2482 ASP B N 1
ATOM 5465 C CA . ASP B 1 200 ? 10.086 18.648 20.608 1.00 55.29 2482 ASP B CA 1
ATOM 5466 C C . ASP B 1 200 ? 10.951 19.667 19.872 1.00 57.86 2482 ASP B C 1
ATOM 5467 O O . ASP B 1 200 ? 12.172 19.686 20.030 1.00 61.91 2482 ASP B O 1
ATOM 5472 N N . GLN B 1 201 ? 10.331 20.527 19.077 1.00 57.15 2483 GLN B N 1
ATOM 5473 C CA . GLN B 1 201 ? 11.105 21.452 18.260 1.00 58.74 2483 GLN B CA 1
ATOM 5474 C C . GLN B 1 201 ? 11.449 22.729 18.997 1.00 57.94 2483 GLN B C 1
ATOM 5475 O O . GLN B 1 201 ? 12.270 23.512 18.534 1.00 60.71 2483 GLN B O 1
ATOM 5481 N N . LEU B 1 202 ? 10.839 22.931 20.154 1.00 57.20 2484 LEU B N 1
ATOM 5482 C CA . LEU B 1 202 ? 10.953 24.217 20.843 1.00 58.00 2484 LEU B CA 1
ATOM 5483 C C . LEU B 1 202 ? 12.286 24.365 21.547 1.00 59.34 2484 LEU B C 1
ATOM 5484 O O . LEU B 1 202 ? 12.790 25.485 21.698 1.00 61.59 2484 LEU B O 1
ATOM 5489 N N . ASP B 1 203 ? 12.864 23.231 21.946 1.00 57.57 2485 ASP B N 1
ATOM 5490 C CA . ASP B 1 203 ? 14.093 23.239 22.712 1.00 57.25 2485 ASP B CA 1
ATOM 5491 C C . ASP B 1 203 ? 15.221 23.959 21.998 1.00 58.35 2485 ASP B C 1
ATOM 5492 O O . ASP B 1 203 ? 15.938 24.760 22.594 1.00 59.84 2485 ASP B O 1
ATOM 5497 N N . ASN B 1 204 ? 15.385 23.654 20.723 1.00 58.12 2486 ASN B N 1
ATOM 5498 C CA . ASN B 1 204 ? 16.507 24.174 19.973 1.00 59.56 2486 ASN B CA 1
ATOM 5499 C C . ASN B 1 204 ? 16.111 25.385 19.147 1.00 59.33 2486 ASN B C 1
ATOM 5500 O O . ASN B 1 204 ? 16.943 25.959 18.457 1.00 60.41 2486 ASN B O 1
ATOM 5505 N N . ALA B 1 205 ? 14.836 25.763 19.227 1.00 57.52 2487 ALA B N 1
ATOM 5506 C CA . ALA B 1 205 ? 14.322 26.891 18.474 1.00 58.61 2487 ALA B CA 1
ATOM 5507 C C . ALA B 1 205 ? 14.656 28.175 19.196 1.00 60.49 2487 ALA B C 1
ATOM 5508 O O . ALA B 1 205 ? 14.960 29.197 18.565 1.00 62.69 2487 ALA B O 1
ATOM 5510 N N . ASN B 1 206 ? 14.597 28.114 20.526 1.00 60.28 2488 ASN B N 1
ATOM 5511 C CA . ASN B 1 206 ? 14.935 29.254 21.379 1.00 62.70 2488 ASN B CA 1
ATOM 5512 C C . ASN B 1 206 ? 14.148 30.530 20.995 1.00 63.12 2488 ASN B C 1
ATOM 5513 O O . ASN B 1 206 ? 14.719 31.603 20.793 1.00 64.73 2488 ASN B O 1
ATOM 5518 N N . LEU B 1 207 ? 12.829 30.363 20.903 1.00 61.24 2489 LEU B N 1
ATOM 5519 C CA . LEU B 1 207 ? 11.892 31.380 20.445 1.00 62.80 2489 LEU B CA 1
ATOM 5520 C C . LEU B 1 207 ? 11.226 32.094 21.602 1.00 64.81 2489 LEU B C 1
ATOM 5521 O O . LEU B 1 207 ? 10.801 31.451 22.557 1.00 62.90 2489 LEU B O 1
ATOM 5526 N N . LYS B 1 208 ? 11.104 33.419 21.491 1.00 69.86 2490 LYS B N 1
ATOM 5527 C CA . LYS B 1 208 ? 10.335 34.215 22.449 1.00 72.91 2490 LYS B CA 1
ATOM 5528 C C . LYS B 1 208 ? 8.865 33.749 22.478 1.00 73.11 2490 LYS B C 1
ATOM 5529 O O . LYS B 1 208 ? 8.333 33.259 21.473 1.00 72.95 2490 LYS B O 1
ATOM 5531 N N . GLU B 1 209 ? 8.228 33.872 23.640 1.00 75.11 2491 GLU B N 1
ATOM 5532 C CA . GLU B 1 209 ? 6.841 33.432 23.830 1.00 75.24 2491 GLU B CA 1
ATOM 5533 C C . GLU B 1 209 ? 5.902 33.983 22.749 1.00 74.56 2491 GLU B C 1
ATOM 5534 O O . GLU B 1 209 ? 5.055 33.264 22.214 1.00 71.84 2491 GLU B O 1
ATOM 5540 N N . SER B 1 210 ? 6.102 35.258 22.428 1.00 75.83 2492 SER B N 1
ATOM 5541 C CA . SER B 1 210 ? 5.243 36.037 21.551 1.00 77.54 2492 SER B CA 1
ATOM 5542 C C . SER B 1 210 ? 5.311 35.723 20.045 1.00 77.23 2492 SER B C 1
ATOM 5543 O O . SER B 1 210 ? 4.531 36.275 19.273 1.00 79.99 2492 SER B O 1
ATOM 5546 N N . LYS B 1 211 ? 6.236 34.867 19.621 1.00 74.83 2493 LYS B N 1
ATOM 5547 C CA . LYS B 1 211 ? 6.380 34.541 18.202 1.00 74.67 2493 LYS B CA 1
ATOM 5548 C C . LYS B 1 211 ? 5.232 33.640 17.758 1.00 73.27 2493 LYS B C 1
ATOM 5549 O O . LYS B 1 211 ? 4.821 32.752 18.505 1.00 72.26 2493 LYS B O 1
ATOM 5555 N N . HIS B 1 212 ? 4.716 33.878 16.549 1.00 74.16 2494 HIS B N 1
ATOM 5556 C CA . HIS B 1 212 ? 3.615 33.087 15.988 1.00 71.49 2494 HIS B CA 1
ATOM 5557 C C . HIS B 1 212 ? 4.121 31.933 15.182 1.00 68.34 2494 HIS B C 1
ATOM 5558 O O . HIS B 1 212 ? 5.159 32.046 14.542 1.00 70.09 2494 HIS B O 1
ATOM 5565 N N . LEU B 1 213 ? 3.400 30.813 15.205 1.00 65.76 2495 LEU B N 1
ATOM 5566 C CA . LEU B 1 213 ? 3.648 29.697 14.277 1.00 65.76 2495 LEU B CA 1
ATOM 5567 C C . LEU B 1 213 ? 2.850 29.867 12.983 1.00 69.25 2495 LEU B C 1
ATOM 5568 O O . LEU B 1 213 ? 1.746 30.391 13.002 1.00 71.98 2495 LEU B O 1
ATOM 5573 N N . TYR B 1 214 ? 3.416 29.422 11.862 1.00 71.14 2496 TYR B N 1
ATOM 5574 C CA . TYR B 1 214 ? 2.732 29.426 10.559 1.00 73.49 2496 TYR B CA 1
ATOM 5575 C C . TYR B 1 214 ? 3.012 28.136 9.807 1.00 73.62 2496 TYR B C 1
ATOM 5576 O O . TYR B 1 214 ? 3.784 27.298 10.282 1.00 72.32 2496 TYR B O 1
ATOM 5585 N N . LEU B 1 215 ? 2.399 27.984 8.634 1.00 76.68 2497 LEU B N 1
ATOM 5586 C CA . LEU B 1 215 ? 2.640 26.817 7.793 1.00 78.57 2497 LEU B CA 1
ATOM 5587 C C . LEU B 1 215 ? 3.269 27.209 6.476 1.00 84.28 2497 LEU B C 1
ATOM 5588 O O . LEU B 1 215 ? 2.993 28.290 5.953 1.00 88.50 2497 LEU B O 1
ATOM 5593 N N . ASP B 1 216 ? 4.108 26.325 5.938 1.00 86.44 2498 ASP B N 1
ATOM 5594 C CA . ASP B 1 216 ? 4.678 26.505 4.603 1.00 92.19 2498 ASP B CA 1
ATOM 5595 C C . ASP B 1 216 ? 3.891 25.662 3.597 1.00 96.43 2498 ASP B C 1
ATOM 5596 O O . ASP B 1 216 ? 3.066 24.836 3.994 1.00 95.34 2498 ASP B O 1
ATOM 5601 N N . GLY B 1 217 ? 4.159 25.859 2.308 1.00 102.50 2499 GLY B N 1
ATOM 5602 C CA . GLY B 1 217 ? 3.460 25.145 1.227 1.00 109.90 2499 GLY B CA 1
ATOM 5603 C C . GLY B 1 217 ? 3.517 23.622 1.240 1.00 111.11 2499 GLY B C 1
ATOM 5604 O O . GLY B 1 217 ? 2.905 22.958 0.385 1.00 114.65 2499 GLY B O 1
ATOM 5605 N N . ASN B 1 218 ? 4.268 23.076 2.197 1.00 108.18 2500 ASN B N 1
ATOM 5606 C CA . ASN B 1 218 ? 4.329 21.637 2.432 1.00 108.61 2500 ASN B CA 1
ATOM 5607 C C . ASN B 1 218 ? 3.582 21.244 3.707 1.00 104.01 2500 ASN B C 1
ATOM 5608 O O . ASN B 1 218 ? 3.606 20.084 4.116 1.00 105.73 2500 ASN B O 1
ATOM 5613 N N . GLY B 1 219 ? 2.917 22.217 4.328 1.00 100.49 2501 GLY B N 1
ATOM 5614 C CA . GLY B 1 219 ? 2.097 21.971 5.509 1.00 94.58 2501 GLY B CA 1
ATOM 5615 C C . GLY B 1 219 ? 2.897 21.801 6.789 1.00 89.79 2501 GLY B C 1
ATOM 5616 O O . GLY B 1 219 ? 2.369 21.323 7.799 1.00 86.09 2501 GLY B O 1
ATOM 5617 N N . ASP B 1 220 ? 4.164 22.200 6.752 1.00 88.18 2502 ASP B N 1
ATOM 5618 C CA . ASP B 1 220 ? 5.050 22.065 7.905 1.00 86.19 2502 ASP B CA 1
ATOM 5619 C C . ASP B 1 220 ? 5.118 23.333 8.748 1.00 82.24 2502 ASP B C 1
ATOM 5620 O O . ASP B 1 220 ? 4.990 24.444 8.229 1.00 83.98 2502 ASP B O 1
ATOM 5625 N N . PHE B 1 221 ? 5.332 23.167 10.047 1.00 74.69 2503 PHE B N 1
ATOM 5626 C CA . PHE B 1 221 ? 5.347 24.318 10.933 1.00 72.36 2503 PHE B CA 1
ATOM 5627 C C . PHE B 1 221 ? 6.556 25.214 10.725 1.00 73.38 2503 PHE B C 1
ATOM 5628 O O . PHE B 1 221 ? 7.669 24.735 10.514 1.00 74.80 2503 PHE B O 1
ATOM 5636 N N . VAL B 1 222 ? 6.321 26.519 10.821 1.00 72.20 2504 VAL B N 1
ATOM 5637 C CA . VAL B 1 222 ? 7.272 27.507 10.364 1.00 73.07 2504 VAL B CA 1
ATOM 5638 C C . VAL B 1 222 ? 7.207 28.746 11.245 1.00 72.39 2504 VAL B C 1
ATOM 5639 O O . VAL B 1 222 ? 6.326 28.854 12.088 1.00 71.96 2504 VAL B O 1
ATOM 5643 N N . THR B 1 223 ? 8.160 29.654 11.066 1.00 74.08 2505 THR B N 1
ATOM 5644 C CA . THR B 1 223 ? 8.219 30.914 11.797 1.00 75.86 2505 THR B CA 1
ATOM 5645 C C . THR B 1 223 ? 8.549 32.005 10.791 1.00 80.12 2505 THR B C 1
ATOM 5646 O O . THR B 1 223 ? 9.372 31.780 9.915 1.00 82.23 2505 THR B O 1
ATOM 5650 N N . LYS B 1 224 ? 7.917 33.175 10.898 1.00 84.03 2506 LYS B N 1
ATOM 5651 C CA . LYS B 1 224 ? 8.158 34.264 9.923 1.00 90.36 2506 LYS B CA 1
ATOM 5652 C C . LYS B 1 224 ? 9.420 35.093 10.208 1.00 92.23 2506 LYS B C 1
ATOM 5653 O O . LYS B 1 224 ? 9.711 35.423 11.356 1.00 90.10 2506 LYS B O 1
ATOM 5655 N N . GLY B 1 225 ? 10.158 35.426 9.153 1.00 97.68 2507 GLY B N 1
ATOM 5656 C CA . GLY B 1 225 ? 11.367 36.243 9.272 1.00 103.97 2507 GLY B CA 1
ATOM 5657 C C . GLY B 1 225 ? 11.411 37.391 8.279 1.00 114.18 2507 GLY B C 1
ATOM 5658 O O . GLY B 1 225 ? 10.434 38.132 8.133 1.00 119.66 2507 GLY B O 1
ATOM 5659 N N . LYS B 1 226 ? 12.542 37.535 7.587 1.00 117.76 2508 LYS B N 1
ATOM 5660 C CA . LYS B 1 226 ? 12.757 38.659 6.669 1.00 124.80 2508 LYS B CA 1
ATOM 5661 C C . LYS B 1 226 ? 12.208 38.399 5.267 1.00 129.63 2508 LYS B C 1
ATOM 5662 O O . LYS B 1 226 ? 11.710 39.316 4.610 1.00 133.68 2508 LYS B O 1
ATOM 5664 N N . GLY B 1 227 ? 12.307 37.151 4.814 1.00 129.19 2509 GLY B N 1
ATOM 5665 C CA . GLY B 1 227 ? 11.859 36.776 3.474 1.00 133.92 2509 GLY B CA 1
ATOM 5666 C C . GLY B 1 227 ? 11.431 35.325 3.387 1.00 131.16 2509 GLY B C 1
ATOM 5667 O O . GLY B 1 227 ? 12.271 34.430 3.269 1.00 129.55 2509 GLY B O 1
ATOM 5668 N N . ASN B 1 228 ? 10.119 35.101 3.447 1.00 130.23 2510 ASN B N 1
ATOM 5669 C CA . ASN B 1 228 ? 9.539 33.763 3.352 1.00 127.65 2510 ASN B CA 1
ATOM 5670 C C . ASN B 1 228 ? 8.106 33.840 2.822 1.00 129.39 2510 ASN B C 1
ATOM 5671 O O . ASN B 1 228 ? 7.519 32.827 2.426 1.00 127.74 2510 ASN B O 1
ATOM 5673 N N . SER B 1 238 ? -4.244 33.461 9.190 1.00 112.76 2520 SER B N 1
ATOM 5674 C CA . SER B 1 238 ? -3.944 32.043 9.345 1.00 106.26 2520 SER B CA 1
ATOM 5675 C C . SER B 1 238 ? -4.572 31.469 10.606 1.00 102.56 2520 SER B C 1
ATOM 5676 O O . SER B 1 238 ? -4.208 31.838 11.725 1.00 98.36 2520 SER B O 1
ATOM 5678 N N . ASP B 1 239 ? -5.545 30.587 10.400 1.00 103.93 2521 ASP B N 1
ATOM 5679 C CA . ASP B 1 239 ? -6.048 29.689 11.439 1.00 99.57 2521 ASP B CA 1
ATOM 5680 C C . ASP B 1 239 ? -6.028 28.269 10.872 1.00 95.95 2521 ASP B C 1
ATOM 5681 O O . ASP B 1 239 ? -6.585 27.338 11.451 1.00 91.01 2521 ASP B O 1
ATOM 5686 N N . ALA B 1 240 ? -5.390 28.137 9.709 1.00 96.94 2522 ALA B N 1
ATOM 5687 C CA . ALA B 1 240 ? -5.002 26.850 9.147 1.00 93.77 2522 ALA B CA 1
ATOM 5688 C C . ALA B 1 240 ? -3.853 26.257 9.970 1.00 89.26 2522 ALA B C 1
ATOM 5689 O O . ALA B 1 240 ? -3.660 25.037 10.001 1.00 88.41 2522 ALA B O 1
ATOM 5691 N N . VAL B 1 241 ? -3.099 27.139 10.630 1.00 85.95 2523 VAL B N 1
ATOM 5692 C CA . VAL B 1 241 ? -2.043 26.754 11.568 1.00 79.16 2523 VAL B CA 1
ATOM 5693 C C . VAL B 1 241 ? -2.644 26.179 12.847 1.00 75.04 2523 VAL B C 1
ATOM 5694 O O . VAL B 1 241 ? -2.202 25.147 13.337 1.00 73.44 2523 VAL B O 1
ATOM 5698 N N . LEU B 1 242 ? -3.668 26.842 13.367 1.00 75.77 2524 LEU B N 1
ATOM 5699 C CA . LEU B 1 242 ? -4.385 26.377 14.550 1.00 72.99 2524 LEU B CA 1
ATOM 5700 C C . LEU B 1 242 ? -5.029 25.017 14.303 1.00 72.19 2524 LEU B C 1
ATOM 5701 O O . LEU B 1 242 ? -4.989 24.137 15.162 1.00 69.84 2524 LEU B O 1
ATOM 5706 N N . GLU B 1 243 ? -5.603 24.856 13.113 1.00 74.97 2525 GLU B N 1
ATOM 5707 C CA . GLU B 1 243 ? -6.216 23.598 12.688 1.00 75.93 2525 GLU B CA 1
ATOM 5708 C C . GLU B 1 243 ? -5.205 22.462 12.565 1.00 74.39 2525 GLU B C 1
ATOM 5709 O O . GLU B 1 243 ? -5.541 21.307 12.855 1.00 74.09 2525 GLU B O 1
ATOM 5711 N N . LYS B 1 244 ? -3.981 22.788 12.140 1.00 72.80 2526 LYS B N 1
ATOM 5712 C CA . LYS B 1 244 ? -2.921 21.790 12.021 1.00 70.24 2526 LYS B CA 1
ATOM 5713 C C . LYS B 1 244 ? -2.546 21.287 13.405 1.00 66.57 2526 LYS B C 1
ATOM 5714 O O . LYS B 1 244 ? -2.476 20.077 13.632 1.00 67.07 2526 LYS B O 1
ATOM 5720 N N . VAL B 1 245 ? -2.321 22.218 14.330 1.00 63.57 2527 VAL B N 1
ATOM 5721 C CA . VAL B 1 245 ? -1.979 21.865 15.711 1.00 60.70 2527 VAL B CA 1
ATOM 5722 C C . VAL B 1 245 ? -3.039 20.945 16.301 1.00 60.69 2527 VAL B C 1
ATOM 5723 O O . VAL B 1 245 ? -2.714 19.970 16.975 1.00 58.09 2527 VAL B O 1
ATOM 5727 N N . LYS B 1 246 ? -4.307 21.248 16.021 1.00 63.71 2528 LYS B N 1
ATOM 5728 C CA . LYS B 1 246 ? -5.413 20.416 16.494 1.00 64.24 2528 LYS B CA 1
ATOM 5729 C C . LYS B 1 246 ? -5.377 19.012 15.862 1.00 64.43 2528 LYS B C 1
ATOM 5730 O O . LYS B 1 246 ? -5.466 18.013 16.571 1.00 63.77 2528 LYS B O 1
ATOM 5736 N N . ALA B 1 247 ? -5.215 18.942 14.542 1.00 66.69 2529 ALA B N 1
ATOM 5737 C CA . ALA B 1 247 ? -5.097 17.657 13.850 1.00 68.44 2529 ALA B CA 1
ATOM 5738 C C . ALA B 1 247 ? -3.927 16.877 14.419 1.00 67.60 2529 ALA B C 1
ATOM 5739 O O . ALA B 1 247 ? -3.949 15.643 14.461 1.00 68.59 2529 ALA B O 1
ATOM 5741 N N . ALA B 1 248 ? -2.916 17.620 14.866 1.00 65.63 2530 ALA B N 1
ATOM 5742 C CA . ALA B 1 248 ? -1.746 17.049 15.498 1.00 64.17 2530 ALA B CA 1
ATOM 5743 C C . ALA B 1 248 ? -2.096 16.342 16.821 1.00 61.85 2530 ALA B C 1
ATOM 5744 O O . ALA B 1 248 ? -1.726 15.168 17.027 1.00 60.59 2530 ALA B O 1
ATOM 5746 N N . VAL B 1 249 ? -2.830 17.026 17.701 1.00 59.89 2531 VAL B N 1
ATOM 5747 C CA . VAL B 1 249 ? -3.211 16.399 18.976 1.00 59.22 2531 VAL B CA 1
ATOM 5748 C C . VAL B 1 249 ? -4.044 15.161 18.688 1.00 60.36 2531 VAL B C 1
ATOM 5749 O O . VAL B 1 249 ? -3.819 14.099 19.274 1.00 61.85 2531 VAL B O 1
ATOM 5753 N N . SER B 1 250 ? -4.978 15.302 17.758 1.00 60.18 2532 SER B N 1
ATOM 5754 C CA . SER B 1 250 ? -5.835 14.203 17.361 1.00 62.33 2532 SER B CA 1
ATOM 5755 C C . SER B 1 250 ? -5.042 13.024 16.814 1.00 64.64 2532 SER B C 1
ATOM 5756 O O . SER B 1 250 ? -5.293 11.885 17.214 1.00 65.23 2532 SER B O 1
ATOM 5759 N N . HIS B 1 251 ? -4.094 13.299 15.909 1.00 66.09 2533 HIS B N 1
ATOM 5760 C CA . HIS B 1 251 ? -3.237 12.257 15.338 1.00 68.22 2533 HIS B CA 1
ATOM 5761 C C . HIS B 1 251 ? -2.588 11.429 16.408 1.00 66.48 2533 HIS B C 1
ATOM 5762 O O . HIS B 1 251 ? -2.495 10.212 16.288 1.00 69.48 2533 HIS B O 1
ATOM 5769 N N . GLU B 1 252 ? -2.152 12.077 17.479 1.00 61.70 2534 GLU B N 1
ATOM 5770 C CA . GLU B 1 252 ? -1.395 11.400 18.513 1.00 61.48 2534 GLU B CA 1
ATOM 5771 C C . GLU B 1 252 ? -2.254 10.882 19.672 1.00 61.97 2534 GLU B C 1
ATOM 5772 O O . GLU B 1 252 ? -1.991 9.807 20.218 1.00 62.85 2534 GLU B O 1
ATOM 5778 N N . TYR B 1 253 ? -3.272 11.651 20.049 1.00 61.06 2535 TYR B N 1
ATOM 5779 C CA . TYR B 1 253 ? -4.028 11.364 21.261 1.00 61.52 2535 TYR B CA 1
ATOM 5780 C C . TYR B 1 253 ? -5.498 10.984 21.033 1.00 62.89 2535 TYR B C 1
ATOM 5781 O O . TYR B 1 253 ? -6.175 10.562 21.968 1.00 64.08 2535 TYR B O 1
ATOM 5790 N N . GLY B 1 254 ? -5.976 11.115 19.798 1.00 62.74 2536 GLY B N 1
ATOM 5791 C CA . GLY B 1 254 ? -7.359 10.778 19.471 1.00 62.53 2536 GLY B CA 1
ATOM 5792 C C . GLY B 1 254 ? -8.195 12.034 19.350 1.00 62.63 2536 GLY B C 1
ATOM 5793 O O . GLY B 1 254 ? -7.804 13.099 19.849 1.00 60.53 2536 GLY B O 1
ATOM 5794 N N . GLN B 1 255 ? -9.350 11.920 18.693 1.00 64.31 2537 GLN B N 1
ATOM 5795 C CA . GLN B 1 255 ? -10.232 13.066 18.541 1.00 64.03 2537 GLN B CA 1
ATOM 5796 C C . GLN B 1 255 ? -10.885 13.488 19.853 1.00 63.52 2537 GLN B C 1
ATOM 5797 O O . GLN B 1 255 ? -11.120 14.684 20.058 1.00 64.43 2537 GLN B O 1
ATOM 5803 N N . VAL B 1 256 ? -11.168 12.527 20.736 1.00 62.21 2538 VAL B N 1
ATOM 5804 C CA . VAL B 1 256 ? -11.757 12.846 22.047 1.00 62.77 2538 VAL B CA 1
ATOM 5805 C C . VAL B 1 256 ? -10.875 13.822 22.841 1.00 61.09 2538 VAL B C 1
ATOM 5806 O O . VAL B 1 256 ? -11.358 14.838 23.329 1.00 61.42 2538 VAL B O 1
ATOM 5810 N N . VAL B 1 257 ? -9.584 13.511 22.944 1.00 60.43 2539 VAL B N 1
ATOM 5811 C CA . VAL B 1 257 ? -8.618 14.364 23.634 1.00 59.31 2539 VAL B CA 1
ATOM 5812 C C . VAL B 1 257 ? -8.433 15.709 22.914 1.00 62.18 2539 VAL B C 1
ATOM 5813 O O . VAL B 1 257 ? -8.322 16.751 23.564 1.00 65.68 2539 VAL B O 1
ATOM 5817 N N . ALA B 1 258 ? -8.398 15.690 21.583 1.00 63.16 2540 ALA B N 1
ATOM 5818 C CA . ALA B 1 258 ? -8.146 16.911 20.825 1.00 63.57 2540 ALA B CA 1
ATOM 5819 C C . ALA B 1 258 ? -9.297 17.869 21.038 1.00 66.25 2540 ALA B C 1
ATOM 5820 O O . ALA B 1 258 ? -9.099 19.053 21.345 1.00 65.23 2540 ALA B O 1
ATOM 5822 N N . ASP B 1 259 ? -10.502 17.328 20.875 1.00 69.59 2541 ASP B N 1
ATOM 5823 C CA . ASP B 1 259 ? -11.730 18.062 21.090 1.00 72.05 2541 ASP B CA 1
ATOM 5824 C C . ASP B 1 259 ? -11.793 18.595 22.515 1.00 71.86 2541 ASP B C 1
ATOM 5825 O O . ASP B 1 259 ? -12.268 19.713 22.732 1.00 74.73 2541 ASP B O 1
ATOM 5830 N N . THR B 1 260 ? -11.305 17.800 23.470 1.00 67.08 2542 THR B N 1
ATOM 5831 C CA . THR B 1 260 ? -11.391 18.150 24.882 1.00 66.37 2542 THR B CA 1
ATOM 5832 C C . THR B 1 260 ? -10.557 19.378 25.195 1.00 64.62 2542 THR B C 1
ATOM 5833 O O . THR B 1 260 ? -11.043 20.354 25.775 1.00 65.81 2542 THR B O 1
ATOM 5837 N N . ILE B 1 261 ? -9.298 19.328 24.801 1.00 61.58 2543 ILE B N 1
ATOM 5838 C CA . ILE B 1 261 ? -8.383 20.377 25.182 1.00 62.66 2543 ILE B CA 1
ATOM 5839 C C . ILE B 1 261 ? -8.727 21.689 24.475 1.00 63.87 2543 ILE B C 1
ATOM 5840 O O . ILE B 1 261 ? -8.797 22.726 25.116 1.00 66.14 2543 ILE B O 1
ATOM 5845 N N . PHE B 1 262 ? -9.005 21.644 23.176 1.00 65.06 2544 PHE B N 1
ATOM 5846 C CA . PHE B 1 262 ? -9.235 22.885 22.435 1.00 65.96 2544 PHE B CA 1
ATOM 5847 C C . PHE B 1 262 ? -10.551 23.572 22.799 1.00 71.44 2544 PHE B C 1
ATOM 5848 O O . PHE B 1 262 ? -10.732 24.768 22.535 1.00 77.35 2544 PHE B O 1
ATOM 5856 N N . ALA B 1 263 ? -11.450 22.817 23.430 1.00 70.75 2545 ALA B N 1
ATOM 5857 C CA . ALA B 1 263 ? -12.704 23.350 23.944 1.00 72.26 2545 ALA B CA 1
ATOM 5858 C C . ALA B 1 263 ? -12.473 24.183 25.203 1.00 73.36 2545 ALA B C 1
ATOM 5859 O O . ALA B 1 263 ? -13.219 25.134 25.475 1.00 76.54 2545 ALA B O 1
ATOM 5861 N N . GLY B 1 264 ? -11.448 23.815 25.971 1.00 68.88 2546 GLY B N 1
ATOM 5862 C CA . GLY B 1 264 ? -11.064 24.583 27.142 1.00 69.20 2546 GLY B CA 1
ATOM 5863 C C . GLY B 1 264 ? -10.178 25.773 26.814 1.00 69.66 2546 GLY B C 1
ATOM 5864 O O . GLY B 1 264 ? -9.848 26.572 27.687 1.00 69.57 2546 GLY B O 1
ATOM 5865 N N . LEU B 1 265 ? -9.790 25.897 25.550 1.00 71.09 2547 LEU B N 1
ATOM 5866 C CA . LEU B 1 265 ? -8.917 26.994 25.123 1.00 73.48 2547 LEU B CA 1
ATOM 5867 C C . LEU B 1 265 ? -9.629 28.032 24.249 1.00 78.78 2547 LEU B C 1
ATOM 5868 O O . LEU B 1 265 ? -10.468 27.684 23.409 1.00 81.83 2547 LEU B O 1
ATOM 5873 N N . SER B 1 266 ? -9.296 29.302 24.463 1.00 80.92 2548 SER B N 1
ATOM 5874 C CA . SER B 1 266 ? -9.868 30.392 23.676 1.00 86.10 2548 SER B CA 1
ATOM 5875 C C . SER B 1 266 ? -8.815 31.055 22.798 1.00 85.49 2548 SER B C 1
ATOM 5876 O O . SER B 1 266 ? -7.622 30.764 22.918 1.00 83.33 2548 SER B O 1
ATOM 5879 N N . ALA B 1 267 ? -9.268 31.945 21.918 1.00 87.43 2549 ALA B N 1
ATOM 5880 C CA . ALA B 1 267 ? -8.391 32.682 21.017 1.00 87.49 2549 ALA B CA 1
ATOM 5881 C C . ALA B 1 267 ? -7.214 33.350 21.734 1.00 87.75 2549 ALA B C 1
ATOM 5882 O O . ALA B 1 267 ? -6.085 33.348 21.216 1.00 85.86 2549 ALA B O 1
ATOM 5884 N N . ASN B 1 268 ? -7.488 33.915 22.915 1.00 89.44 2550 ASN B N 1
ATOM 5885 C CA . ASN B 1 268 ? -6.486 34.649 23.699 1.00 89.73 2550 ASN B CA 1
ATOM 5886 C C . ASN B 1 268 ? -5.509 33.731 24.428 1.00 85.67 2550 ASN B C 1
ATOM 5887 O O . ASN B 1 268 ? -4.338 34.075 24.630 1.00 85.00 2550 ASN B O 1
ATOM 5892 N N . ASP B 1 269 ? -5.996 32.559 24.819 1.00 83.64 2551 ASP B N 1
ATOM 5893 C CA . ASP B 1 269 ? -5.144 31.534 25.406 1.00 78.34 2551 ASP B CA 1
ATOM 5894 C C . ASP B 1 269 ? -4.155 31.012 24.368 1.00 73.69 2551 ASP B C 1
ATOM 5895 O O . ASP B 1 269 ? -3.058 30.595 24.716 1.00 71.65 2551 ASP B O 1
ATOM 5900 N N . LEU B 1 270 ? -4.546 31.051 23.097 1.00 73.27 2552 LEU B N 1
ATOM 5901 C CA . LEU B 1 270 ? -3.717 30.552 22.006 1.00 70.16 2552 LEU B CA 1
ATOM 5902 C C . LEU B 1 270 ? -2.781 31.599 21.397 1.00 72.81 2552 LEU B C 1
ATOM 5903 O O . LEU B 1 270 ? -1.839 31.242 20.684 1.00 72.57 2552 LEU B O 1
ATOM 5908 N N . ALA B 1 271 ? -3.042 32.880 21.671 1.00 76.14 2553 ALA B N 1
ATOM 5909 C CA . ALA B 1 271 ? -2.187 33.990 21.224 1.00 78.19 2553 ALA B CA 1
ATOM 5910 C C . ALA B 1 271 ? -2.641 35.314 21.825 1.00 82.92 2553 ALA B C 1
ATOM 5911 O O . ALA B 1 271 ? -3.825 35.501 22.077 1.00 85.43 2553 ALA B O 1
ATOM 5913 N N . LYS B 1 272 ? -1.702 36.234 22.042 1.00 85.18 2554 LYS B N 1
ATOM 5914 C CA . LYS B 1 272 ? -2.036 37.601 22.458 1.00 91.62 2554 LYS B CA 1
ATOM 5915 C C . LYS B 1 272 ? -2.811 38.354 21.368 1.00 96.36 2554 LYS B C 1
ATOM 5916 O O . LYS B 1 272 ? -3.413 39.392 21.626 1.00 101.75 2554 LYS B O 1
ATOM 5922 N N . ASP B 1 273 ? -2.778 37.813 20.153 1.00 96.31 2555 ASP B N 1
ATOM 5923 C CA . ASP B 1 273 ? -3.468 38.363 18.994 1.00 100.76 2555 ASP B CA 1
ATOM 5924 C C . ASP B 1 273 ? -4.932 37.960 18.950 1.00 102.02 2555 ASP B C 1
ATOM 5925 O O . ASP B 1 273 ? -5.780 38.719 18.487 1.00 107.94 2555 ASP B O 1
ATOM 5930 N N . GLY B 1 274 ? -5.222 36.748 19.412 1.00 97.87 2556 GLY B N 1
ATOM 5931 C CA . GLY B 1 274 ? -6.481 36.091 19.098 1.00 97.76 2556 GLY B CA 1
ATOM 5932 C C . GLY B 1 274 ? -6.425 35.540 17.681 1.00 97.17 2556 GLY B C 1
ATOM 5933 O O . GLY B 1 274 ? -7.451 35.165 17.115 1.00 99.43 2556 GLY B O 1
ATOM 5934 N N . LYS B 1 275 ? -5.216 35.504 17.117 1.00 96.06 2557 LYS B N 1
ATOM 5935 C CA . LYS B 1 275 ? -4.966 35.033 15.751 1.00 95.18 2557 LYS B CA 1
ATOM 5936 C C . LYS B 1 275 ? -3.958 33.880 15.752 1.00 89.28 2557 LYS B C 1
ATOM 5937 O O . LYS B 1 275 ? -2.882 33.974 16.355 1.00 85.00 2557 LYS B O 1
ATOM 5943 N N . GLY B 1 276 ? -4.327 32.796 15.075 1.00 87.57 2558 GLY B N 1
ATOM 5944 C CA . GLY B 1 276 ? -3.488 31.608 14.966 1.00 84.10 2558 GLY B CA 1
ATOM 5945 C C . GLY B 1 276 ? -3.104 31.030 16.310 1.00 81.17 2558 GLY B C 1
ATOM 5946 O O . GLY B 1 276 ? -3.972 30.707 17.122 1.00 82.10 2558 GLY B O 1
ATOM 5947 N N . ILE B 1 277 ? -1.795 30.914 16.540 1.00 78.32 2559 ILE B N 1
ATOM 5948 C CA . ILE B 1 277 ? -1.240 30.363 17.778 1.00 72.31 2559 ILE B CA 1
ATOM 5949 C C . ILE B 1 277 ? 0.173 30.928 17.994 1.00 71.31 2559 ILE B C 1
ATOM 5950 O O . ILE B 1 277 ? 0.943 31.022 17.046 1.00 71.08 2559 ILE B O 1
ATOM 5955 N N . ASP B 1 278 ? 0.502 31.339 19.220 1.00 71.02 2560 ASP B N 1
ATOM 5956 C CA . ASP B 1 278 ? 1.896 31.680 19.554 1.00 70.26 2560 ASP B CA 1
ATOM 5957 C C . ASP B 1 278 ? 2.552 30.595 20.418 1.00 68.12 2560 ASP B C 1
ATOM 5958 O O . ASP B 1 278 ? 1.890 29.643 20.854 1.00 67.82 2560 ASP B O 1
ATOM 5963 N N . ILE B 1 279 ? 3.851 30.732 20.656 1.00 65.84 2561 ILE B N 1
ATOM 5964 C CA . ILE B 1 279 ? 4.574 29.789 21.499 1.00 62.30 2561 ILE B CA 1
ATOM 5965 C C . ILE B 1 279 ? 3.899 29.676 22.872 1.00 62.62 2561 ILE B C 1
ATOM 5966 O O . ILE B 1 279 ? 3.647 28.572 23.372 1.00 60.56 2561 ILE B O 1
ATOM 5971 N N . ALA B 1 280 ? 3.593 30.821 23.477 1.00 65.23 2562 ALA B N 1
ATOM 5972 C CA . ALA B 1 280 ? 2.861 30.821 24.734 1.00 65.70 2562 ALA B CA 1
ATOM 5973 C C . ALA B 1 280 ? 1.639 29.911 24.597 1.00 65.10 2562 ALA B C 1
ATOM 5974 O O . ALA B 1 280 ? 1.452 28.987 25.399 1.00 64.79 2562 ALA B O 1
ATOM 5976 N N . GLY B 1 281 ? 0.845 30.148 23.555 1.00 65.94 2563 GLY B N 1
ATOM 5977 C CA . GLY B 1 281 ? -0.310 29.308 23.244 1.00 65.89 2563 GLY B CA 1
ATOM 5978 C C . GLY B 1 281 ? 0.052 27.837 23.082 1.00 63.64 2563 GLY B C 1
ATOM 5979 O O . GLY B 1 281 ? -0.660 26.951 23.569 1.00 62.19 2563 GLY B O 1
ATOM 5980 N N . LEU B 1 282 ? 1.172 27.573 22.414 1.00 61.78 2564 LEU B N 1
ATOM 5981 C CA . LEU B 1 282 ? 1.567 26.202 22.117 1.00 58.34 2564 LEU B CA 1
ATOM 5982 C C . LEU B 1 282 ? 1.881 25.408 23.379 1.00 56.63 2564 LEU B C 1
ATOM 5983 O O . LEU B 1 282 ? 1.562 24.226 23.460 1.00 55.92 2564 LEU B O 1
ATOM 5988 N N . ASN B 1 283 ? 2.490 26.057 24.364 1.00 57.48 2565 ASN B N 1
ATOM 5989 C CA . ASN B 1 283 ? 2.746 25.389 25.631 1.00 58.32 2565 ASN B CA 1
ATOM 5990 C C . ASN B 1 283 ? 1.494 25.166 26.408 1.00 59.33 2565 ASN B C 1
ATOM 5991 O O . ASN B 1 283 ? 1.325 24.101 26.991 1.00 61.35 2565 ASN B O 1
ATOM 5996 N N . LYS B 1 284 ? 0.621 26.175 26.429 1.00 60.36 2566 LYS B N 1
ATOM 5997 C CA . LYS B 1 284 ? -0.690 26.031 27.054 1.00 58.99 2566 LYS B CA 1
ATOM 5998 C C . LYS B 1 284 ? -1.383 24.762 26.537 1.00 58.05 2566 LYS B C 1
ATOM 5999 O O . LYS B 1 284 ? -1.888 23.968 27.334 1.00 58.49 2566 LYS B O 1
ATOM 6005 N N . VAL B 1 285 ? -1.355 24.557 25.216 1.00 55.85 2567 VAL B N 1
ATOM 6006 C CA . VAL B 1 285 ? -1.853 23.327 24.606 1.00 54.57 2567 VAL B CA 1
ATOM 6007 C C . VAL B 1 285 ? -1.147 22.103 25.187 1.00 55.37 2567 VAL B C 1
ATOM 6008 O O . VAL B 1 285 ? -1.803 21.154 25.653 1.00 53.89 2567 VAL B O 1
ATOM 6012 N N . HIS B 1 286 ? 0.190 22.152 25.156 1.00 55.58 2568 HIS B N 1
ATOM 6013 C CA . HIS B 1 286 ? 1.055 21.117 25.721 1.00 55.11 2568 HIS B CA 1
ATOM 6014 C C . HIS B 1 286 ? 0.691 20.788 27.146 1.00 56.34 2568 HIS B C 1
ATOM 6015 O O . HIS B 1 286 ? 0.419 19.621 27.484 1.00 56.94 2568 HIS B O 1
ATOM 6022 N N . GLN B 1 287 ? 0.673 21.815 27.992 1.00 55.92 2569 GLN B N 1
ATOM 6023 C CA . GLN B 1 287 ? 0.446 21.629 29.406 1.00 56.05 2569 GLN B CA 1
ATOM 6024 C C . GLN B 1 287 ? -0.976 21.135 29.624 1.00 56.48 2569 GLN B C 1
ATOM 6025 O O . GLN B 1 287 ? -1.230 20.356 30.533 1.00 59.14 2569 GLN B O 1
ATOM 6031 N N . ALA B 1 288 ? -1.902 21.553 28.769 1.00 56.83 2570 ALA B N 1
ATOM 6032 C CA . ALA B 1 288 ? -3.287 21.093 28.878 1.00 56.77 2570 ALA B CA 1
ATOM 6033 C C . ALA B 1 288 ? -3.409 19.579 28.690 1.00 55.53 2570 ALA B C 1
ATOM 6034 O O . ALA B 1 288 ? -4.088 18.900 29.472 1.00 56.14 2570 ALA B O 1
ATOM 6036 N N . ILE B 1 289 ? -2.750 19.050 27.662 1.00 52.81 2571 ILE B N 1
ATOM 6037 C CA . ILE B 1 289 ? -2.796 17.618 27.430 1.00 51.88 2571 ILE B CA 1
ATOM 6038 C C . ILE B 1 289 ? -2.175 16.878 28.599 1.00 53.98 2571 ILE B C 1
ATOM 6039 O O . ILE B 1 289 ? -2.737 15.911 29.101 1.00 55.62 2571 ILE B O 1
ATOM 6044 N N . GLU B 1 290 ? -1.014 17.343 29.039 1.00 54.96 2572 GLU B N 1
ATOM 6045 C CA . GLU B 1 290 ? -0.379 16.753 30.203 1.00 56.43 2572 GLU B CA 1
ATOM 6046 C C . GLU B 1 290 ? -1.340 16.763 31.377 1.00 56.52 2572 GLU B C 1
ATOM 6047 O O . GLU B 1 290 ? -1.597 15.719 31.962 1.00 58.22 2572 GLU B O 1
ATOM 6053 N N . GLN B 1 291 ? -1.889 17.937 31.689 1.00 56.87 2573 GLN B N 1
ATOM 6054 C CA . GLN B 1 291 ? -2.874 18.086 32.768 1.00 60.16 2573 GLN B CA 1
ATOM 6055 C C . GLN B 1 291 ? -3.991 17.066 32.617 1.00 60.21 2573 GLN B C 1
ATOM 6056 O O . GLN B 1 291 ? -4.417 16.460 33.578 1.00 63.10 2573 GLN B O 1
ATOM 6062 N N . HIS B 1 292 ? -4.448 16.861 31.394 1.00 59.53 2574 HIS B N 1
ATOM 6063 C CA . HIS B 1 292 ? -5.531 15.937 31.160 1.00 59.70 2574 HIS B CA 1
ATOM 6064 C C . HIS B 1 292 ? -5.198 14.506 31.508 1.00 61.40 2574 HIS B C 1
ATOM 6065 O O . HIS B 1 292 ? -6.037 13.783 32.027 1.00 65.31 2574 HIS B O 1
ATOM 6080 N N . SER B 1 294 ? -2.247 13.213 33.178 1.00 80.35 2576 SER B N 1
ATOM 6081 C CA . SER B 1 294 ? -1.680 13.076 34.506 1.00 79.07 2576 SER B CA 1
ATOM 6082 C C . SER B 1 294 ? -1.692 14.437 35.209 1.00 76.08 2576 SER B C 1
ATOM 6083 O O . SER B 1 294 ? -0.925 15.334 34.841 1.00 75.78 2576 SER B O 1
ATOM 6086 N N . PRO B 1 295 ? -2.580 14.601 36.205 1.00 74.09 2577 PRO B N 1
ATOM 6087 C CA . PRO B 1 295 ? -2.634 15.813 37.034 1.00 72.76 2577 PRO B CA 1
ATOM 6088 C C . PRO B 1 295 ? -1.410 16.018 37.943 1.00 69.06 2577 PRO B C 1
ATOM 6089 O O . PRO B 1 295 ? -1.088 17.158 38.279 1.00 69.04 2577 PRO B O 1
ATOM 6093 N N . VAL B 1 296 ? -0.749 14.937 38.352 1.00 64.62 2578 VAL B N 1
ATOM 6094 C CA . VAL B 1 296 ? 0.441 15.061 39.185 1.00 61.20 2578 VAL B CA 1
ATOM 6095 C C . VAL B 1 296 ? 1.679 15.023 38.284 1.00 59.01 2578 VAL B C 1
ATOM 6096 O O . VAL B 1 296 ? 2.044 13.954 37.779 1.00 58.51 2578 VAL B O 1
ATOM 6100 N N . SER B 1 297 ? 2.304 16.187 38.078 1.00 56.90 2579 SER B N 1
ATOM 6101 C CA . SER B 1 297 ? 3.537 16.294 37.291 1.00 55.36 2579 SER B CA 1
ATOM 6102 C C . SER B 1 297 ? 4.636 15.383 37.818 1.00 53.61 2579 SER B C 1
ATOM 6103 O O . SER B 1 297 ? 5.340 14.765 37.042 1.00 52.50 2579 SER B O 1
ATOM 6106 N N . ALA B 1 298 ? 4.775 15.318 39.143 1.00 53.72 2580 ALA B N 1
ATOM 6107 C CA . ALA B 1 298 ? 5.930 14.690 39.792 1.00 53.24 2580 ALA B CA 1
ATOM 6108 C C . ALA B 1 298 ? 5.692 14.380 41.278 1.00 54.51 2580 ALA B C 1
ATOM 6109 O O . ALA B 1 298 ? 4.956 15.098 41.954 1.00 55.19 2580 ALA B O 1
ATOM 6111 N N . THR B 1 299 ? 6.325 13.318 41.776 1.00 54.80 2581 THR B N 1
ATOM 6112 C CA . THR B 1 299 ? 6.315 13.011 43.213 1.00 57.05 2581 THR B CA 1
ATOM 6113 C C . THR B 1 299 ? 7.715 13.135 43.829 1.00 57.07 2581 THR B C 1
ATOM 6114 O O . THR B 1 299 ? 8.672 12.549 43.317 1.00 57.03 2581 THR B O 1
ATOM 6126 N N . TYR B 1 301 ? 10.192 12.526 47.156 1.00 53.86 2583 TYR B N 1
ATOM 6127 C CA . TYR B 1 301 ? 10.310 11.793 48.419 1.00 54.21 2583 TYR B CA 1
ATOM 6128 C C . TYR B 1 301 ? 11.452 12.358 49.219 1.00 53.83 2583 TYR B C 1
ATOM 6129 O O . TYR B 1 301 ? 12.488 12.680 48.667 1.00 54.21 2583 TYR B O 1
ATOM 6138 N N . ILE B 1 302 ? 11.266 12.482 50.519 1.00 55.31 2584 ILE B N 1
ATOM 6139 C CA . ILE B 1 302 ? 12.251 13.107 51.366 1.00 54.97 2584 ILE B CA 1
ATOM 6140 C C . ILE B 1 302 ? 12.339 12.245 52.593 1.00 58.41 2584 ILE B C 1
ATOM 6141 O O . ILE B 1 302 ? 11.368 12.136 53.343 1.00 61.50 2584 ILE B O 1
ATOM 6146 N N . TRP B 1 303 ? 13.494 11.620 52.795 1.00 59.08 2585 TRP B N 1
ATOM 6147 C CA . TRP B 1 303 ? 13.696 10.764 53.963 1.00 62.29 2585 TRP B CA 1
ATOM 6148 C C . TRP B 1 303 ? 14.358 11.537 55.066 1.00 64.65 2585 TRP B C 1
ATOM 6149 O O . TRP B 1 303 ? 15.421 12.116 54.887 1.00 66.46 2585 TRP B O 1
ATOM 6160 N N . LYS B 1 304 ? 13.696 11.600 56.208 1.00 67.74 2586 LYS B N 1
ATOM 6161 C CA . LYS B 1 304 ? 14.227 12.279 57.370 1.00 69.41 2586 LYS B CA 1
ATOM 6162 C C . LYS B 1 304 ? 14.544 11.195 58.395 1.00 74.37 2586 LYS B C 1
ATOM 6163 O O . LYS B 1 304 ? 13.650 10.746 59.126 1.00 78.24 2586 LYS B O 1
ATOM 6169 N N . PRO B 1 305 ? 15.789 10.757 58.450 1.00 75.10 2587 PRO B N 1
ATOM 6170 C CA . PRO B 1 305 ? 16.195 9.734 59.404 1.00 78.58 2587 PRO B CA 1
ATOM 6171 C C . PRO B 1 305 ? 16.195 10.223 60.855 1.00 83.49 2587 PRO B C 1
ATOM 6172 O O . PRO B 1 305 ? 16.497 11.374 61.126 1.00 83.34 2587 PRO B O 1
ATOM 6176 N N . SER B 1 306 ? 15.822 9.332 61.768 1.00 88.73 2588 SER B N 1
ATOM 6177 C CA . SER B 1 306 ? 15.803 9.595 63.208 1.00 94.04 2588 SER B CA 1
ATOM 6178 C C . SER B 1 306 ? 17.181 9.845 63.783 1.00 98.63 2588 SER B C 1
ATOM 6179 O O . SER B 1 306 ? 17.350 10.644 64.694 1.00 101.67 2588 SER B O 1
ATOM 6182 N N . ASP B 1 307 ? 18.168 9.141 63.251 1.00 100.24 2589 ASP B N 1
ATOM 6183 C CA . ASP B 1 307 ? 19.509 9.241 63.764 1.00 103.84 2589 ASP B CA 1
ATOM 6184 C C . ASP B 1 307 ? 20.155 10.561 63.438 1.00 103.66 2589 ASP B C 1
ATOM 6185 O O . ASP B 1 307 ? 20.425 10.897 62.313 1.00 97.78 2589 ASP B O 1
ATOM 6190 N N . HIS B 1 308 ? 20.482 11.256 64.497 1.00 110.42 2590 HIS B N 1
ATOM 6191 C CA . HIS B 1 308 ? 20.920 12.656 64.489 1.00 113.24 2590 HIS B CA 1
ATOM 6192 C C . HIS B 1 308 ? 21.992 12.945 63.466 1.00 109.49 2590 HIS B C 1
ATOM 6193 O O . HIS B 1 308 ? 21.961 13.981 62.793 1.00 108.38 2590 HIS B O 1
ATOM 6200 N N . SER B 1 309 ? 22.934 12.015 63.330 1.00 107.70 2591 SER B N 1
ATOM 6201 C CA . SER B 1 309 ? 24.109 12.207 62.494 1.00 104.12 2591 SER B CA 1
ATOM 6202 C C . SER B 1 309 ? 23.996 11.566 61.121 1.00 99.03 2591 SER B C 1
ATOM 6203 O O . SER B 1 309 ? 24.854 11.772 60.264 1.00 97.01 2591 SER B O 1
ATOM 6206 N N . ALA B 1 310 ? 22.944 10.781 60.911 1.00 98.26 2592 ALA B N 1
ATOM 6207 C CA . ALA B 1 310 ? 22.702 10.168 59.610 1.00 92.09 2592 ALA B CA 1
ATOM 6208 C C . ALA B 1 310 ? 22.095 11.187 58.657 1.00 87.90 2592 ALA B C 1
ATOM 6209 O O . ALA B 1 310 ? 21.314 12.049 59.063 1.00 89.81 2592 ALA B O 1
ATOM 6211 N N . LEU B 1 311 ? 22.466 11.085 57.388 1.00 83.97 2593 LEU B N 1
ATOM 6212 C CA . LEU B 1 311 ? 22.085 12.081 56.400 1.00 82.50 2593 LEU B CA 1
ATOM 6213 C C . LEU B 1 311 ? 20.755 11.750 55.695 1.00 80.17 2593 LEU B C 1
ATOM 6214 O O . LEU B 1 311 ? 20.428 10.577 55.475 1.00 79.23 2593 LEU B O 1
ATOM 6216 N N . GLY B 1 312 ? 19.997 12.794 55.350 1.00 77.40 2594 GLY B N 1
ATOM 6217 C CA . GLY B 1 312 ? 18.705 12.637 54.682 1.00 73.06 2594 GLY B CA 1
ATOM 6218 C C . GLY B 1 312 ? 18.823 12.150 53.247 1.00 70.27 2594 GLY B C 1
ATOM 6219 O O . GLY B 1 312 ? 19.921 11.939 52.745 1.00 69.70 2594 GLY B O 1
ATOM 6220 N N . HIS B 1 313 ? 17.681 11.964 52.587 1.00 68.76 2595 HIS B N 1
ATOM 6221 C CA . HIS B 1 313 ? 17.633 11.520 51.190 1.00 64.89 2595 HIS B CA 1
ATOM 6222 C C . HIS B 1 313 ? 16.563 12.255 50.439 1.00 61.37 2595 HIS B C 1
ATOM 6223 O O . HIS B 1 313 ? 15.654 12.813 51.038 1.00 64.38 2595 HIS B O 1
ATOM 6230 N N . ALA B 1 314 ? 16.690 12.303 49.120 1.00 57.07 2596 ALA B N 1
ATOM 6231 C CA . ALA B 1 314 ? 15.670 12.869 48.255 1.00 54.19 2596 ALA B CA 1
ATOM 6232 C C . ALA B 1 314 ? 15.660 12.147 46.925 1.00 53.08 2596 ALA B C 1
ATOM 6233 O O . ALA B 1 314 ? 16.711 11.791 46.357 1.00 52.37 2596 ALA B O 1
ATOM 6235 N N . ALA B 1 315 ? 14.459 11.917 46.432 1.00 52.61 2597 ALA B N 1
ATOM 6236 C CA . ALA B 1 315 ? 14.283 11.389 45.095 1.00 52.26 2597 ALA B CA 1
ATOM 6237 C C . ALA B 1 315 ? 13.080 12.077 44.471 1.00 52.24 2597 ALA B C 1
ATOM 6238 O O . ALA B 1 315 ? 12.273 12.696 45.172 1.00 53.14 2597 ALA B O 1
ATOM 6240 N N . LEU B 1 316 ? 12.973 11.976 43.154 1.00 51.01 2598 LEU B N 1
ATOM 6241 C CA . LEU B 1 316 ? 11.830 12.504 42.440 1.00 51.08 2598 LEU B CA 1
ATOM 6242 C C . LEU B 1 316 ? 11.383 11.500 41.404 1.00 51.89 2598 LEU B C 1
ATOM 6243 O O . LEU B 1 316 ? 12.171 11.093 40.561 1.00 54.43 2598 LEU B O 1
ATOM 6248 N N . GLN B 1 317 ? 10.115 11.160 41.435 1.00 53.06 2599 GLN B N 1
ATOM 6249 C CA . GLN B 1 317 ? 9.538 10.406 40.370 1.00 53.08 2599 GLN B CA 1
ATOM 6250 C C . GLN B 1 317 ? 8.774 11.348 39.497 1.00 55.52 2599 GLN B C 1
ATOM 6251 O O . GLN B 1 317 ? 8.013 12.166 39.957 1.00 56.92 2599 GLN B O 1
ATOM 6257 N N . ILE B 1 318 ? 9.029 11.236 38.213 1.00 55.65 2600 ILE B N 1
ATOM 6258 C CA . ILE B 1 318 ? 8.417 12.064 37.236 1.00 54.35 2600 ILE B CA 1
ATOM 6259 C C . ILE B 1 318 ? 7.287 11.271 36.686 1.00 58.69 2600 ILE B C 1
ATOM 6260 O O . ILE B 1 318 ? 7.387 10.077 36.500 1.00 59.63 2600 ILE B O 1
ATOM 6265 N N . GLY B 1 319 ? 6.188 11.946 36.451 1.00 59.65 2601 GLY B N 1
ATOM 6266 C CA . GLY B 1 319 ? 5.023 11.306 35.911 1.00 63.62 2601 GLY B CA 1
ATOM 6267 C C . GLY B 1 319 ? 5.148 10.972 34.454 1.00 61.64 2601 GLY B C 1
ATOM 6268 O O . GLY B 1 319 ? 6.071 11.385 33.808 1.00 60.59 2601 GLY B O 1
ATOM 6269 N N . GLN B 1 320 ? 4.220 10.181 33.960 1.00 61.78 2602 GLN B N 1
ATOM 6270 C CA . GLN B 1 320 ? 4.098 9.908 32.551 1.00 63.24 2602 GLN B CA 1
ATOM 6271 C C . GLN B 1 320 ? 3.748 11.117 31.723 1.00 62.83 2602 GLN B C 1
ATOM 6272 O O . GLN B 1 320 ? 4.027 11.153 30.566 1.00 63.75 2602 GLN B O 1
ATOM 6278 N N . GLY B 1 321 ? 3.083 12.084 32.310 1.00 62.27 2603 GLY B N 1
ATOM 6279 C CA . GLY B 1 321 ? 2.628 13.267 31.573 1.00 62.21 2603 GLY B CA 1
ATOM 6280 C C . GLY B 1 321 ? 1.771 12.926 30.366 1.00 63.95 2603 GLY B C 1
ATOM 6281 O O . GLY B 1 321 ? 0.706 12.331 30.500 1.00 65.97 2603 GLY B O 1
ATOM 6282 N N . ARG B 1 322 ? 2.279 13.300 29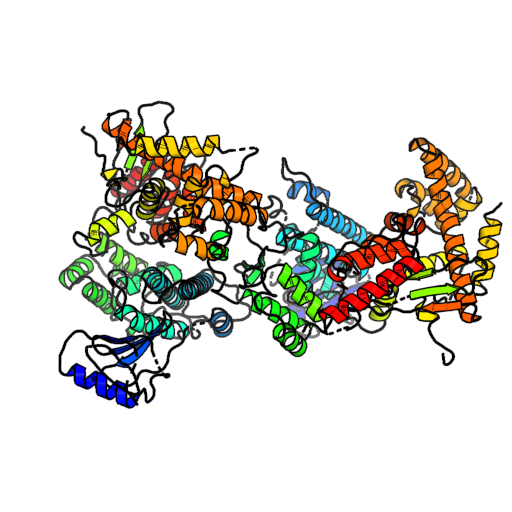.193 1.00 64.48 2604 ARG B N 1
ATOM 6283 C CA . ARG B 1 322 ? 1.667 13.113 27.877 1.00 66.80 2604 ARG B CA 1
ATOM 6284 C C . ARG B 1 322 ? 2.097 11.805 27.210 1.00 68.36 2604 ARG B C 1
ATOM 6285 O O . ARG B 1 322 ? 1.821 11.586 26.035 1.00 70.24 2604 ARG B O 1
ATOM 6293 N N . THR B 1 323 ? 2.812 10.950 27.933 1.00 68.63 2605 THR B N 1
ATOM 6294 C CA . THR B 1 323 ? 3.380 9.753 27.316 1.00 72.18 2605 THR B CA 1
ATOM 6295 C C . THR B 1 323 ? 2.478 8.553 27.538 1.00 76.78 2605 THR B C 1
ATOM 6296 O O . THR B 1 323 ? 2.132 8.227 28.675 1.00 78.76 2605 THR B O 1
ATOM 6300 N N . GLN B 1 324 ? 2.111 7.899 26.442 1.00 82.69 2606 GLN B N 1
ATOM 6301 C CA . GLN B 1 324 ? 1.112 6.837 26.466 1.00 89.78 2606 GLN B CA 1
ATOM 6302 C C . GLN B 1 324 ? 1.736 5.453 26.573 1.00 94.83 2606 GLN B C 1
ATOM 6303 O O . GLN B 1 324 ? 2.249 4.924 25.584 1.00 99.78 2606 GLN B O 1
ATOM 6309 N N . LEU B 1 325 ? 1.680 4.865 27.768 1.00 97.21 2607 LEU B N 1
ATOM 6310 C CA . LEU B 1 325 ? 2.194 3.509 27.999 1.00 101.34 2607 LEU B CA 1
ATOM 6311 C C . LEU B 1 325 ? 1.357 2.729 29.023 1.00 106.61 2607 LEU B C 1
ATOM 6312 O O . LEU B 1 325 ? 1.086 3.222 30.124 1.00 105.36 2607 LEU B O 1
ATOM 6317 N N . GLU B 1 326 ? 0.950 1.514 28.651 1.00 113.86 2608 GLU B N 1
ATOM 6318 C CA . GLU B 1 326 ? 0.214 0.628 29.565 1.00 118.04 2608 GLU B CA 1
ATOM 6319 C C . GLU B 1 326 ? 1.073 -0.527 30.102 1.00 120.87 2608 GLU B C 1
ATOM 6320 O O . GLU B 1 326 ? 1.816 -1.172 29.347 1.00 121.06 2608 GLU B O 1
ATOM 6326 N N . GLY B 1 327 ? 0.974 -0.753 31.415 1.00 120.33 2609 GLY B N 1
ATOM 6327 C CA . GLY B 1 327 ? 1.542 -1.929 32.085 1.00 121.31 2609 GLY B CA 1
ATOM 6328 C C . GLY B 1 327 ? 3.051 -2.125 32.047 1.00 119.31 2609 GLY B C 1
ATOM 6329 O O . GLY B 1 327 ? 3.805 -1.393 32.697 1.00 115.06 2609 GLY B O 1
ATOM 6330 N N . GLN B 1 328 ? 3.480 -3.129 31.282 1.00 119.76 2610 GLN B N 1
ATOM 6331 C CA . GLN B 1 328 ? 4.873 -3.599 31.256 1.00 114.35 2610 GLN B CA 1
ATOM 6332 C C . GLN B 1 328 ? 5.863 -2.508 30.851 1.00 106.93 2610 GLN B C 1
ATOM 6333 O O . GLN B 1 328 ? 6.904 -2.333 31.485 1.00 103.08 2610 GLN B O 1
ATOM 6339 N N . ALA B 1 329 ? 5.525 -1.779 29.793 1.00 104.55 2611 ALA B N 1
ATOM 6340 C CA . ALA B 1 329 ? 6.334 -0.668 29.330 1.00 98.57 2611 ALA B CA 1
ATOM 6341 C C . ALA B 1 329 ? 6.243 0.500 30.314 1.00 95.48 2611 ALA B C 1
ATOM 6342 O O . ALA B 1 329 ? 7.181 1.294 30.430 1.00 92.58 2611 ALA B O 1
ATOM 6344 N N . ALA B 1 330 ? 5.123 0.571 31.038 1.00 95.39 2612 ALA B N 1
ATOM 6345 C CA . ALA B 1 330 ? 4.827 1.675 31.961 1.00 91.63 2612 ALA B CA 1
ATOM 6346 C C . ALA B 1 330 ? 5.681 1.700 33.240 1.00 88.45 2612 ALA B C 1
ATOM 6347 O O . ALA B 1 330 ? 6.002 2.775 33.762 1.00 85.42 2612 ALA B O 1
ATOM 6349 N N . ALA B 1 331 ? 6.036 0.526 33.754 1.00 88.05 2613 ALA B N 1
ATOM 6350 C CA . ALA B 1 331 ? 6.923 0.459 34.907 1.00 84.00 2613 ALA B CA 1
ATOM 6351 C C . ALA B 1 331 ? 8.344 0.802 34.485 1.00 81.10 2613 ALA B C 1
ATOM 6352 O O . ALA B 1 331 ? 8.964 1.672 35.084 1.00 77.22 2613 ALA B O 1
ATOM 6354 N N . ASP B 1 332 ? 8.842 0.132 33.444 1.00 82.50 2614 ASP B N 1
ATOM 6355 C CA . ASP B 1 332 ? 10.164 0.422 32.883 1.00 79.91 2614 ASP B CA 1
ATOM 6356 C C . ASP B 1 332 ? 10.314 1.908 32.661 1.00 75.23 2614 ASP B C 1
ATOM 6357 O O . ASP B 1 332 ? 11.318 2.504 33.058 1.00 73.29 2614 ASP B O 1
ATOM 6362 N N . PHE B 1 333 ? 9.305 2.499 32.023 1.00 74.42 2615 PHE B N 1
ATOM 6363 C CA . PHE B 1 333 ? 9.291 3.930 31.738 1.00 70.94 2615 PHE B CA 1
ATOM 6364 C C . PHE B 1 333 ? 9.370 4.723 33.027 1.00 67.43 2615 PHE B C 1
ATOM 6365 O O . PHE B 1 333 ? 10.172 5.647 33.144 1.00 65.54 2615 PHE B O 1
ATOM 6373 N N . ASN B 1 334 ? 8.547 4.350 33.997 1.00 67.26 2616 ASN B N 1
ATOM 6374 C CA . ASN B 1 334 ? 8.600 4.993 35.296 1.00 65.57 2616 ASN B CA 1
ATOM 6375 C C . ASN B 1 334 ? 9.989 4.919 35.904 1.00 61.73 2616 ASN B C 1
ATOM 6376 O O . ASN B 1 334 ? 10.593 5.947 36.187 1.00 58.65 2616 ASN B O 1
ATOM 6381 N N . LYS B 1 335 ? 10.493 3.696 36.076 1.00 62.05 2617 LYS B N 1
ATOM 6382 C CA . LYS B 1 335 ? 11.840 3.462 36.581 1.00 59.14 2617 LYS B CA 1
ATOM 6383 C C . LYS B 1 335 ? 12.805 4.430 35.920 1.00 57.42 2617 LYS B C 1
ATOM 6384 O O . LYS B 1 335 ? 13.471 5.208 36.605 1.00 55.03 2617 LYS B O 1
ATOM 6390 N N . GLN B 1 336 ? 12.834 4.410 34.587 1.00 59.29 2618 GLN B N 1
ATOM 6391 C CA . GLN B 1 336 ? 13.630 5.348 33.794 1.00 58.17 2618 GLN B CA 1
ATOM 6392 C C . GLN B 1 336 ? 13.484 6.805 34.239 1.00 55.25 2618 GLN B C 1
ATOM 6393 O O . GLN B 1 336 ? 14.398 7.586 34.057 1.00 53.41 2618 GLN B O 1
ATOM 6399 N N . ASN B 1 337 ? 12.345 7.154 34.840 1.00 56.14 2619 ASN B N 1
ATOM 6400 C CA . ASN B 1 337 ? 12.033 8.538 35.183 1.00 53.93 2619 ASN B CA 1
ATOM 6401 C C . ASN B 1 337 ? 12.231 8.877 36.648 1.00 54.32 2619 ASN B C 1
ATOM 6402 O O . ASN B 1 337 ? 11.850 9.964 37.082 1.00 55.66 2619 ASN B O 1
ATOM 6407 N N . TYR B 1 338 ? 12.846 7.977 37.411 1.00 53.89 2620 TYR B N 1
ATOM 6408 C CA . TYR B 1 338 ? 13.065 8.212 38.837 1.00 52.54 2620 TYR B CA 1
ATOM 6409 C C . TYR B 1 338 ? 14.369 8.972 39.082 1.00 50.60 2620 TYR B C 1
ATOM 6410 O O . TYR B 1 338 ? 15.441 8.382 39.007 1.00 51.93 2620 TYR B O 1
ATOM 6419 N N . VAL B 1 339 ? 14.276 10.277 39.369 1.00 48.47 2621 VAL B N 1
ATOM 6420 C CA . VAL B 1 339 ? 15.449 11.153 39.588 1.00 46.41 2621 VAL B CA 1
ATOM 6421 C C . VAL B 1 339 ? 16.200 10.923 40.907 1.00 48.17 2621 VAL B C 1
ATOM 6422 O O . VAL B 1 339 ? 15.646 11.127 41.992 1.00 50.97 2621 VAL B O 1
ATOM 6426 N N . SER B 1 340 ? 17.475 10.540 40.820 1.00 48.40 2622 SER B N 1
ATOM 6427 C CA . SER B 1 340 ? 18.322 10.303 42.015 1.00 46.81 2622 SER B CA 1
ATOM 6428 C C . SER B 1 340 ? 19.807 10.535 41.651 1.00 46.57 2622 SER B C 1
ATOM 6429 O O . SER B 1 340 ? 20.099 11.227 40.667 1.00 46.26 2622 SER B O 1
ATOM 6432 N N . TRP B 1 341 ? 20.749 9.971 42.416 1.00 46.96 2623 TRP B N 1
ATOM 6433 C CA . TRP B 1 341 ? 22.181 10.187 42.132 1.00 45.05 2623 TRP B CA 1
ATOM 6434 C C . TRP B 1 341 ? 22.751 9.308 41.045 1.00 44.45 2623 TRP B C 1
ATOM 6435 O O . TRP B 1 341 ? 23.953 9.342 40.800 1.00 45.70 2623 TRP B O 1
ATOM 6446 N N . TRP B 1 342 ? 21.908 8.523 40.374 1.00 43.19 2624 TRP B N 1
ATOM 6447 C CA . TRP B 1 342 ? 22.347 7.634 39.290 1.00 43.56 2624 TRP B CA 1
ATOM 6448 C C . TRP B 1 342 ? 21.121 7.055 38.652 1.00 43.62 2624 TRP B C 1
ATOM 6449 O O . TRP B 1 342 ? 20.149 6.813 39.347 1.00 43.75 2624 TRP B O 1
ATOM 6460 N N . PRO B 1 343 ? 21.122 6.879 37.311 1.00 44.39 2625 PRO B N 1
ATOM 6461 C CA . PRO B 1 343 ? 19.929 6.338 36.659 1.00 44.82 2625 PRO B CA 1
ATOM 6462 C C . PRO B 1 343 ? 19.573 4.987 37.258 1.00 47.43 2625 PRO B C 1
ATOM 6463 O O . PRO B 1 343 ? 20.462 4.173 37.477 1.00 49.82 2625 PRO B O 1
ATOM 6467 N N . LEU B 1 344 ? 18.293 4.762 37.547 1.00 48.76 2626 LEU B N 1
ATOM 6468 C CA . LEU B 1 344 ? 17.884 3.579 38.295 1.00 50.56 2626 LEU B CA 1
ATOM 6469 C C . LEU B 1 344 ? 18.356 2.253 37.682 1.00 53.54 2626 LEU B C 1
ATOM 6470 O O . LEU B 1 344 ? 18.939 1.419 38.386 1.00 57.56 2626 LEU B O 1
ATOM 6475 N N . GLY B 1 345 ? 18.138 2.059 36.388 1.00 53.78 2627 GLY B N 1
ATOM 6476 C CA . GLY B 1 345 ? 18.501 0.787 35.739 1.00 57.33 2627 GLY B CA 1
ATOM 6477 C C . GLY B 1 345 ? 19.985 0.442 35.782 1.00 58.16 2627 GLY B C 1
ATOM 6478 O O . GLY B 1 345 ? 20.367 -0.716 35.972 1.00 60.88 2627 GLY B O 1
ATOM 6479 N N . SER B 1 346 ? 20.810 1.470 35.590 1.00 55.81 2628 SER B N 1
ATOM 6480 C CA . SER B 1 346 ? 22.255 1.380 35.660 1.00 53.39 2628 SER B CA 1
ATOM 6481 C C . SER B 1 346 ? 22.630 1.017 37.088 1.00 54.20 2628 SER B C 1
ATOM 6482 O O . SER B 1 346 ? 23.406 0.083 37.318 1.00 56.66 2628 SER B O 1
ATOM 6485 N N . LYS B 1 347 ? 22.050 1.751 38.040 1.00 52.63 2629 LYS B N 1
ATOM 6486 C CA . LYS B 1 347 ? 22.301 1.547 39.453 1.00 53.62 2629 LYS B CA 1
ATOM 6487 C C . LYS B 1 347 ? 22.055 0.078 39.798 1.00 57.47 2629 LYS B C 1
ATOM 6488 O O . LYS B 1 347 ? 22.899 -0.578 40.417 1.00 58.55 2629 LYS B O 1
ATOM 6494 N N . SER B 1 348 ? 20.913 -0.444 39.361 1.00 59.94 2630 SER B N 1
ATOM 6495 C CA . SER B 1 348 ? 20.526 -1.813 39.697 1.00 63.29 2630 SER B CA 1
ATOM 6496 C C . SER B 1 348 ? 21.427 -2.804 38.980 1.00 64.75 2630 SER B C 1
ATOM 6497 O O . SER B 1 348 ? 21.731 -3.867 39.522 1.00 66.51 2630 SER B O 1
ATOM 6500 N N . SER B 1 349 ? 21.852 -2.443 37.766 1.00 62.96 2631 SER B N 1
ATOM 6501 C CA . SER B 1 349 ? 22.717 -3.304 36.968 1.00 64.99 2631 SER B CA 1
ATOM 6502 C C . SER B 1 349 ? 24.068 -3.426 37.639 1.00 64.51 2631 SER B C 1
ATOM 6503 O O . SER B 1 349 ? 24.598 -4.538 37.771 1.00 66.42 2631 SER B O 1
ATOM 6506 N N . ASN B 1 350 ? 24.605 -2.282 38.072 1.00 61.59 2632 ASN B N 1
ATOM 6507 C CA . ASN B 1 350 ? 25.851 -2.246 38.836 1.00 62.93 2632 ASN B CA 1
ATOM 6508 C C . ASN B 1 350 ? 25.834 -3.188 40.038 1.00 65.67 2632 ASN B C 1
ATOM 6509 O O . ASN B 1 350 ? 26.697 -4.063 40.151 1.00 69.16 2632 ASN B O 1
ATOM 6514 N N . ILE B 1 351 ? 24.830 -3.023 40.904 1.00 64.73 2633 ILE B N 1
ATOM 6515 C CA . ILE B 1 351 ? 24.688 -3.813 42.128 1.00 66.39 2633 ILE B CA 1
ATOM 6516 C C . ILE B 1 351 ? 24.672 -5.311 41.812 1.00 71.10 2633 ILE B C 1
ATOM 6517 O O . ILE B 1 351 ? 25.418 -6.081 42.413 1.00 74.36 2633 ILE B O 1
ATOM 6522 N N . ARG B 1 352 ? 23.847 -5.709 40.849 1.00 72.46 2634 ARG B N 1
ATOM 6523 C CA . ARG B 1 352 ? 23.844 -7.073 40.362 1.00 77.31 2634 ARG B CA 1
ATOM 6524 C C . ARG B 1 352 ? 25.245 -7.480 39.929 1.00 78.65 2634 ARG B C 1
ATOM 6525 O O . ARG B 1 352 ? 25.724 -8.545 40.319 1.00 81.88 2634 ARG B O 1
ATOM 6533 N N . ASN B 1 353 ? 25.904 -6.632 39.136 1.00 76.42 2635 ASN B N 1
ATOM 6534 C CA . ASN B 1 353 ? 27.234 -6.960 38.614 1.00 78.64 2635 ASN B CA 1
ATOM 6535 C C . ASN B 1 353 ? 28.237 -7.186 39.728 1.00 81.15 2635 ASN B C 1
ATOM 6536 O O . ASN B 1 353 ? 29.090 -8.085 39.639 1.00 84.38 2635 ASN B O 1
ATOM 6541 N N . ILE B 1 354 ? 28.116 -6.386 40.787 1.00 79.86 2636 ILE B N 1
ATOM 6542 C CA . ILE B 1 354 ? 28.992 -6.535 41.942 1.00 82.45 2636 ILE B CA 1
ATOM 6543 C C . ILE B 1 354 ? 28.465 -7.565 42.938 1.00 88.55 2636 ILE B C 1
ATOM 6544 O O . ILE B 1 354 ? 28.739 -7.491 44.134 1.00 91.12 2636 ILE B O 1
ATOM 6549 N N . PHE B 1 355 ? 27.723 -8.539 42.408 1.00 93.34 2637 PHE B N 1
ATOM 6550 C CA . PHE B 1 355 ? 27.400 -9.772 43.117 1.00 98.97 2637 PHE B CA 1
ATOM 6551 C C . PHE B 1 355 ? 27.997 -10.974 42.391 1.00 105.09 2637 PHE B C 1
ATOM 6552 O O . PHE B 1 355 ? 28.107 -12.055 42.971 1.00 111.76 2637 PHE B O 1
ATOM 6560 N N . ASN B 1 356 ? 28.364 -10.781 41.123 1.00 105.36 2638 ASN B N 1
ATOM 6561 C CA . ASN B 1 356 ? 28.937 -11.837 40.268 1.00 111.17 2638 ASN B CA 1
ATOM 6562 C C . ASN B 1 356 ? 28.216 -13.197 40.352 1.00 118.42 2638 ASN B C 1
ATOM 6563 O O . ASN B 1 356 ? 28.856 -14.249 40.414 1.00 123.70 2638 ASN B O 1
ATOM 6565 N N . VAL B 1 357 ? 26.883 -13.163 40.359 1.00 120.57 2639 VAL B N 1
ATOM 6566 C CA . VAL B 1 357 ? 26.056 -14.377 40.303 1.00 127.93 2639 VAL B CA 1
ATOM 6567 C C . VAL B 1 357 ? 24.800 -14.121 39.452 1.00 130.46 2639 VAL B C 1
ATOM 6568 O O . VAL B 1 357 ? 24.302 -12.984 39.398 1.00 127.70 2639 VAL B O 1
ATOM 6570 N N . ALA B 1 358 ? 24.337 -15.183 38.808 1.00 135.76 2640 ALA B N 1
ATOM 6571 C CA . ALA B 1 358 ? 23.307 -15.124 37.788 1.00 136.28 2640 ALA B CA 1
ATOM 6572 C C . ALA B 1 358 ? 21.878 -15.328 38.243 1.00 137.98 2640 ALA B C 1
ATOM 6573 O O . ALA B 1 358 ? 21.559 -15.353 39.427 1.00 136.05 2640 ALA B O 1
ATOM 6575 N N . THR B 1 359 ? 21.037 -15.535 37.244 1.00 141.42 2641 THR B N 1
ATOM 6576 C CA . THR B 1 359 ? 19.603 -15.544 37.381 1.00 143.31 2641 THR B CA 1
ATOM 6577 C C . THR B 1 359 ? 19.267 -16.599 38.385 1.00 147.60 2641 THR B C 1
ATOM 6578 O O . THR B 1 359 ? 18.280 -16.503 39.098 1.00 148.69 2641 THR B O 1
ATOM 6580 N N . GLU B 1 360 ? 20.096 -17.620 38.440 1.00 150.74 2642 GLU B N 1
ATOM 6581 C CA . GLU B 1 360 ? 19.879 -18.655 39.414 1.00 154.88 2642 GLU B CA 1
ATOM 6582 C C . GLU B 1 360 ? 19.929 -18.006 40.781 1.00 151.68 2642 GLU B C 1
ATOM 6583 O O . GLU B 1 360 ? 19.171 -18.379 41.668 1.00 153.20 2642 GLU B O 1
ATOM 6585 N N . ASP B 1 361 ? 20.833 -17.052 40.974 1.00 146.08 2643 ASP B N 1
ATOM 6586 C CA . ASP B 1 361 ? 20.949 -16.438 42.293 1.00 142.54 2643 ASP B CA 1
ATOM 6587 C C . ASP B 1 361 ? 20.656 -14.948 42.461 1.00 135.54 2643 ASP B C 1
ATOM 6588 O O . ASP B 1 361 ? 20.464 -14.500 43.580 1.00 135.87 2643 ASP B O 1
ATOM 6590 N N . GLN B 1 362 ? 20.628 -14.174 41.386 1.00 129.59 2644 GLN B N 1
ATOM 6591 C CA . GLN B 1 362 ? 20.606 -12.720 41.544 1.00 123.27 2644 GLN B CA 1
ATOM 6592 C C . GLN B 1 362 ? 19.369 -12.237 42.256 1.00 118.99 2644 GLN B C 1
ATOM 6593 O O . GLN B 1 362 ? 18.268 -12.628 41.927 1.00 120.41 2644 GLN B O 1
ATOM 6595 N N . PRO B 1 363 ? 19.542 -11.354 43.220 1.00 114.74 2645 PRO B N 1
ATOM 6596 C CA . PRO B 1 363 ? 18.410 -10.883 43.995 1.00 116.39 2645 PRO B CA 1
ATOM 6597 C C . PRO B 1 363 ? 17.483 -9.979 43.193 1.00 114.43 2645 PRO B C 1
ATOM 6598 O O . PRO B 1 363 ? 17.928 -9.250 42.326 1.00 111.46 2645 PRO B O 1
ATOM 6600 N N . ASP B 1 364 ? 16.188 -10.029 43.464 1.00 116.21 2646 ASP B N 1
ATOM 6601 C CA . ASP B 1 364 ? 15.273 -9.055 42.878 1.00 113.20 2646 ASP B CA 1
ATOM 6602 C C . ASP B 1 364 ? 15.448 -7.723 43.592 1.00 106.72 2646 ASP B C 1
ATOM 6603 O O . ASP B 1 364 ? 15.628 -7.697 44.799 1.00 109.03 2646 ASP B O 1
ATOM 6605 N N . LEU B 1 365 ? 15.391 -6.620 42.857 1.00 98.94 2647 LEU B N 1
ATOM 6606 C CA . LEU B 1 365 ? 15.777 -5.324 43.401 1.00 92.47 2647 LEU B CA 1
ATOM 6607 C C . LEU B 1 365 ? 14.726 -4.261 43.356 1.00 87.48 2647 LEU B C 1
ATOM 6608 O O . LEU B 1 365 ? 14.210 -3.930 42.320 1.00 86.90 2647 LEU B O 1
ATOM 6613 N N . LYS B 1 366 ? 14.461 -3.688 44.504 1.00 84.04 2648 LYS B N 1
ATOM 6614 C CA . LYS B 1 366 ? 13.573 -2.537 44.619 1.00 79.13 2648 LYS B CA 1
ATOM 6615 C C . LYS B 1 366 ? 14.316 -1.355 45.267 1.00 73.49 2648 LYS B C 1
ATOM 6616 O O . LYS B 1 366 ? 14.578 -1.387 46.470 1.00 74.21 2648 LYS B O 1
ATOM 6618 N N . LEU B 1 367 ? 14.659 -0.329 44.478 1.00 66.76 2649 LEU B N 1
ATOM 6619 C CA . LEU B 1 367 ? 15.472 0.788 44.994 1.00 62.97 2649 LEU B CA 1
ATOM 6620 C C . LEU B 1 367 ? 14.848 2.193 44.893 1.00 59.97 2649 LEU B C 1
ATOM 6621 O O . LEU B 1 367 ? 15.550 3.214 44.837 1.00 57.35 2649 LEU B O 1
ATOM 6626 N N . ARG B 1 368 ? 13.530 2.261 44.889 1.00 61.31 2650 ARG B N 1
ATOM 6627 C CA . ARG B 1 368 ? 12.862 3.557 44.864 1.00 59.08 2650 ARG B CA 1
ATOM 6628 C C . ARG B 1 368 ? 12.183 3.779 46.193 1.00 60.06 2650 ARG B C 1
ATOM 6629 O O . ARG B 1 368 ? 11.740 2.817 46.828 1.00 62.02 2650 ARG B O 1
ATOM 6637 N N . TRP B 1 369 ? 12.096 5.035 46.622 1.00 58.87 2651 TRP B N 1
ATOM 6638 C CA . TRP B 1 369 ? 11.408 5.345 47.884 1.00 62.34 2651 TRP B CA 1
ATOM 6639 C C . TRP B 1 369 ? 9.953 4.971 47.886 1.00 65.62 2651 TRP B C 1
ATOM 6640 O O . TRP B 1 369 ? 9.412 4.557 48.916 1.00 67.85 2651 TRP B O 1
ATOM 6651 N N . SER B 1 370 ? 9.324 5.092 46.716 1.00 65.32 2652 SER B N 1
ATOM 6652 C CA . SER B 1 370 ? 7.969 4.635 46.500 1.00 67.09 2652 SER B CA 1
ATOM 6653 C C . SER B 1 370 ? 7.792 3.184 46.964 1.00 70.15 2652 SER B C 1
ATOM 6654 O O . SER B 1 370 ? 6.709 2.822 47.413 1.00 74.63 2652 SER B O 1
ATOM 6657 N N . ASP B 1 371 ? 8.850 2.376 46.870 1.00 69.94 2653 ASP B N 1
ATOM 6658 C CA . ASP B 1 371 ? 8.819 0.975 47.298 1.00 74.40 2653 ASP B CA 1
ATOM 6659 C C . ASP B 1 371 ? 8.787 0.861 48.809 1.00 77.45 2653 ASP B C 1
ATOM 6660 O O . ASP B 1 371 ? 8.533 -0.217 49.353 1.00 80.93 2653 ASP B O 1
ATOM 6665 N N . PHE B 1 372 ? 9.064 1.967 49.488 1.00 77.56 2654 PHE B N 1
ATOM 6666 C CA . PHE B 1 372 ? 9.160 1.955 50.942 1.00 82.61 2654 PHE B CA 1
ATOM 6667 C C . PHE B 1 372 ? 8.254 3.002 51.590 1.00 86.67 2654 PHE B C 1
ATOM 6668 O O . PHE B 1 372 ? 8.715 3.935 52.245 1.00 86.62 2654 PHE B O 1
ATOM 6676 N N . SER B 1 373 ? 6.954 2.835 51.365 1.00 92.57 2655 SER B N 1
ATOM 6677 C CA . SER B 1 373 ? 5.928 3.596 52.063 1.00 97.10 2655 SER B CA 1
ATOM 6678 C C . SER B 1 373 ? 5.894 3.187 53.559 1.00 102.10 2655 SER B C 1
ATOM 6679 O O . SER B 1 373 ? 6.161 2.027 53.904 1.00 106.38 2655 SER B O 1
ATOM 6682 N N . GLN B 1 374 ? 5.592 4.150 54.433 1.00 100.49 2656 GLN B N 1
ATOM 6683 C CA . GLN B 1 374 ? 5.452 3.908 55.875 1.00 102.02 2656 GLN B CA 1
ATOM 6684 C C . GLN B 1 374 ? 3.992 3.993 56.295 1.00 104.32 2656 GLN B C 1
ATOM 6685 O O . GLN B 1 374 ? 3.196 4.627 55.593 1.00 106.01 2656 GLN B O 1
ATOM 6691 N N . PRO B 1 375 ? 3.633 3.355 57.434 1.00 107.02 2657 PRO B N 1
ATOM 6692 C CA . PRO B 1 375 ? 2.378 3.630 58.151 1.00 107.72 2657 PRO B CA 1
ATOM 6693 C C . PRO B 1 375 ? 2.277 5.094 58.613 1.00 104.88 2657 PRO B C 1
ATOM 6694 O O . PRO B 1 375 ? 3.207 5.882 58.400 1.00 101.77 2657 PRO B O 1
ATOM 6698 N N . ALA B 1 376 ? 1.159 5.448 59.244 1.00 105.59 2658 ALA B N 1
ATOM 6699 C CA . ALA B 1 376 ? 0.934 6.812 59.714 1.00 104.09 2658 ALA B CA 1
ATOM 6700 C C . ALA B 1 376 ? 0.431 6.867 61.169 1.00 109.95 2658 ALA B C 1
ATOM 6701 O O . ALA B 1 376 ? 0.882 6.121 62.052 1.00 112.11 2658 ALA B O 1
ATOM 6703 N N . LEU B 1 396 ? 17.755 -6.806 49.961 1.00 117.61 2678 LEU B N 1
ATOM 6704 C CA . LEU B 1 396 ? 17.230 -6.514 51.289 1.00 119.16 2678 LEU B CA 1
ATOM 6705 C C . LEU B 1 396 ? 18.296 -6.791 52.357 1.00 122.11 2678 LEU B C 1
ATOM 6706 O O . LEU B 1 396 ? 19.166 -5.952 52.601 1.00 119.26 2678 LEU B O 1
ATOM 6708 N N . ASN B 1 397 ? 18.229 -7.968 52.978 1.00 127.29 2679 ASN B N 1
ATOM 6709 C CA . ASN B 1 397 ? 19.184 -8.363 54.012 1.00 127.68 2679 ASN B CA 1
ATOM 6710 C C . ASN B 1 397 ? 20.472 -8.900 53.388 1.00 127.04 2679 ASN B C 1
ATOM 6711 O O . ASN B 1 397 ? 21.547 -8.332 53.590 1.00 124.95 2679 ASN B O 1
ATOM 6713 N N . ASP B 1 398 ? 20.350 -9.978 52.612 1.00 129.28 2680 ASP B N 1
ATOM 6714 C CA . ASP B 1 398 ? 21.500 -10.644 51.991 1.00 128.53 2680 ASP B CA 1
ATOM 6715 C C . ASP B 1 398 ? 22.092 -9.848 50.820 1.00 121.67 2680 ASP B C 1
ATOM 6716 O O . ASP B 1 398 ? 22.906 -10.366 50.051 1.00 121.38 2680 ASP B O 1
ATOM 6718 N N . GLY B 1 399 ? 21.678 -8.589 50.700 1.00 116.11 2681 GLY B N 1
ATOM 6719 C CA . GLY B 1 399 ? 22.232 -7.665 49.713 1.00 109.33 2681 GLY B CA 1
ATOM 6720 C C . GLY B 1 399 ? 23.036 -6.553 50.366 1.00 106.15 2681 GLY B C 1
ATOM 6721 O O . GLY B 1 399 ? 23.940 -5.983 49.749 1.00 103.72 2681 GLY B O 1
ATOM 6722 N N . GLU B 1 400 ? 22.700 -6.239 51.617 1.00 106.01 2682 GLU B N 1
ATOM 6723 C CA . GLU B 1 400 ? 23.413 -5.225 52.386 1.00 101.86 2682 GLU B CA 1
ATOM 6724 C C . GLU B 1 400 ? 24.786 -5.746 52.775 1.00 102.55 2682 GLU B C 1
ATOM 6725 O O . GLU B 1 400 ? 25.764 -4.991 52.782 1.00 102.25 2682 GLU B O 1
ATOM 6731 N N . THR B 1 401 ? 24.844 -7.039 53.089 1.00 103.25 2683 THR B N 1
ATOM 6732 C CA . THR B 1 401 ? 26.085 -7.696 53.486 1.00 105.14 2683 THR B CA 1
ATOM 6733 C C . THR B 1 401 ? 27.100 -7.667 52.351 1.00 102.18 2683 THR B C 1
ATOM 6734 O O . THR B 1 401 ? 28.258 -7.280 52.551 1.00 101.43 2683 THR B O 1
ATOM 6738 N N . LYS B 1 402 ? 26.648 -8.070 51.165 1.00 99.43 2684 LYS B N 1
ATOM 6739 C CA . LYS B 1 402 ? 27.519 -8.221 50.002 1.00 96.07 2684 LYS B CA 1
ATOM 6740 C C . LYS B 1 402 ? 28.250 -6.926 49.670 1.00 90.99 2684 LYS B C 1
ATOM 6741 O O . LYS B 1 402 ? 29.453 -6.960 49.379 1.00 89.84 2684 LYS B O 1
ATOM 6747 N N . LEU B 1 403 ? 27.525 -5.803 49.748 1.00 86.68 2685 LEU B N 1
ATOM 6748 C CA . LEU B 1 403 ? 28.085 -4.465 49.551 1.00 81.92 2685 LEU B CA 1
ATOM 6749 C C . LEU B 1 403 ? 29.049 -4.053 50.653 1.00 83.73 2685 LEU B C 1
ATOM 6750 O O . LEU B 1 403 ? 30.163 -3.589 50.365 1.00 82.20 2685 LEU B O 1
ATOM 6755 N N . LYS B 1 404 ? 28.616 -4.197 51.910 1.00 85.66 2686 LYS B N 1
ATOM 6756 C CA . LYS B 1 404 ? 29.483 -3.924 53.052 1.00 87.39 2686 LYS B CA 1
ATOM 6757 C C . LYS B 1 404 ? 30.812 -4.625 52.818 1.00 89.64 2686 LYS B C 1
ATOM 6758 O O . LYS B 1 404 ? 31.870 -4.019 52.957 1.00 90.14 2686 LYS B O 1
ATOM 6764 N N . ARG B 1 405 ? 30.728 -5.894 52.420 1.00 92.14 2687 ARG B N 1
ATOM 6765 C CA . ARG B 1 405 ? 31.881 -6.749 52.133 1.00 94.93 2687 ARG B CA 1
ATOM 6766 C C . ARG B 1 405 ? 32.710 -6.258 50.930 1.00 90.61 2687 ARG B C 1
ATOM 6767 O O . ARG B 1 405 ? 33.942 -6.272 50.976 1.00 91.35 2687 ARG B O 1
ATOM 6775 N N . PHE B 1 406 ? 32.032 -5.818 49.871 1.00 85.98 2688 PHE B N 1
ATOM 6776 C CA . PHE B 1 406 ? 32.685 -5.267 48.667 1.00 82.53 2688 PHE B CA 1
ATOM 6777 C C . PHE B 1 406 ? 33.484 -4.002 48.995 1.00 80.96 2688 PHE B C 1
ATOM 6778 O O . PHE B 1 406 ? 34.596 -3.801 48.492 1.00 80.47 2688 PHE B O 1
ATOM 6786 N N . VAL B 1 407 ? 32.905 -3.164 49.848 1.00 80.26 2689 VAL B N 1
ATOM 6787 C CA . VAL B 1 407 ? 33.545 -1.926 50.270 1.00 79.73 2689 VAL B CA 1
ATOM 6788 C C . VAL B 1 407 ? 34.700 -2.204 51.241 1.00 83.97 2689 VAL B C 1
ATOM 6789 O O . VAL B 1 407 ? 35.739 -1.545 51.172 1.00 83.82 2689 VAL B O 1
ATOM 6793 N N . GLU B 1 408 ? 34.525 -3.188 52.123 1.00 88.83 2690 GLU B N 1
ATOM 6794 C CA . GLU B 1 408 ? 35.611 -3.650 52.992 1.00 94.84 2690 GLU B CA 1
ATOM 6795 C C . GLU B 1 408 ? 36.817 -4.092 52.163 1.00 95.96 2690 GLU B C 1
ATOM 6796 O O . GLU B 1 408 ? 37.954 -3.764 52.492 1.00 97.32 2690 GLU B O 1
ATOM 6802 N N . LYS B 1 409 ? 36.559 -4.828 51.083 1.00 96.41 2691 LYS B N 1
ATOM 6803 C CA . LYS B 1 409 ? 37.617 -5.263 50.171 1.00 98.23 2691 LYS B CA 1
ATOM 6804 C C . LYS B 1 409 ? 38.388 -4.111 49.532 1.00 94.90 2691 LYS B C 1
ATOM 6805 O O . LYS B 1 409 ? 39.602 -4.206 49.359 1.00 96.44 2691 LYS B O 1
ATOM 6811 N N . LEU B 1 410 ? 37.694 -3.024 49.199 1.00 90.66 2692 LEU B N 1
ATOM 6812 C CA . LEU B 1 410 ? 38.337 -1.896 48.517 1.00 87.59 2692 LEU B CA 1
ATOM 6813 C C . LEU B 1 410 ? 39.191 -1.018 49.435 1.00 89.37 2692 LEU B C 1
ATOM 6814 O O . LEU B 1 410 ? 40.330 -0.686 49.090 1.00 90.19 2692 LEU B O 1
ATOM 6819 N N . ASN B 1 411 ? 38.662 -0.661 50.604 1.00 90.47 2693 ASN B N 1
ATOM 6820 C CA . ASN B 1 411 ? 39.424 0.141 51.562 1.00 93.06 2693 ASN B CA 1
ATOM 6821 C C . ASN B 1 411 ? 40.634 -0.634 52.097 1.00 100.44 2693 ASN B C 1
ATOM 6822 O O . ASN B 1 411 ? 41.635 -0.041 52.516 1.00 103.47 2693 ASN B O 1
ATOM 6827 N N . ALA B 1 412 ? 40.542 -1.963 52.054 1.00 104.96 2694 ALA B N 1
ATOM 6828 C CA . ALA B 1 412 ? 41.641 -2.837 52.462 1.00 111.42 2694 ALA B CA 1
ATOM 6829 C C . ALA B 1 412 ? 42.720 -2.956 51.384 1.00 113.37 2694 ALA B C 1
ATOM 6830 O O . ALA B 1 412 ? 43.882 -3.227 51.689 1.00 118.02 2694 ALA B O 1
ATOM 6832 N N . ALA B 1 413 ? 42.335 -2.753 50.127 1.00 112.82 2695 ALA B N 1
ATOM 6833 C CA . ALA B 1 413 ? 43.272 -2.855 49.006 1.00 115.29 2695 ALA B CA 1
ATOM 6834 C C . ALA B 1 413 ? 43.883 -1.505 48.623 1.00 115.00 2695 ALA B C 1
ATOM 6835 O O . ALA B 1 413 ? 44.457 -1.369 47.541 1.00 115.55 2695 ALA B O 1
ATOM 6837 N N . LYS B 1 414 ? 43.753 -0.517 49.508 1.00 114.70 2696 LYS B N 1
ATOM 6838 C CA . LYS B 1 414 ? 44.310 0.818 49.289 1.00 112.27 2696 LYS B CA 1
ATOM 6839 C C . LYS B 1 414 ? 44.776 1.428 50.606 1.00 114.37 2696 LYS B C 1
ATOM 6840 O O . LYS B 1 414 ? 45.741 2.190 50.640 1.00 115.51 2696 LYS B O 1
ATOM 6842 N N . ASP B 1 417 ? 51.575 1.882 47.822 1.00 130.02 2699 ASP B N 1
ATOM 6843 C CA . ASP B 1 417 ? 51.429 0.738 48.722 1.00 133.96 2699 ASP B CA 1
ATOM 6844 C C . ASP B 1 417 ? 50.738 -0.456 48.052 1.00 131.98 2699 ASP B C 1
ATOM 6845 O O . ASP B 1 417 ? 51.149 -1.606 48.233 1.00 133.33 2699 ASP B O 1
ATOM 6850 N N . ALA B 1 418 ? 49.702 -0.161 47.267 1.00 128.36 2700 ALA B N 1
ATOM 6851 C CA . ALA B 1 418 ? 48.811 -1.177 46.712 1.00 124.68 2700 ALA B CA 1
ATOM 6852 C C . ALA B 1 418 ? 48.518 -0.944 45.227 1.00 119.55 2700 ALA B C 1
ATOM 6853 O O . ALA B 1 418 ? 49.013 0.017 44.629 1.00 119.30 2700 ALA B O 1
ATOM 6855 N N . SER B 1 419 ? 47.720 -1.838 44.643 1.00 114.48 2701 SER B N 1
ATOM 6856 C CA . SER B 1 419 ? 47.362 -1.771 43.230 1.00 109.88 2701 SER B CA 1
ATOM 6857 C C . SER B 1 419 ? 45.945 -2.286 42.992 1.00 107.22 2701 SER B C 1
ATOM 6858 O O . SER B 1 419 ? 45.319 -2.853 43.895 1.00 107.77 2701 SER B O 1
ATOM 6861 N N . TYR B 1 420 ? 45.450 -2.084 41.771 1.00 103.27 2702 TYR B N 1
ATOM 6862 C CA . TYR B 1 420 ? 44.153 -2.603 41.355 1.00 99.67 2702 TYR B CA 1
ATOM 6863 C C . TYR B 1 420 ? 44.145 -4.123 41.370 1.00 103.15 2702 TYR B C 1
ATOM 6864 O O . TYR B 1 420 ? 43.182 -4.737 41.831 1.00 103.99 2702 TYR B O 1
ATOM 6873 N N . LYS B 1 421 ? 45.230 -4.723 40.887 1.00 105.83 2703 LYS B N 1
ATOM 6874 C CA . LYS B 1 421 ? 45.336 -6.175 40.807 1.00 108.83 2703 LYS B CA 1
ATOM 6875 C C . LYS B 1 421 ? 44.974 -6.874 42.120 1.00 110.42 2703 LYS B C 1
ATOM 6876 O O . LYS B 1 421 ? 44.539 -8.027 42.110 1.00 114.13 2703 LYS B O 1
ATOM 6882 N N . ASP B 1 422 ? 45.136 -6.176 43.241 1.00 109.24 2704 ASP B N 1
ATOM 6883 C CA . ASP B 1 422 ? 44.822 -6.750 44.548 1.00 111.30 2704 ASP B CA 1
ATOM 6884 C C . ASP B 1 422 ? 43.332 -7.053 44.696 1.00 108.01 2704 ASP B C 1
ATOM 6885 O O . ASP B 1 422 ? 42.967 -8.154 45.102 1.00 110.07 2704 ASP B O 1
ATOM 6890 N N . ALA B 1 423 ? 42.483 -6.087 44.348 1.00 102.18 2705 ALA B N 1
ATOM 6891 C CA . ALA B 1 423 ? 41.036 -6.302 44.323 1.00 99.46 2705 ALA B CA 1
ATOM 6892 C C . ALA B 1 423 ? 40.515 -6.476 42.892 1.00 97.75 2705 ALA B C 1
ATOM 6893 O O . ALA B 1 423 ? 39.480 -5.908 42.522 1.00 94.32 2705 ALA B O 1
ATOM 6895 N N . SER B 1 424 ? 41.232 -7.286 42.110 1.00 100.37 2706 SER B N 1
ATOM 6896 C CA . SER B 1 424 ? 40.946 -7.510 40.683 1.00 99.27 2706 SER B CA 1
ATOM 6897 C C . SER B 1 424 ? 39.474 -7.729 40.354 1.00 97.01 2706 SER B C 1
ATOM 6898 O O . SER B 1 424 ? 38.918 -7.035 39.504 1.00 93.13 2706 SER B O 1
ATOM 6901 N N . GLU B 1 425 ? 38.857 -8.699 41.030 1.00 98.72 2707 GLU B N 1
ATOM 6902 C CA . GLU B 1 425 ? 37.457 -9.066 40.783 1.00 96.55 2707 GLU B CA 1
ATOM 6903 C C . GLU B 1 425 ? 36.498 -7.875 40.901 1.00 89.03 2707 GLU B C 1
ATOM 6904 O O . GLU B 1 425 ? 35.622 -7.684 40.047 1.00 84.39 2707 GLU B O 1
ATOM 6910 N N . GLY B 1 426 ? 36.679 -7.092 41.965 1.00 86.00 2708 GLY B N 1
ATOM 6911 C CA . GLY B 1 426 ? 35.906 -5.873 42.191 1.00 81.06 2708 GLY B CA 1
ATOM 6912 C C . GLY B 1 426 ? 35.931 -4.956 40.986 1.00 76.61 2708 GLY B C 1
ATOM 6913 O O . GLY B 1 426 ? 34.883 -4.600 40.446 1.00 73.56 2708 GLY B O 1
ATOM 6914 N N . TYR B 1 427 ? 37.139 -4.612 40.549 1.00 75.99 2709 TYR B N 1
ATOM 6915 C CA . TYR B 1 427 ? 37.336 -3.721 39.411 1.00 73.05 2709 TYR B CA 1
ATOM 6916 C C . TYR B 1 427 ? 36.779 -4.284 38.119 1.00 74.02 2709 TYR B C 1
ATOM 6917 O O . TYR B 1 427 ? 36.158 -3.569 37.351 1.00 71.86 2709 TYR B O 1
ATOM 6926 N N . ALA B 1 428 ? 36.993 -5.571 37.886 1.00 79.35 2710 ALA B N 1
ATOM 6927 C CA . ALA B 1 428 ? 36.494 -6.216 36.681 1.00 81.27 2710 ALA B CA 1
ATOM 6928 C C . ALA B 1 428 ? 34.977 -6.171 36.656 1.00 80.53 2710 ALA B C 1
ATOM 6929 O O . ALA B 1 428 ? 34.391 -5.585 35.740 1.00 78.67 2710 ALA B O 1
ATOM 6931 N N . SER B 1 429 ? 34.355 -6.761 37.682 1.00 81.53 2711 SER B N 1
ATOM 6932 C CA . SER B 1 429 ? 32.892 -6.905 37.741 1.00 79.68 2711 SER B CA 1
ATOM 6933 C C . SER B 1 429 ? 32.117 -5.610 37.483 1.00 73.21 2711 SER B C 1
ATOM 6934 O O . SER B 1 429 ? 31.178 -5.622 36.689 1.00 71.91 2711 SER B O 1
ATOM 6937 N N . VAL B 1 430 ? 32.517 -4.510 38.131 1.00 68.85 2712 VAL B N 1
ATOM 6938 C CA . VAL B 1 430 ? 31.876 -3.200 37.916 1.00 63.44 2712 VAL B CA 1
ATOM 6939 C C . VAL B 1 430 ? 32.157 -2.712 36.510 1.00 61.82 2712 VAL B C 1
ATOM 6940 O O . VAL B 1 430 ? 31.239 -2.548 35.708 1.00 60.58 2712 VAL B O 1
ATOM 6944 N N . LEU B 1 431 ? 33.440 -2.512 36.223 1.00 62.20 2713 LEU B N 1
ATOM 6945 C CA . LEU B 1 431 ? 33.899 -1.854 34.997 1.00 62.26 2713 LEU B CA 1
ATOM 6946 C C . LEU B 1 431 ? 33.653 -2.637 33.718 1.00 64.96 2713 LEU B C 1
ATOM 6947 O O . LEU B 1 431 ? 33.286 -2.067 32.693 1.00 63.79 2713 LEU B O 1
ATOM 6952 N N . LEU B 1 432 ? 33.859 -3.947 33.778 1.00 70.54 2714 LEU B N 1
ATOM 6953 C CA . LEU B 1 432 ? 33.556 -4.797 32.635 1.00 73.70 2714 LEU B CA 1
ATOM 6954 C C . LEU B 1 432 ? 32.055 -5.041 32.522 1.00 74.33 2714 LEU B C 1
ATOM 6955 O O . LEU B 1 432 ? 31.532 -5.208 31.426 1.00 77.01 2714 LEU B O 1
ATOM 6960 N N . GLY B 1 433 ? 31.358 -5.016 33.650 1.00 73.83 2715 GLY B N 1
ATOM 6961 C CA . GLY B 1 433 ? 29.908 -5.225 33.654 1.00 74.92 2715 GLY B CA 1
ATOM 6962 C C . GLY B 1 433 ? 29.011 -4.095 33.159 1.00 72.32 2715 GLY B C 1
ATOM 6963 O O . GLY B 1 433 ? 27.882 -4.334 32.751 1.00 74.73 2715 GLY B O 1
ATOM 6964 N N . ASN B 1 434 ? 29.475 -2.859 33.199 1.00 69.33 2716 ASN B N 1
ATOM 6965 C CA . ASN B 1 434 ? 28.587 -1.770 32.827 1.00 67.85 2716 ASN B CA 1
ATOM 6966 C C . ASN B 1 434 ? 29.292 -0.668 32.052 1.00 67.55 2716 ASN B C 1
ATOM 6967 O O . ASN B 1 434 ? 30.154 0.030 32.607 1.00 67.11 2716 ASN B O 1
ATOM 6972 N N . PRO B 1 435 ? 28.929 -0.515 30.759 1.00 67.93 2717 PRO B N 1
ATOM 6973 C CA . PRO B 1 435 ? 29.476 0.511 29.860 1.00 67.29 2717 PRO B CA 1
ATOM 6974 C C . PRO B 1 435 ? 29.374 1.928 30.431 1.00 63.94 2717 PRO B C 1
ATOM 6975 O O . PRO B 1 435 ? 30.298 2.722 30.252 1.00 62.03 2717 PRO B O 1
ATOM 6979 N N . ASP B 1 436 ? 28.281 2.228 31.133 1.00 63.35 2718 ASP B N 1
ATOM 6980 C CA . ASP B 1 436 ? 28.090 3.553 31.732 1.00 64.76 2718 ASP B CA 1
ATOM 6981 C C . ASP B 1 436 ? 29.275 3.928 32.604 1.00 64.12 2718 ASP B C 1
ATOM 6982 O O . ASP B 1 436 ? 29.540 5.127 32.836 1.00 61.52 2718 ASP B O 1
ATOM 6995 N N . LEU B 1 438 ? 32.464 2.172 32.509 1.00 61.70 2720 LEU B N 1
ATOM 6996 C CA . LEU B 1 438 ? 33.723 2.026 31.803 1.00 62.04 2720 LEU B CA 1
ATOM 6997 C C . LEU B 1 438 ? 34.064 3.321 31.073 1.00 59.36 2720 LEU B C 1
ATOM 6998 O O . LEU B 1 438 ? 35.224 3.595 30.798 1.00 59.98 2720 LEU B O 1
ATOM 7003 N N . ALA B 1 439 ? 33.033 4.102 30.783 1.00 57.41 2721 ALA B N 1
ATOM 7004 C CA . ALA B 1 439 ? 33.164 5.362 30.074 1.00 57.77 2721 ALA B CA 1
ATOM 7005 C C . ALA B 1 439 ? 33.251 6.516 31.054 1.00 57.12 2721 ALA B C 1
ATOM 7006 O O . ALA B 1 439 ? 33.127 7.679 30.670 1.00 56.93 2721 ALA B O 1
ATOM 7008 N N . SER B 1 440 ? 33.442 6.192 32.328 1.00 56.92 2722 SER B N 1
ATOM 7009 C CA . SER B 1 440 ? 33.504 7.207 33.359 1.00 55.22 2722 SER B CA 1
ATOM 7010 C C . SER B 1 440 ? 34.915 7.352 33.887 1.00 56.72 2722 SER B C 1
ATOM 7011 O O . SER B 1 440 ? 35.171 8.203 34.740 1.00 58.20 2722 SER B O 1
ATOM 7014 N N . THR B 1 441 ? 35.831 6.535 33.369 1.00 56.82 2723 THR B N 1
ATOM 7015 C CA . THR B 1 441 ? 37.199 6.508 33.856 1.00 56.60 2723 THR B CA 1
ATOM 7016 C C . THR B 1 441 ? 38.023 7.686 33.348 1.00 58.22 2723 THR B C 1
ATOM 7017 O O . THR B 1 441 ? 38.827 8.251 34.082 1.00 60.19 2723 THR B O 1
ATOM 7021 N N . GLY B 1 442 ? 37.841 8.063 32.094 1.00 58.52 2724 GLY B N 1
ATOM 7022 C CA . GLY B 1 442 ? 38.726 9.056 31.511 1.00 59.39 2724 GLY B CA 1
ATOM 7023 C C . GLY B 1 442 ? 39.662 8.474 30.476 1.00 61.65 2724 GLY B C 1
ATOM 7024 O O . GLY B 1 442 ? 40.204 9.210 29.657 1.00 63.40 2724 GLY B O 1
ATOM 7025 N N . ILE B 1 443 ? 39.864 7.156 30.539 1.00 62.66 2725 ILE B N 1
ATOM 7026 C CA . ILE B 1 443 ? 40.511 6.371 29.488 1.00 65.25 2725 ILE B CA 1
ATOM 7027 C C . ILE B 1 443 ? 39.391 5.989 28.522 1.00 65.58 2725 ILE B C 1
ATOM 7028 O O . ILE B 1 443 ? 38.295 5.643 28.981 1.00 64.30 2725 ILE B O 1
ATOM 7033 N N . PRO B 1 444 ? 39.635 6.076 27.195 1.00 68.11 2726 PRO B N 1
ATOM 7034 C CA . PRO B 1 444 ? 38.615 5.692 26.209 1.00 69.17 2726 PRO B CA 1
ATOM 7035 C C . PRO B 1 444 ? 38.240 4.221 26.359 1.00 70.93 2726 PRO B C 1
ATOM 7036 O O . PRO B 1 444 ? 39.126 3.368 26.384 1.00 73.61 2726 PRO B O 1
ATOM 7040 N N . ALA B 1 445 ? 36.945 3.929 26.454 1.00 69.40 2727 ALA B N 1
ATOM 7041 C CA . ALA B 1 445 ? 36.480 2.582 26.757 1.00 70.51 2727 ALA B CA 1
ATOM 7042 C C . ALA B 1 445 ? 36.869 1.549 25.692 1.00 76.95 2727 ALA B C 1
ATOM 7043 O O . ALA B 1 445 ? 37.021 0.359 26.006 1.00 78.99 2727 ALA B O 1
ATOM 7045 N N . HIS B 1 446 ? 37.053 1.994 24.447 1.00 80.88 2728 HIS B N 1
ATOM 7046 C CA . HIS B 1 446 ? 37.452 1.079 23.368 1.00 85.70 2728 HIS B CA 1
ATOM 7047 C C . HIS B 1 446 ? 38.667 0.272 23.722 1.00 88.12 2728 HIS B C 1
ATOM 7048 O O . HIS B 1 446 ? 38.733 -0.927 23.438 1.00 92.44 2728 HIS B O 1
ATOM 7055 N N . VAL B 1 447 ? 39.642 0.928 24.344 1.00 87.41 2729 VAL B N 1
ATOM 7056 C CA . VAL B 1 447 ? 40.900 0.296 24.735 1.00 89.76 2729 VAL B CA 1
ATOM 7057 C C . VAL B 1 447 ? 40.664 -1.018 25.490 1.00 90.79 2729 VAL B C 1
ATOM 7058 O O . VAL B 1 447 ? 41.512 -1.919 25.459 1.00 93.89 2729 VAL B O 1
ATOM 7062 N N . PHE B 1 448 ? 39.502 -1.132 26.135 1.00 88.12 2730 PHE B N 1
ATOM 7063 C CA . PHE B 1 448 ? 39.172 -2.323 26.930 1.00 88.57 2730 PHE B CA 1
ATOM 7064 C C . PHE B 1 448 ? 38.154 -3.288 26.303 1.00 89.98 2730 PHE B C 1
ATOM 7065 O O . PHE B 1 448 ? 37.784 -4.278 26.930 1.00 90.19 2730 PHE B O 1
ATOM 7073 N N . GLN B 1 449 ? 37.718 -3.022 25.089 1.00 92.17 2731 GLN B N 1
ATOM 7074 C CA . GLN B 1 449 ? 36.677 -3.822 24.472 1.00 95.64 2731 GLN B CA 1
ATOM 7075 C C . GLN B 1 449 ? 36.930 -5.311 24.512 1.00 98.84 2731 GLN B C 1
ATOM 7076 O O . GLN B 1 449 ? 36.018 -6.119 24.564 1.00 98.66 2731 GLN B O 1
ATOM 7082 N N . PRO B 1 450 ? 38.185 -5.677 24.470 1.00 102.16 2732 PRO B N 1
ATOM 7083 C CA . PRO B 1 450 ? 38.547 -7.074 24.453 1.00 106.77 2732 PRO B CA 1
ATOM 7084 C C . PRO B 1 450 ? 38.106 -7.682 25.754 1.00 105.91 2732 PRO B C 1
ATOM 7085 O O . PRO B 1 450 ? 37.313 -8.613 25.776 1.00 108.55 2732 PRO B O 1
ATOM 7089 N N . PHE B 1 451 ? 38.624 -7.165 26.848 1.00 101.29 2733 PHE B N 1
ATOM 7090 C CA . PHE B 1 451 ? 38.256 -7.708 28.124 1.00 100.52 2733 PHE B CA 1
ATOM 7091 C C . PHE B 1 451 ? 36.763 -7.825 28.216 1.00 98.96 2733 PHE B C 1
ATOM 7092 O O . PHE B 1 451 ? 36.235 -8.764 28.774 1.00 100.09 2733 PHE B O 1
ATOM 7100 N N . VAL B 1 452 ? 36.075 -6.850 27.662 1.00 96.25 2734 VAL B N 1
ATOM 7101 C CA . VAL B 1 452 ? 34.642 -6.856 27.763 1.00 95.22 2734 VAL B CA 1
ATOM 7102 C C . VAL B 1 452 ? 34.203 -8.136 27.136 1.00 100.53 2734 VAL B C 1
ATOM 7103 O O . VAL B 1 452 ? 33.677 -9.019 27.792 1.00 101.74 2734 VAL B O 1
ATOM 7107 N N . ASP B 1 453 ? 34.442 -8.239 25.845 1.00 104.37 2735 ASP B N 1
ATOM 7108 C CA . ASP B 1 453 ? 34.151 -9.467 25.155 1.00 109.85 2735 ASP B CA 1
ATOM 7109 C C . ASP B 1 453 ? 34.390 -10.630 26.092 1.00 113.29 2735 ASP B C 1
ATOM 7110 O O . ASP B 1 453 ? 33.461 -11.292 26.516 1.00 116.16 2735 ASP B O 1
ATOM 7115 N N . GLN B 1 454 ? 35.633 -10.875 26.446 1.00 114.21 2736 GLN B N 1
ATOM 7116 C CA . GLN B 1 454 ? 35.889 -12.002 27.306 1.00 118.54 2736 GLN B CA 1
ATOM 7117 C C . GLN B 1 454 ? 35.132 -12.229 28.602 1.00 117.95 2736 GLN B C 1
ATOM 7118 O O . GLN B 1 454 ? 34.801 -13.353 28.949 1.00 122.66 2736 GLN B O 1
ATOM 7124 N N . TRP B 1 455 ? 34.841 -11.163 29.319 1.00 113.14 2737 TRP B N 1
ATOM 7125 C CA . TRP B 1 455 ? 34.080 -11.275 30.539 1.00 112.08 2737 TRP B CA 1
ATOM 7126 C C . TRP B 1 455 ? 32.893 -12.181 30.328 1.00 117.80 2737 TRP B C 1
ATOM 7127 O O . TRP B 1 455 ? 32.266 -12.634 31.295 1.00 119.37 2737 TRP B O 1
ATOM 7138 N N . ASN B 1 456 ? 32.558 -12.473 29.081 1.00 122.55 2738 ASN B N 1
ATOM 7139 C CA . ASN B 1 456 ? 31.400 -13.317 28.784 1.00 127.40 2738 ASN B CA 1
ATOM 7140 C C . ASN B 1 456 ? 31.664 -14.292 27.613 1.00 136.97 2738 ASN B C 1
ATOM 7141 O O . ASN B 1 456 ? 31.021 -14.188 26.559 1.00 140.23 2738 ASN B O 1
ATOM 7146 N N . ASP B 1 457 ? 32.592 -15.238 27.795 1.00 141.26 2739 ASP B N 1
ATOM 7147 C CA . ASP B 1 457 ? 33.014 -16.127 26.698 1.00 148.49 2739 ASP B CA 1
ATOM 7148 C C . ASP B 1 457 ? 33.524 -17.522 27.144 1.00 155.95 2739 ASP B C 1
ATOM 7149 O O . ASP B 1 457 ? 34.053 -18.293 26.327 1.00 160.47 2739 ASP B O 1
ATOM 7154 N N . THR B 1 458 ? 33.258 -17.848 28.401 1.00 155.19 2740 THR B N 1
ATOM 7155 C CA . THR B 1 458 ? 33.793 -19.048 29.004 1.00 158.86 2740 THR B CA 1
ATOM 7156 C C . THR B 1 458 ? 35.311 -19.015 29.075 1.00 158.19 2740 THR B C 1
ATOM 7157 O O . THR B 1 458 ? 35.983 -20.015 28.886 1.00 160.06 2740 THR B O 1
ATOM 7161 N N . SER B 1 459 ? 35.827 -17.826 29.354 1.00 153.76 2741 SER B N 1
ATOM 7162 C CA . SER B 1 459 ? 37.206 -17.614 29.737 1.00 152.92 2741 SER B CA 1
ATOM 7163 C C . SER B 1 459 ? 37.138 -17.393 31.230 1.00 151.81 2741 SER B C 1
ATOM 7164 O O . SER B 1 459 ? 36.283 -16.662 31.698 1.00 147.81 2741 SER B O 1
ATOM 7167 N N . TYR B 1 460 ? 38.022 -18.015 31.994 1.00 154.36 2742 TYR B N 1
ATOM 7168 C CA . TYR B 1 460 ? 37.838 -18.011 33.429 1.00 153.79 2742 TYR B CA 1
ATOM 7169 C C . TYR B 1 460 ? 37.741 -16.575 33.861 1.00 148.92 2742 TYR B C 1
ATOM 7170 O O . TYR B 1 460 ? 38.540 -15.738 33.473 1.00 146.92 2742 TYR B O 1
ATOM 7172 N N . ASP B 1 461 ? 36.750 -16.291 34.684 1.00 146.50 2743 ASP B N 1
ATOM 7173 C CA . ASP B 1 461 ? 36.451 -14.920 35.000 1.00 140.37 2743 ASP B CA 1
ATOM 7174 C C . ASP B 1 461 ? 36.830 -14.010 36.133 1.00 137.46 2743 ASP B C 1
ATOM 7175 O O . ASP B 1 461 ? 37.370 -12.927 35.932 1.00 134.86 2743 ASP B O 1
ATOM 7190 N N . ASP B 1 464 ? 41.024 -14.610 36.400 1.00 122.25 2746 ASP B N 1
ATOM 7191 C CA . ASP B 1 464 ? 41.931 -14.365 35.258 1.00 120.99 2746 ASP B CA 1
ATOM 7192 C C . ASP B 1 464 ? 41.654 -13.056 34.516 1.00 115.99 2746 ASP B C 1
ATOM 7193 O O . ASP B 1 464 ? 42.429 -12.099 34.629 1.00 113.33 2746 ASP B O 1
ATOM 7198 N N . VAL B 1 465 ? 40.567 -13.031 33.744 1.00 113.66 2747 VAL B N 1
ATOM 7199 C CA . VAL B 1 465 ? 40.164 -11.829 33.011 1.00 108.56 2747 VAL B CA 1
ATOM 7200 C C . VAL B 1 465 ? 40.203 -10.632 33.956 1.00 102.70 2747 VAL B C 1
ATOM 7201 O O . VAL B 1 465 ? 40.591 -9.530 33.565 1.00 98.33 2747 VAL B O 1
ATOM 7205 N N . ALA B 1 466 ? 39.828 -10.881 35.209 1.00 101.69 2748 ALA B N 1
ATOM 7206 C CA . ALA B 1 466 ? 39.881 -9.879 36.265 1.00 98.42 2748 ALA B CA 1
ATOM 7207 C C . ALA B 1 466 ? 41.311 -9.412 36.548 1.00 99.26 2748 ALA B C 1
ATOM 7208 O O . ALA B 1 466 ? 41.565 -8.206 36.579 1.00 95.72 2748 ALA B O 1
ATOM 7210 N N . ASN B 1 467 ? 42.232 -10.362 36.744 1.00 102.86 2749 ASN B N 1
ATOM 7211 C CA . ASN B 1 467 ? 43.636 -10.036 37.028 1.00 104.08 2749 ASN B CA 1
ATOM 7212 C C . ASN B 1 467 ? 44.328 -9.326 35.870 1.00 103.46 2749 ASN B C 1
ATOM 7213 O O . ASN B 1 467 ? 45.020 -8.325 36.076 1.00 103.36 2749 ASN B O 1
ATOM 7218 N N . ARG B 1 468 ? 44.123 -9.831 34.656 1.00 103.55 2750 ARG B N 1
ATOM 7219 C CA . ARG B 1 468 ? 44.731 -9.232 33.470 1.00 103.48 2750 ARG B CA 1
ATOM 7220 C C . ARG B 1 468 ? 44.241 -7.811 33.207 1.00 98.29 2750 ARG B C 1
ATOM 7221 O O . ARG B 1 468 ? 45.044 -6.905 33.009 1.00 98.29 2750 ARG B O 1
ATOM 7229 N N . PHE B 1 469 ? 42.924 -7.628 33.215 1.00 95.99 2751 PHE B N 1
ATOM 7230 C CA . PHE B 1 469 ? 42.311 -6.311 33.041 1.00 91.35 2751 PHE B CA 1
ATOM 7231 C C . PHE B 1 469 ? 42.796 -5.327 34.097 1.00 89.66 2751 PHE B C 1
ATOM 7232 O O . PHE B 1 469 ? 43.029 -4.160 33.795 1.00 87.86 2751 PHE B O 1
ATOM 7240 N N . ALA B 1 470 ? 42.959 -5.808 35.328 1.00 91.19 2752 ALA B N 1
ATOM 7241 C CA . ALA B 1 470 ? 43.355 -4.960 36.448 1.00 89.94 2752 ALA B CA 1
ATOM 7242 C C . ALA B 1 470 ? 44.684 -4.261 36.196 1.00 91.15 2752 ALA B C 1
ATOM 7243 O O . ALA B 1 470 ? 44.782 -3.039 36.317 1.00 87.17 2752 ALA B O 1
ATOM 7245 N N . GLU B 1 471 ? 45.704 -5.030 35.836 1.00 96.05 2753 GLU B N 1
ATOM 7246 C CA . GLU B 1 471 ? 47.014 -4.427 35.588 1.00 99.81 2753 GLU B CA 1
ATOM 7247 C C . GLU B 1 471 ? 47.025 -3.573 34.313 1.00 97.42 2753 GLU B C 1
ATOM 7248 O O . GLU B 1 471 ? 47.788 -2.608 34.217 1.00 97.28 2753 GLU B O 1
ATOM 7254 N N . GLU B 1 472 ? 46.169 -3.927 33.353 1.00 94.57 2754 GLU B N 1
ATOM 7255 C CA . GLU B 1 472 ? 46.071 -3.177 32.110 1.00 91.67 2754 GLU B CA 1
ATOM 7256 C C . GLU B 1 472 ? 45.451 -1.824 32.390 1.00 86.00 2754 GLU B C 1
ATOM 7257 O O . GLU B 1 472 ? 45.930 -0.814 31.887 1.00 85.09 2754 GLU B O 1
ATOM 7263 N N . LEU B 1 473 ? 44.393 -1.830 33.202 1.00 82.39 2755 LEU B N 1
ATOM 7264 C CA . LEU B 1 473 ? 43.739 -0.623 33.708 1.00 77.44 2755 LEU B CA 1
ATOM 7265 C C . LEU B 1 473 ? 44.738 0.257 34.442 1.00 78.07 2755 LEU B C 1
ATOM 7266 O O . LEU B 1 473 ? 44.866 1.439 34.146 1.00 76.13 2755 LEU B O 1
ATOM 7271 N N . GLN B 1 474 ? 45.430 -0.344 35.405 1.00 82.09 2756 GLN B N 1
ATOM 7272 C CA . GLN B 1 474 ? 46.563 0.269 36.088 1.00 84.38 2756 GLN B CA 1
ATOM 7273 C C . GLN B 1 474 ? 47.471 0.986 35.090 1.00 84.11 2756 GLN B C 1
ATOM 7274 O O . GLN B 1 474 ? 47.620 2.207 35.134 1.00 82.91 2756 GLN B O 1
ATOM 7280 N N . LYS B 1 475 ? 48.047 0.209 34.180 1.00 85.46 2757 LYS B N 1
ATOM 7281 C CA . LYS B 1 475 ? 48.961 0.725 33.179 1.00 87.51 2757 LYS B CA 1
ATOM 7282 C C . LYS B 1 475 ? 48.346 1.851 32.347 1.00 84.85 2757 LYS B C 1
ATOM 7283 O O . LYS B 1 475 ? 49.022 2.838 32.050 1.00 87.18 2757 LYS B O 1
ATOM 7289 N N . GLN B 1 476 ? 47.074 1.707 31.975 1.00 80.45 2758 GLN B N 1
ATOM 7290 C CA . GLN B 1 476 ? 46.406 2.700 31.137 1.00 77.35 2758 GLN B CA 1
ATOM 7291 C C . GLN B 1 476 ? 46.171 3.997 31.896 1.00 74.63 2758 GLN B C 1
ATOM 7292 O O . GLN B 1 476 ? 46.276 5.090 31.340 1.00 73.47 2758 GLN B O 1
ATOM 7298 N N . ALA B 1 477 ? 45.855 3.851 33.178 1.00 73.52 2759 ALA B N 1
ATOM 7299 C CA . ALA B 1 477 ? 45.619 4.973 34.060 1.00 70.71 2759 ALA B CA 1
ATOM 7300 C C . ALA B 1 477 ? 46.897 5.768 34.224 1.00 73.89 2759 ALA B C 1
ATOM 7301 O O . ALA B 1 477 ? 46.877 6.996 34.171 1.00 73.21 2759 ALA B O 1
ATOM 7303 N N . GLN B 1 478 ? 48.008 5.056 34.416 1.00 76.97 2760 GLN B N 1
ATOM 7304 C CA . GLN B 1 478 ? 49.297 5.686 34.683 1.00 78.84 2760 GLN B CA 1
ATOM 7305 C C . GLN B 1 478 ? 49.872 6.320 33.433 1.00 79.02 2760 GLN B C 1
ATOM 7306 O O . GLN B 1 478 ? 50.681 7.244 33.514 1.00 80.15 2760 GLN B O 1
ATOM 7312 N N . ALA B 1 479 ? 49.437 5.831 32.277 1.00 78.44 2761 ALA B N 1
ATOM 7313 C CA . ALA B 1 479 ? 49.931 6.341 31.006 1.00 80.01 2761 ALA B CA 1
ATOM 7314 C C . ALA B 1 479 ? 49.278 7.664 30.647 1.00 77.73 2761 ALA B C 1
ATOM 7315 O O . ALA B 1 479 ? 49.944 8.575 30.159 1.00 80.62 2761 ALA B O 1
ATOM 7317 N N . SER B 1 480 ? 47.982 7.770 30.921 1.00 73.85 2762 SER B N 1
ATOM 7318 C CA . SER B 1 480 ? 47.153 8.839 30.382 1.00 72.43 2762 SER B CA 1
ATOM 7319 C C . SER B 1 480 ? 47.674 10.245 30.666 1.00 72.31 2762 SER B C 1
ATOM 7320 O O . SER B 1 480 ? 48.546 10.438 31.517 1.00 73.46 2762 SER B O 1
ATOM 7323 N N . GLY B 1 481 ? 47.127 11.214 29.937 1.00 71.60 2763 GLY B N 1
ATOM 7324 C CA . GLY B 1 481 ? 47.450 12.630 30.113 1.00 72.91 2763 GLY B CA 1
ATOM 7325 C C . GLY B 1 481 ? 47.200 13.218 31.498 1.00 71.51 2763 GLY B C 1
ATOM 7326 O O . GLY B 1 481 ? 47.961 14.080 31.951 1.00 72.63 2763 GLY B O 1
ATOM 7327 N N . ASP B 1 482 ? 46.141 12.773 32.176 1.00 68.77 2764 ASP B N 1
ATOM 7328 C CA . ASP B 1 482 ? 45.845 13.296 33.525 1.00 68.19 2764 ASP B CA 1
ATOM 7329 C C . ASP B 1 482 ? 45.696 12.184 34.562 1.00 64.75 2764 ASP B C 1
ATOM 7330 O O . ASP B 1 482 ? 44.592 11.877 34.988 1.00 61.78 2764 ASP B O 1
ATOM 7335 N N . PRO B 1 483 ? 46.811 11.585 34.979 1.00 66.53 2765 PRO B N 1
ATOM 7336 C CA . PRO B 1 483 ? 46.733 10.365 35.772 1.00 66.17 2765 PRO B CA 1
ATOM 7337 C C . PRO B 1 483 ? 46.054 10.556 37.131 1.00 63.93 2765 PRO B C 1
ATOM 7338 O O . PRO B 1 483 ? 45.287 9.690 37.549 1.00 64.22 2765 PRO B O 1
ATOM 7342 N N . ALA B 1 484 ? 46.315 11.681 37.799 1.00 62.90 2766 ALA B N 1
ATOM 7343 C CA . ALA B 1 484 ? 45.654 12.007 39.065 1.00 59.81 2766 ALA B CA 1
ATOM 7344 C C . ALA B 1 484 ? 44.146 11.975 38.879 1.00 57.71 2766 ALA B C 1
ATOM 7345 O O . ALA B 1 484 ? 43.413 11.447 39.714 1.00 58.18 2766 ALA B O 1
ATOM 7347 N N . LEU B 1 485 ? 43.702 12.522 37.754 1.00 56.48 2767 LEU B N 1
ATOM 7348 C CA . LEU B 1 485 ? 42.298 12.621 37.421 1.00 53.66 2767 LEU B CA 1
ATOM 7349 C C . LEU B 1 485 ? 41.631 11.264 37.113 1.00 53.75 2767 LEU B C 1
ATOM 7350 O O . LEU B 1 485 ? 40.603 10.934 37.693 1.00 53.01 2767 LEU B O 1
ATOM 7355 N N . VAL B 1 486 ? 42.191 10.470 36.214 1.00 56.83 2768 VAL B N 1
ATOM 7356 C CA . VAL B 1 486 ? 41.546 9.192 35.915 1.00 58.77 2768 VAL B CA 1
ATOM 7357 C C . VAL B 1 486 ? 41.642 8.262 37.124 1.00 60.73 2768 VAL B C 1
ATOM 7358 O O . VAL B 1 486 ? 40.764 7.425 37.330 1.00 60.09 2768 VAL B O 1
ATOM 7362 N N . GLU B 1 487 ? 42.682 8.435 37.939 1.00 63.42 2769 GLU B N 1
ATOM 7363 C CA . GLU B 1 487 ? 42.762 7.719 39.213 1.00 65.31 2769 GLU B CA 1
ATOM 7364 C C . GLU B 1 487 ? 41.612 8.104 40.144 1.00 61.75 2769 GLU B C 1
ATOM 7365 O O . GLU B 1 487 ? 40.990 7.222 40.719 1.00 60.88 2769 GLU B O 1
ATOM 7371 N N . LYS B 1 488 ? 41.333 9.405 40.279 1.00 59.35 2770 LYS B N 1
ATOM 7372 C CA . LYS B 1 488 ? 40.155 9.881 41.009 1.00 58.96 2770 LYS B CA 1
ATOM 7373 C C . LYS B 1 488 ? 38.876 9.248 40.466 1.00 59.02 2770 LYS B C 1
ATOM 7374 O O . LYS B 1 488 ? 38.062 8.723 41.237 1.00 59.96 2770 LYS B O 1
ATOM 7380 N N . ARG B 1 489 ? 38.700 9.308 39.141 1.00 56.49 2771 ARG B N 1
ATOM 7381 C CA . ARG B 1 489 ? 37.462 8.876 38.513 1.00 52.13 2771 ARG B CA 1
ATOM 7382 C C . ARG B 1 489 ? 37.245 7.405 38.755 1.00 53.14 2771 ARG B C 1
ATOM 7383 O O . ARG B 1 489 ? 36.127 6.982 39.007 1.00 53.76 2771 ARG B O 1
ATOM 7391 N N . ILE B 1 490 ? 38.317 6.622 38.677 1.00 53.22 2772 ILE B N 1
ATOM 7392 C CA . ILE B 1 490 ? 38.205 5.197 38.851 1.00 53.93 2772 ILE B CA 1
ATOM 7393 C C . ILE B 1 490 ? 37.745 4.897 40.267 1.00 55.59 2772 ILE B C 1
ATOM 7394 O O . ILE B 1 490 ? 36.954 3.979 40.484 1.00 58.30 2772 ILE B O 1
ATOM 7399 N N . ASP B 1 491 ? 38.235 5.675 41.227 1.00 54.84 2773 ASP B N 1
ATOM 7400 C CA . ASP B 1 491 ? 37.854 5.478 42.616 1.00 55.20 2773 ASP B CA 1
ATOM 7401 C C . ASP B 1 491 ? 36.381 5.844 42.822 1.00 53.90 2773 ASP B C 1
ATOM 7402 O O . ASP B 1 491 ? 35.628 5.085 43.432 1.00 55.80 2773 ASP B O 1
ATOM 7407 N N . ASN B 1 492 ? 35.967 6.998 42.302 1.00 51.15 2774 ASN B N 1
ATOM 7408 C CA . ASN B 1 492 ? 34.579 7.404 42.383 1.00 48.24 2774 ASN B CA 1
ATOM 7409 C C . ASN B 1 492 ? 33.654 6.416 41.720 1.00 47.93 2774 ASN B C 1
ATOM 7410 O O . ASN B 1 492 ? 32.548 6.197 42.172 1.00 49.74 2774 ASN B O 1
ATOM 7415 N N . VAL B 1 493 ? 34.108 5.816 40.641 1.00 49.04 2775 VAL B N 1
ATOM 7416 C CA . VAL B 1 493 ? 33.217 5.015 39.827 1.00 49.49 2775 VAL B CA 1
ATOM 7417 C C . VAL B 1 493 ? 33.037 3.670 40.501 1.00 51.79 2775 VAL B C 1
ATOM 7418 O O . VAL B 1 493 ? 31.963 3.089 40.467 1.00 53.65 2775 VAL B O 1
ATOM 7422 N N . VAL B 1 494 ? 34.080 3.208 41.167 1.00 54.93 2776 VAL B N 1
ATOM 7423 C CA . VAL B 1 494 ? 34.079 1.857 41.703 1.00 58.12 2776 VAL B CA 1
ATOM 7424 C C . VAL B 1 494 ? 33.719 1.852 43.190 1.00 59.71 2776 VAL B C 1
ATOM 7425 O O . VAL B 1 494 ? 32.791 1.147 43.595 1.00 64.44 2776 VAL B O 1
ATOM 7429 N N . ARG B 1 495 ? 34.436 2.650 43.985 1.00 56.31 2777 ARG B N 1
ATOM 7430 C CA . ARG B 1 495 ? 34.261 2.665 45.433 1.00 54.90 2777 ARG B CA 1
ATOM 7431 C C . ARG B 1 495 ? 33.148 3.589 45.894 1.00 53.07 2777 ARG B C 1
ATOM 7432 O O . ARG B 1 495 ? 32.280 3.164 46.668 1.00 55.24 2777 ARG B O 1
ATOM 7440 N N . LEU B 1 496 ? 33.173 4.841 45.438 1.00 48.37 2778 LEU B N 1
ATOM 7441 C CA . LEU B 1 496 ? 32.188 5.814 45.889 1.00 46.73 2778 LEU B CA 1
ATOM 7442 C C . LEU B 1 496 ? 30.757 5.353 45.556 1.00 47.78 2778 LEU B C 1
ATOM 7443 O O . LEU B 1 496 ? 29.866 5.383 46.423 1.00 49.91 2778 LEU B O 1
ATOM 7448 N N . PHE B 1 497 ? 30.533 4.923 44.320 1.00 45.07 2779 PHE B N 1
ATOM 7449 C CA . PHE B 1 497 ? 29.216 4.461 43.950 1.00 44.78 2779 PHE B CA 1
ATOM 7450 C C . PHE B 1 497 ? 28.811 3.322 44.880 1.00 47.22 2779 PHE B C 1
ATOM 7451 O O . PHE B 1 497 ? 27.692 3.322 45.368 1.00 48.09 2779 PHE B O 1
ATOM 7459 N N . ALA B 1 498 ? 29.713 2.373 45.138 1.00 48.83 2780 ALA B N 1
ATOM 7460 C CA . ALA B 1 498 ? 29.400 1.248 46.021 1.00 51.78 2780 ALA B CA 1
ATOM 7461 C C . ALA B 1 498 ? 28.987 1.715 47.418 1.00 53.05 2780 ALA B C 1
ATOM 7462 O O . ALA B 1 498 ? 28.039 1.173 48.013 1.00 53.31 2780 ALA B O 1
ATOM 7464 N N . GLU B 1 499 ? 29.710 2.716 47.933 1.00 52.31 2781 GLU B N 1
ATOM 7465 C CA . GLU B 1 499 ? 29.394 3.337 49.223 1.00 52.11 2781 GLU B CA 1
ATOM 7466 C C . GLU B 1 499 ? 28.020 3.988 49.218 1.00 50.66 2781 GLU B C 1
ATOM 7467 O O . GLU B 1 499 ? 27.269 3.866 50.178 1.00 52.49 2781 GLU B O 1
ATOM 7473 N N . ARG B 1 500 ? 27.703 4.682 48.130 1.00 48.70 2782 ARG B N 1
ATOM 7474 C CA . ARG B 1 500 ? 26.404 5.310 47.965 1.00 46.72 2782 ARG B CA 1
ATOM 7475 C C . ARG B 1 500 ? 25.293 4.282 47.791 1.00 46.70 2782 ARG B C 1
ATOM 7476 O O . ARG B 1 500 ? 24.214 4.432 48.353 1.00 48.29 2782 ARG B O 1
ATOM 7484 N N . ALA B 1 501 ? 25.556 3.232 47.029 1.00 47.34 2783 ALA B N 1
ATOM 7485 C CA . ALA B 1 501 ? 24.609 2.137 46.912 1.00 48.57 2783 ALA B CA 1
ATOM 7486 C C . ALA B 1 501 ? 24.272 1.593 48.279 1.00 50.51 2783 ALA B C 1
ATOM 7487 O O . ALA B 1 501 ? 23.107 1.363 48.579 1.00 54.27 2783 ALA B O 1
ATOM 7489 N N . LEU B 1 502 ? 25.292 1.423 49.112 1.00 53.13 2784 LEU B N 1
ATOM 7490 C CA . LEU B 1 502 ? 25.140 0.843 50.453 1.00 57.02 2784 LEU B CA 1
ATOM 7491 C C . LEU B 1 502 ? 24.265 1.698 51.355 1.00 57.99 2784 LEU B C 1
ATOM 7492 O O . LEU B 1 502 ? 23.316 1.199 51.968 1.00 60.66 2784 LEU B O 1
ATOM 7497 N N . GLU B 1 503 ? 24.603 2.984 51.416 1.00 58.11 2785 GLU B N 1
ATOM 7498 C CA . GLU B 1 503 ? 23.933 3.969 52.252 1.00 60.46 2785 GLU B CA 1
ATOM 7499 C C . GLU B 1 503 ? 22.444 4.018 51.953 1.00 60.47 2785 GLU B C 1
ATOM 7500 O O . GLU B 1 503 ? 21.622 4.101 52.858 1.00 63.35 2785 GLU B O 1
ATOM 7506 N N . GLU B 1 504 ? 22.117 3.976 50.670 1.00 59.36 2786 GLU B N 1
ATOM 7507 C CA . GLU B 1 504 ? 20.751 3.982 50.214 1.00 59.79 2786 GLU B CA 1
ATOM 7508 C C . GLU B 1 504 ? 20.034 2.722 50.708 1.00 62.41 2786 GLU B C 1
ATOM 7509 O O . GLU B 1 504 ? 18.980 2.823 51.333 1.00 64.44 2786 GLU B O 1
ATOM 7515 N N . ILE B 1 505 ? 20.606 1.546 50.464 1.00 62.04 2787 ILE B N 1
ATOM 7516 C CA . ILE B 1 505 ? 20.034 0.308 51.020 1.00 65.21 2787 ILE B CA 1
ATOM 7517 C C . ILE B 1 505 ? 19.850 0.403 52.535 1.00 66.83 2787 ILE B C 1
ATOM 7518 O O . ILE B 1 505 ? 18.830 -0.048 53.068 1.00 69.40 2787 ILE B O 1
ATOM 7523 N N . GLU B 1 506 ? 20.812 1.021 53.215 1.00 65.11 2788 GLU B N 1
ATOM 7524 C CA . GLU B 1 506 ? 20.701 1.226 54.661 1.00 67.09 2788 GLU B CA 1
ATOM 7525 C C . GLU B 1 506 ? 19.523 2.122 55.055 1.00 66.34 2788 GLU B C 1
ATOM 7526 O O . GLU B 1 506 ? 18.824 1.822 56.027 1.00 69.41 2788 GLU B O 1
ATOM 7532 N N . ALA B 1 507 ? 19.302 3.201 54.304 1.00 62.81 2789 ALA B N 1
ATOM 7533 C CA . ALA B 1 507 ? 18.120 4.036 54.490 1.00 63.59 2789 ALA B CA 1
ATOM 7534 C C . ALA B 1 507 ? 16.808 3.254 54.285 1.00 67.48 2789 ALA B C 1
ATOM 7535 O O . ALA B 1 507 ? 15.862 3.409 55.057 1.00 70.75 2789 ALA B O 1
ATOM 7537 N N . PHE B 1 508 ? 16.759 2.399 53.265 1.00 67.48 2790 PHE B N 1
ATOM 7538 C CA . PHE B 1 508 ? 15.598 1.537 53.046 1.00 67.24 2790 PHE B CA 1
ATOM 7539 C C . PHE B 1 508 ? 15.366 0.592 54.222 1.00 70.93 2790 PHE B C 1
ATOM 7540 O O . PHE B 1 508 ? 14.231 0.416 54.661 1.00 75.35 2790 PHE B O 1
ATOM 7548 N N . LYS B 1 509 ? 16.435 -0.012 54.730 1.00 70.46 2791 LYS B N 1
ATOM 7549 C CA . LYS B 1 509 ? 16.344 -0.896 55.888 1.00 73.57 2791 LYS B CA 1
ATOM 7550 C C . LYS B 1 509 ? 15.854 -0.119 57.121 1.00 76.02 2791 LYS B C 1
ATOM 7551 O O . LYS B 1 509 ? 15.056 -0.632 57.919 1.00 78.66 2791 LYS B O 1
ATOM 7557 N N . ALA B 1 510 ? 16.324 1.123 57.253 1.00 75.26 2792 ALA B N 1
ATOM 7558 C CA . ALA B 1 510 ? 15.984 1.981 58.392 1.00 76.60 2792 ALA B CA 1
ATOM 7559 C C . ALA B 1 510 ? 14.515 2.360 58.391 1.00 78.24 2792 ALA B C 1
ATOM 7560 O O . ALA B 1 510 ? 13.862 2.284 59.435 1.00 82.45 2792 ALA B O 1
ATOM 7562 N N . SER B 1 511 ? 14.004 2.761 57.222 1.00 75.59 2793 SER B N 1
ATOM 7563 C CA . SER B 1 511 ? 12.594 3.142 57.067 1.00 76.32 2793 SER B CA 1
ATOM 7564 C C . SER B 1 511 ? 11.632 1.979 57.336 1.00 81.70 2793 SER B C 1
ATOM 7565 O O . SER B 1 511 ? 10.556 2.184 57.902 1.00 86.69 2793 SER B O 1
ATOM 7568 N N . GLN B 1 512 ? 12.020 0.767 56.942 1.00 82.62 2794 GLN B N 1
ATOM 7569 C CA . GLN B 1 512 ? 11.249 -0.430 57.279 1.00 87.24 2794 GLN B CA 1
ATOM 7570 C C . GLN B 1 512 ? 11.307 -0.769 58.776 1.00 90.65 2794 GLN B C 1
ATOM 7571 O O . GLN B 1 512 ? 10.492 -1.546 59.272 1.00 94.94 2794 GLN B O 1
ATOM 7577 N N . ALA B 1 513 ? 12.266 -0.183 59.489 1.00 89.31 2795 ALA B N 1
ATOM 7578 C CA . ALA B 1 513 ? 12.385 -0.383 60.926 1.00 92.30 2795 ALA B CA 1
ATOM 7579 C C . ALA B 1 513 ? 11.775 0.781 61.699 1.00 93.78 2795 ALA B C 1
ATOM 7580 O O . ALA B 1 513 ? 11.692 0.748 62.927 1.00 98.75 2795 ALA B O 1
ATOM 7582 N N . ASP B 1 514 ? 11.338 1.800 60.966 1.00 92.19 2796 ASP B N 1
ATOM 7583 C CA . ASP B 1 514 ? 10.743 3.021 61.537 1.00 92.37 2796 ASP B CA 1
ATOM 7584 C C . ASP B 1 514 ? 11.746 3.854 62.350 1.00 90.57 2796 ASP B C 1
ATOM 7585 O O . ASP B 1 514 ? 11.437 4.352 63.426 1.00 93.66 2796 ASP B O 1
ATOM 7590 N N . GLU B 1 515 ? 12.950 3.997 61.806 1.00 86.49 2797 GLU B N 1
ATOM 7591 C CA . GLU B 1 515 ? 13.980 4.831 62.402 1.00 84.68 2797 GLU B CA 1
ATOM 7592 C C . GLU B 1 515 ? 14.126 6.119 61.590 1.00 80.28 2797 GLU B C 1
ATOM 7593 O O . GLU B 1 515 ? 15.224 6.479 61.161 1.00 76.68 2797 GLU B O 1
ATOM 7599 N N . GLY B 1 516 ? 13.007 6.813 61.396 1.00 80.17 2798 GLY B N 1
ATOM 7600 C CA . GLY B 1 516 ? 12.964 8.023 60.571 1.00 76.02 2798 GLY B CA 1
ATOM 7601 C C . GLY B 1 516 ? 11.716 8.047 59.708 1.00 74.91 2798 GLY B C 1
ATOM 7602 O O . GLY B 1 516 ? 10.934 7.099 59.723 1.00 76.76 2798 GLY B O 1
ATOM 7603 N N . ARG B 1 517 ? 11.535 9.115 58.936 1.00 72.30 2799 ARG B N 1
ATOM 7604 C CA . ARG B 1 517 ? 10.255 9.355 58.276 1.00 72.54 2799 ARG B CA 1
ATOM 7605 C C . ARG B 1 517 ? 10.347 9.766 56.813 1.00 69.93 2799 ARG B C 1
ATOM 7606 O O . ARG B 1 517 ? 11.066 10.703 56.454 1.00 68.57 2799 ARG B O 1
ATOM 7614 N N . VAL B 1 518 ? 9.591 9.055 55.980 1.00 68.86 2800 VAL B N 1
ATOM 7615 C CA . VAL B 1 518 ? 9.430 9.389 54.573 1.00 65.34 2800 VAL B CA 1
ATOM 7616 C C . VAL B 1 518 ? 8.381 10.485 54.440 1.00 65.28 2800 VAL B C 1
ATOM 7617 O O . VAL B 1 518 ? 7.316 10.397 55.018 1.00 70.28 2800 VAL B O 1
ATOM 7621 N N . PHE B 1 519 ? 8.689 11.527 53.693 1.00 62.17 2801 PHE B N 1
ATOM 7622 C CA . PHE B 1 519 ? 7.703 12.526 53.356 1.00 62.23 2801 PHE B CA 1
ATOM 7623 C C . PHE B 1 519 ? 7.442 12.446 51.862 1.00 62.18 2801 PHE B C 1
ATOM 7624 O O . PHE B 1 519 ? 8.381 12.266 51.075 1.00 60.86 2801 PHE B O 1
ATOM 7632 N N . ARG B 1 520 ? 6.172 12.557 51.476 1.00 64.23 2802 ARG B N 1
ATOM 7633 C CA . ARG B 1 520 ? 5.773 12.510 50.066 1.00 63.21 2802 ARG B CA 1
ATOM 7634 C C . ARG B 1 520 ? 5.114 13.826 49.663 1.00 63.43 2802 ARG B C 1
ATOM 7635 O O . ARG B 1 520 ? 4.243 14.333 50.367 1.00 65.67 2802 ARG B O 1
ATOM 7643 N N . ILE B 1 521 ? 5.523 14.385 48.534 1.00 60.68 2803 ILE B N 1
ATOM 7644 C CA . ILE B 1 521 ? 4.845 15.572 48.021 1.00 62.42 2803 ILE B CA 1
ATOM 7645 C C . ILE B 1 521 ? 4.545 15.411 46.544 1.00 61.13 2803 ILE B C 1
ATOM 7646 O O . ILE B 1 521 ? 5.466 15.169 45.757 1.00 60.51 2803 ILE B O 1
ATOM 7651 N N . ASN B 1 522 ? 3.265 15.539 46.186 1.00 61.35 2804 ASN B N 1
ATOM 7652 C CA . ASN B 1 522 ? 2.830 15.543 44.795 1.00 59.67 2804 ASN B CA 1
ATOM 7653 C C . ASN B 1 522 ? 2.923 16.941 44.222 1.00 59.46 2804 ASN B C 1
ATOM 7654 O O . ASN B 1 522 ? 2.354 17.885 44.753 1.00 62.43 2804 ASN B O 1
ATOM 7659 N N . LEU B 1 523 ? 3.651 17.068 43.127 1.00 57.59 2805 LEU B N 1
ATOM 7660 C CA . LEU B 1 523 ? 3.880 18.347 42.506 1.00 57.44 2805 LEU B CA 1
ATOM 7661 C C . LEU B 1 523 ? 3.059 18.462 41.224 1.00 58.65 2805 LEU B C 1
ATOM 7662 O O . LEU B 1 523 ? 2.857 17.482 40.499 1.00 56.77 2805 LEU B O 1
ATOM 7667 N N . GLU B 1 524 ? 2.581 19.660 40.939 1.00 60.94 2806 GLU B N 1
ATOM 7668 C CA . GLU B 1 524 ? 1.844 19.840 39.714 1.00 64.22 2806 GLU B CA 1
ATOM 7669 C C . GLU B 1 524 ? 2.084 21.189 39.075 1.00 64.85 2806 GLU B C 1
ATOM 7670 O O . GLU B 1 524 ? 2.658 22.080 39.703 1.00 65.14 2806 GLU B O 1
ATOM 7676 N N . GLY B 1 525 ? 1.656 21.327 37.819 1.00 63.78 2807 GLY B N 1
ATOM 7677 C CA . GLY B 1 525 ? 1.854 22.566 37.073 1.00 63.33 2807 GLY B CA 1
ATOM 7678 C C . GLY B 1 525 ? 3.212 22.642 36.407 1.00 61.11 2807 GLY B C 1
ATOM 7679 O O . GLY B 1 525 ? 3.483 23.571 35.650 1.00 62.25 2807 GLY B O 1
ATOM 7680 N N . LEU B 1 526 ? 4.071 21.664 36.685 1.00 58.97 2808 LEU B N 1
ATOM 7681 C CA . LEU B 1 526 ? 5.393 21.595 36.052 1.00 56.44 2808 LEU B CA 1
ATOM 7682 C C . LEU B 1 526 ? 5.286 20.994 34.656 1.00 56.27 2808 LEU B C 1
ATOM 7683 O O . LEU B 1 526 ? 4.294 20.313 34.356 1.00 57.64 2808 LEU B O 1
ATOM 7688 N N . ASP B 1 527 ? 6.284 21.271 33.803 1.00 54.12 2809 ASP B N 1
ATOM 7689 C CA . ASP B 1 527 ? 6.341 20.708 32.444 1.00 52.49 2809 ASP B CA 1
ATOM 7690 C C . ASP B 1 527 ? 6.948 19.325 32.530 1.00 49.06 2809 ASP B C 1
ATOM 7691 O O . ASP B 1 527 ? 8.151 19.213 32.591 1.00 47.18 2809 ASP B O 1
ATOM 7696 N N . VAL B 1 528 ? 6.135 18.275 32.537 1.00 48.72 2810 VAL B N 1
ATOM 7697 C CA . VAL B 1 528 ? 6.677 16.934 32.748 1.00 48.99 2810 VAL B CA 1
ATOM 7698 C C . VAL B 1 528 ? 7.631 16.462 31.662 1.00 50.01 2810 VAL B C 1
ATOM 7699 O O . VAL B 1 528 ? 8.586 15.745 31.971 1.00 50.55 2810 VAL B O 1
ATOM 7703 N N . ALA B 1 529 ? 7.354 16.830 30.406 1.00 51.04 2811 ALA B N 1
ATOM 7704 C CA . ALA B 1 529 ? 8.169 16.421 29.268 1.00 50.38 2811 ALA B CA 1
ATOM 7705 C C . ALA B 1 529 ? 9.540 17.098 29.292 1.00 50.20 2811 ALA B C 1
ATOM 7706 O O . ALA B 1 529 ? 10.554 16.456 29.022 1.00 51.00 2811 ALA B O 1
ATOM 7708 N N . ALA B 1 530 ? 9.563 18.392 29.609 1.00 49.81 2812 ALA B N 1
ATOM 7709 C CA . ALA B 1 530 ? 10.802 19.120 29.794 1.00 48.12 2812 ALA B CA 1
ATOM 7710 C C . ALA B 1 530 ? 11.604 18.455 30.882 1.00 48.26 2812 ALA B C 1
ATOM 7711 O O . ALA B 1 530 ? 12.830 18.440 30.838 1.00 50.87 2812 ALA B O 1
ATOM 7721 N N . GLN B 1 532 ? 11.305 15.225 31.817 1.00 50.76 2814 GLN B N 1
ATOM 7722 C CA . GLN B 1 532 ? 11.756 13.882 31.495 1.00 52.73 2814 GLN B CA 1
ATOM 7723 C C . GLN B 1 532 ? 12.795 13.895 30.371 1.00 54.30 2814 GLN B C 1
ATOM 7724 O O . GLN B 1 532 ? 13.507 12.908 30.159 1.00 55.73 2814 GLN B O 1
ATOM 7730 N N . ALA B 1 533 ? 12.900 15.028 29.675 1.00 51.88 2815 ALA B N 1
ATOM 7731 C CA . ALA B 1 533 ? 13.969 15.205 28.706 1.00 49.87 2815 ALA B CA 1
ATOM 7732 C C . ALA B 1 533 ? 15.232 15.506 29.476 1.00 49.16 2815 ALA B C 1
ATOM 7733 O O . ALA B 1 533 ? 16.294 14.974 29.162 1.00 48.93 2815 ALA B O 1
ATOM 7735 N N . GLU B 1 534 ? 15.096 16.352 30.499 1.00 48.92 2816 GLU B N 1
ATOM 7736 C CA . GLU B 1 534 ? 16.230 16.803 31.302 1.00 46.60 2816 GLU B CA 1
ATOM 7737 C C . GLU B 1 534 ? 16.852 15.676 32.065 1.00 43.33 2816 GLU B C 1
ATOM 7738 O O . GLU B 1 534 ? 18.056 15.546 32.055 1.00 44.57 2816 GLU B O 1
ATOM 7744 N N . TRP B 1 535 ? 16.038 14.852 32.705 1.00 43.34 2817 TRP B N 1
ATOM 7745 C CA . TRP B 1 535 ? 16.571 13.686 33.404 1.00 42.96 2817 TRP B CA 1
ATOM 7746 C C . TRP B 1 535 ? 17.216 12.784 32.431 1.00 43.36 2817 TRP B C 1
ATOM 7747 O O . TRP B 1 535 ? 18.238 12.227 32.734 1.00 43.96 2817 TRP B O 1
ATOM 7758 N N . ASN B 1 536 ? 16.634 12.640 31.249 1.00 46.24 2818 ASN B N 1
ATOM 7759 C CA . ASN B 1 536 ? 17.188 11.724 30.264 1.00 50.88 2818 ASN B CA 1
ATOM 7760 C C . ASN B 1 536 ? 18.542 12.190 29.750 1.00 52.41 2818 ASN B C 1
ATOM 7761 O O . ASN B 1 536 ? 19.407 11.371 29.412 1.00 53.23 2818 ASN B O 1
ATOM 7766 N N . ARG B 1 537 ? 18.711 13.512 29.703 1.00 51.60 2819 ARG B N 1
ATOM 7767 C CA . ARG B 1 537 ? 19.955 14.133 29.313 1.00 51.00 2819 ARG B CA 1
ATOM 7768 C C . ARG B 1 537 ? 21.042 13.867 30.355 1.00 52.06 2819 ARG B C 1
ATOM 7769 O O . ARG B 1 537 ? 22.199 13.598 30.019 1.00 55.47 2819 ARG B O 1
ATOM 7777 N N . LEU B 1 538 ? 20.662 13.952 31.622 1.00 49.30 2820 LEU B N 1
ATOM 7778 C CA . LEU B 1 538 ? 21.593 13.745 32.707 1.00 46.44 2820 LEU B CA 1
ATOM 7779 C C . LEU B 1 538 ? 21.979 12.280 32.735 1.00 47.49 2820 LEU B C 1
ATOM 7780 O O . LEU B 1 538 ? 23.118 11.958 33.002 1.00 49.98 2820 LEU B O 1
ATOM 7785 N N . SER B 1 539 ? 21.049 11.407 32.373 1.00 47.10 2821 SER B N 1
ATOM 7786 C CA . SER B 1 539 ? 21.250 9.984 32.470 1.00 47.52 2821 SER B CA 1
ATOM 7787 C C . SER B 1 539 ? 22.162 9.467 31.367 1.00 53.36 2821 SER B C 1
ATOM 7788 O O . SER B 1 539 ? 22.622 8.313 31.431 1.00 53.20 2821 SER B O 1
ATOM 7791 N N . ASN B 1 540 ? 22.416 10.289 30.342 1.00 53.39 2822 ASN B N 1
ATOM 7792 C CA . ASN B 1 540 ? 23.100 9.761 29.149 1.00 53.88 2822 ASN B CA 1
ATOM 7793 C C . ASN B 1 540 ? 24.421 10.395 28.725 1.00 54.32 2822 ASN B C 1
ATOM 7794 O O . ASN B 1 540 ? 25.264 9.740 28.114 1.00 56.50 2822 ASN B O 1
ATOM 7799 N N . ASP B 1 541 ? 24.584 11.672 29.041 1.00 52.31 2823 ASP B N 1
ATOM 7800 C CA . ASP B 1 541 ? 25.844 12.344 28.884 1.00 50.77 2823 ASP B CA 1
ATOM 7801 C C . ASP B 1 541 ? 26.753 11.793 29.982 1.00 50.49 2823 ASP B C 1
ATOM 7802 O O . ASP B 1 541 ? 26.383 11.800 31.164 1.00 53.86 2823 ASP B O 1
ATOM 7807 N N . PRO B 1 542 ? 27.928 11.270 29.614 1.00 49.62 2824 PRO B N 1
ATOM 7808 C CA . PRO B 1 542 ? 28.725 10.686 30.705 1.00 47.24 2824 PRO B CA 1
ATOM 7809 C C . PRO B 1 542 ? 29.386 11.703 31.648 1.00 44.98 2824 PRO B C 1
ATOM 7810 O O . PRO B 1 542 ? 29.618 11.394 32.827 1.00 42.23 2824 PRO B O 1
ATOM 7814 N N . ASP B 1 543 ? 29.649 12.919 31.182 1.00 44.60 2825 ASP B N 1
ATOM 7815 C CA . ASP B 1 543 ? 30.028 13.957 32.142 1.00 43.37 2825 ASP B CA 1
ATOM 7816 C C . ASP B 1 543 ? 28.847 14.302 33.068 1.00 41.81 2825 ASP B C 1
ATOM 7817 O O . ASP B 1 543 ? 28.983 14.305 34.309 1.00 38.74 2825 ASP B O 1
ATOM 7822 N N . ALA B 1 544 ? 27.673 14.538 32.475 1.00 41.59 2826 ALA B N 1
ATOM 7823 C CA . ALA B 1 544 ? 26.478 14.841 33.268 1.00 39.68 2826 ALA B CA 1
ATOM 7824 C C . ALA B 1 544 ? 26.274 13.766 34.312 1.00 38.16 2826 ALA B C 1
ATOM 7825 O O . ALA B 1 544 ? 26.249 14.052 35.518 1.00 36.42 2826 ALA B O 1
ATOM 7827 N N . ARG B 1 545 ? 26.150 12.529 33.829 1.00 38.54 2827 ARG B N 1
ATOM 7828 C CA . ARG B 1 545 ? 25.981 11.379 34.679 1.00 38.50 2827 ARG B CA 1
ATOM 7829 C C . ARG B 1 545 ? 27.068 11.301 35.742 1.00 38.71 2827 ARG B C 1
ATOM 7830 O O . ARG B 1 545 ? 26.762 11.116 36.943 1.00 38.19 2827 ARG B O 1
ATOM 7838 N N . TYR B 1 546 ? 28.333 11.458 35.328 1.00 37.64 2828 TYR B N 1
ATOM 7839 C CA . TYR B 1 546 ? 29.425 11.404 36.311 1.00 38.63 2828 TYR B CA 1
ATOM 7840 C C . TYR B 1 546 ? 29.227 12.403 37.418 1.00 40.42 2828 TYR B C 1
ATOM 7841 O O . TYR B 1 546 ? 29.455 12.057 38.555 1.00 44.15 2828 TYR B O 1
ATOM 7850 N N . GLN B 1 547 ? 28.827 13.637 37.084 1.00 43.05 2829 GLN B N 1
ATOM 7851 C CA . GLN B 1 547 ? 28.584 14.665 38.070 1.00 46.69 2829 GLN B CA 1
ATOM 7852 C C . GLN B 1 547 ? 27.563 14.216 39.119 1.00 47.10 2829 GLN B C 1
ATOM 7853 O O . GLN B 1 547 ? 27.784 14.435 40.311 1.00 51.01 2829 GLN B O 1
ATOM 7859 N N . LEU B 1 548 ? 26.466 13.577 38.702 1.00 44.99 2830 LEU B N 1
ATOM 7860 C CA . LEU B 1 548 ? 25.462 13.058 39.673 1.00 43.88 2830 LEU B CA 1
ATOM 7861 C C . LEU B 1 548 ? 26.122 12.319 40.818 1.00 44.26 2830 LEU B C 1
ATOM 7862 O O . LEU B 1 548 ? 25.695 12.449 41.971 1.00 45.16 2830 LEU B O 1
ATOM 7867 N N . LEU B 1 549 ? 27.158 11.551 40.485 1.00 43.63 2831 LEU B N 1
ATOM 7868 C CA . LEU B 1 549 ? 27.840 10.671 41.435 1.00 43.87 2831 LEU B CA 1
ATOM 7869 C C . LEU B 1 549 ? 28.569 11.449 42.503 1.00 44.11 2831 LEU B C 1
ATOM 7870 O O . LEU B 1 549 ? 28.782 10.957 43.617 1.00 41.10 2831 LEU B O 1
ATOM 7875 N N . THR B 1 550 ? 28.922 12.680 42.161 1.00 45.73 2832 THR B N 1
ATOM 7876 C CA . THR B 1 550 ? 29.721 13.504 43.041 1.00 47.60 2832 THR B CA 1
ATOM 7877 C C . THR B 1 550 ? 28.870 14.589 43.670 1.00 49.49 2832 THR B C 1
ATOM 7878 O O . THR B 1 550 ? 29.381 15.652 44.022 1.00 54.95 2832 THR B O 1
ATOM 7882 N N . LYS B 1 551 ? 27.568 14.329 43.811 1.00 51.61 2833 LYS B N 1
ATOM 7883 C CA . LYS B 1 551 ? 26.632 15.320 44.373 1.00 51.25 2833 LYS B CA 1
ATOM 7884 C C . LYS B 1 551 ? 25.476 14.724 45.173 1.00 52.77 2833 LYS B C 1
ATOM 7885 O O . LYS B 1 551 ? 25.158 13.526 45.051 1.00 49.35 2833 LYS B O 1
ATOM 7891 N N . ASN B 1 552 ? 24.878 15.580 46.011 1.00 53.78 2834 ASN B N 1
ATOM 7892 C CA . ASN B 1 552 ? 23.567 15.350 46.620 1.00 53.17 2834 ASN B CA 1
ATOM 7893 C C . ASN B 1 552 ? 22.554 14.941 45.566 1.00 51.48 2834 ASN B C 1
ATOM 7894 O O . ASN B 1 552 ? 22.596 15.457 44.441 1.00 48.69 2834 ASN B O 1
ATOM 7899 N N . ALA B 1 553 ? 21.618 14.061 45.920 1.00 48.44 2835 ALA B N 1
ATOM 7900 C CA . ALA B 1 553 ? 20.510 13.818 45.013 1.00 45.76 2835 ALA B CA 1
ATOM 7901 C C . ALA B 1 553 ? 19.570 15.022 45.036 1.00 44.59 2835 ALA B C 1
ATOM 7902 O O . ALA B 1 553 ? 18.960 15.361 44.025 1.00 42.82 2835 ALA B O 1
ATOM 7904 N N . SER B 1 554 ? 19.488 15.686 46.185 1.00 46.06 2836 SER B N 1
ATOM 7905 C CA . SER B 1 554 ? 18.749 16.948 46.311 1.00 45.59 2836 SER B CA 1
ATOM 7906 C C . SER B 1 554 ? 19.080 17.902 45.171 1.00 45.61 2836 SER B C 1
ATOM 7907 O O . SER B 1 554 ? 18.174 18.448 44.550 1.00 47.91 2836 SER B O 1
ATOM 7910 N N . SER B 1 555 ? 20.359 18.081 44.853 1.00 44.08 2837 SER B N 1
ATOM 7911 C CA . SER B 1 555 ? 20.711 19.119 43.884 1.00 44.52 2837 SER B CA 1
ATOM 7912 C C . SER B 1 555 ? 20.334 18.731 42.452 1.00 43.94 2837 SER B C 1
ATOM 7913 O O . SER B 1 555 ? 20.046 19.604 41.609 1.00 44.56 2837 SER B O 1
ATOM 7916 N N . THR B 1 556 ? 20.340 17.423 42.206 1.00 41.84 2838 THR B N 1
ATOM 7917 C CA . THR B 1 556 ? 19.959 16.823 40.943 1.00 41.46 2838 THR B CA 1
ATOM 7918 C C . THR B 1 556 ? 18.471 17.032 40.717 1.00 43.69 2838 THR B C 1
ATOM 7919 O O . THR B 1 556 ? 18.059 17.498 39.654 1.00 43.63 2838 THR B O 1
ATOM 7923 N N . VAL B 1 557 ? 17.668 16.717 41.736 1.00 44.26 2839 VAL B N 1
ATOM 7924 C CA . VAL B 1 557 ? 16.232 16.917 41.678 1.00 42.94 2839 VAL B CA 1
ATOM 7925 C C . VAL B 1 557 ? 15.916 18.385 41.496 1.00 44.23 2839 VAL B C 1
ATOM 7926 O O . VAL B 1 557 ? 15.091 18.728 40.657 1.00 46.50 2839 VAL B O 1
ATOM 7930 N N . ALA B 1 558 ? 16.562 19.253 42.273 1.00 43.93 2840 ALA B N 1
ATOM 7931 C CA . ALA B 1 558 ? 16.313 20.699 42.151 1.00 45.22 2840 ALA B CA 1
ATOM 7932 C C . ALA B 1 558 ? 16.624 21.120 40.730 1.00 46.84 2840 ALA B C 1
ATOM 7933 O O . ALA B 1 558 ? 16.000 22.053 40.179 1.00 47.79 2840 ALA B O 1
ATOM 7935 N N . LYS B 1 559 ? 17.594 20.415 40.139 1.00 45.04 2841 LYS B N 1
ATOM 7936 C CA . LYS B 1 559 ? 18.019 20.693 38.786 1.00 46.03 2841 LYS B CA 1
ATOM 7937 C C . LYS B 1 559 ? 16.854 20.314 37.842 1.00 45.54 2841 LYS B C 1
ATOM 7938 O O . LYS B 1 559 ? 16.400 21.143 37.056 1.00 47.85 2841 LYS B O 1
ATOM 7944 N N . VAL B 1 560 ? 16.349 19.088 37.959 1.00 40.66 2842 VAL B N 1
ATOM 7945 C CA . VAL B 1 560 ? 15.250 18.627 37.138 1.00 39.31 2842 VAL B CA 1
ATOM 7946 C C . VAL B 1 560 ? 13.996 19.495 37.356 1.00 40.95 2842 VAL B C 1
ATOM 7947 O O . VAL B 1 560 ? 13.343 19.899 36.400 1.00 41.07 2842 VAL B O 1
ATOM 7951 N N . LEU B 1 561 ? 13.655 19.778 38.610 1.00 42.13 2843 LEU B N 1
ATOM 7952 C CA . LEU B 1 561 ? 12.513 20.636 38.891 1.00 44.93 2843 LEU B CA 1
ATOM 7953 C C . LEU B 1 561 ? 12.646 21.970 38.181 1.00 47.21 2843 LEU B C 1
ATOM 7954 O O . LEU B 1 561 ? 11.670 22.447 37.599 1.00 49.44 2843 LEU B O 1
ATOM 7959 N N . LYS B 1 562 ? 13.848 22.556 38.197 1.00 47.45 2844 LYS B N 1
ATOM 7960 C CA . LYS B 1 562 ? 14.056 23.850 37.544 1.00 50.35 2844 LYS B CA 1
ATOM 7961 C C . LYS B 1 562 ? 13.799 23.791 36.032 1.00 52.52 2844 LYS B C 1
ATOM 7962 O O . LYS B 1 562 ? 13.306 24.770 35.436 1.00 57.37 2844 LYS B O 1
ATOM 7968 N N . ALA B 1 563 ? 14.099 22.640 35.428 1.00 49.40 2845 ALA B N 1
ATOM 7969 C CA . ALA B 1 563 ? 13.804 22.403 34.021 1.00 48.66 2845 ALA B CA 1
ATOM 7970 C C . ALA B 1 563 ? 12.301 22.342 33.790 1.00 50.66 2845 ALA B C 1
ATOM 7971 O O . ALA B 1 563 ? 11.833 22.802 32.750 1.00 54.85 2845 ALA B O 1
ATOM 7973 N N . GLY B 1 564 ? 11.553 21.797 34.760 1.00 47.86 2846 GLY B N 1
ATOM 7974 C CA . GLY B 1 564 ? 10.098 21.741 34.698 1.00 48.20 2846 GLY B CA 1
ATOM 7975 C C . GLY B 1 564 ? 9.383 23.093 34.776 1.00 52.48 2846 GLY B C 1
ATOM 7976 O O . GLY B 1 564 ? 8.138 23.167 34.685 1.00 54.67 2846 GLY B O 1
ATOM 7977 N N . GLY B 1 565 ? 10.151 24.166 34.948 1.00 51.50 2847 GLY B N 1
ATOM 7978 C CA . GLY B 1 565 ? 9.582 25.505 35.071 1.00 55.30 2847 GLY B CA 1
ATOM 7979 C C . GLY B 1 565 ? 9.293 26.002 36.479 1.00 56.96 2847 GLY B C 1
ATOM 7980 O O . GLY B 1 565 ? 8.558 26.979 36.650 1.00 57.49 2847 GLY B O 1
ATOM 7981 N N . ALA B 1 566 ? 9.888 25.343 37.480 1.00 56.47 2848 ALA B N 1
ATOM 7982 C CA . ALA B 1 566 ? 9.700 25.698 38.899 1.00 56.98 2848 ALA B CA 1
ATOM 7983 C C . ALA B 1 566 ? 10.028 27.149 39.275 1.00 59.20 2848 ALA B C 1
ATOM 7984 O O . ALA B 1 566 ? 9.394 27.714 40.161 1.00 62.84 2848 ALA B O 1
ATOM 7986 N N . ASP B 1 567 ? 11.009 27.747 38.603 1.00 60.24 2849 ASP B N 1
ATOM 7987 C CA . ASP B 1 567 ? 11.396 29.128 38.873 1.00 64.52 2849 ASP B CA 1
ATOM 7988 C C . ASP B 1 567 ? 10.357 30.113 38.336 1.00 70.63 2849 ASP B C 1
ATOM 7989 O O . ASP B 1 567 ? 10.250 31.225 38.859 1.00 74.36 2849 ASP B O 1
ATOM 7994 N N . LYS B 1 568 ? 9.628 29.713 37.279 1.00 72.69 2850 LYS B N 1
ATOM 7995 C CA . LYS B 1 568 ? 8.474 30.465 36.761 1.00 75.38 2850 LYS B CA 1
ATOM 7996 C C . LYS B 1 568 ? 7.375 30.509 37.815 1.00 76.13 2850 LYS B C 1
ATOM 7997 O O . LYS B 1 568 ? 6.773 31.561 38.050 1.00 79.25 2850 LYS B O 1
ATOM 8003 N N . LEU B 1 569 ? 7.106 29.359 38.434 1.00 71.49 2851 LEU B N 1
ATOM 8004 C CA . LEU B 1 569 ? 6.026 29.250 39.399 1.00 72.91 2851 LEU B CA 1
ATOM 8005 C C . LEU B 1 569 ? 6.313 30.070 40.647 1.00 75.98 2851 LEU B C 1
ATOM 8006 O O . LEU B 1 569 ? 5.455 30.833 41.086 1.00 79.12 2851 LEU B O 1
ATOM 8011 N N . ILE B 1 570 ? 7.514 29.930 41.212 1.00 74.68 2852 ILE B N 1
ATOM 8012 C CA . ILE B 1 570 ? 7.858 30.664 42.439 1.00 76.91 2852 ILE B CA 1
ATOM 8013 C C . ILE B 1 570 ? 7.680 32.169 42.268 1.00 79.57 2852 ILE B C 1
ATOM 8014 O O . ILE B 1 570 ? 7.049 32.815 43.095 1.00 81.35 2852 ILE B O 1
ATOM 8019 N N . GLY B 1 571 ? 8.227 32.711 41.184 1.00 81.07 2853 GLY B N 1
ATOM 8020 C CA . GLY B 1 571 ? 8.183 34.146 40.930 1.00 90.70 2853 GLY B CA 1
ATOM 8021 C C . GLY B 1 571 ? 9.561 34.771 40.994 1.00 96.30 2853 GLY B C 1
ATOM 8022 O O . GLY B 1 571 ? 9.777 35.877 40.493 1.00 101.10 2853 GLY B O 1
ATOM 8023 N N . HIS B 1 572 ? 10.489 34.047 41.618 1.00 97.83 2854 HIS B N 1
ATOM 8024 C CA . HIS B 1 572 ? 11.875 34.470 41.803 1.00 98.03 2854 HIS B CA 1
ATOM 8025 C C . HIS B 1 572 ? 12.729 33.235 41.902 1.00 94.60 2854 HIS B C 1
ATOM 8026 O O . HIS B 1 572 ? 12.199 32.123 42.053 1.00 92.38 2854 HIS B O 1
ATOM 8033 N N . THR B 1 573 ? 14.051 33.411 41.822 1.00 90.54 2855 THR B N 1
ATOM 8034 C CA . THR B 1 573 ? 14.990 32.299 42.025 1.00 84.01 2855 THR B CA 1
ATOM 8035 C C . THR B 1 573 ? 15.058 31.966 43.521 1.00 80.35 2855 THR B C 1
ATOM 8036 O O . THR B 1 573 ? 15.115 32.876 44.362 1.00 78.36 2855 THR B O 1
ATOM 8040 N N . TRP B 1 574 ? 15.023 30.668 43.837 1.00 73.16 2856 TRP B N 1
ATOM 8041 C CA . TRP B 1 574 ? 14.817 30.187 45.212 1.00 71.64 2856 TRP B CA 1
ATOM 8042 C C . TRP B 1 574 ? 16.067 29.617 45.813 1.00 68.09 2856 TRP B C 1
ATOM 8043 O O . TRP B 1 574 ? 16.357 28.435 45.646 1.00 71.11 2856 TRP B O 1
ATOM 8054 N N . ARG B 1 575 ? 16.793 30.445 46.552 1.00 66.84 2857 ARG B N 1
ATOM 8055 C CA . ARG B 1 575 ? 18.139 30.137 47.054 1.00 63.68 2857 ARG B CA 1
ATOM 8056 C C . ARG B 1 575 ? 18.199 29.407 48.414 1.00 61.12 2857 ARG B C 1
ATOM 8057 O O . ARG B 1 575 ? 17.883 30.002 49.449 1.00 63.18 2857 ARG B O 1
ATOM 8065 N N . PRO B 1 576 ? 18.640 28.130 48.416 1.00 56.83 2858 PRO B N 1
ATOM 8066 C CA . PRO B 1 576 ? 18.837 27.376 49.657 1.00 56.41 2858 PRO B CA 1
ATOM 8067 C C . PRO B 1 576 ? 19.949 27.986 50.505 1.00 58.63 2858 PRO B C 1
ATOM 8068 O O . PRO B 1 576 ? 20.840 28.633 49.952 1.00 58.00 2858 PRO B O 1
ATOM 8072 N N . LYS B 1 577 ? 19.879 27.786 51.828 1.00 60.06 2859 LYS B N 1
ATOM 8073 C CA . LYS B 1 577 ? 20.864 28.322 52.769 1.00 61.57 2859 LYS B CA 1
ATOM 8074 C C . LYS B 1 577 ? 22.247 27.800 52.394 1.00 59.82 2859 LYS B C 1
ATOM 8075 O O . LYS B 1 577 ? 22.433 26.570 52.161 1.00 58.14 2859 LYS B O 1
ATOM 8081 N N . PHE B 1 578 ? 23.190 28.747 52.322 1.00 58.52 2860 PHE B N 1
ATOM 8082 C CA . PHE B 1 578 ? 24.572 28.516 51.869 1.00 57.05 2860 PHE B CA 1
ATOM 8083 C C . PHE B 1 578 ? 24.682 28.168 50.387 1.00 54.34 2860 PHE B C 1
ATOM 8084 O O . PHE B 1 578 ? 25.766 27.856 49.913 1.00 54.64 2860 PHE B O 1
ATOM 8092 N N . GLY B 1 579 ? 23.579 28.216 49.653 1.00 52.73 2861 GLY B N 1
ATOM 8093 C CA . GLY B 1 579 ? 23.589 27.796 48.269 1.00 50.24 2861 GLY B CA 1
ATOM 8094 C C . GLY B 1 579 ? 23.684 26.286 48.083 1.00 48.93 2861 GLY B C 1
ATOM 8095 O O . GLY B 1 579 ? 24.009 25.814 46.993 1.00 46.51 2861 GLY B O 1
ATOM 8096 N N . VAL B 1 580 ? 23.383 25.498 49.113 1.00 49.51 2862 VAL B N 1
ATOM 8097 C CA . VAL B 1 580 ? 23.502 24.033 48.932 1.00 49.21 2862 VAL B CA 1
ATOM 8098 C C . VAL B 1 580 ? 22.218 23.229 49.216 1.00 49.12 2862 VAL B C 1
ATOM 8099 O O . VAL B 1 580 ? 21.605 23.354 50.278 1.00 51.73 2862 VAL B O 1
ATOM 8103 N N . TRP B 1 581 ? 21.801 22.432 48.240 1.00 47.56 2863 TRP B N 1
ATOM 8104 C CA . TRP B 1 581 ? 20.596 21.596 48.401 1.00 48.34 2863 TRP B CA 1
ATOM 8105 C C . TRP B 1 581 ? 20.772 20.531 49.452 1.00 48.41 2863 TRP B C 1
ATOM 8106 O O . TRP B 1 581 ? 21.836 19.923 49.576 1.00 47.80 2863 TRP B O 1
ATOM 8117 N N . THR B 1 582 ? 19.742 20.377 50.276 1.00 50.60 2864 THR B N 1
ATOM 8118 C CA . THR B 1 582 ? 19.686 19.376 51.336 1.00 52.00 2864 THR B CA 1
ATOM 8119 C C . THR B 1 582 ? 18.256 18.858 51.260 1.00 53.13 2864 THR B C 1
ATOM 8120 O O . THR B 1 582 ? 17.408 19.540 50.711 1.00 55.62 2864 THR B O 1
ATOM 8124 N N . PRO B 1 583 ? 17.983 17.633 51.737 1.00 53.76 2865 PRO B N 1
ATOM 8125 C CA . PRO B 1 583 ? 16.588 17.148 51.647 1.00 54.72 2865 PRO B CA 1
ATOM 8126 C C . PRO B 1 583 ? 15.517 18.089 52.259 1.00 56.39 2865 PRO B C 1
ATOM 8127 O O . PRO B 1 583 ? 14.502 18.390 51.640 1.00 58.44 2865 PRO B O 1
ATOM 8131 N N . THR B 1 584 ? 15.763 18.568 53.455 1.00 59.51 2866 THR B N 1
ATOM 8132 C CA . THR B 1 584 ? 14.925 19.586 54.073 1.00 62.02 2866 THR B CA 1
ATOM 8133 C C . THR B 1 584 ? 14.664 20.754 53.135 1.00 62.33 2866 THR B C 1
ATOM 8134 O O . THR B 1 584 ? 13.539 21.195 52.997 1.00 69.71 2866 THR B O 1
ATOM 8138 N N . GLU B 1 585 ? 15.715 21.252 52.503 1.00 59.60 2867 GLU B N 1
ATOM 8139 C CA . GLU B 1 585 ? 15.662 22.498 51.766 1.00 59.20 2867 GLU B CA 1
ATOM 8140 C C . GLU B 1 585 ? 14.896 22.353 50.458 1.00 59.05 2867 GLU B C 1
ATOM 8141 O O . GLU B 1 585 ? 14.325 23.325 49.949 1.00 61.46 2867 GLU B O 1
ATOM 8147 N N . LEU B 1 586 ? 14.890 21.130 49.932 1.00 57.53 2868 LEU B N 1
ATOM 8148 C CA . LEU B 1 586 ? 14.081 20.729 48.783 1.00 57.71 2868 LEU B CA 1
ATOM 8149 C C . LEU B 1 586 ? 12.607 20.645 49.186 1.00 61.28 2868 LEU B C 1
ATOM 8150 O O . LEU B 1 586 ? 11.689 20.939 48.399 1.00 60.14 2868 LEU B O 1
ATOM 8155 N N . PHE B 1 587 ? 12.384 20.200 50.419 1.00 61.86 2869 PHE B N 1
ATOM 8156 C CA . PHE B 1 587 ? 11.038 20.046 50.911 1.00 64.02 2869 PHE B CA 1
ATOM 8157 C C . PHE B 1 587 ? 10.398 21.426 50.955 1.00 65.19 2869 PHE B C 1
ATOM 8158 O O . PHE B 1 587 ? 9.283 21.603 50.501 1.00 66.77 2869 PHE B O 1
ATOM 8166 N N . ASN B 1 588 ? 11.129 22.407 51.461 1.00 65.64 2870 ASN B N 1
ATOM 8167 C CA . ASN B 1 588 ? 10.665 23.787 51.449 1.00 69.82 2870 ASN B CA 1
ATOM 8168 C C . ASN B 1 588 ? 10.409 24.336 50.042 1.00 69.57 2870 ASN B C 1
ATOM 8169 O O . ASN B 1 588 ? 9.491 25.136 49.841 1.00 70.73 2870 ASN B O 1
ATOM 8174 N N . PHE B 1 589 ? 11.235 23.910 49.083 1.00 65.55 2871 PHE B N 1
ATOM 8175 C CA . PHE B 1 589 ? 11.084 24.282 47.677 1.00 62.91 2871 PHE B CA 1
ATOM 8176 C C . PHE B 1 589 ? 9.811 23.659 47.139 1.00 63.35 2871 PHE B C 1
ATOM 8177 O O . PHE B 1 589 ? 8.908 24.367 46.717 1.00 65.52 2871 PHE B O 1
ATOM 8185 N N . GLY B 1 590 ? 9.741 22.330 47.181 1.00 62.97 2872 GLY B N 1
ATOM 8186 C CA . GLY B 1 590 ? 8.551 21.586 46.778 1.00 62.51 2872 GLY B CA 1
ATOM 8187 C C . GLY B 1 590 ? 7.246 22.227 47.196 1.00 65.45 2872 GLY B C 1
ATOM 8188 O O . GLY B 1 590 ? 6.340 22.375 46.385 1.00 69.60 2872 GLY B O 1
ATOM 8189 N N . GLN B 1 591 ? 7.149 22.628 48.453 1.00 67.61 2873 GLN B N 1
ATOM 8190 C CA . GLN B 1 591 ? 5.935 23.256 48.969 1.00 71.36 2873 GLN B CA 1
ATOM 8191 C C . GLN B 1 591 ? 5.757 24.714 48.562 1.00 72.53 2873 GLN B C 1
ATOM 8192 O O . GLN B 1 591 ? 4.648 25.218 48.587 1.00 76.19 2873 GLN B O 1
ATOM 8198 N N . ALA B 1 592 ? 6.843 25.393 48.208 1.00 72.96 2874 ALA B N 1
ATOM 8199 C CA . ALA B 1 592 ? 6.768 26.761 47.689 1.00 76.19 2874 ALA B CA 1
ATOM 8200 C C . ALA B 1 592 ? 6.173 26.764 46.272 1.00 79.03 2874 ALA B C 1
ATOM 8201 O O . ALA B 1 592 ? 5.494 27.726 45.863 1.00 81.03 2874 ALA B O 1
ATOM 8203 N N . LEU B 1 593 ? 6.430 25.676 45.540 1.00 77.71 2875 LEU B N 1
ATOM 8204 C CA . LEU B 1 593 ? 5.749 25.391 44.273 1.00 80.10 2875 LEU B CA 1
ATOM 8205 C C . LEU B 1 593 ? 4.270 25.110 44.475 1.00 86.08 2875 LEU B C 1
ATOM 8206 O O . LEU B 1 593 ? 3.456 25.438 43.616 1.00 93.76 2875 LEU B O 1
ATOM 8211 N N . GLN B 1 594 ? 3.922 24.486 45.599 1.00 88.54 2876 GLN B N 1
ATOM 8212 C CA . GLN B 1 594 ? 2.517 24.287 45.948 1.00 91.58 2876 GLN B CA 1
ATOM 8213 C C . GLN B 1 594 ? 1.857 25.616 46.335 1.00 95.74 2876 GLN B C 1
ATOM 8214 O O . GLN B 1 594 ? 0.697 25.850 46.005 1.00 97.79 2876 GLN B O 1
ATOM 8220 N N . GLU B 1 595 ? 2.611 26.481 47.014 1.00 99.15 2877 GLU B N 1
ATOM 8221 C CA . GLU B 1 595 ? 2.137 27.809 47.439 1.00 108.01 2877 GLU B CA 1
ATOM 8222 C C . GLU B 1 595 ? 1.801 28.695 46.221 1.00 109.93 2877 GLU B C 1
ATOM 8223 O O . GLU B 1 595 ? 1.191 29.767 46.350 1.00 111.07 2877 GLU B O 1
ATOM 8229 N N . ALA B 1 596 ? 2.194 28.226 45.040 1.00 106.63 2878 ALA B N 1
ATOM 8230 C CA . ALA B 1 596 ? 1.765 28.836 43.794 1.00 112.03 2878 ALA B CA 1
ATOM 8231 C C . ALA B 1 596 ? 0.482 28.162 43.313 1.00 117.12 2878 ALA B C 1
ATOM 8232 O O . ALA B 1 596 ? -0.416 28.823 42.779 1.00 120.63 2878 ALA B O 1
ATOM 8234 N N . GLN B 1 597 ? 0.394 26.849 43.534 1.00 117.50 2879 GLN B N 1
ATOM 8235 C CA . GLN B 1 597 ? -0.762 26.047 43.108 1.00 120.34 2879 GLN B CA 1
ATOM 8236 C C . GLN B 1 597 ? -2.014 26.194 43.992 1.00 121.68 2879 GLN B C 1
ATOM 8237 O O . GLN B 1 597 ? -3.071 25.647 43.666 1.00 121.71 2879 GLN B O 1
ATOM 8239 N N . LEU B 1 598 ? -1.895 26.927 45.099 1.00 123.03 2880 LEU B N 1
ATOM 8240 C CA . LEU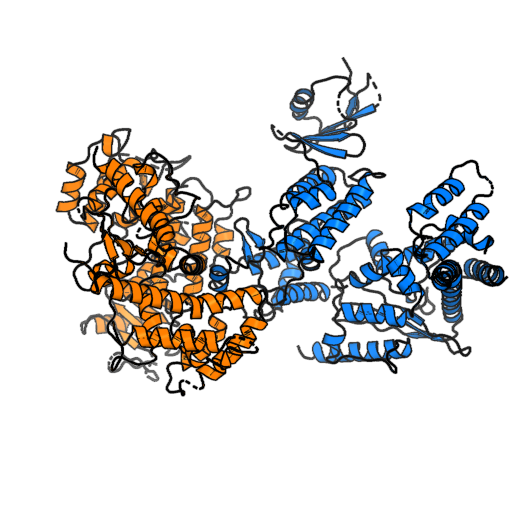 B 1 598 ? -3.008 27.102 46.030 1.00 126.05 2880 LEU B CA 1
ATOM 8241 C C . LEU B 1 598 ? -3.854 28.317 45.663 1.00 132.11 2880 LEU B C 1
ATOM 8242 O O . LEU B 1 598 ? -5.081 28.220 45.582 1.00 135.20 2880 LEU B O 1
ATOM 8244 N N . GLU B 1 599 ? -3.191 29.456 45.447 1.00 135.30 2881 GLU B N 1
ATOM 8245 C CA . GLU B 1 599 ? -3.856 30.702 45.040 1.00 140.30 2881 GLU B CA 1
ATOM 8246 C C . GLU B 1 599 ? -2.878 31.642 44.332 1.00 139.97 2881 GLU B C 1
ATOM 8247 O O . GLU B 1 599 ? -1.941 31.196 43.664 1.00 137.08 2881 GLU B O 1
#

Nearest PDB structures (foldseek):
  5xn7-assembly2_B  TM=1.002E+00  e=1.079E-86  Vibrio vulnificus
  5xn7-assembly1_A  TM=8.618E-01  e=1.015E-64  Vibrio vulnificus
  9bon-assembly1_A  TM=7.237E-01  e=1.607E-01  Clostridium perfringens
  9bon-assembly2_B  TM=7.919E-01  e=3.933E-01  Clostridium perfringens
  7s0y-assembly1_A  TM=2.663E-01  e=2.683E-02  Clostridioides difficile

Foldseek 3Di:
DWDWADCIDIDCLAHEEEVHPDCCVVVVVVVPDDDPPASYWYDDDLWTWGAHDQAIATDGRCDDADAALVVLCVQQDDPPDDQDPLNVQLSVLRVVQVVASPPHRCLEPSNVVSLVSNLLSLLLSCQQCVPRPRNVSVVNNVRSVSRCVRRCVRNDPSVVDDDCQALCSVVSSPVSSVHDQQFAWDADPVGDTHTDDDVVPVCVVCFQVDASQVVSSLVNNCVHVNNVLSCVLVVPQAQCCQHVVSTHHTNSNSVSSQQSLQCCVVFQKKKWWDFLPPVDAIADKMFGDQGNDDDDDPVNVVLRQQRIFFLARRVLLCVLLCLQPPNPDQDPVQLQDDPPHNLPVSLVVLVCVLVVVVVVLVLLVSCLSPVLVQLLVPDCVLCVVLNVCCPDPPNDCSSVVSVVSLQVVLVVVVHNVSSVVSSSCVVNLSSVVVNSSSVSSVCSVVPRTDMDMFGAGDWQSVLSVLSCVQHVGSNSSSVSSPAGSQVSVVSSCVSRPLCVQLVHDDAFVVRHGGSVRSVVSSVSNVVSVCVPVVVD/DWDCPPVDIDHCAEEEEDDDDCCVVVVVVVCVPPDPDPVPARHWYDYDFFIWGFHLLAIATQAGVHGGDDDADAALVVLCVQQDDPPDDDDVLNVQLSVLRVLLVVVSVVHRCLEPSNLVSLLSNLLSLLLCCQQPVPGSSNVCCVNNVRSVRSNVRNVRPHPDCLVPDDCLALCVVVSSNVSNVDDQQWAWDADPVRDIHGDDDDDDQVLVVSSLVRNCVQPNNVLSVVQVVVDALCLQHVVSDHGTNSNSVSSLQSLLCCPQFQKKKKWFFLDPPAAIADKMFGDCRNRDDDDPVRVVVRQQRIFFLARRVLLLQLLQLLVVDDPVDGDDDDQHCVVQDAVCAVVSLVSLVVLLVQVVVQPVHFQLSVLSLLCSRLLRGPLVPQLPQHSVVCVVLNVVCPDPDPVVSSNVVRVVVVVSLVPDPCNVRSVVRSCLSRNLSSVVSNSSSVSSRSSVVVRTDMDMAGAGPFNSVLSVLSVVLNPDSVSSSVSSVAGSQVRVVVSRVSRVLCVQLVHDQADVVNHGGSVRSVVSRVSSVVSVPD

Solvent-accessible surface area: 53058 Å² total

InterPro domains:
  IPR000073 Alpha/beta hydrolase fold-1 [PF00561] (2998-3107)
  IPR011049 Serralysin-like metalloprotease, C-terminal [SSF51120] (4843-4935)
  IPR011049 Serralysin-like metalloprotease, C-terminal [SSF51120] (4928-5133)
  IPR011509 RtxA toxin [PF07634] (101-118)
  IPR011509 RtxA toxin [PF07634] (121-138)
  IPR011509 RtxA toxin [PF07634] (141-158)
  IPR011509 RtxA toxin [PF07634] (161-184)
  IPR011509 RtxA toxin [PF07634] (187-204)
  IPR011509 RtxA toxin [PF07634] (207-224)
  IPR011509 RtxA toxin [PF07634] (255-272)
  IPR011509 RtxA toxin [PF07634] (275-289)
  IPR011509 RtxA toxin [PF07634] (584-600)
  IPR011509 RtxA toxin [PF07634] (604-620)
  IPR011509 RtxA toxin [PF07634] (624-641)
  IPR011509 RtxA toxin [PF07634] (644-658)
  IPR011509 RtxA toxin [PF07634] (741-754)
  IPR011509 RtxA toxin [PF07634] (759-770)
  IPR011509 RtxA toxin [PF07634] (782-799)
  IPR011509 RtxA toxin [PF07634] (801-817)
  IPR011509 RtxA toxin [PF07634] (820-836)

B-factor: mean 78.4, std 28.51, range [28.7, 192.34]

Secondary structure (DSSP, 8-state):
--EEE--EEEE--EEEB----STTHHHHHHH---S----EEEESSSEEEEEETTEEEEEEE-------HHHHHHHS--TT----HHHHHHHHHHHHHHHHTSSS-TTSSHHHHHHHHHHHHHHHHHHH-TT-TTTT--HHHHHHHHHHHHHHTT-SS-TTS--TTSHHHHHTTHHHH---TTPBPEE-TT--EE--SSSHHHHHHTSTT--HHHHHHHHHHHHHHHHHHHHHHHHT--HHHH-TTSSS-BHHHHHHHHHHHHH-----B--EEEES-SSPPPEE-EEB--TT----THHHHHHHHHTEESSS-HHHHHHHHHHTT------GGGG---S---TTHHHHHHHHHHHHH---HHHHHHHHH----GGGS--HHHHHHHHHHHHHSTT--HHHHHHHHHHHHHHHTT-HHHHHHHHHIIIIIHHHHHHHHHHHHHHHHTT-EEEE---B-SS-S---HHHHHTTSSHHHHHHHHTS-HHHHHHHHHHHTTHHHHHSSPP--GGG---HHHHHHHHHHHHHHHHHHHTT-/-EEE---BEEE--EEE-S-SSTHHHHHHHHHHHH-SSTT---EEE--TTEEEEEETTEEEEEEE--EEPPP----HHHHHHHT--TTPPPPHHHHHHHHHHHHHHHHHHHS-TTSHHHHHHHHHHHHHHHHHHHH-SSSTTS---HHHHHHHHHHHHHHTT-S--TTS--TTSSHHHHTTSTTT---TTPBPEE-TTS-EE---S----HHHHHHHHHHHHHH-HHHHHHHHHS--HHHH-SSSSS-BHHHHHHHHHHHHH-----B--EEEESSTTS--EE-EEBP-TT----THHHHHHHHHTEESSS-HHHHHHHHHHTTT--TTTPPP---SGGG------HHHHHHHHHHHHHHHHT----GGGGHHHHHHHHHH----TTSSS-GGGGHHHHHHHTTTS---HHHHHHHHHHHHHHHSS-HHHHHHHHHIIIIIHHHHHHHHHHHHHHHHTTSEEEE---B-SS-S---HHHHHHTTSHHHHHHHHTS-HHHHHHHHHHHTTHHHHHSS----GGG---HHHHHHHHHHHHHHH--

Organism: Vibrio vulnificus (NCBI:txid672)

Radius of gyration: 37.65 Å; Cα contacts (8 Å, |Δi|>4): 1570; chains: 2; bounding box: 113×100×75 Å